Protein AF-A0A9Q8SR96-F1 (afdb_monomer_lite)

pLDDT: mean 79.93, std 21.17, range [22.69, 98.81]

InterPro domains:
  IPR014347 Tautomerase/MIF superfamily [G3DSA:3.30.429.10] (731-886)
  IPR023631 Amidase signature domain [PF01425] (308-481)
  IPR028116 Tautomerase, cis-CaaD-like [PF14832] (730-871)
  IPR036928 Amidase signature (AS) superfamily [G3DSA:3.90.1300.10] (269-728)
  IPR036928 Amidase signature (AS) superfamily [SSF75304] (314-730)
  IPR058329 Scytalone dehydratase-like protein Arp1, N-terminal domain [PF26053] (149-267)

Organism: NCBI:txid145971

Sequence (908 aa):
MTAAELRQCGLLTIGTMSSLADSQNVTLRGNKDHYLRSQPGIRTRPCGEVGAALGTKRRYSPKPDSPSFDKEWPASYRRRVIILMFLIVRRMRSFAFILASFRLASANYVNQGQVLSFNGISYYAGGIAVGQIETTNASSLSLAAAQFPGQDLFPLTIIDTSSNVPSGDELLNLTTAYDSSDDVFQSAFLHAIYLRPSTTNAPARSNSTMSLDSQLSRQGTSLVLSSKEIHGLKSSVVTGVTVLSLPRGPYFVSVHTGNVYKAYRLYDDDHLAFVQGVISDEEGAFTTLPAVTENVMAKSIAVPSRLYYTETEEQPLAGLRFGVKDIFHVKGVGTSGGNRAYFYLYGRQNKTAPAVQRLIDLGAVLVGKMGTVQFANGDRPTADWVDLHAPFNPRGDGYQDPSGSSTGPGAGVGAYDWLDLAVGSDTGGSMRGPAGSQGLFGNRPSTGAISLVDVIPLSPVSDTAGMFARSGSLWAKVTQAWYPDFASNYTSYPTTLYRSTARGGAWSGGNVSEDATKVITSFVGKLESFLQAKSTPANYTQLWSETHGEAPADVNEMLYLTYGVYVSHDQWQELGKPFFEDYAARFDGRQPYINPGPLARWQWGQVHSTEEVYAQGLHNISLFRSWYETEGYGRHDPESCSEGLYIYPWSVGQPSYRDVYIQARTTPPLGFDDSSVPVMAGAPEVVIPIGEVPYNSTKSLHTEYLPVTMALRMARGCDHHLANLRVYIMPFYQIYHTYPLAQKQRESIALSITNLHCSTFSTPAFFVHVNFIKQEPKSDDGTYFMAGKSHTSNSNRIVALVRTSASRTKDDFDALAAKIEDAWNGAVKEPGKEAEFDEAKRLLMVVFTPMLAIREGGMAIPDAGHEEAWLKQQLPYFKEMSEKHGVKDFTDLLEELKQMESLRGLLI

Structure (mmCIF, N/CA/C/O backbone):
data_AF-A0A9Q8SR96-F1
#
_entry.id   AF-A0A9Q8SR96-F1
#
loop_
_atom_site.group_PDB
_atom_site.id
_atom_site.type_symbol
_atom_site.label_atom_id
_atom_site.label_alt_id
_atom_site.label_comp_id
_atom_site.label_asym_id
_atom_site.label_entity_id
_atom_site.label_seq_id
_atom_site.pdbx_PDB_ins_code
_atom_site.Cartn_x
_atom_site.Cartn_y
_atom_site.Cartn_z
_atom_site.occupancy
_atom_site.B_iso_or_equiv
_atom_site.auth_seq_id
_atom_site.auth_comp_id
_atom_site.auth_asym_id
_atom_site.auth_atom_id
_atom_site.pdbx_PDB_model_num
ATOM 1 N N . MET A 1 1 ? -48.351 35.144 31.471 1.00 32.56 1 MET A N 1
ATOM 2 C CA . MET A 1 1 ? -48.584 33.765 30.989 1.00 32.56 1 MET A CA 1
ATOM 3 C C . MET A 1 1 ? -48.699 33.848 29.464 1.00 32.56 1 MET A C 1
ATOM 5 O O . MET A 1 1 ? -49.382 34.770 29.041 1.00 32.56 1 MET A O 1
ATOM 9 N N . THR A 1 2 ? -47.939 33.163 28.589 1.00 34.81 2 THR A N 1
ATOM 10 C CA . THR A 1 2 ? -47.452 31.749 28.518 1.00 34.81 2 THR A CA 1
ATOM 11 C C . THR A 1 2 ? -48.589 30.754 28.228 1.00 34.81 2 THR A C 1
ATOM 13 O O . THR A 1 2 ? -49.587 30.832 28.936 1.00 34.81 2 THR A O 1
ATOM 16 N N . ALA A 1 3 ? -48.537 29.793 27.287 1.00 31.56 3 ALA A N 1
ATOM 17 C CA . ALA A 1 3 ? -47.617 29.433 26.171 1.00 31.56 3 ALA A CA 1
ATOM 18 C C . ALA A 1 3 ? -48.434 28.571 25.131 1.00 31.56 3 ALA A C 1
ATOM 20 O O . ALA A 1 3 ? -49.648 28.486 25.312 1.00 31.56 3 ALA A O 1
ATOM 21 N N . ALA A 1 4 ? -47.963 27.920 24.049 1.00 32.31 4 ALA A N 1
ATOM 22 C CA . ALA A 1 4 ? -46.620 27.594 23.523 1.00 32.31 4 ALA A CA 1
ATOM 23 C C . ALA A 1 4 ? -46.622 27.372 21.964 1.00 32.31 4 ALA A C 1
ATOM 25 O O . ALA A 1 4 ? -47.498 27.882 21.260 1.00 32.31 4 ALA A O 1
ATOM 26 N N . GLU A 1 5 ? -45.661 26.595 21.435 1.00 37.91 5 GLU A N 1
ATOM 27 C CA . GLU A 1 5 ? -45.250 26.467 20.016 1.00 37.91 5 GLU A CA 1
ATOM 28 C C . GLU A 1 5 ? -45.867 25.245 19.256 1.00 37.91 5 GLU A C 1
ATOM 30 O O . GLU A 1 5 ? -46.432 24.367 19.900 1.00 37.91 5 GLU A O 1
ATOM 35 N N . LEU A 1 6 ? -45.942 25.085 17.909 1.00 31.64 6 LEU A N 1
ATOM 36 C CA . LEU A 1 6 ? -45.258 25.610 16.684 1.00 31.64 6 LEU A CA 1
ATOM 37 C C . LEU A 1 6 ? -43.989 24.807 16.247 1.00 31.64 6 LEU A C 1
ATOM 39 O O . LEU A 1 6 ? -43.226 24.419 17.116 1.00 31.64 6 LEU A O 1
ATOM 43 N N . ARG A 1 7 ? -43.629 24.542 14.960 1.00 32.47 7 ARG A N 1
ATOM 44 C CA . ARG A 1 7 ? -44.243 24.625 13.588 1.00 32.47 7 ARG A CA 1
ATOM 45 C C . ARG A 1 7 ? -43.221 24.081 12.524 1.00 32.47 7 ARG A C 1
ATOM 47 O O . ARG A 1 7 ? -42.070 23.896 12.891 1.00 32.47 7 ARG A O 1
ATOM 54 N N . GLN A 1 8 ? -43.605 23.937 11.233 1.00 28.80 8 GLN A N 1
ATOM 55 C CA . GLN A 1 8 ? -42.944 24.433 9.965 1.00 28.80 8 GLN A CA 1
ATOM 56 C C . GLN A 1 8 ? -42.993 23.400 8.797 1.00 28.80 8 GLN A C 1
ATOM 58 O O . GLN A 1 8 ? -43.050 22.215 9.091 1.00 28.80 8 GLN A O 1
ATOM 63 N N . CYS A 1 9 ? -42.984 23.688 7.473 1.00 25.06 9 CYS A N 1
ATOM 64 C CA . CYS A 1 9 ? -43.201 24.870 6.579 1.00 25.06 9 CYS A CA 1
ATOM 65 C C . CYS A 1 9 ? -43.453 24.348 5.110 1.00 25.06 9 CYS A C 1
ATOM 67 O O . CYS A 1 9 ? -43.497 23.138 4.926 1.00 25.06 9 CYS A O 1
ATOM 69 N N . GLY A 1 10 ? -43.657 25.100 4.003 1.00 25.11 10 GLY A N 1
ATOM 70 C CA . GLY A 1 10 ? -43.635 26.562 3.774 1.00 25.11 10 GLY A CA 1
ATOM 71 C C . GLY A 1 10 ? -44.218 27.147 2.445 1.00 25.11 10 GLY A C 1
ATOM 72 O O . GLY A 1 10 ? -44.212 28.365 2.351 1.00 25.11 10 GLY A O 1
ATOM 73 N N . LEU A 1 11 ? -44.783 26.360 1.495 1.00 25.39 11 LEU A N 1
ATOM 74 C CA . LEU A 1 11 ? -45.674 26.776 0.353 1.00 25.39 11 LEU A CA 1
ATOM 75 C C . LEU A 1 11 ? -45.137 27.502 -0.936 1.00 25.39 11 LEU A C 1
ATOM 77 O O . LEU A 1 11 ? -44.694 28.637 -0.888 1.00 25.39 11 LEU A O 1
ATOM 81 N N . LEU A 1 12 ? -45.420 26.879 -2.103 1.00 24.95 12 LEU A N 1
ATOM 82 C CA . LEU A 1 12 ? -46.160 27.380 -3.307 1.00 24.95 12 LEU A CA 1
ATOM 83 C C . LEU A 1 12 ? -45.703 28.598 -4.191 1.00 24.95 12 LEU A C 1
ATOM 85 O O . LEU A 1 12 ? -45.536 29.719 -3.724 1.00 24.95 12 LEU A O 1
ATOM 89 N N . THR A 1 13 ? -45.862 28.403 -5.520 1.00 24.66 13 THR A N 1
ATOM 90 C CA . THR A 1 13 ? -46.283 29.345 -6.617 1.00 24.66 13 THR A CA 1
ATOM 91 C C . THR A 1 13 ? -45.251 29.909 -7.626 1.00 24.66 13 THR A C 1
ATOM 93 O O . THR A 1 13 ? -44.052 29.953 -7.389 1.00 24.66 13 THR A O 1
ATOM 96 N N . ILE A 1 14 ? -45.774 30.294 -8.805 1.00 26.12 14 ILE A N 1
ATOM 97 C CA . ILE A 1 14 ? -45.114 30.752 -10.048 1.00 26.12 14 ILE A CA 1
ATOM 98 C C . ILE A 1 14 ? -45.389 32.258 -10.264 1.00 26.12 14 ILE A C 1
ATOM 100 O O . ILE A 1 14 ? -46.488 32.715 -9.952 1.00 26.12 14 ILE A O 1
ATOM 104 N N . GLY A 1 15 ? -44.457 33.011 -10.868 1.00 22.69 15 GLY A N 1
ATOM 105 C CA . GLY A 1 15 ? -44.651 34.411 -11.296 1.00 22.69 15 GLY A CA 1
ATOM 106 C C . GLY A 1 15 ? -43.619 34.872 -12.343 1.00 22.69 15 GLY A C 1
ATOM 107 O O . GLY A 1 15 ? -42.555 34.269 -12.458 1.00 22.69 15 GLY A O 1
ATOM 108 N N . THR A 1 16 ? -43.930 35.906 -13.137 1.00 23.19 16 THR A N 1
ATOM 109 C CA . THR A 1 16 ? -43.192 36.274 -14.372 1.00 23.19 16 THR A CA 1
ATOM 110 C C . THR A 1 16 ? -42.667 37.717 -14.417 1.00 23.19 16 THR A C 1
ATOM 112 O O . THR A 1 16 ? -43.384 38.625 -14.021 1.00 23.19 16 THR A O 1
ATOM 115 N N . MET A 1 17 ? -41.491 37.898 -15.043 1.00 23.34 17 MET A N 1
ATOM 116 C CA . MET A 1 17 ? -40.995 39.081 -15.794 1.00 23.34 17 MET A CA 1
ATOM 117 C C . MET A 1 17 ? -41.234 40.522 -15.279 1.00 23.34 17 MET A C 1
ATOM 119 O O . MET A 1 17 ? -42.350 41.023 -15.363 1.00 23.34 17 MET A O 1
ATOM 123 N N . SER A 1 18 ? -40.138 41.282 -15.090 1.00 23.42 18 SER A N 1
ATOM 124 C CA . SER A 1 18 ? -39.995 42.637 -15.684 1.00 23.42 18 SER A CA 1
ATOM 125 C C . SER A 1 18 ? -38.548 43.181 -15.697 1.00 23.42 18 SER A C 1
ATOM 127 O O . SER A 1 18 ? -37.918 43.294 -14.653 1.00 23.42 18 SER A O 1
ATOM 129 N N . SER A 1 19 ? -38.077 43.548 -16.895 1.00 24.11 19 SER A N 1
ATOM 130 C CA . SER A 1 19 ? -37.058 44.561 -17.277 1.00 24.11 19 SER A CA 1
ATOM 131 C C . SER A 1 19 ? -36.140 45.262 -16.248 1.00 24.11 19 SER A C 1
ATOM 133 O O . SER A 1 19 ? -36.628 45.966 -15.369 1.00 24.11 19 SER A O 1
ATOM 135 N N . LEU A 1 20 ? -34.833 45.267 -16.555 1.00 24.94 20 LEU A N 1
ATOM 136 C CA . LEU A 1 20 ? -33.903 46.420 -16.713 1.00 24.94 20 LEU A CA 1
ATOM 137 C C . LEU A 1 20 ? -32.567 45.800 -17.203 1.00 24.94 20 LEU A C 1
ATOM 139 O O . LEU A 1 20 ? -32.022 44.948 -16.516 1.00 24.94 20 LEU A O 1
ATOM 143 N N . ALA A 1 21 ? -32.087 45.940 -18.442 1.00 25.20 21 ALA A N 1
ATOM 144 C CA . ALA A 1 21 ? -31.766 47.135 -19.228 1.00 25.20 21 ALA A CA 1
ATOM 145 C C . ALA A 1 21 ? -30.619 47.975 -18.635 1.00 25.20 21 ALA A C 1
ATOM 147 O O . ALA A 1 21 ? -30.870 48.904 -17.879 1.00 25.20 21 ALA A O 1
ATOM 148 N N . ASP A 1 22 ? -29.387 47.690 -19.073 1.00 25.44 22 ASP A N 1
ATOM 149 C CA . ASP A 1 22 ? -28.551 48.723 -19.702 1.00 25.44 22 ASP A CA 1
ATOM 150 C C . ASP A 1 22 ? -27.575 48.098 -20.727 1.00 25.44 22 ASP A C 1
ATOM 152 O O . ASP A 1 22 ? -27.528 46.874 -20.879 1.00 25.44 22 ASP A O 1
ATOM 156 N N . SER A 1 23 ? -26.852 48.924 -21.488 1.00 24.75 23 SER A N 1
ATOM 157 C CA . SER A 1 23 ? -26.083 48.512 -22.670 1.00 24.75 23 SER A CA 1
ATOM 158 C C . SER A 1 23 ? -24.750 49.249 -22.830 1.00 24.75 23 SER A C 1
ATOM 160 O O . SER A 1 23 ? -24.675 50.448 -22.569 1.00 24.75 23 SER A O 1
ATOM 162 N N . GLN A 1 24 ? -23.735 48.565 -23.382 1.00 27.16 24 GLN A N 1
ATOM 163 C CA . GLN A 1 24 ? -22.787 49.175 -24.328 1.00 27.16 24 GLN A CA 1
ATOM 164 C C . GLN A 1 24 ? -21.909 48.155 -25.086 1.00 27.16 24 GLN A C 1
ATOM 166 O O . GLN A 1 24 ? -21.437 47.179 -24.518 1.00 27.16 24 GLN A O 1
ATOM 171 N N . ASN A 1 25 ? -21.752 48.427 -26.390 1.00 24.95 25 ASN A N 1
ATOM 172 C CA . ASN A 1 25 ? -20.649 48.192 -27.351 1.00 24.95 25 ASN A CA 1
ATOM 173 C C . ASN A 1 25 ? -19.417 47.349 -26.899 1.00 24.95 25 ASN A C 1
ATOM 175 O O . ASN A 1 25 ? -18.951 47.472 -25.777 1.00 24.95 25 ASN A O 1
ATOM 179 N N . VAL A 1 26 ? -18.738 46.571 -27.763 1.00 25.66 26 VAL A N 1
ATOM 180 C CA . VAL A 1 26 ? -18.099 47.012 -29.030 1.00 25.66 26 VAL A CA 1
ATOM 181 C C . VAL A 1 26 ? -17.900 45.865 -30.061 1.00 25.66 26 VAL A C 1
ATOM 183 O O . VAL A 1 26 ? -17.405 44.796 -29.733 1.00 25.66 26 VAL A O 1
ATOM 186 N N . THR A 1 27 ? -18.247 46.157 -31.325 1.00 25.92 27 THR A N 1
ATOM 187 C CA . THR A 1 27 ? -17.921 45.509 -32.631 1.00 25.92 27 THR A CA 1
ATOM 188 C C . THR A 1 27 ? -17.766 43.986 -32.797 1.00 25.92 27 THR A C 1
ATOM 190 O O . THR A 1 27 ? -16.812 43.364 -32.340 1.00 25.92 27 THR A O 1
ATOM 193 N N . LEU A 1 28 ? -18.553 43.461 -33.745 1.00 24.19 28 LEU A N 1
ATOM 194 C CA . LEU A 1 28 ? -18.212 42.299 -34.576 1.00 24.19 28 LEU A CA 1
ATOM 195 C C . LEU A 1 28 ? -17.096 42.621 -35.594 1.00 24.19 28 LEU A C 1
ATOM 197 O O . LEU A 1 28 ? -17.116 43.675 -36.231 1.00 24.19 28 LEU A O 1
ATOM 201 N N . ARG A 1 29 ? -16.248 41.632 -35.897 1.00 26.11 29 ARG A N 1
ATOM 202 C CA . ARG A 1 29 ? -15.745 41.382 -37.261 1.00 26.11 29 ARG A CA 1
ATOM 203 C C . ARG A 1 29 ? -15.939 39.903 -37.574 1.00 26.11 29 ARG A C 1
ATOM 205 O O . ARG A 1 29 ? -15.390 39.055 -36.882 1.00 26.11 29 ARG A O 1
ATOM 212 N N . GLY A 1 30 ? -16.724 39.602 -38.601 1.00 24.86 30 GLY A N 1
ATOM 213 C CA . GLY A 1 30 ? -16.836 38.251 -39.145 1.00 24.86 30 GLY A CA 1
ATOM 214 C C . GLY A 1 30 ? -16.041 38.113 -40.438 1.00 24.86 30 GLY A C 1
ATOM 215 O O . GLY A 1 30 ? -15.670 39.113 -41.052 1.00 24.86 30 GLY A O 1
ATOM 216 N N . ASN A 1 31 ? -15.868 36.876 -40.890 1.00 25.08 31 ASN A N 1
ATOM 217 C CA . ASN A 1 31 ? -15.690 36.582 -42.305 1.00 25.08 31 ASN A CA 1
ATOM 218 C C . ASN A 1 31 ? -16.507 35.330 -42.648 1.00 25.08 31 ASN A C 1
ATOM 220 O O . ASN A 1 31 ? -16.661 34.440 -41.811 1.00 25.08 31 ASN A O 1
ATOM 224 N N . LYS A 1 32 ? -17.070 35.288 -43.855 1.00 26.78 32 LYS A N 1
ATOM 225 C CA . LYS A 1 32 ? -17.760 34.117 -44.412 1.00 26.78 32 LYS A CA 1
ATOM 226 C C . LYS A 1 32 ? -16.894 33.527 -45.519 1.00 26.78 32 LYS A C 1
ATOM 228 O O . LYS A 1 32 ? -16.181 34.277 -46.170 1.00 26.78 32 LYS A O 1
ATOM 233 N N . ASP A 1 33 ? -17.000 32.217 -45.717 1.00 28.39 33 ASP A N 1
ATOM 234 C CA . ASP A 1 33 ? -17.362 31.589 -46.999 1.00 28.39 33 ASP A CA 1
ATOM 235 C C . ASP A 1 33 ? -17.429 30.064 -46.781 1.00 28.39 33 ASP A C 1
ATOM 237 O O . ASP A 1 33 ? -16.529 29.456 -46.215 1.00 28.39 33 ASP A O 1
ATOM 241 N N . HIS A 1 34 ? -18.612 29.456 -46.889 1.00 28.34 34 HIS A N 1
ATOM 242 C CA . HIS A 1 34 ? -19.225 28.937 -48.121 1.00 28.34 34 HIS A CA 1
ATOM 243 C C . HIS A 1 34 ? -18.572 27.649 -48.653 1.00 28.34 34 HIS A C 1
ATOM 245 O O . HIS A 1 34 ? -17.572 27.697 -49.353 1.00 28.34 34 HIS A O 1
ATOM 251 N N . TYR A 1 35 ? -19.264 26.517 -48.468 1.00 26.28 35 TYR A N 1
ATOM 252 C CA . TYR A 1 35 ? -19.647 25.642 -49.585 1.00 26.28 35 TYR A CA 1
ATOM 253 C C . TYR A 1 35 ? -20.906 24.828 -49.237 1.00 26.28 35 TYR A C 1
ATOM 255 O O . TYR A 1 35 ? -21.122 24.454 -48.089 1.00 26.28 35 TYR A O 1
ATOM 263 N N . LEU A 1 36 ? -21.757 24.578 -50.235 1.00 25.64 36 LEU A N 1
ATOM 264 C CA . LEU A 1 36 ? -23.001 23.802 -50.131 1.00 25.64 36 LEU A CA 1
ATOM 265 C C . LEU A 1 36 ? -23.045 22.754 -51.247 1.00 25.64 36 LEU A C 1
ATOM 267 O O . LEU A 1 36 ? -22.802 23.103 -52.403 1.00 25.64 36 LEU A O 1
ATOM 271 N N . ARG A 1 37 ? -23.467 21.518 -50.938 1.00 26.84 37 ARG A N 1
ATOM 272 C CA . ARG A 1 37 ? -24.056 20.598 -51.928 1.00 26.84 37 ARG A CA 1
ATOM 273 C C . ARG A 1 37 ? -25.226 19.782 -51.358 1.00 26.84 37 ARG A C 1
ATOM 275 O O . ARG A 1 37 ? -25.177 19.248 -50.259 1.00 26.84 37 ARG A O 1
ATOM 282 N N . SER A 1 38 ? -26.272 19.741 -52.175 1.00 28.58 38 SER A N 1
ATOM 283 C CA . SER A 1 38 ? -27.472 18.891 -52.205 1.00 28.58 38 SER A CA 1
ATOM 284 C C . SER A 1 38 ? -27.133 17.390 -52.384 1.00 28.58 38 SER A C 1
ATOM 286 O O . SER A 1 38 ? -26.012 17.095 -52.786 1.00 28.58 38 SER A O 1
ATOM 288 N N . GLN A 1 39 ? -27.996 16.371 -52.198 1.00 28.52 39 GLN A N 1
ATOM 289 C CA . GLN A 1 39 ? -29.399 16.148 -51.734 1.00 28.52 39 GLN A CA 1
ATOM 290 C C . GLN A 1 39 ? -29.588 14.592 -51.567 1.00 28.52 39 GLN A C 1
ATOM 292 O O . GLN A 1 39 ? -28.607 13.886 -51.793 1.00 28.52 39 GLN A O 1
ATOM 297 N N . PRO A 1 40 ? -30.784 13.975 -51.352 1.00 44.47 40 PRO A N 1
ATOM 298 C CA . PRO A 1 40 ? -31.954 14.329 -50.522 1.00 44.47 40 PRO A CA 1
ATOM 299 C C . PRO A 1 40 ? -32.558 13.166 -49.667 1.00 44.47 40 PRO A C 1
ATOM 301 O O . PRO A 1 40 ? -32.606 12.022 -50.095 1.00 44.47 40 PRO A O 1
ATOM 304 N N . GLY A 1 41 ? -33.193 13.520 -48.538 1.00 25.88 41 GLY A N 1
ATOM 305 C CA . GLY A 1 41 ? -34.547 13.093 -48.104 1.00 25.88 41 GLY A CA 1
ATOM 306 C C . GLY A 1 41 ? -34.960 11.618 -47.873 1.00 25.88 41 GLY A C 1
ATOM 307 O O . GLY A 1 41 ? -34.908 10.792 -48.773 1.00 25.88 41 GLY A O 1
ATOM 308 N N . ILE A 1 42 ? -35.659 11.373 -46.748 1.00 26.42 42 ILE A N 1
ATOM 309 C CA . ILE A 1 42 ? -37.094 10.988 -46.749 1.00 26.42 42 ILE A CA 1
ATOM 310 C C . ILE A 1 42 ? -37.771 11.251 -45.378 1.00 26.42 42 ILE A C 1
ATOM 312 O O . ILE A 1 42 ? -37.254 10.921 -44.320 1.00 26.42 42 ILE A O 1
ATOM 316 N N . ARG A 1 43 ? -38.952 11.878 -45.462 1.00 26.84 43 ARG A N 1
ATOM 317 C CA . ARG A 1 43 ? -40.063 12.072 -44.498 1.00 26.84 43 ARG A CA 1
ATOM 318 C C . ARG A 1 43 ? -39.942 11.566 -43.041 1.00 26.84 43 ARG A C 1
ATOM 320 O O . ARG A 1 43 ? -40.011 10.370 -42.782 1.00 26.84 43 ARG A O 1
ATOM 327 N N . THR A 1 44 ? -40.159 12.498 -42.111 1.00 26.19 44 THR A N 1
ATOM 328 C CA . THR A 1 44 ? -41.022 12.302 -40.925 1.00 26.19 44 THR A CA 1
ATOM 329 C C . THR A 1 44 ? -42.207 13.287 -40.973 1.00 26.19 44 THR A C 1
ATOM 331 O O . THR A 1 44 ? -42.185 14.258 -41.735 1.00 26.19 44 THR A O 1
ATOM 334 N N . ARG A 1 45 ? -43.277 13.035 -40.205 1.00 27.44 45 ARG A N 1
ATOM 335 C CA . ARG A 1 45 ? -44.378 13.988 -39.940 1.00 27.44 45 ARG A CA 1
ATOM 336 C C . ARG A 1 45 ? -44.709 13.984 -38.435 1.00 27.44 45 ARG A C 1
ATOM 338 O O . ARG A 1 45 ? -44.500 12.950 -37.805 1.00 27.44 45 ARG A O 1
ATOM 345 N N . PRO A 1 46 ? -45.181 15.107 -37.864 1.00 34.34 46 PRO A N 1
ATOM 346 C CA . PRO A 1 46 ? -45.298 15.279 -36.415 1.00 34.34 46 PRO A CA 1
ATOM 347 C C . PRO A 1 46 ? -46.632 14.777 -35.843 1.00 34.34 46 PRO A C 1
ATOM 349 O O . PRO A 1 46 ? -47.638 14.711 -36.551 1.00 34.34 46 PRO A O 1
ATOM 352 N N . CYS A 1 47 ? -46.649 14.525 -34.533 1.00 25.06 47 CYS A N 1
ATOM 353 C CA . CYS A 1 47 ? -47.879 14.453 -33.743 1.00 25.06 47 CYS A CA 1
ATOM 354 C C . CYS A 1 47 ? -48.304 15.863 -33.309 1.00 25.06 47 CYS A C 1
ATOM 356 O O . CYS A 1 47 ? -47.467 16.639 -32.851 1.00 25.06 47 CYS A O 1
ATOM 358 N N . GLY A 1 48 ? -49.597 16.174 -33.431 1.00 27.42 48 GLY A N 1
ATOM 359 C CA . GLY A 1 48 ? -50.197 17.431 -32.985 1.00 27.42 48 GLY A CA 1
ATOM 360 C C . GLY A 1 48 ? -51.218 17.216 -31.864 1.00 27.42 48 GLY A C 1
ATOM 361 O O . GLY A 1 48 ? -52.108 16.386 -31.997 1.00 27.42 48 GLY A O 1
ATOM 362 N N . GLU A 1 49 ? -51.012 17.957 -30.779 1.00 27.89 49 GLU A N 1
ATOM 363 C CA . GLU A 1 49 ? -51.961 18.552 -29.821 1.00 27.89 49 GLU A CA 1
ATOM 364 C C . GLU A 1 49 ? -53.377 17.973 -29.549 1.00 27.89 49 GLU A C 1
ATOM 366 O O . GLU A 1 49 ? -54.213 17.846 -30.433 1.00 27.89 49 GLU A O 1
ATOM 371 N N . VAL A 1 50 ? -53.650 17.821 -28.237 1.00 27.47 50 VAL A N 1
ATOM 372 C CA . VAL A 1 50 ? -54.786 18.389 -27.455 1.00 27.47 50 VAL A CA 1
ATOM 373 C C . VAL A 1 50 ? -56.240 18.137 -27.906 1.00 27.47 50 VAL A C 1
ATOM 375 O O . VAL A 1 50 ? -56.643 18.499 -29.004 1.00 27.47 50 VAL A O 1
ATOM 378 N N . GLY A 1 51 ? -57.111 17.704 -26.970 1.00 26.30 51 GLY A N 1
ATOM 379 C CA . GLY A 1 51 ? -58.559 17.719 -27.246 1.00 26.30 51 GLY A CA 1
ATOM 380 C C . GLY A 1 51 ? -59.589 17.284 -26.187 1.00 26.30 51 GLY A C 1
ATOM 381 O O . GLY A 1 51 ? -60.534 16.615 -26.582 1.00 26.30 51 GLY A O 1
ATOM 382 N N . ALA A 1 52 ? -59.502 17.724 -24.916 1.00 27.20 52 ALA A N 1
ATOM 383 C CA . ALA A 1 52 ? -60.640 17.756 -23.955 1.00 27.20 52 ALA A CA 1
ATOM 384 C C . ALA A 1 52 ? -61.341 16.404 -23.592 1.00 27.20 52 ALA A C 1
ATOM 386 O O . ALA A 1 52 ? -61.003 15.349 -24.110 1.00 27.20 52 ALA A O 1
ATOM 387 N N . ALA A 1 53 ? -62.348 16.340 -22.704 1.00 28.08 53 ALA A N 1
ATOM 388 C CA . ALA A 1 53 ? -62.462 16.854 -21.323 1.00 28.08 53 ALA A CA 1
ATOM 389 C C . ALA A 1 53 ? -63.638 16.139 -20.599 1.00 28.08 53 ALA A C 1
ATOM 391 O O . ALA A 1 53 ? -64.524 15.614 -21.265 1.00 28.08 53 ALA A O 1
ATOM 392 N N . LEU A 1 54 ? -63.698 16.231 -19.255 1.00 30.09 54 LEU A N 1
ATOM 393 C CA . LEU A 1 54 ? -64.801 15.771 -18.370 1.00 30.09 54 LEU A CA 1
ATOM 394 C C . LEU A 1 54 ? -64.999 14.227 -18.286 1.00 30.09 54 LEU A C 1
ATOM 396 O O . LEU A 1 54 ? -64.826 13.509 -19.257 1.00 30.09 54 LEU A O 1
ATOM 400 N N . GLY A 1 55 ? -65.375 13.630 -17.145 1.00 26.53 55 GLY A N 1
ATOM 401 C CA . GLY A 1 55 ? -65.455 14.200 -15.798 1.00 26.53 55 GLY A CA 1
ATOM 402 C C . GLY A 1 55 ? -65.952 13.237 -14.697 1.00 26.53 55 GLY A C 1
ATOM 403 O O . GLY A 1 55 ? -66.931 12.523 -14.860 1.00 26.53 55 GLY A O 1
ATOM 404 N N . THR A 1 56 ? -65.337 13.351 -13.512 1.00 27.89 56 THR A N 1
ATOM 405 C CA . THR A 1 56 ? -65.903 13.105 -12.158 1.00 27.89 56 THR A CA 1
ATOM 406 C C . THR A 1 56 ? -66.284 11.696 -11.624 1.00 27.89 56 THR A C 1
ATOM 408 O O . THR A 1 56 ? -67.282 11.107 -12.005 1.00 27.89 56 THR A O 1
ATOM 411 N N . LYS A 1 57 ? -65.633 11.373 -10.482 1.00 27.47 57 LYS A N 1
ATOM 412 C CA . LYS A 1 57 ? -66.185 10.861 -9.189 1.00 27.47 57 LYS A CA 1
ATOM 413 C C . LYS A 1 57 ? -66.359 9.342 -8.892 1.00 27.47 57 LYS A C 1
ATOM 415 O O . LYS A 1 57 ? -67.436 8.785 -9.018 1.00 27.47 57 LYS A O 1
ATOM 420 N N . ARG A 1 58 ? -65.349 8.842 -8.152 1.00 25.89 58 ARG A N 1
ATOM 421 C CA . ARG A 1 58 ? -65.396 8.229 -6.785 1.00 25.89 58 ARG A CA 1
ATOM 422 C C . ARG A 1 58 ? -66.093 6.867 -6.510 1.00 25.89 58 ARG A C 1
ATOM 424 O O . ARG A 1 58 ? -67.308 6.791 -6.504 1.00 25.89 58 ARG A O 1
ATOM 431 N N . ARG A 1 59 ? -65.268 5.944 -5.966 1.00 26.00 59 ARG A N 1
ATOM 432 C CA . ARG A 1 59 ? -65.437 5.073 -4.758 1.00 26.00 59 ARG A CA 1
ATOM 433 C C . ARG A 1 59 ? -66.761 4.300 -4.539 1.00 26.00 59 ARG A C 1
ATOM 435 O O . ARG A 1 59 ? -67.785 4.935 -4.341 1.00 26.00 59 ARG A O 1
ATOM 442 N N . TYR A 1 60 ? -66.670 2.998 -4.220 1.00 25.38 60 TYR A N 1
ATOM 443 C CA . TYR A 1 60 ? -66.647 2.487 -2.822 1.00 25.38 60 TYR A CA 1
ATOM 444 C C . TYR A 1 60 ? -66.315 0.972 -2.739 1.00 25.38 60 TYR A C 1
ATOM 446 O O . TYR A 1 60 ? -66.189 0.307 -3.763 1.00 25.38 60 TYR A O 1
ATOM 454 N N . SER A 1 61 ? -66.146 0.459 -1.513 1.00 25.28 61 SER A N 1
ATOM 455 C CA . SER A 1 61 ? -65.920 -0.959 -1.135 1.00 25.28 61 SER A CA 1
ATOM 456 C C . SER A 1 61 ? -67.148 -1.500 -0.334 1.00 25.28 61 SER A C 1
ATOM 458 O O . SER A 1 61 ? -68.118 -0.756 -0.215 1.00 25.28 61 SER A O 1
ATOM 460 N N . PRO A 1 62 ? -67.129 -2.680 0.333 1.00 42.22 62 PRO A N 1
ATOM 461 C CA . PRO A 1 62 ? -67.131 -4.040 -0.243 1.00 42.22 62 PRO A CA 1
ATOM 462 C C . PRO A 1 62 ? -68.169 -5.025 0.389 1.00 42.22 62 PRO A C 1
ATOM 464 O O . PRO A 1 62 ? -68.470 -4.905 1.572 1.00 42.22 62 PRO A O 1
ATOM 467 N N . LYS A 1 63 ? -68.531 -6.117 -0.329 1.00 26.81 63 LYS A N 1
ATOM 468 C CA . LYS A 1 63 ? -69.264 -7.332 0.164 1.00 26.81 63 LYS A CA 1
ATOM 469 C C . LYS A 1 63 ? -70.694 -7.103 0.739 1.00 26.81 63 LYS A C 1
ATOM 471 O O . LYS A 1 63 ? -71.058 -5.960 0.988 1.00 26.81 63 LYS A O 1
ATOM 476 N N . PRO A 1 64 ? -71.475 -8.170 1.042 1.00 44.78 64 PRO A N 1
ATOM 477 C CA . PRO A 1 64 ? -71.507 -9.547 0.508 1.00 44.78 64 PRO A CA 1
ATOM 478 C C . PRO A 1 64 ? -72.894 -9.905 -0.100 1.00 44.78 64 PRO A C 1
ATOM 480 O O . PRO A 1 64 ? -73.767 -9.050 -0.161 1.00 44.78 64 PRO A O 1
ATOM 483 N N . ASP A 1 65 ? -73.077 -11.144 -0.589 1.00 27.84 65 ASP A N 1
ATOM 484 C CA . ASP A 1 65 ? -74.180 -12.075 -0.221 1.00 27.84 65 ASP A CA 1
ATOM 485 C C . ASP A 1 65 ? -74.437 -13.167 -1.280 1.00 27.84 65 ASP A C 1
ATOM 487 O O . ASP A 1 65 ? -73.980 -13.087 -2.420 1.00 27.84 65 ASP A O 1
ATOM 491 N N . SER A 1 66 ? -75.132 -14.233 -0.871 1.00 30.02 66 SER A N 1
ATOM 492 C CA . SER A 1 66 ? -75.413 -15.440 -1.661 1.00 30.02 66 SER A CA 1
ATOM 493 C C . SER A 1 66 ? -76.898 -15.803 -1.655 1.00 30.02 66 SER A C 1
ATOM 495 O O . SER A 1 66 ? -77.537 -15.672 -0.611 1.00 30.02 66 SER A O 1
ATOM 497 N N . PRO A 1 67 ? -77.397 -16.435 -2.728 1.00 37.22 67 PRO A N 1
ATOM 498 C CA . PRO A 1 67 ? -78.389 -17.496 -2.557 1.00 37.22 67 PRO A CA 1
ATOM 499 C C . PRO A 1 67 ? -78.023 -18.791 -3.303 1.00 37.22 67 PRO A C 1
ATOM 501 O O . PRO A 1 67 ? -77.336 -18.789 -4.324 1.00 37.22 67 PRO A O 1
ATOM 504 N N . SER A 1 68 ? -78.518 -19.911 -2.782 1.00 29.48 68 SER A N 1
ATOM 505 C CA . SER A 1 68 ? -78.486 -21.241 -3.400 1.00 29.48 68 SER A CA 1
ATOM 506 C C . SER A 1 68 ? -79.744 -21.504 -4.239 1.00 29.48 68 SER A C 1
ATOM 508 O O . SER A 1 68 ? -80.756 -20.839 -4.039 1.00 29.48 68 SER A O 1
ATOM 510 N N . PHE A 1 69 ? -79.710 -22.511 -5.124 1.00 30.42 69 PHE A N 1
ATOM 511 C CA . PHE A 1 69 ? -80.888 -23.327 -5.466 1.00 30.42 69 PHE A CA 1
ATOM 512 C C . PHE A 1 69 ? -80.491 -24.641 -6.164 1.00 30.42 69 PHE A C 1
ATOM 514 O O . PHE A 1 69 ? -79.691 -24.640 -7.098 1.00 30.42 69 PHE A O 1
ATOM 521 N N . ASP A 1 70 ? -81.082 -25.756 -5.731 1.00 30.89 70 ASP A N 1
ATOM 522 C CA . ASP A 1 70 ? -80.963 -27.073 -6.371 1.00 30.89 70 ASP A CA 1
ATOM 523 C C . ASP A 1 70 ? -81.972 -27.265 -7.517 1.00 30.89 70 ASP A C 1
ATOM 525 O O . ASP A 1 70 ? -83.114 -26.809 -7.399 1.00 30.89 70 ASP A O 1
ATOM 529 N N . LYS A 1 71 ? -81.608 -28.066 -8.540 1.00 32.78 71 LYS A N 1
ATOM 530 C CA . LYS A 1 71 ? -82.353 -29.303 -8.895 1.00 32.78 71 LYS A CA 1
ATOM 531 C C . LYS A 1 71 ? -81.748 -30.155 -10.029 1.00 32.78 71 LYS A C 1
ATOM 533 O O . LYS A 1 71 ? -81.578 -29.696 -11.148 1.00 32.78 71 LYS A O 1
ATOM 538 N N . GLU A 1 72 ? -81.535 -31.430 -9.684 1.00 37.88 72 GLU A N 1
ATOM 539 C CA . GLU A 1 72 ? -81.815 -32.682 -10.427 1.00 37.88 72 GLU A CA 1
ATOM 540 C C . GLU A 1 72 ? -81.326 -32.909 -11.882 1.00 37.88 72 GLU A C 1
ATOM 542 O O . GLU A 1 72 ? -81.476 -32.097 -12.787 1.00 37.88 72 GLU A O 1
ATOM 547 N N . TRP A 1 73 ? -80.790 -34.118 -12.125 1.00 37.88 73 TRP A N 1
ATOM 548 C CA . TRP A 1 73 ? -80.214 -34.566 -13.406 1.00 37.88 73 TRP A CA 1
ATOM 549 C C . TRP A 1 73 ? -81.038 -35.694 -14.073 1.00 37.88 73 TRP A C 1
ATOM 551 O O . TRP A 1 73 ? -81.437 -36.637 -13.381 1.00 37.88 73 TRP A O 1
ATOM 561 N N . PRO A 1 74 ? -81.224 -35.698 -15.413 1.00 45.12 74 PRO A N 1
ATOM 562 C CA . PRO A 1 74 ? -81.960 -36.754 -16.119 1.00 45.12 74 PRO A CA 1
ATOM 563 C C . PRO A 1 74 ? -81.316 -38.156 -16.104 1.00 45.12 74 PRO A C 1
ATOM 565 O O . PRO A 1 74 ? -80.097 -38.335 -16.075 1.00 45.12 74 PRO A O 1
ATOM 568 N N . ALA A 1 75 ? -82.160 -39.187 -16.234 1.00 49.00 75 ALA A N 1
ATOM 569 C CA . ALA A 1 75 ? -81.796 -40.600 -16.064 1.00 49.00 75 ALA A CA 1
ATOM 570 C C . ALA A 1 75 ? -80.817 -41.196 -17.108 1.00 49.00 75 ALA A C 1
ATOM 572 O O . ALA A 1 75 ? -80.335 -42.317 -16.922 1.00 49.00 75 ALA A O 1
ATOM 573 N N . SER A 1 76 ? -80.475 -40.473 -18.180 1.00 46.91 76 SER A N 1
ATOM 574 C CA . SER A 1 76 ? -79.557 -40.940 -19.234 1.00 46.91 76 SER A CA 1
ATOM 575 C C . SER A 1 76 ? -78.113 -41.156 -18.749 1.00 46.91 76 SER A C 1
ATOM 577 O O . SER A 1 76 ? -77.370 -41.935 -19.350 1.00 46.91 76 SER A O 1
ATOM 579 N N . TYR A 1 77 ? -77.720 -40.542 -17.628 1.00 44.97 77 TYR A N 1
ATOM 580 C CA . TYR A 1 77 ? -76.373 -40.681 -17.061 1.00 44.97 77 TYR A CA 1
ATOM 581 C C . TYR A 1 77 ? -76.085 -42.087 -16.495 1.00 44.97 77 TYR A C 1
ATOM 583 O O . TYR A 1 77 ? -74.965 -42.594 -16.609 1.00 44.97 77 TYR A O 1
ATOM 591 N N . ARG A 1 78 ? -77.096 -42.772 -15.934 1.00 48.03 78 ARG A N 1
ATOM 592 C CA . ARG A 1 78 ? -76.897 -44.007 -15.143 1.00 48.03 78 ARG A CA 1
ATOM 593 C C . ARG A 1 78 ? -76.405 -45.223 -15.944 1.00 48.03 78 ARG A C 1
ATOM 595 O O . ARG A 1 78 ? -75.845 -46.134 -15.344 1.00 48.03 78 ARG A O 1
ATOM 602 N N . ARG A 1 79 ? -76.534 -45.242 -17.280 1.00 47.78 79 ARG A N 1
ATOM 603 C CA . ARG A 1 79 ? -75.975 -46.319 -18.133 1.00 47.78 79 ARG A CA 1
ATOM 604 C C . ARG A 1 79 ? -74.572 -46.043 -18.693 1.00 47.78 79 ARG A C 1
ATOM 606 O O . ARG A 1 79 ? -73.943 -46.980 -19.172 1.00 47.78 79 ARG A O 1
ATOM 613 N N . ARG A 1 80 ? -74.042 -44.814 -18.604 1.00 48.91 80 ARG A N 1
ATOM 614 C CA . ARG A 1 80 ? -72.657 -44.508 -19.036 1.00 48.91 80 ARG A CA 1
ATOM 615 C C . ARG A 1 80 ? -71.620 -44.703 -17.923 1.00 48.91 80 ARG A C 1
ATOM 617 O O . ARG A 1 80 ? -70.493 -45.093 -18.213 1.00 48.91 80 ARG A O 1
ATOM 624 N N . VAL A 1 81 ? -72.010 -44.536 -16.656 1.00 50.66 81 VAL A N 1
ATOM 625 C CA . VAL A 1 81 ? -71.117 -44.705 -15.489 1.00 50.66 81 VAL A CA 1
ATOM 626 C C . VAL A 1 81 ? -70.599 -46.146 -15.336 1.00 50.66 81 VAL A C 1
ATOM 628 O O . VAL A 1 81 ? -69.423 -46.342 -15.047 1.00 50.66 81 VAL A O 1
ATOM 631 N N . ILE A 1 82 ? -71.431 -47.164 -15.588 1.00 51.09 82 ILE A N 1
ATOM 632 C CA . ILE A 1 82 ? -71.058 -48.578 -15.372 1.00 51.09 82 ILE A CA 1
ATOM 633 C C . ILE A 1 82 ? -69.967 -49.045 -16.356 1.00 51.09 82 ILE A C 1
ATOM 635 O O . ILE A 1 82 ? -69.033 -49.741 -15.959 1.00 51.09 82 ILE A O 1
ATOM 639 N N . ILE A 1 83 ? -70.029 -48.607 -17.619 1.00 51.00 83 ILE A N 1
ATOM 640 C CA . ILE A 1 83 ? -68.989 -48.900 -18.623 1.00 51.00 83 ILE A CA 1
ATOM 641 C C . ILE A 1 83 ? -67.685 -48.156 -18.283 1.00 51.00 83 ILE A C 1
ATOM 643 O O . ILE A 1 83 ? -66.596 -48.703 -18.454 1.00 51.00 83 ILE A O 1
ATOM 647 N N . LEU A 1 84 ? -67.785 -46.941 -17.731 1.00 46.84 84 LEU A N 1
ATOM 648 C CA . LEU A 1 84 ? -66.622 -46.167 -17.299 1.00 46.84 84 LEU A CA 1
ATOM 649 C C . LEU A 1 84 ? -65.890 -46.834 -16.118 1.00 46.84 84 LEU A C 1
ATOM 651 O O . LEU A 1 84 ? -64.663 -46.909 -16.134 1.00 46.84 84 LEU A O 1
ATOM 655 N N . MET A 1 85 ? -66.612 -47.391 -15.135 1.00 46.72 85 MET A N 1
ATOM 656 C CA . MET A 1 85 ? -65.985 -48.082 -13.995 1.00 46.72 85 MET A CA 1
ATOM 657 C C . MET A 1 85 ? -65.200 -49.337 -14.412 1.00 46.72 85 MET A C 1
ATOM 659 O O . MET A 1 85 ? -64.093 -49.544 -13.915 1.00 46.72 85 MET A O 1
ATOM 663 N N . PHE A 1 86 ? -65.696 -50.135 -15.366 1.00 45.19 86 PHE A N 1
ATOM 664 C CA . PHE A 1 86 ? -64.957 -51.312 -15.855 1.00 45.19 86 PHE A CA 1
ATOM 665 C C . PHE A 1 86 ? -63.665 -50.954 -16.614 1.00 45.19 86 PHE A C 1
ATOM 667 O O . PHE A 1 86 ? -62.691 -51.708 -16.554 1.00 45.19 86 PHE A O 1
ATOM 674 N N . LEU A 1 87 ? -63.610 -49.789 -17.269 1.00 46.06 87 LEU A N 1
ATOM 675 C CA . LEU A 1 87 ? -62.376 -49.266 -17.870 1.00 46.06 87 LEU A CA 1
ATOM 676 C C . LEU A 1 87 ? -61.403 -48.686 -16.829 1.00 46.06 87 LEU A C 1
ATOM 678 O O . LEU A 1 87 ? -60.190 -48.807 -17.000 1.00 46.06 87 LEU A O 1
ATOM 682 N N . ILE A 1 88 ? -61.909 -48.109 -15.734 1.00 48.25 88 ILE A N 1
ATOM 683 C CA . ILE A 1 88 ? -61.084 -47.581 -14.635 1.00 48.25 88 ILE A CA 1
ATOM 684 C C . ILE A 1 88 ? -60.391 -48.716 -13.868 1.00 48.25 88 ILE A C 1
ATOM 686 O O . ILE A 1 88 ? -59.173 -48.671 -13.697 1.00 48.25 88 ILE A O 1
ATOM 690 N N . VAL A 1 89 ? -61.114 -49.777 -13.484 1.00 47.03 89 VAL A N 1
ATOM 691 C CA . VAL A 1 89 ? -60.537 -50.907 -12.721 1.00 47.03 89 VAL A CA 1
ATOM 692 C C . VAL A 1 89 ? -59.378 -51.579 -13.473 1.00 47.03 89 VAL A C 1
ATOM 694 O O . VAL A 1 89 ? -58.389 -51.969 -12.854 1.00 47.03 89 VAL A O 1
ATOM 697 N N . ARG A 1 90 ? -59.420 -51.639 -14.814 1.00 40.47 90 ARG A N 1
ATOM 698 C CA . ARG A 1 90 ? -58.324 -52.203 -15.627 1.00 40.47 90 ARG A CA 1
ATOM 699 C C . ARG A 1 90 ? -57.134 -51.246 -15.844 1.00 40.47 90 ARG A C 1
ATOM 701 O O . ARG A 1 90 ? -56.120 -51.679 -16.383 1.00 40.47 90 ARG A O 1
ATOM 708 N N . ARG A 1 91 ? -57.210 -49.982 -15.398 1.00 42.09 91 ARG A N 1
ATOM 709 C CA . ARG A 1 91 ? -56.089 -49.012 -15.398 1.00 42.09 91 ARG A CA 1
ATOM 710 C C . ARG A 1 91 ? -55.417 -48.816 -14.030 1.00 42.09 91 ARG A C 1
ATOM 712 O O . ARG A 1 91 ? -54.314 -48.277 -13.979 1.00 42.09 91 ARG A O 1
ATOM 719 N N . MET A 1 92 ? -55.994 -49.309 -12.931 1.00 39.03 92 MET A N 1
ATOM 720 C CA . MET A 1 92 ? -55.449 -49.149 -11.567 1.00 39.03 92 MET A CA 1
ATOM 721 C C . MET A 1 92 ? -54.302 -50.124 -11.203 1.00 39.03 92 MET A C 1
ATOM 723 O O . MET A 1 92 ? -54.193 -50.576 -10.067 1.00 39.03 92 MET A O 1
ATOM 727 N N . ARG A 1 93 ? -53.414 -50.440 -12.156 1.00 40.81 93 ARG A N 1
ATOM 728 C CA . ARG A 1 93 ? -52.122 -51.124 -11.907 1.00 40.81 93 ARG A CA 1
ATOM 729 C C . ARG A 1 93 ? -50.908 -50.396 -12.509 1.00 40.81 93 ARG A C 1
ATOM 731 O O . ARG A 1 93 ? -49.818 -50.955 -12.556 1.00 40.81 93 ARG A O 1
ATOM 738 N N . SER A 1 94 ? -51.078 -49.146 -12.943 1.00 42.03 94 SER A N 1
ATOM 739 C CA . SER A 1 94 ? -50.002 -48.332 -13.538 1.00 42.03 94 SER A CA 1
ATOM 740 C C . SER A 1 94 ? -50.096 -46.858 -13.124 1.00 42.03 94 SER A C 1
ATOM 742 O O . SER A 1 94 ? -49.967 -45.968 -13.955 1.00 42.03 94 SER A O 1
ATOM 744 N N . PHE A 1 95 ? -50.361 -46.609 -11.837 1.00 38.00 95 PHE A N 1
ATOM 745 C CA . PHE A 1 95 ? -50.400 -45.270 -11.228 1.00 38.00 95 PHE A CA 1
ATOM 746 C C . PHE A 1 95 ? -49.551 -45.212 -9.943 1.00 38.00 95 PHE A C 1
ATOM 748 O O . PHE A 1 95 ? -50.000 -44.809 -8.874 1.00 38.00 95 PHE A O 1
ATOM 755 N N . ALA A 1 96 ? -48.289 -45.625 -10.070 1.00 44.31 96 ALA A N 1
ATOM 756 C CA . ALA A 1 96 ? -47.203 -45.035 -9.290 1.00 44.31 96 ALA A CA 1
ATOM 757 C C . ALA A 1 96 ? -46.618 -43.864 -10.106 1.00 44.31 96 ALA A C 1
ATOM 759 O O . ALA A 1 96 ? -46.748 -43.859 -11.327 1.00 44.31 96 ALA A O 1
ATOM 760 N N . PHE A 1 97 ? -45.984 -42.892 -9.445 1.00 42.06 97 PHE A N 1
ATOM 761 C CA . PHE A 1 97 ? -45.463 -41.656 -10.058 1.00 42.06 97 PHE A CA 1
ATOM 762 C C . PHE A 1 97 ? -46.509 -40.720 -10.693 1.00 42.06 97 PHE A C 1
ATOM 764 O O . PHE A 1 97 ? -46.425 -40.343 -11.857 1.00 42.06 97 PHE A O 1
ATOM 771 N N . ILE A 1 98 ? -47.394 -40.181 -9.851 1.00 41.53 98 ILE A N 1
ATOM 772 C CA . ILE A 1 98 ? -47.540 -38.718 -9.823 1.00 41.53 98 ILE A CA 1
ATOM 773 C C . ILE A 1 98 ? -47.063 -38.249 -8.448 1.00 41.53 98 ILE A C 1
ATOM 775 O O . ILE A 1 98 ? -47.846 -38.163 -7.504 1.00 41.53 98 ILE A O 1
ATOM 779 N N . LEU A 1 99 ? -45.764 -37.949 -8.327 1.00 42.50 99 LEU A N 1
ATOM 780 C CA . LEU A 1 99 ? -45.346 -36.994 -7.305 1.00 42.50 99 LEU A CA 1
ATOM 781 C C . LEU A 1 99 ? -45.882 -35.636 -7.751 1.00 42.50 99 LEU A C 1
ATOM 783 O O . LEU A 1 99 ? -45.396 -35.070 -8.730 1.00 42.50 99 LEU A O 1
ATOM 787 N N . ALA A 1 100 ? -46.874 -35.113 -7.034 1.00 44.06 100 ALA A N 1
ATOM 788 C CA . ALA A 1 100 ? -47.221 -33.708 -7.143 1.00 44.06 100 ALA A CA 1
ATOM 789 C C . ALA A 1 100 ? -45.985 -32.902 -6.724 1.00 44.06 100 ALA A C 1
ATOM 791 O O . ALA A 1 100 ? -45.635 -32.865 -5.544 1.00 44.06 100 ALA A O 1
ATOM 792 N N . SER A 1 101 ? -45.294 -32.310 -7.700 1.00 46.03 101 SER A N 1
ATOM 793 C CA . SER A 1 101 ? -44.094 -31.507 -7.476 1.00 46.03 101 SER A CA 1
ATOM 794 C C . SER A 1 101 ? -44.470 -30.178 -6.825 1.00 46.03 101 SER A C 1
ATOM 796 O O . SER A 1 101 ? -44.436 -29.124 -7.461 1.00 46.03 101 SER A O 1
ATOM 798 N N . PHE A 1 102 ? -44.821 -30.227 -5.538 1.00 44.44 102 PHE A N 1
ATOM 799 C CA . PHE A 1 102 ? -44.750 -29.068 -4.667 1.00 44.44 102 PHE A CA 1
ATOM 800 C C . PHE A 1 102 ? -43.320 -28.542 -4.747 1.00 44.44 102 PHE A C 1
ATOM 802 O O . PHE A 1 102 ? -42.405 -29.085 -4.127 1.00 44.44 102 PHE A O 1
ATOM 809 N N . ARG A 1 103 ? -43.127 -27.475 -5.528 1.00 43.56 103 ARG A N 1
ATOM 810 C CA . ARG A 1 103 ? -41.979 -26.596 -5.355 1.00 43.56 103 ARG A CA 1
ATOM 811 C C . ARG A 1 103 ? -42.139 -25.979 -3.974 1.00 43.56 103 ARG A C 1
ATOM 813 O O . ARG A 1 103 ? -42.817 -24.965 -3.827 1.00 43.56 103 ARG A O 1
ATOM 820 N N . LEU A 1 104 ? -41.561 -26.633 -2.967 1.00 48.41 104 LEU A N 1
ATOM 821 C CA . LEU A 1 104 ? -41.275 -26.002 -1.689 1.00 48.41 104 LEU A CA 1
ATOM 822 C C . LEU A 1 104 ? -40.526 -24.713 -2.020 1.00 48.41 104 LEU A C 1
ATOM 824 O O . LEU A 1 104 ? -39.439 -24.756 -2.594 1.00 48.41 104 LEU A O 1
ATOM 828 N N . ALA A 1 105 ? -41.151 -23.574 -1.734 1.00 51.16 105 ALA A N 1
ATOM 829 C CA . ALA A 1 105 ? -40.496 -22.290 -1.866 1.00 51.16 105 ALA A CA 1
ATOM 830 C C . ALA A 1 105 ? -39.419 -22.236 -0.779 1.00 51.16 105 ALA A C 1
ATOM 832 O O . ALA A 1 105 ? -39.717 -21.961 0.382 1.00 51.16 105 ALA A O 1
ATOM 833 N N . SER A 1 106 ? -38.182 -22.572 -1.149 1.00 55.69 106 SER A N 1
ATOM 834 C CA . SER A 1 106 ? -37.011 -22.509 -0.277 1.00 55.69 106 SER A CA 1
ATOM 835 C C . SER A 1 106 ? -36.683 -21.045 0.010 1.00 55.69 106 SER A C 1
ATOM 837 O O . SER A 1 106 ? -35.845 -20.429 -0.652 1.00 55.69 106 SER A O 1
ATOM 839 N N . ALA A 1 107 ? -37.415 -20.470 0.962 1.00 44.84 107 ALA A N 1
ATOM 840 C CA . ALA A 1 107 ? -37.198 -19.131 1.474 1.00 44.84 107 ALA A CA 1
ATOM 841 C C . ALA A 1 107 ? -35.930 -19.127 2.337 1.00 44.84 107 ALA A C 1
ATOM 843 O O . ALA A 1 107 ? -35.984 -19.272 3.557 1.00 44.84 107 ALA A O 1
ATOM 844 N N . ASN A 1 108 ? -34.777 -18.984 1.685 1.00 52.66 108 ASN A N 1
ATOM 845 C CA . ASN A 1 108 ? -33.509 -18.780 2.370 1.00 52.66 108 ASN A CA 1
ATOM 846 C C . ASN A 1 108 ? -33.529 -17.385 3.009 1.00 52.66 108 ASN A C 1
ATOM 848 O O . ASN A 1 108 ? -33.434 -16.378 2.307 1.00 52.66 108 ASN A O 1
ATOM 852 N N . TYR A 1 109 ? -33.671 -17.326 4.333 1.00 53.53 109 TYR A N 1
ATOM 853 C CA . TYR A 1 109 ? -33.536 -16.081 5.081 1.00 53.53 109 TYR A CA 1
ATOM 854 C C . TYR A 1 109 ? -32.066 -15.649 5.081 1.00 53.53 109 TYR A C 1
ATOM 856 O O . TYR A 1 109 ? -31.226 -16.294 5.707 1.00 53.53 109 TYR A O 1
ATOM 864 N N . VAL A 1 110 ? -31.751 -14.573 4.359 1.00 59.84 110 VAL A N 1
ATOM 865 C CA . VAL A 1 110 ? -30.411 -13.976 4.343 1.00 59.84 110 VAL A CA 1
ATOM 866 C C . VAL A 1 110 ? -30.408 -12.793 5.304 1.00 59.84 110 VAL A C 1
ATOM 868 O O . VAL A 1 110 ? -31.044 -11.774 5.039 1.00 59.84 110 VAL A O 1
ATOM 871 N N . ASN A 1 111 ? -29.706 -12.933 6.428 1.00 68.44 111 ASN A N 1
ATOM 872 C CA . ASN A 1 111 ? -29.531 -11.853 7.393 1.00 68.44 111 ASN A CA 1
ATOM 873 C C . ASN A 1 111 ? -28.496 -10.846 6.867 1.00 68.44 111 ASN A C 1
ATOM 875 O O . ASN A 1 111 ? -27.299 -11.038 7.057 1.00 68.44 111 ASN A O 1
ATOM 879 N N . GLN A 1 112 ? -28.966 -9.778 6.222 1.00 76.69 112 GLN A N 1
ATOM 880 C CA . GLN A 1 112 ? -28.122 -8.709 5.668 1.00 76.69 112 GLN A CA 1
ATOM 881 C C . GLN A 1 112 ? -27.689 -7.664 6.715 1.00 76.69 112 GLN A C 1
ATOM 883 O O . GLN A 1 112 ? -27.280 -6.568 6.345 1.00 76.69 112 GLN A O 1
ATOM 888 N N . GLY A 1 113 ? -27.820 -7.968 8.011 1.00 84.69 113 GLY A N 1
ATOM 889 C CA . GLY A 1 113 ? -27.534 -7.024 9.088 1.00 84.69 113 GLY A CA 1
ATOM 890 C C . GLY A 1 113 ? -28.487 -5.825 9.117 1.00 84.69 113 GLY A C 1
ATOM 891 O O . GLY A 1 113 ? -29.621 -5.885 8.640 1.00 84.69 113 GLY A O 1
ATOM 892 N N . GLN A 1 114 ? -28.020 -4.742 9.727 1.00 87.75 114 GLN A N 1
ATOM 893 C CA . GLN A 1 114 ? -28.695 -3.457 9.867 1.00 87.75 114 GLN A CA 1
ATOM 894 C C . GLN A 1 114 ? -27.676 -2.329 9.662 1.00 87.75 114 GLN A C 1
ATOM 896 O O . GLN A 1 114 ? -26.513 -2.448 10.060 1.00 87.75 114 GLN A O 1
ATOM 901 N N . VAL A 1 115 ? -28.128 -1.220 9.071 1.00 90.19 115 VAL A N 1
ATOM 902 C CA . VAL A 1 115 ? -27.385 0.045 9.057 1.00 90.19 115 VAL A CA 1
ATOM 903 C C . VAL A 1 115 ? -27.962 0.945 10.141 1.00 90.19 115 VAL A C 1
ATOM 905 O O . VAL A 1 115 ? -29.168 1.186 10.172 1.00 90.19 115 VAL A O 1
ATOM 908 N N . LEU A 1 116 ? -27.099 1.429 11.029 1.00 89.44 116 LEU A N 1
ATOM 909 C CA . LEU A 1 116 ? -27.446 2.297 12.153 1.00 89.44 116 LEU A CA 1
ATOM 910 C C . LEU A 1 116 ? -26.705 3.631 12.006 1.00 89.44 116 LEU A C 1
ATOM 912 O O . LEU A 1 116 ? -25.598 3.658 11.476 1.00 89.44 116 LEU A O 1
ATOM 916 N N . SER A 1 117 ? -27.275 4.733 12.494 1.00 89.06 117 SER A N 1
ATOM 917 C CA . SER A 1 117 ? -26.614 6.045 12.481 1.00 89.06 117 SER A CA 1
ATOM 918 C C . SER A 1 117 ? -26.591 6.653 13.880 1.00 89.06 117 SER A C 1
ATOM 920 O O . SER A 1 117 ? -27.635 6.779 14.520 1.00 89.06 117 SER A O 1
ATOM 922 N N . PHE A 1 118 ? -25.402 7.040 14.343 1.00 87.25 118 PHE A N 1
ATOM 923 C CA . PHE A 1 118 ? -25.185 7.681 15.640 1.00 87.25 118 PHE A CA 1
ATOM 924 C C . PHE A 1 118 ? -24.333 8.935 15.444 1.00 87.25 118 PHE A C 1
ATOM 926 O O . PHE A 1 118 ? -23.226 8.865 14.908 1.00 87.25 118 PHE A O 1
ATOM 933 N N . ASN A 1 119 ? -24.866 10.090 15.855 1.00 87.31 119 ASN A N 1
ATOM 934 C CA . ASN A 1 119 ? -24.232 11.405 15.693 1.00 87.31 119 ASN A CA 1
ATOM 935 C C . ASN A 1 119 ? -23.787 11.714 14.243 1.00 87.31 119 ASN A C 1
ATOM 937 O O . ASN A 1 119 ? -22.779 12.374 14.016 1.00 87.31 119 ASN A O 1
ATOM 941 N N . GLY A 1 120 ? -24.541 11.220 13.253 1.00 87.06 120 GLY A N 1
ATOM 942 C CA . GLY A 1 120 ? -24.256 11.384 11.821 1.00 87.06 120 GLY A CA 1
ATOM 943 C C . GLY A 1 120 ? -23.284 10.356 11.230 1.00 87.06 120 GLY A C 1
ATOM 944 O O . GLY A 1 120 ? -23.196 10.248 10.011 1.00 87.06 120 GLY A O 1
ATOM 945 N N . ILE A 1 121 ? -22.604 9.553 12.054 1.00 92.00 121 ILE A N 1
ATOM 946 C CA . ILE A 1 121 ? -21.739 8.463 11.584 1.00 92.00 121 ILE A CA 1
ATOM 947 C C . ILE A 1 121 ? -22.595 7.216 11.349 1.00 92.00 121 ILE A C 1
ATOM 949 O O . ILE A 1 121 ? -23.349 6.797 12.230 1.00 92.00 121 ILE A O 1
ATOM 953 N N . SER A 1 122 ? -22.474 6.622 10.160 1.00 94.25 122 SER A N 1
ATOM 954 C CA . SER A 1 122 ? -23.157 5.376 9.802 1.00 94.25 122 SER A CA 1
ATOM 955 C C . SER A 1 122 ? -22.328 4.149 10.181 1.00 94.25 122 SER A C 1
ATOM 957 O O . SER A 1 122 ? -21.105 4.136 10.039 1.00 94.25 122 SER A O 1
ATOM 959 N N . TYR A 1 123 ? -23.008 3.097 10.626 1.00 94.31 123 TYR A N 1
ATOM 960 C CA . TYR A 1 123 ? -22.428 1.834 11.068 1.00 94.31 123 TYR A CA 1
ATOM 961 C C . TYR A 1 123 ? -23.163 0.651 10.452 1.00 94.31 123 TYR A C 1
ATOM 963 O O . TYR A 1 123 ? -24.378 0.695 10.271 1.00 94.31 123 TYR A O 1
ATOM 971 N N . TYR A 1 124 ? -22.430 -0.429 10.208 1.00 94.00 124 TYR A N 1
ATOM 972 C CA . TYR A 1 124 ? -22.976 -1.743 9.906 1.00 94.00 124 TYR A CA 1
ATOM 973 C C . TYR A 1 124 ? -22.861 -2.656 11.132 1.00 94.00 124 TYR A C 1
ATOM 975 O O . TYR A 1 124 ? -21.814 -2.714 11.786 1.00 94.00 124 TYR A O 1
ATOM 983 N N . ALA A 1 125 ? -23.948 -3.366 11.427 1.00 89.88 125 ALA A N 1
ATOM 984 C CA . ALA A 1 125 ? -24.073 -4.299 12.541 1.00 89.88 125 ALA A CA 1
ATOM 985 C C . ALA A 1 125 ? -24.961 -5.490 12.146 1.00 89.88 125 ALA A C 1
ATOM 987 O O . ALA A 1 125 ? -25.791 -5.383 11.247 1.00 89.88 125 ALA A O 1
ATOM 988 N N . GLY A 1 126 ? -24.845 -6.627 12.833 1.00 68.81 126 GLY A N 1
ATOM 989 C CA . GLY A 1 126 ? -25.651 -7.812 12.524 1.00 68.81 126 GLY A CA 1
ATOM 990 C C . GLY A 1 126 ? -24.997 -8.767 11.518 1.00 68.81 126 GLY A C 1
ATOM 991 O O . GLY A 1 126 ? -23.784 -8.762 11.319 1.00 68.81 126 GLY A O 1
ATOM 992 N N . GLY A 1 127 ? -25.804 -9.648 10.919 1.00 74.81 127 GLY A N 1
ATOM 993 C CA . GLY A 1 127 ? -25.322 -10.752 10.081 1.00 74.81 127 GLY A CA 1
ATOM 994 C C . GLY A 1 127 ? -24.750 -11.907 10.909 1.00 74.81 127 GLY A C 1
ATOM 995 O O . GLY A 1 127 ? -25.402 -12.944 11.032 1.00 74.81 127 GLY A O 1
ATOM 996 N N . ILE A 1 128 ? -23.571 -11.710 11.510 1.00 85.31 128 ILE A N 1
ATOM 997 C CA . ILE A 1 128 ? -22.767 -12.750 12.179 1.00 85.31 128 ILE A CA 1
ATOM 998 C C . ILE A 1 128 ? -22.491 -12.346 13.632 1.00 85.31 128 ILE A C 1
ATOM 1000 O O . ILE A 1 128 ? -21.860 -11.322 13.891 1.00 85.31 128 ILE A O 1
ATOM 1004 N N . ALA A 1 129 ? -22.991 -13.134 14.587 1.00 90.25 129 ALA A N 1
ATOM 1005 C CA . ALA A 1 129 ? -22.784 -12.883 16.013 1.00 90.25 129 ALA A CA 1
ATOM 1006 C C . ALA A 1 129 ? -21.419 -13.424 16.464 1.00 90.25 129 ALA A C 1
ATOM 1008 O O . ALA A 1 129 ? -21.108 -14.586 16.224 1.00 90.25 129 ALA A O 1
ATOM 1009 N N . VAL A 1 130 ? -20.637 -12.592 17.154 1.00 92.44 130 VAL A N 1
ATOM 1010 C CA . VAL A 1 130 ? -19.296 -12.935 17.669 1.00 92.44 130 VAL A CA 1
ATOM 1011 C C . VAL A 1 130 ? -19.312 -13.389 19.132 1.00 92.44 130 VAL A C 1
ATOM 1013 O O . VAL A 1 130 ? -18.310 -13.862 19.657 1.00 92.44 130 VAL A O 1
ATOM 1016 N N . GLY A 1 131 ? -20.453 -13.254 19.806 1.00 90.81 131 GLY A N 1
ATOM 1017 C CA . GLY A 1 131 ? -20.673 -13.720 21.172 1.00 90.81 131 GLY A CA 1
ATOM 1018 C C . GLY A 1 131 ? -22.133 -13.553 21.585 1.00 90.81 131 GLY A C 1
ATOM 1019 O O . GLY A 1 131 ? -22.953 -13.062 20.806 1.00 90.81 131 GLY A O 1
ATOM 1020 N N . GLN A 1 132 ? -22.461 -13.937 22.817 1.00 89.62 132 GLN A N 1
ATOM 1021 C CA . GLN A 1 132 ? -23.805 -13.792 23.373 1.00 89.62 132 GLN A CA 1
ATOM 1022 C C . GLN A 1 132 ? -23.745 -13.425 24.860 1.00 89.62 132 GLN A C 1
ATOM 1024 O O . GLN A 1 132 ? -22.938 -13.959 25.619 1.00 89.62 132 GLN A O 1
ATOM 1029 N N . ILE A 1 133 ? -24.602 -12.488 25.253 1.00 85.50 133 ILE A N 1
ATOM 1030 C CA . ILE A 1 133 ? -24.808 -12.021 26.622 1.00 85.50 133 ILE A CA 1
ATOM 1031 C C . ILE A 1 133 ? -26.033 -12.743 27.180 1.00 85.50 133 ILE A C 1
ATOM 1033 O O . ILE A 1 133 ? -27.164 -12.442 26.801 1.00 85.50 133 ILE A O 1
ATOM 1037 N N . GLU A 1 134 ? -25.813 -13.683 28.096 1.00 77.69 134 GLU A N 1
ATOM 1038 C CA . GLU A 1 134 ? -26.871 -14.304 28.894 1.00 77.69 134 GLU A CA 1
ATOM 1039 C C . GLU A 1 134 ? -26.813 -13.754 30.327 1.00 77.69 134 GLU A C 1
ATOM 1041 O O . GLU A 1 134 ? -25.749 -13.370 30.826 1.00 77.69 134 GLU A O 1
ATOM 1046 N N . THR A 1 135 ? -27.960 -13.701 31.006 1.00 63.50 135 THR A N 1
ATOM 1047 C CA . THR A 1 135 ? -28.048 -13.260 32.404 1.00 63.50 135 THR A CA 1
ATOM 1048 C C . THR A 1 135 ? -28.907 -14.227 33.214 1.00 63.50 135 THR A C 1
ATOM 1050 O O . THR A 1 135 ? -29.905 -14.767 32.734 1.00 63.50 135 THR A O 1
ATOM 1053 N N . THR A 1 136 ? -28.525 -14.445 34.471 1.00 55.59 136 THR A N 1
ATOM 1054 C CA . THR A 1 136 ? -29.202 -15.390 35.379 1.00 55.59 136 THR A CA 1
ATOM 1055 C C . THR A 1 136 ? -30.497 -14.845 35.995 1.00 55.59 136 THR A C 1
ATOM 1057 O O . THR A 1 136 ? -31.256 -15.605 36.592 1.00 55.59 136 THR A O 1
ATOM 1060 N N . ASN A 1 137 ? -30.785 -13.550 35.820 1.00 52.78 137 ASN A N 1
ATOM 1061 C CA . ASN A 1 137 ? -32.001 -12.878 36.282 1.00 52.78 137 ASN A CA 1
ATOM 1062 C C . ASN A 1 137 ? -32.665 -12.097 35.138 1.00 52.78 137 ASN A C 1
ATOM 1064 O O . ASN A 1 137 ? -32.009 -11.285 34.491 1.00 52.78 137 ASN A O 1
ATOM 1068 N N . ALA A 1 138 ? -33.978 -12.299 34.957 1.00 50.94 138 ALA A N 1
ATOM 1069 C CA . ALA A 1 138 ? -34.900 -11.440 34.193 1.00 50.94 138 ALA A CA 1
ATOM 1070 C C . ALA A 1 138 ? -34.359 -10.875 32.853 1.00 50.94 138 ALA A C 1
ATOM 1072 O O . ALA A 1 138 ? -34.506 -9.686 32.568 1.00 50.94 138 ALA A O 1
ATOM 1073 N N . SER A 1 139 ? -33.754 -11.734 32.028 1.00 54.38 139 SER A N 1
ATOM 1074 C CA . SER A 1 139 ? -32.843 -11.357 30.933 1.00 54.38 139 SER A CA 1
ATOM 1075 C C . SER A 1 139 ? -33.352 -10.331 29.914 1.00 54.38 139 SER A C 1
ATOM 1077 O O . SER A 1 139 ? -32.580 -9.481 29.467 1.00 54.38 139 SER A O 1
ATOM 1079 N N . SER A 1 140 ? -34.645 -10.340 29.586 1.00 54.53 140 SER A N 1
ATOM 1080 C CA . SER A 1 140 ? -35.243 -9.344 28.685 1.00 54.53 140 SER A CA 1
ATOM 1081 C C . SER A 1 140 ? -35.349 -7.944 29.302 1.00 54.53 140 SER A C 1
ATOM 1083 O O . SER A 1 140 ? -35.197 -6.956 28.590 1.00 54.53 140 SER A O 1
ATOM 1085 N N . LEU A 1 141 ? -35.568 -7.832 30.617 1.00 53.00 141 LEU A N 1
ATOM 1086 C CA . LEU A 1 141 ? -35.739 -6.544 31.301 1.00 53.00 141 LEU A CA 1
ATOM 1087 C C . LEU A 1 141 ? -34.402 -5.832 31.535 1.00 53.00 141 LEU A C 1
ATOM 1089 O O . LEU A 1 141 ? -34.341 -4.610 31.433 1.00 53.00 141 LEU A O 1
ATOM 1093 N N . SER A 1 142 ? -33.325 -6.583 31.789 1.00 65.44 142 SER A N 1
ATOM 1094 C CA . SER A 1 142 ? -31.970 -6.026 31.909 1.00 65.44 142 SER A CA 1
ATOM 1095 C C . SER A 1 142 ? -31.453 -5.433 30.597 1.00 65.44 142 SER A C 1
ATOM 1097 O O . SER A 1 142 ? -30.833 -4.376 30.617 1.00 65.44 142 SER A O 1
ATOM 1099 N N . LEU A 1 143 ? -31.716 -6.086 29.458 1.00 70.44 143 LEU A N 1
ATOM 1100 C CA . LEU A 1 143 ? -31.265 -5.602 28.148 1.00 70.44 143 LEU A CA 1
ATOM 1101 C C . LEU A 1 143 ? -32.181 -4.503 27.588 1.00 70.44 143 LEU A C 1
ATOM 1103 O O . LEU A 1 143 ? -31.691 -3.560 26.971 1.00 70.44 143 LEU A O 1
ATOM 1107 N N . ALA A 1 144 ? -33.490 -4.554 27.865 1.00 63.69 144 ALA A N 1
ATOM 1108 C CA . ALA A 1 144 ? -34.425 -3.492 27.480 1.00 63.69 144 ALA A CA 1
ATOM 1109 C C . ALA A 1 144 ? -34.111 -2.131 28.135 1.00 63.69 144 ALA A C 1
ATOM 1111 O O . ALA A 1 144 ? -34.466 -1.095 27.579 1.00 63.69 144 ALA A O 1
ATOM 1112 N N . ALA A 1 145 ? -33.402 -2.106 29.271 1.00 67.44 145 ALA A N 1
ATOM 1113 C CA . ALA A 1 145 ? -32.946 -0.867 29.908 1.00 67.44 145 ALA A CA 1
ATOM 1114 C C . ALA A 1 145 ? -31.942 -0.056 29.056 1.00 67.44 145 ALA A C 1
ATOM 1116 O O . ALA A 1 145 ? -31.814 1.148 29.265 1.00 67.44 145 ALA A O 1
ATOM 1117 N N . ALA A 1 146 ? -31.272 -0.695 28.088 1.00 71.06 146 ALA A N 1
ATOM 1118 C CA . ALA A 1 146 ? -30.379 -0.052 27.119 1.00 71.06 146 ALA A CA 1
ATOM 1119 C C . ALA A 1 146 ? -31.003 0.096 25.715 1.00 71.06 146 ALA A C 1
ATOM 1121 O O . ALA A 1 146 ? -30.300 0.427 24.758 1.00 71.06 146 ALA A O 1
ATOM 1122 N N . GLN A 1 147 ? -32.306 -0.170 25.551 1.00 71.69 147 GLN A N 1
ATOM 1123 C CA . GLN A 1 147 ? -32.947 -0.097 24.240 1.00 71.69 147 GLN A CA 1
ATOM 1124 C C . GLN A 1 147 ? -33.060 1.353 23.746 1.00 71.69 147 GLN A C 1
ATOM 1126 O O . GLN A 1 147 ? -33.733 2.190 24.350 1.00 71.69 147 GLN A O 1
ATOM 1131 N N . PHE A 1 148 ? -32.484 1.624 22.574 1.00 73.38 148 PHE A N 1
ATOM 1132 C CA . PHE A 1 148 ? -32.734 2.865 21.846 1.00 73.38 148 PHE A CA 1
ATOM 1133 C C . PHE A 1 148 ? -34.161 2.848 21.260 1.00 73.38 148 PHE A C 1
ATOM 1135 O O . PHE A 1 148 ? -34.539 1.862 20.622 1.00 73.38 148 PHE A O 1
ATOM 1142 N N . PRO A 1 149 ? -34.978 3.906 21.444 1.00 69.94 149 PRO A N 1
ATOM 1143 C CA . PRO A 1 149 ? -36.364 3.917 20.978 1.00 69.94 149 PRO A CA 1
ATOM 1144 C C . PRO A 1 149 ? -36.498 3.632 19.475 1.00 69.94 149 PRO A C 1
ATOM 1146 O O . PRO A 1 149 ? -36.035 4.408 18.641 1.00 69.94 149 PRO A O 1
ATOM 1149 N N . GLY A 1 150 ? -37.166 2.526 19.135 1.00 71.38 150 GLY A N 1
ATOM 1150 C CA . GLY A 1 150 ? -37.363 2.089 17.749 1.00 71.38 150 GLY A CA 1
ATOM 1151 C C . GLY A 1 150 ? -36.192 1.316 17.129 1.00 71.38 150 GLY A C 1
ATOM 1152 O O . GLY A 1 150 ? -36.171 1.176 15.910 1.00 71.38 150 GLY A O 1
ATOM 1153 N N . GLN A 1 151 ? -35.239 0.828 17.931 1.00 75.56 151 GLN A N 1
ATOM 1154 C CA . GLN A 1 151 ? -34.129 -0.025 17.492 1.00 75.56 151 GLN A CA 1
ATOM 1155 C C . GLN A 1 151 ? -34.085 -1.341 18.286 1.00 75.56 151 GLN A C 1
ATOM 1157 O O . GLN A 1 151 ? -34.357 -1.359 19.489 1.00 75.56 151 GLN A O 1
ATOM 1162 N N . ASP A 1 152 ? -33.695 -2.430 17.620 1.00 82.38 152 ASP A N 1
ATOM 1163 C CA . ASP A 1 152 ? -33.542 -3.766 18.231 1.00 82.38 152 ASP A CA 1
ATOM 1164 C C . ASP A 1 152 ? -32.092 -4.048 18.678 1.00 82.38 152 ASP A C 1
ATOM 1166 O O . ASP A 1 152 ? -31.836 -4.960 19.472 1.00 82.38 152 ASP A O 1
ATOM 1170 N N . LEU A 1 153 ? -31.144 -3.255 18.163 1.00 88.56 153 LEU A N 1
ATOM 1171 C CA . LEU A 1 153 ? -29.731 -3.248 18.532 1.00 88.56 153 LEU A CA 1
ATOM 1172 C C . LEU A 1 153 ? -29.404 -2.007 19.372 1.00 88.56 153 LEU A C 1
ATOM 1174 O O . LEU A 1 153 ? -29.826 -0.900 19.034 1.00 88.56 153 LEU A O 1
ATOM 1178 N N . PHE A 1 154 ? -28.586 -2.172 20.413 1.00 89.31 154 PHE A N 1
ATOM 1179 C CA . PHE A 1 154 ? -27.985 -1.059 21.155 1.00 89.31 154 PHE A CA 1
ATOM 1180 C C . PHE A 1 154 ? -26.448 -1.122 21.139 1.00 89.31 154 PHE A C 1
ATOM 1182 O O . PHE A 1 154 ? -25.882 -2.218 21.146 1.00 89.31 154 PHE A O 1
ATOM 1189 N N . PRO A 1 155 ? -25.752 0.027 21.100 1.00 92.88 155 PRO A N 1
ATOM 1190 C CA . PRO A 1 155 ? -24.300 0.094 21.202 1.00 92.88 155 PRO A CA 1
ATOM 1191 C C . PRO A 1 155 ? -23.802 -0.173 22.639 1.00 92.88 155 PRO A C 1
ATOM 1193 O O . PRO A 1 155 ? -24.358 0.332 23.615 1.00 92.88 155 PRO A O 1
ATOM 1196 N N . LEU A 1 156 ? -22.729 -0.959 22.749 1.00 93.44 156 LEU A N 1
ATOM 1197 C CA . LEU A 1 156 ? -22.055 -1.392 23.982 1.00 93.44 156 LEU A CA 1
ATOM 1198 C C . LEU A 1 156 ? -20.540 -1.153 23.849 1.00 93.44 156 LEU A C 1
ATOM 1200 O O . LEU A 1 156 ? -19.993 -1.412 22.782 1.00 93.44 156 LEU A O 1
ATOM 1204 N N . THR A 1 157 ? -19.830 -0.781 24.918 1.00 95.44 157 THR A N 1
ATOM 1205 C CA . THR A 1 157 ? -18.350 -0.875 24.961 1.00 95.44 157 THR A CA 1
ATOM 1206 C C . THR A 1 157 ? -17.880 -1.962 25.927 1.00 95.44 157 THR A C 1
ATOM 1208 O O . THR A 1 157 ? -18.264 -1.950 27.095 1.00 95.44 157 THR A O 1
ATOM 1211 N N . ILE A 1 158 ? -17.004 -2.869 25.482 1.00 94.31 158 ILE A N 1
ATOM 1212 C CA . ILE A 1 158 ? -16.248 -3.767 26.373 1.00 94.31 158 ILE A CA 1
ATOM 1213 C C . ILE A 1 158 ? -14.995 -3.027 26.857 1.00 94.31 158 ILE A C 1
ATOM 1215 O O . ILE A 1 158 ? -14.185 -2.591 26.038 1.00 94.31 158 ILE A O 1
ATOM 1219 N N . ILE A 1 159 ? -14.834 -2.889 28.176 1.00 92.44 159 ILE A N 1
ATOM 1220 C CA . ILE A 1 159 ? -13.742 -2.136 28.813 1.00 92.44 159 ILE A CA 1
ATOM 1221 C C . ILE A 1 159 ? -13.031 -3.028 29.836 1.00 92.44 159 ILE A C 1
ATOM 1223 O O . ILE A 1 159 ? -13.654 -3.553 30.761 1.00 92.44 159 ILE A O 1
ATOM 1227 N N . ASP A 1 160 ? -11.714 -3.160 29.689 1.00 89.00 160 ASP A N 1
ATOM 1228 C CA . ASP A 1 160 ? -10.845 -3.853 30.644 1.00 89.00 160 ASP A CA 1
ATOM 1229 C C . ASP A 1 160 ? -10.379 -2.882 31.741 1.00 89.00 160 ASP A C 1
ATOM 1231 O O . ASP A 1 160 ? -9.829 -1.824 31.428 1.00 89.00 160 ASP A O 1
ATOM 1235 N N . THR A 1 161 ? -10.574 -3.227 33.020 1.00 85.75 161 THR A N 1
ATOM 1236 C CA . THR A 1 161 ? -10.203 -2.358 34.160 1.00 85.75 161 THR A CA 1
ATOM 1237 C C . THR A 1 161 ? -9.144 -2.981 35.066 1.00 85.75 161 THR A C 1
ATOM 1239 O O . THR A 1 161 ? -9.071 -4.200 35.246 1.00 85.75 161 THR A O 1
ATOM 1242 N N . SER A 1 162 ? -8.320 -2.133 35.689 1.00 80.19 162 SER A N 1
ATOM 1243 C CA . SER A 1 162 ? -7.160 -2.559 36.488 1.00 80.19 162 SER A CA 1
ATOM 1244 C C . SER A 1 162 ? -7.519 -3.292 37.789 1.00 80.19 162 SER A C 1
ATOM 1246 O O . SER A 1 162 ? -6.695 -4.031 38.330 1.00 80.19 162 SER A O 1
ATOM 1248 N N . SER A 1 163 ? -8.747 -3.123 38.289 1.00 73.81 163 SER A N 1
ATOM 1249 C CA . SER A 1 163 ? -9.254 -3.766 39.508 1.00 73.81 163 SER A CA 1
ATOM 1250 C C . SER A 1 163 ? -10.778 -3.953 39.477 1.00 73.81 163 SER A C 1
ATOM 1252 O O . SER A 1 163 ? -11.463 -3.385 38.623 1.00 73.81 163 SER A O 1
ATOM 1254 N N . ASN A 1 164 ? -11.312 -4.701 40.455 1.00 74.38 164 ASN A N 1
ATOM 1255 C CA . ASN A 1 164 ? -12.756 -4.847 40.717 1.00 74.38 164 ASN A CA 1
ATOM 1256 C C . ASN A 1 164 ? -13.401 -3.587 41.350 1.00 74.38 164 ASN A C 1
ATOM 1258 O O . ASN A 1 164 ? -14.587 -3.609 41.672 1.00 74.38 164 ASN A O 1
ATOM 1262 N N . VAL A 1 165 ? -12.632 -2.514 41.582 1.00 72.25 165 VAL A N 1
ATOM 1263 C CA . VAL A 1 165 ? -13.106 -1.236 42.148 1.00 72.25 165 VAL A CA 1
ATOM 1264 C C . VAL A 1 165 ? -12.484 -0.073 41.346 1.00 72.25 165 VAL A C 1
ATOM 1266 O O . VAL A 1 165 ? -11.645 0.663 41.873 1.00 72.25 165 VAL A O 1
ATOM 1269 N N . PRO A 1 166 ? -12.808 0.061 40.043 1.00 79.25 166 PRO A N 1
ATOM 1270 C CA . PRO A 1 166 ? -12.199 1.074 39.191 1.00 79.25 166 PRO A CA 1
ATOM 1271 C C . PRO A 1 166 ? -12.710 2.481 39.519 1.00 79.25 166 PRO A C 1
ATOM 1273 O O . PRO A 1 166 ? -13.816 2.666 40.033 1.00 79.25 166 PRO A O 1
ATOM 1276 N N . SER A 1 167 ? -11.895 3.493 39.226 1.00 82.31 167 SER A N 1
ATOM 1277 C CA . SER A 1 167 ? -12.237 4.897 39.515 1.00 82.31 167 SER A CA 1
ATOM 1278 C C . SER A 1 167 ? -12.948 5.590 38.347 1.00 82.31 167 SER A C 1
ATOM 1280 O O . SER A 1 167 ? -12.830 5.168 37.196 1.00 82.31 167 SER A O 1
ATOM 1282 N N . GLY A 1 168 ? -13.654 6.697 38.619 1.00 84.06 168 GLY A N 1
ATOM 1283 C CA . GLY A 1 168 ? -14.204 7.536 37.547 1.00 84.06 168 GLY A CA 1
ATOM 1284 C C . GLY A 1 168 ? -13.102 8.126 36.657 1.00 84.06 168 GLY A C 1
ATOM 1285 O O . GLY A 1 168 ? -13.249 8.177 35.439 1.00 84.06 168 GLY A O 1
ATOM 1286 N N . ASP A 1 169 ? -11.964 8.478 37.258 1.00 85.50 169 ASP A N 1
ATOM 1287 C CA . ASP A 1 169 ? -10.802 9.031 36.555 1.00 85.50 169 ASP A CA 1
ATOM 1288 C C . ASP A 1 169 ? -10.122 7.975 35.643 1.00 85.50 169 ASP A C 1
ATOM 1290 O O . ASP A 1 169 ? -9.679 8.291 34.541 1.00 85.50 169 ASP A O 1
ATOM 1294 N N . GLU A 1 170 ? -10.098 6.697 36.047 1.00 86.25 170 GLU A N 1
ATOM 1295 C CA . GLU A 1 170 ? -9.642 5.562 35.219 1.00 86.25 170 GLU A CA 1
ATOM 1296 C C . GLU A 1 170 ? -10.542 5.354 33.993 1.00 86.25 170 GLU A C 1
ATOM 1298 O O . GLU A 1 170 ? -10.039 5.257 32.872 1.00 86.25 170 GLU A O 1
ATOM 1303 N N . LEU A 1 171 ? -11.867 5.345 34.188 1.00 88.00 171 LEU A N 1
ATOM 1304 C CA . LEU A 1 171 ? -12.832 5.193 33.096 1.00 88.00 171 LEU A CA 1
ATOM 1305 C C . LEU A 1 171 ? -12.765 6.371 32.108 1.00 88.00 171 LEU A C 1
ATOM 1307 O O . LEU A 1 171 ? -12.780 6.153 30.895 1.00 88.00 171 LEU A O 1
ATOM 1311 N N . LEU A 1 172 ? -12.639 7.607 32.605 1.00 89.56 172 LEU A N 1
ATOM 1312 C CA . LEU A 1 172 ? -12.449 8.801 31.775 1.00 89.56 172 LEU A CA 1
ATOM 1313 C C . LEU A 1 172 ? -11.181 8.693 30.917 1.00 89.56 172 LEU A C 1
ATOM 1315 O O . LEU A 1 172 ? -11.243 8.902 29.708 1.00 89.56 172 LEU A O 1
ATOM 1319 N N . ASN A 1 173 ? -10.047 8.320 31.513 1.00 89.38 173 ASN A N 1
ATOM 1320 C CA . ASN A 1 173 ? -8.784 8.184 30.786 1.00 89.38 173 ASN A CA 1
ATOM 1321 C C . ASN A 1 173 ? -8.835 7.078 29.718 1.00 89.38 173 ASN A C 1
ATOM 1323 O O . ASN A 1 173 ? -8.398 7.308 28.592 1.00 89.38 173 ASN A O 1
ATOM 1327 N N . LEU A 1 174 ? -9.408 5.908 30.030 1.00 90.56 174 LEU A N 1
ATOM 1328 C CA . LEU A 1 174 ? -9.574 4.815 29.060 1.00 90.56 174 LEU A CA 1
ATOM 1329 C C . LEU A 1 174 ? -10.479 5.220 27.889 1.00 90.56 174 LEU A C 1
ATOM 1331 O O . LEU A 1 174 ? -10.121 5.014 26.734 1.00 90.56 174 LEU A O 1
ATOM 1335 N N . THR A 1 175 ? -11.627 5.836 28.173 1.00 91.00 175 THR A N 1
ATOM 1336 C CA . THR A 1 175 ? -12.585 6.235 27.127 1.00 91.00 175 THR A CA 1
ATOM 1337 C C . THR A 1 175 ? -12.083 7.405 26.278 1.00 91.00 175 THR A C 1
ATOM 1339 O O . THR A 1 175 ? -12.322 7.416 25.076 1.00 91.00 175 THR A O 1
ATOM 1342 N N . THR A 1 176 ? -11.297 8.322 26.852 1.00 90.19 176 THR A N 1
ATOM 1343 C CA . THR A 1 176 ? -10.604 9.391 26.104 1.00 90.19 176 THR A CA 1
ATOM 1344 C C . THR A 1 176 ? -9.495 8.820 25.211 1.00 90.19 176 THR A C 1
ATOM 1346 O O . THR A 1 176 ? -9.316 9.266 24.079 1.00 90.19 176 THR A O 1
ATOM 1349 N N . ALA A 1 177 ? -8.766 7.799 25.680 1.00 88.56 177 ALA A N 1
ATOM 1350 C CA . ALA A 1 177 ? -7.776 7.092 24.867 1.00 88.56 177 ALA A CA 1
ATOM 1351 C C . ALA A 1 177 ? -8.424 6.320 23.703 1.00 88.56 177 ALA A C 1
ATOM 1353 O O . ALA A 1 177 ? -7.832 6.234 22.632 1.00 88.56 177 ALA A O 1
ATOM 1354 N N . TYR A 1 178 ? -9.639 5.789 23.875 1.00 92.75 178 TYR A N 1
ATOM 1355 C CA . TYR A 1 178 ? -10.391 5.142 22.790 1.00 92.75 178 TYR A CA 1
ATOM 1356 C C . TYR A 1 178 ? -10.837 6.165 21.733 1.00 92.75 178 TYR A C 1
ATOM 1358 O O . TYR A 1 178 ? -10.528 5.988 20.560 1.00 92.75 178 TYR A O 1
ATOM 1366 N N . ASP A 1 179 ? -11.458 7.272 22.154 1.00 88.19 179 ASP A N 1
ATOM 1367 C CA . ASP A 1 179 ? -11.939 8.367 21.285 1.00 88.19 179 ASP A CA 1
ATOM 1368 C C . ASP A 1 179 ? -10.820 9.025 20.447 1.00 88.19 179 ASP A C 1
ATOM 1370 O O . ASP A 1 179 ? -11.058 9.519 19.349 1.00 88.19 179 ASP A O 1
ATOM 1374 N N . SER A 1 180 ? -9.576 8.984 20.940 1.00 86.12 180 SER A N 1
ATOM 1375 C CA . SER A 1 180 ? -8.390 9.535 20.264 1.00 86.12 180 SER A CA 1
ATOM 1376 C C . SER A 1 180 ? -7.548 8.516 19.478 1.00 86.12 180 SER A C 1
ATOM 1378 O O . SER A 1 180 ? -6.610 8.924 18.794 1.00 86.12 180 SER A O 1
ATOM 1380 N N . SER A 1 181 ? -7.854 7.212 19.543 1.00 85.81 181 SER A N 1
ATOM 1381 C CA . SER A 1 181 ? -7.094 6.157 18.838 1.00 85.81 181 SER A CA 1
ATOM 1382 C C . SER A 1 181 ? -7.929 5.237 17.942 1.00 85.81 181 SER A C 1
ATOM 1384 O O . SER A 1 181 ? -7.358 4.466 17.167 1.00 85.81 181 SER A O 1
ATOM 1386 N N . ASP A 1 182 ? -9.260 5.329 17.997 1.00 94.12 182 ASP A N 1
ATOM 1387 C CA . ASP A 1 182 ? -10.168 4.546 17.165 1.00 94.12 182 ASP A CA 1
ATOM 1388 C C . ASP A 1 182 ? -11.263 5.405 16.529 1.00 94.12 182 ASP A C 1
ATOM 1390 O O . ASP A 1 182 ? -12.091 6.011 17.196 1.00 94.12 182 ASP A O 1
ATOM 1394 N N . ASP A 1 183 ? -11.302 5.382 15.203 1.00 94.19 183 ASP A N 1
ATOM 1395 C CA . ASP A 1 183 ? -12.236 6.104 14.340 1.00 94.19 183 ASP A CA 1
ATOM 1396 C C . ASP A 1 183 ? -13.624 5.444 14.227 1.00 94.19 183 ASP A C 1
ATOM 1398 O O . ASP A 1 183 ? -14.496 5.954 13.517 1.00 94.19 183 ASP A O 1
ATOM 1402 N N . VAL A 1 184 ? -13.841 4.313 14.905 1.00 96.31 184 VAL A N 1
ATOM 1403 C CA . VAL A 1 184 ? -15.125 3.593 14.958 1.00 96.31 184 VAL A CA 1
ATOM 1404 C C . VAL A 1 184 ? -15.852 3.862 16.275 1.00 96.31 184 VAL A C 1
ATOM 1406 O O . VAL A 1 184 ? -17.064 4.097 16.264 1.00 96.31 184 VAL A O 1
ATOM 1409 N N . PHE A 1 185 ? -15.132 3.856 17.397 1.00 96.19 185 PHE A N 1
ATOM 1410 C CA . PHE A 1 185 ? -15.638 4.281 18.697 1.00 96.19 185 PHE A CA 1
ATOM 1411 C C . PHE A 1 185 ? -16.156 5.733 18.670 1.00 96.19 185 PHE A C 1
ATOM 1413 O O . PHE A 1 185 ? -15.733 6.565 17.873 1.00 96.19 185 PHE A O 1
ATOM 1420 N N . GLN A 1 186 ? -17.125 6.014 19.540 1.00 93.38 186 GLN A N 1
ATOM 1421 C CA . GLN A 1 186 ? -17.623 7.351 19.863 1.00 93.38 186 GLN A CA 1
ATOM 1422 C C . GLN A 1 186 ? -18.427 7.278 21.170 1.00 93.38 186 GLN A C 1
ATOM 1424 O O . GLN A 1 186 ? -18.844 6.193 21.590 1.00 93.38 186 GLN A O 1
ATOM 1429 N N . SER A 1 187 ? -18.753 8.429 21.758 1.00 90.44 187 SER A N 1
ATOM 1430 C CA . SER A 1 187 ? -19.549 8.541 22.993 1.00 90.44 187 SER A CA 1
ATOM 1431 C C . SER A 1 187 ? -20.873 7.757 23.001 1.00 90.44 187 SER A C 1
ATOM 1433 O O . SER A 1 187 ? -21.273 7.272 24.058 1.00 90.44 187 SER A O 1
ATOM 1435 N N . ALA A 1 188 ? -21.530 7.545 21.852 1.00 89.38 188 ALA A N 1
ATOM 1436 C CA . ALA A 1 188 ? -22.741 6.720 21.765 1.00 89.38 188 ALA A CA 1
ATOM 1437 C C . ALA A 1 188 ? -22.533 5.263 22.239 1.00 89.38 188 ALA A C 1
ATOM 1439 O O . ALA A 1 188 ? -23.458 4.664 22.787 1.00 89.38 188 ALA A O 1
ATOM 1440 N N . PHE A 1 189 ? -21.320 4.708 22.108 1.00 93.81 189 PHE A N 1
ATOM 1441 C CA . PHE A 1 189 ? -20.985 3.370 22.615 1.00 93.81 189 PHE A CA 1
ATOM 1442 C C . PHE A 1 189 ? -20.818 3.298 24.136 1.00 93.81 189 PHE A C 1
ATOM 1444 O O . PHE A 1 189 ? -20.703 2.199 24.674 1.00 93.81 189 PHE A O 1
ATOM 1451 N N . LEU A 1 190 ? -20.869 4.427 24.849 1.00 92.06 190 LEU A N 1
ATOM 1452 C CA . LEU A 1 190 ? -20.893 4.464 26.314 1.00 92.06 190 LEU A CA 1
ATOM 1453 C C . LEU A 1 190 ? -22.310 4.399 26.899 1.00 92.06 190 LEU A C 1
ATOM 1455 O O . LEU A 1 190 ? -22.448 4.393 28.122 1.00 92.06 190 LEU A O 1
ATOM 1459 N N . HIS A 1 191 ? -23.357 4.306 26.067 1.00 88.00 191 HIS A N 1
ATOM 1460 C CA . HIS A 1 191 ? -24.731 4.123 26.548 1.00 88.00 191 HIS A CA 1
ATOM 1461 C C . HIS A 1 191 ? -24.876 2.845 27.384 1.00 88.00 191 HIS A C 1
ATOM 1463 O O . HIS A 1 191 ? -25.479 2.871 28.453 1.00 88.00 191 HIS A O 1
ATOM 1469 N N . ALA A 1 192 ? -24.261 1.748 26.947 1.00 90.19 192 ALA A N 1
ATOM 1470 C CA . ALA A 1 192 ? -24.067 0.563 27.766 1.00 90.19 192 ALA A CA 1
ATOM 1471 C C . ALA A 1 192 ? -22.580 0.207 27.811 1.00 90.19 192 ALA A C 1
ATOM 1473 O O . ALA A 1 192 ? -21.872 0.338 26.811 1.00 90.19 192 ALA A O 1
ATOM 1474 N N . ILE A 1 193 ? -22.102 -0.310 28.942 1.00 91.19 193 ILE A N 1
ATOM 1475 C CA . ILE A 1 193 ? -20.736 -0.835 29.045 1.00 91.19 193 ILE A CA 1
ATOM 1476 C C . ILE A 1 193 ? -20.713 -2.229 29.665 1.00 91.19 193 ILE A C 1
ATOM 1478 O O . ILE A 1 193 ? -21.511 -2.558 30.541 1.00 91.19 193 ILE A O 1
ATOM 1482 N N . TYR A 1 194 ? -19.752 -3.036 29.231 1.00 90.50 194 TYR A N 1
ATOM 1483 C CA . TYR A 1 194 ? -19.373 -4.291 29.861 1.00 90.50 194 TYR A CA 1
ATOM 1484 C C . TYR A 1 194 ? -18.002 -4.093 30.509 1.00 90.50 194 TYR A C 1
ATOM 1486 O O . TYR A 1 194 ? -16.998 -3.917 29.816 1.00 90.50 194 TYR A O 1
ATOM 1494 N N . LEU A 1 195 ? -17.957 -4.107 31.840 1.00 89.25 195 LEU A N 1
ATOM 1495 C CA . LEU A 1 195 ? -16.725 -3.959 32.610 1.00 89.25 195 LEU A CA 1
ATOM 1496 C C . LEU A 1 195 ? -16.112 -5.335 32.886 1.00 89.25 195 LEU A C 1
ATOM 1498 O O . LEU A 1 195 ? -16.727 -6.179 33.539 1.00 89.25 195 LEU A O 1
ATOM 1502 N N . ARG A 1 196 ? -14.874 -5.550 32.434 1.00 87.00 196 ARG A N 1
ATOM 1503 C CA . ARG A 1 196 ? -14.102 -6.774 32.675 1.00 87.00 196 ARG A CA 1
ATOM 1504 C C . ARG A 1 196 ? -12.893 -6.466 33.569 1.00 87.00 196 ARG A C 1
ATOM 1506 O O . ARG A 1 196 ? -11.835 -6.093 33.066 1.00 87.00 196 ARG A O 1
ATOM 1513 N N . PRO A 1 197 ? -13.020 -6.607 34.900 1.00 77.94 197 PRO A N 1
ATOM 1514 C CA . PRO A 1 197 ? -11.929 -6.272 35.800 1.00 77.94 197 PRO A CA 1
ATOM 1515 C C . PRO A 1 197 ? -10.874 -7.382 35.871 1.00 77.94 197 PRO A C 1
ATOM 1517 O O . PRO A 1 197 ? -11.191 -8.580 35.801 1.00 77.94 197 PRO A O 1
ATOM 1520 N N . SER A 1 198 ? -9.618 -6.963 36.049 1.00 69.94 198 SER A N 1
ATOM 1521 C CA . SER A 1 198 ? -8.430 -7.813 36.193 1.00 69.94 198 SER A CA 1
ATOM 1522 C C . SER A 1 198 ? -8.604 -8.965 37.200 1.00 69.94 198 SER A C 1
ATOM 1524 O O . SER A 1 198 ? -9.438 -8.942 38.108 1.00 69.94 198 SER A O 1
ATOM 1526 N N . THR A 1 199 ? -7.808 -10.022 37.047 1.00 56.38 199 THR A N 1
ATOM 1527 C CA . THR A 1 199 ? -7.686 -11.113 38.031 1.00 56.38 199 THR A CA 1
ATOM 1528 C C . THR A 1 199 ? -6.814 -10.744 39.234 1.00 56.38 199 THR A C 1
ATOM 1530 O O . THR A 1 199 ? -6.855 -11.441 40.245 1.00 56.38 199 THR A O 1
ATOM 1533 N N . THR A 1 200 ? -6.051 -9.649 39.170 1.00 51.81 200 THR A N 1
ATOM 1534 C CA . THR A 1 200 ? -5.227 -9.171 40.289 1.00 51.81 200 THR A CA 1
ATOM 1535 C C . THR A 1 200 ? -6.074 -8.458 41.343 1.00 51.81 200 THR A C 1
ATOM 1537 O O . THR A 1 200 ? -6.654 -7.411 41.056 1.00 51.81 200 THR A O 1
ATOM 1540 N N . ASN A 1 201 ? -6.061 -8.950 42.588 1.00 49.94 201 ASN A N 1
ATOM 1541 C CA . ASN A 1 201 ? -6.679 -8.298 43.757 1.00 49.94 201 ASN A CA 1
ATOM 1542 C C . ASN A 1 201 ? -5.888 -7.053 44.226 1.00 49.94 201 ASN A C 1
ATOM 1544 O O . ASN A 1 201 ? -5.550 -6.913 45.401 1.00 49.94 201 ASN A O 1
ATOM 1548 N N . ALA A 1 202 ? -5.558 -6.152 43.301 1.00 48.28 202 ALA A N 1
ATOM 1549 C CA . ALA A 1 202 ? -4.936 -4.874 43.608 1.00 48.28 202 ALA A CA 1
ATOM 1550 C C . ALA A 1 202 ? -5.978 -3.941 44.258 1.00 48.28 202 ALA A C 1
ATOM 1552 O O . ALA A 1 202 ? -7.036 -3.717 43.663 1.00 48.28 202 ALA A O 1
ATOM 1553 N N . PRO A 1 203 ? -5.722 -3.388 45.459 1.00 47.81 203 PRO A N 1
ATOM 1554 C CA . PRO A 1 203 ? -6.640 -2.444 46.084 1.00 47.81 203 PRO A CA 1
ATOM 1555 C C . PRO A 1 203 ? -6.680 -1.131 45.293 1.00 47.81 203 PRO A C 1
ATOM 1557 O O . PRO A 1 203 ? -5.648 -0.649 44.816 1.00 47.81 203 PRO A O 1
ATOM 1560 N N . ALA A 1 204 ? -7.868 -0.531 45.187 1.00 49.81 204 ALA A N 1
ATOM 1561 C CA . ALA A 1 204 ? -8.057 0.742 44.500 1.00 49.81 204 ALA A CA 1
ATOM 1562 C C . ALA A 1 204 ? -7.132 1.826 45.078 1.00 49.81 204 ALA A C 1
ATOM 1564 O O . ALA A 1 204 ? -7.095 2.060 46.290 1.00 49.81 204 ALA A O 1
ATOM 1565 N N . ARG A 1 205 ? -6.388 2.519 44.206 1.00 50.47 205 ARG A N 1
ATOM 1566 C CA . ARG A 1 205 ? -5.519 3.629 44.614 1.00 50.47 205 ARG A CA 1
ATOM 1567 C C . ARG A 1 205 ? -6.366 4.853 44.961 1.00 50.47 205 ARG A C 1
ATOM 1569 O O . ARG A 1 205 ? -6.665 5.681 44.107 1.00 50.47 205 ARG A O 1
ATOM 1576 N N . SER A 1 206 ? -6.724 4.947 46.240 1.00 48.41 206 SER A N 1
ATOM 1577 C CA . SER A 1 206 ? -7.467 6.048 46.861 1.00 48.41 206 SER A CA 1
ATOM 1578 C C . SER A 1 206 ? -6.749 7.401 46.729 1.00 48.41 206 SER A C 1
ATOM 1580 O O . SER A 1 206 ? -6.081 7.849 47.656 1.00 48.41 206 SER A O 1
ATOM 1582 N N . ASN A 1 207 ? -6.909 8.045 45.574 1.00 50.28 207 ASN A N 1
ATOM 1583 C CA . ASN A 1 207 ? -6.684 9.478 45.335 1.00 50.28 207 ASN A CA 1
ATOM 1584 C C . ASN A 1 207 ? -7.555 10.014 44.172 1.00 50.28 207 ASN A C 1
ATOM 1586 O O . ASN A 1 207 ? -7.321 11.114 43.681 1.00 50.28 207 ASN A O 1
ATOM 1590 N N . SER A 1 208 ? -8.548 9.241 43.717 1.00 55.84 208 SER A N 1
ATOM 1591 C CA . SER A 1 208 ? -9.475 9.643 42.654 1.00 55.84 208 SER A CA 1
ATOM 1592 C C . SER A 1 208 ? -10.402 10.764 43.118 1.00 55.84 208 SER A C 1
ATOM 1594 O O . SER A 1 208 ? -11.009 10.659 44.186 1.00 55.84 208 SER A O 1
ATOM 1596 N N . THR A 1 209 ? -10.570 11.797 42.296 1.00 61.41 209 THR A N 1
ATOM 1597 C CA . THR A 1 209 ? -11.463 12.927 42.608 1.00 61.41 209 THR A CA 1
ATOM 1598 C C . THR A 1 209 ? -12.921 12.642 42.253 1.00 61.41 209 THR A C 1
ATOM 1600 O O . THR A 1 209 ? -13.818 13.304 42.778 1.00 61.41 209 THR A O 1
ATOM 1603 N N . MET A 1 210 ? -13.174 11.638 41.404 1.00 73.00 210 MET A N 1
ATOM 1604 C CA . MET A 1 210 ? -14.510 11.298 40.919 1.00 73.00 210 MET A CA 1
ATOM 1605 C C . MET A 1 210 ? -14.875 9.827 41.155 1.00 73.00 210 MET A C 1
ATOM 1607 O O . MET A 1 210 ? -14.102 8.911 40.863 1.00 73.00 210 MET A O 1
ATOM 1611 N N . SER A 1 211 ? -16.090 9.590 41.661 1.00 80.94 211 SER A N 1
ATOM 1612 C CA . SER A 1 211 ? -16.649 8.242 41.792 1.00 80.94 211 SER A CA 1
ATOM 1613 C C . SER A 1 211 ? -17.065 7.668 40.435 1.00 80.94 211 SER A C 1
ATOM 1615 O O . SER A 1 211 ? -17.422 8.403 39.512 1.00 80.94 211 SER A O 1
ATOM 1617 N N . LEU A 1 212 ? -17.072 6.338 40.338 1.00 81.56 212 LEU A N 1
ATOM 1618 C CA . LEU A 1 212 ? -17.464 5.626 39.123 1.00 81.56 212 LEU A CA 1
ATOM 1619 C C . LEU A 1 212 ? -18.925 5.924 38.731 1.00 81.56 212 LEU A C 1
ATOM 1621 O O . LEU A 1 212 ? -19.163 6.328 37.598 1.00 81.56 212 LEU A O 1
ATOM 1625 N N . ASP A 1 213 ? -19.872 5.869 39.684 1.00 82.12 213 ASP A N 1
ATOM 1626 C CA . ASP A 1 213 ? -21.276 6.296 39.486 1.00 82.12 213 ASP A CA 1
ATOM 1627 C C . ASP A 1 213 ? -21.375 7.705 38.854 1.00 82.12 213 ASP A C 1
ATOM 1629 O O . ASP A 1 213 ? -22.190 7.940 37.960 1.00 82.12 213 ASP A O 1
ATOM 1633 N N . SER A 1 214 ? -20.545 8.657 39.310 1.00 83.44 214 SER A N 1
ATOM 1634 C CA . SER A 1 214 ? -20.541 10.037 38.803 1.00 83.44 214 SER A CA 1
ATOM 1635 C C . SER A 1 214 ? -20.042 10.109 37.362 1.00 83.44 214 SER A C 1
ATOM 1637 O O . SER A 1 214 ? -20.615 10.850 36.564 1.00 83.44 214 SER A O 1
ATOM 1639 N N . GLN A 1 215 ? -18.992 9.362 37.013 1.00 87.25 215 GLN A N 1
ATOM 1640 C CA . GLN A 1 215 ? -18.465 9.375 35.648 1.00 87.25 215 GLN A CA 1
A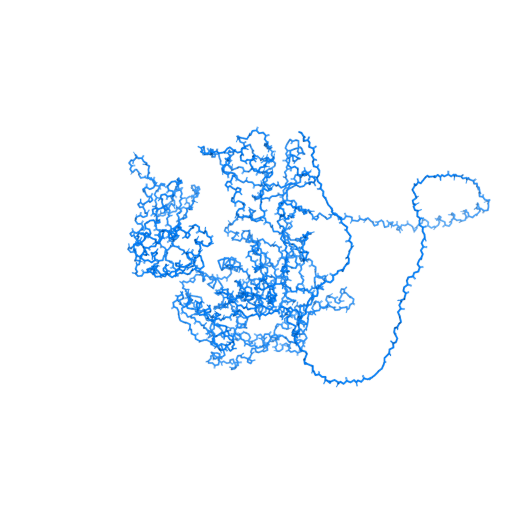TOM 1641 C C . GLN A 1 215 ? -19.422 8.691 34.663 1.00 87.25 215 GLN A C 1
ATOM 1643 O O . GLN A 1 215 ? -19.702 9.258 33.610 1.00 87.25 215 GLN A O 1
ATOM 1648 N N . LEU A 1 216 ? -20.001 7.546 35.035 1.00 87.19 216 LEU A N 1
ATOM 1649 C CA . LEU A 1 216 ? -21.022 6.850 34.240 1.00 87.19 216 LEU A CA 1
ATOM 1650 C C . LEU A 1 216 ? -22.231 7.755 33.958 1.00 87.19 216 LEU A C 1
ATOM 1652 O O . LEU A 1 216 ? -22.676 7.880 32.818 1.00 87.19 216 LEU A O 1
ATOM 1656 N N . SER A 1 217 ? -22.702 8.468 34.987 1.00 84.88 217 SER A N 1
ATOM 1657 C CA . SER A 1 217 ? -23.797 9.438 34.859 1.00 84.88 217 SER A CA 1
ATOM 1658 C C . SER A 1 217 ? -23.450 10.597 33.914 1.00 84.88 217 SER A C 1
ATOM 1660 O O . SER A 1 217 ? -24.308 11.053 33.164 1.00 84.88 217 SER A O 1
ATOM 1662 N N . ARG A 1 218 ? -22.193 11.070 33.916 1.00 86.69 218 ARG A N 1
ATOM 1663 C CA . ARG A 1 218 ? -21.704 12.116 32.994 1.00 86.69 218 ARG A CA 1
ATOM 1664 C C . ARG A 1 218 ? -21.552 11.622 31.555 1.00 86.69 218 ARG A C 1
ATOM 1666 O O . ARG A 1 218 ? -21.710 12.418 30.637 1.00 86.69 218 ARG A O 1
ATOM 1673 N N . GLN A 1 219 ? -21.248 10.340 31.364 1.00 86.62 219 GLN A N 1
ATOM 1674 C CA . GLN A 1 219 ? -21.100 9.706 30.048 1.00 86.62 219 GLN A CA 1
ATOM 1675 C C . GLN A 1 219 ? -22.429 9.194 29.465 1.00 86.62 219 GLN A C 1
ATOM 1677 O O . GLN A 1 219 ? -22.451 8.716 28.335 1.00 86.62 219 GLN A O 1
ATOM 1682 N N . GLY A 1 220 ? -23.542 9.329 30.196 1.00 86.19 220 GLY A N 1
ATOM 1683 C CA . GLY A 1 220 ? -24.870 8.921 29.729 1.00 86.19 220 GLY A CA 1
ATOM 1684 C C . GLY A 1 220 ? -25.102 7.406 29.737 1.00 86.19 220 GLY A C 1
ATOM 1685 O O . GLY A 1 220 ? -25.986 6.926 29.026 1.00 86.19 220 GLY A O 1
ATOM 1686 N N . THR A 1 221 ? -24.322 6.656 30.522 1.00 88.44 221 THR A N 1
ATOM 1687 C CA . THR A 1 221 ? -24.436 5.198 30.627 1.00 88.44 221 THR A CA 1
ATOM 1688 C C . THR A 1 221 ? -25.718 4.797 31.364 1.00 88.44 221 THR A C 1
ATOM 1690 O O . THR A 1 221 ? -25.885 5.100 32.545 1.00 88.44 221 THR A O 1
ATOM 1693 N N . SER A 1 222 ? -26.615 4.090 30.676 1.00 83.19 222 SER A N 1
ATOM 1694 C CA . SER A 1 222 ? -27.862 3.532 31.215 1.00 83.19 222 SER A CA 1
ATOM 1695 C C . SER A 1 222 ? -27.663 2.157 31.862 1.00 83.19 222 SER A C 1
ATOM 1697 O O . SER A 1 222 ? -28.331 1.841 32.847 1.00 83.19 222 SER A O 1
ATOM 1699 N N . LEU A 1 223 ? -26.734 1.353 31.331 1.00 85.12 223 LEU A N 1
ATOM 1700 C CA . LEU A 1 223 ? -26.552 -0.055 31.687 1.00 85.12 223 LEU A CA 1
ATOM 1701 C C . LEU A 1 223 ? -25.074 -0.406 31.905 1.00 85.12 223 LEU A C 1
ATOM 1703 O O . LEU A 1 223 ? -24.234 -0.187 31.031 1.00 85.12 223 LEU A O 1
ATOM 1707 N N . VAL A 1 224 ? -24.770 -1.024 33.050 1.00 86.81 224 VAL A N 1
ATOM 1708 C CA . VAL A 1 224 ? -23.452 -1.603 33.348 1.00 86.81 224 VAL A CA 1
ATOM 1709 C C . VAL A 1 224 ? -23.585 -3.117 33.497 1.00 86.81 224 VAL A C 1
ATOM 1711 O O . VAL A 1 224 ? -24.313 -3.602 34.362 1.00 86.81 224 VAL A O 1
ATOM 1714 N N . LEU A 1 225 ? -22.859 -3.867 32.671 1.00 85.75 225 LEU A N 1
ATOM 1715 C CA . LEU A 1 225 ? -22.772 -5.327 32.713 1.00 85.75 225 LEU A CA 1
ATOM 1716 C C . LEU A 1 225 ? -21.419 -5.768 33.288 1.00 85.75 225 LEU A C 1
ATOM 1718 O O . LEU A 1 225 ? -20.394 -5.139 33.016 1.00 85.75 225 LEU A O 1
ATOM 1722 N N . SER A 1 226 ? -21.393 -6.872 34.038 1.00 83.69 226 SER A N 1
ATOM 1723 C CA . SER A 1 226 ? -20.141 -7.551 34.401 1.00 83.69 226 SER A CA 1
ATOM 1724 C C . SER A 1 226 ? -20.334 -9.035 34.729 1.00 83.69 226 SER A C 1
ATOM 1726 O O . SER A 1 226 ? -21.315 -9.446 35.355 1.00 83.69 226 SER A O 1
ATOM 1728 N N . SER A 1 227 ? -19.339 -9.846 34.368 1.00 74.69 227 SER A N 1
ATOM 1729 C CA . SER A 1 227 ? -19.220 -11.247 34.792 1.00 74.69 227 SER A CA 1
ATOM 1730 C C . SER A 1 227 ? -18.638 -11.428 36.203 1.00 74.69 227 SER A C 1
ATOM 1732 O O . SER A 1 227 ? -18.498 -12.556 36.668 1.00 74.69 227 SER A O 1
ATOM 1734 N N . LYS A 1 228 ? -18.267 -10.340 36.888 1.00 75.31 228 LYS A N 1
ATOM 1735 C CA . LYS A 1 228 ? -17.776 -10.321 38.277 1.00 75.31 228 LYS A CA 1
ATOM 1736 C C . LYS A 1 228 ? -18.543 -9.271 39.086 1.00 75.31 228 LYS A C 1
ATOM 1738 O O . LYS A 1 228 ? -19.160 -8.370 38.526 1.00 75.31 228 LYS A O 1
ATOM 1743 N N . GLU A 1 229 ? -18.491 -9.364 40.411 1.00 71.94 229 GLU A N 1
ATOM 1744 C CA . GLU A 1 229 ? -18.955 -8.264 41.259 1.00 71.94 229 GLU A CA 1
ATOM 1745 C C . GLU A 1 229 ? -18.001 -7.062 41.137 1.00 71.94 229 GLU A C 1
ATOM 1747 O O . GLU A 1 229 ? -16.781 -7.231 41.087 1.00 71.94 229 GLU A O 1
ATOM 1752 N N . ILE A 1 230 ? -18.563 -5.852 41.075 1.00 73.44 230 ILE A N 1
ATOM 1753 C CA . ILE A 1 230 ? -17.823 -4.586 41.053 1.00 73.44 230 ILE A CA 1
ATOM 1754 C C . ILE A 1 230 ? -18.348 -3.747 42.213 1.00 73.44 230 ILE A C 1
ATOM 1756 O O . ILE A 1 230 ? -19.515 -3.353 42.223 1.00 73.44 230 ILE A O 1
ATOM 1760 N N . HIS A 1 231 ? -17.502 -3.496 43.210 1.00 66.94 231 HIS A N 1
ATOM 1761 C CA . HIS A 1 231 ? -17.924 -2.789 44.418 1.00 66.94 231 HIS A CA 1
ATOM 1762 C C . HIS A 1 231 ? -17.834 -1.265 44.226 1.00 66.94 231 HIS A C 1
ATOM 1764 O O . HIS A 1 231 ? -16.960 -0.764 43.520 1.00 66.94 231 HIS A O 1
ATOM 1770 N N . GLY A 1 232 ? -18.715 -0.514 44.895 1.00 62.06 232 GLY A N 1
ATOM 1771 C CA . GLY A 1 232 ? -18.724 0.958 44.870 1.00 62.06 232 GLY A CA 1
ATOM 1772 C C . GLY A 1 232 ? -19.705 1.607 43.884 1.00 62.06 232 GLY A C 1
ATOM 1773 O O . GLY A 1 232 ? -19.770 2.833 43.839 1.00 62.06 232 GLY A O 1
ATOM 1774 N N . LEU A 1 233 ? -20.484 0.807 43.148 1.00 67.31 233 LEU A N 1
ATOM 1775 C CA . LEU A 1 233 ? -21.591 1.246 42.287 1.00 67.31 233 LEU A CA 1
ATOM 1776 C C . LEU A 1 233 ? -22.931 1.121 43.025 1.00 67.31 233 LEU A C 1
ATOM 1778 O O . LEU A 1 233 ? -23.133 0.156 43.764 1.00 67.31 233 LEU A O 1
ATOM 1782 N N . LYS A 1 234 ? -23.849 2.083 42.853 1.00 59.81 234 LYS A N 1
ATOM 1783 C CA . LYS A 1 234 ? -25.022 2.204 43.749 1.00 59.81 234 LYS A CA 1
ATOM 1784 C C . LYS A 1 234 ? -26.363 1.669 43.249 1.00 59.81 234 LYS A C 1
ATOM 1786 O O . LYS A 1 234 ? -27.210 1.410 44.101 1.00 59.81 234 LYS A O 1
ATOM 1791 N N . SER A 1 235 ? -26.624 1.558 41.938 1.00 54.31 235 SER A N 1
ATOM 1792 C CA . SER A 1 235 ? -27.999 1.229 41.483 1.00 54.31 235 SER A CA 1
ATOM 1793 C C . SER A 1 235 ? -28.219 0.629 40.080 1.00 54.31 235 SER A C 1
ATOM 1795 O O . SER A 1 235 ? -29.357 0.282 39.782 1.00 54.31 235 SER A O 1
ATOM 1797 N N . SER A 1 236 ? -27.200 0.470 39.225 1.00 55.59 236 SER A N 1
ATOM 1798 C CA . SER A 1 236 ? -27.397 0.153 37.788 1.00 55.59 236 SER A CA 1
ATOM 1799 C C . SER A 1 236 ? -26.519 -0.979 37.221 1.00 55.59 236 SER A C 1
ATOM 1801 O O . SER A 1 236 ? -26.328 -1.072 36.007 1.00 55.59 236 SER A O 1
ATOM 1803 N N . VAL A 1 237 ? -25.986 -1.858 38.079 1.00 61.94 237 VAL A N 1
ATOM 1804 C CA . VAL A 1 237 ? -25.123 -2.981 37.659 1.00 61.94 237 VAL A CA 1
ATOM 1805 C C . VAL A 1 237 ? -25.910 -4.281 37.547 1.00 61.94 237 VAL A C 1
ATOM 1807 O O . VAL A 1 237 ? -26.518 -4.725 38.521 1.00 61.94 237 VAL A O 1
ATOM 1810 N N . VAL A 1 238 ? -25.819 -4.941 36.394 1.00 64.31 238 VAL A N 1
ATOM 1811 C CA . VAL A 1 238 ? -26.219 -6.340 36.223 1.00 64.31 238 VAL A CA 1
ATOM 1812 C C . VAL A 1 238 ? -24.965 -7.205 36.345 1.00 64.31 238 VAL A C 1
ATOM 1814 O O . VAL A 1 238 ? -24.111 -7.223 35.456 1.00 64.31 238 VAL A O 1
ATOM 1817 N N . THR A 1 239 ? -24.837 -7.896 37.476 1.00 59.03 239 THR A N 1
ATOM 1818 C CA . THR A 1 239 ? -23.769 -8.869 37.747 1.00 59.03 239 THR A CA 1
ATOM 1819 C C . THR A 1 239 ? -24.221 -10.292 37.402 1.00 59.03 239 THR A C 1
ATOM 1821 O O . THR A 1 239 ? -25.415 -10.565 37.265 1.00 59.03 239 THR A O 1
ATOM 1824 N N . GLY A 1 240 ? -23.272 -11.222 37.254 1.00 56.44 240 GLY A N 1
ATOM 1825 C CA . GLY A 1 240 ? -23.584 -12.620 36.917 1.00 56.44 240 GLY A CA 1
ATOM 1826 C C . GLY A 1 240 ? -23.963 -12.825 35.446 1.00 56.44 240 GLY A C 1
ATOM 1827 O O . GLY A 1 240 ? -24.812 -13.662 35.134 1.00 56.44 240 GLY A O 1
ATOM 1828 N N . VAL A 1 241 ? -23.351 -12.026 34.568 1.00 68.12 241 VAL A N 1
ATOM 1829 C CA . VAL A 1 241 ? -23.465 -12.075 33.102 1.00 68.12 241 VAL A CA 1
ATOM 1830 C C . VAL A 1 241 ? -22.430 -13.049 32.516 1.00 68.12 241 VAL A C 1
ATOM 1832 O O . VAL A 1 241 ? -21.352 -13.213 33.093 1.00 68.12 241 VAL A O 1
ATOM 1835 N N . THR A 1 242 ? -22.724 -13.676 31.371 1.00 72.69 242 THR A N 1
ATOM 1836 C CA . THR A 1 242 ? -21.781 -14.545 30.636 1.00 72.69 242 THR A CA 1
ATOM 1837 C C . THR A 1 242 ? -20.423 -13.873 30.414 1.00 72.69 242 THR A C 1
ATOM 1839 O O . THR A 1 242 ? -20.353 -12.736 29.949 1.00 72.69 242 THR A O 1
ATOM 1842 N N . VAL A 1 243 ? -19.332 -14.594 30.704 1.00 76.56 243 VAL A N 1
ATOM 1843 C CA . VAL A 1 243 ? -17.955 -14.129 30.466 1.00 76.56 243 VAL A CA 1
ATOM 1844 C C . VAL A 1 243 ? -17.707 -13.986 28.963 1.00 76.56 243 VAL A C 1
ATOM 1846 O O . VAL A 1 243 ? -17.497 -14.978 28.268 1.00 76.56 243 VAL A O 1
ATOM 1849 N N . LEU A 1 244 ? -17.679 -12.751 28.459 1.00 79.50 244 LEU A N 1
ATOM 1850 C CA . LEU A 1 244 ? -17.310 -12.486 27.068 1.00 79.50 244 LEU A CA 1
ATOM 1851 C C . LEU A 1 244 ? -15.792 -12.620 26.864 1.00 79.50 244 LEU A C 1
ATOM 1853 O O . LEU A 1 244 ? -15.008 -11.805 27.361 1.00 79.50 244 LEU A O 1
ATOM 1857 N N . SER A 1 245 ? -15.380 -13.601 26.060 1.00 85.00 245 SER A N 1
ATOM 1858 C CA . SER A 1 245 ? -14.007 -13.780 25.557 1.00 85.00 245 SER A CA 1
ATOM 1859 C C . SER A 1 245 ? -13.707 -12.906 24.327 1.00 85.00 245 SER A C 1
ATOM 1861 O O . SER A 1 245 ? -12.991 -13.321 23.420 1.00 85.00 245 SER A O 1
ATOM 1863 N N . LEU A 1 246 ? -14.295 -11.707 24.272 1.00 91.31 246 LEU A N 1
ATOM 1864 C CA . LEU A 1 246 ? -14.169 -10.758 23.163 1.00 91.31 246 LEU A CA 1
ATOM 1865 C C . LEU A 1 246 ? -13.103 -9.685 23.447 1.00 91.31 246 LEU A C 1
ATOM 1867 O O . LEU A 1 246 ? -12.915 -9.309 24.608 1.00 91.31 246 LEU A O 1
ATOM 1871 N N . PRO A 1 247 ? -12.428 -9.132 22.428 1.00 93.44 247 PRO A N 1
ATOM 1872 C CA . PRO A 1 247 ? -11.597 -7.941 22.592 1.00 93.44 247 PRO A CA 1
ATOM 1873 C C . PRO A 1 247 ? -12.352 -6.743 23.193 1.00 93.44 247 PRO A C 1
ATOM 1875 O O . PRO A 1 247 ? -13.576 -6.649 23.090 1.00 93.44 247 PRO A O 1
ATOM 1878 N N . ARG A 1 248 ? -11.619 -5.795 23.782 1.00 93.94 248 ARG A N 1
ATOM 1879 C CA . ARG A 1 248 ? -12.142 -4.473 24.178 1.00 93.94 248 ARG A CA 1
ATOM 1880 C C . ARG A 1 248 ? -12.620 -3.652 22.972 1.00 93.94 248 ARG A C 1
ATOM 1882 O O . ARG A 1 248 ? -12.232 -3.932 21.842 1.00 93.94 248 ARG A O 1
ATOM 1889 N N . GLY A 1 249 ? -13.421 -2.619 23.223 1.00 95.38 249 GLY A N 1
ATOM 1890 C CA . GLY A 1 249 ? -13.904 -1.682 22.201 1.00 95.38 249 GLY A CA 1
ATOM 1891 C C . GLY A 1 249 ? -15.427 -1.699 21.986 1.00 95.38 249 GLY A C 1
ATOM 1892 O O . GLY A 1 249 ? -16.150 -2.306 22.781 1.00 95.38 249 GLY A O 1
ATOM 1893 N N . PRO A 1 250 ? -15.923 -0.998 20.948 1.00 96.69 250 PRO A N 1
ATOM 1894 C CA . PRO A 1 250 ? -17.346 -0.847 20.640 1.00 96.69 250 PRO A CA 1
ATOM 1895 C C . PRO A 1 250 ? -17.957 -2.111 20.019 1.00 96.69 250 PRO A C 1
ATOM 1897 O O . PRO A 1 250 ? -17.325 -2.783 19.212 1.00 96.69 250 PRO A O 1
ATOM 1900 N N . TYR A 1 251 ? -19.214 -2.407 20.331 1.00 95.69 251 TYR A N 1
ATOM 1901 C CA . TYR A 1 251 ? -20.015 -3.510 19.789 1.00 95.69 251 TYR A CA 1
ATOM 1902 C C . TYR A 1 251 ? -21.488 -3.097 19.694 1.00 95.69 251 TYR A C 1
ATOM 1904 O O . TYR A 1 251 ? -21.900 -2.095 20.276 1.00 95.69 251 TYR A O 1
ATOM 1912 N N . PHE A 1 252 ? -22.300 -3.906 19.017 1.00 93.81 252 PHE A N 1
ATOM 1913 C CA . PHE A 1 252 ? -23.761 -3.822 19.056 1.00 93.81 252 PHE A CA 1
ATOM 1914 C C . PHE A 1 252 ? -24.362 -5.083 19.675 1.00 93.81 252 PHE A C 1
ATOM 1916 O O . PHE A 1 252 ? -23.867 -6.183 19.433 1.00 93.81 252 PHE A O 1
ATOM 1923 N N . VAL A 1 253 ? -25.435 -4.938 20.452 1.00 91.56 253 VAL A N 1
ATOM 1924 C CA . VAL A 1 253 ? -26.096 -6.040 21.164 1.00 91.56 253 VAL A CA 1
ATOM 1925 C C . VAL A 1 253 ? -27.586 -6.083 20.841 1.00 91.56 253 VAL A C 1
ATOM 1927 O O . VAL A 1 253 ? -28.271 -5.066 20.897 1.00 91.56 253 VAL A O 1
ATOM 1930 N N . SER A 1 254 ? -28.089 -7.280 20.541 1.00 88.88 254 SER A N 1
ATOM 1931 C CA . SER A 1 254 ? -29.518 -7.570 20.370 1.00 88.88 254 SER A CA 1
ATOM 1932 C C . SER A 1 254 ? -30.259 -7.551 21.708 1.00 88.88 254 SER A C 1
ATOM 1934 O O . SER A 1 254 ? -29.994 -8.390 22.572 1.00 88.88 254 SER A O 1
ATOM 1936 N N . VAL A 1 255 ? -31.244 -6.657 21.857 1.00 84.25 255 VAL A N 1
ATOM 1937 C CA . VAL A 1 255 ? -32.133 -6.601 23.039 1.00 84.25 255 VAL A CA 1
ATOM 1938 C C . VAL A 1 255 ? -32.903 -7.917 23.221 1.00 84.25 255 VAL A C 1
ATOM 1940 O O . VAL A 1 255 ? -33.187 -8.330 24.344 1.00 84.25 255 VAL A O 1
ATOM 1943 N N . HIS A 1 256 ? -33.236 -8.596 22.119 1.00 81.25 256 HIS A N 1
ATOM 1944 C CA . HIS A 1 256 ? -34.098 -9.780 22.119 1.00 81.25 256 HIS A CA 1
ATOM 1945 C C . HIS A 1 256 ? -33.363 -11.113 22.287 1.00 81.25 256 HIS A C 1
ATOM 1947 O O . HIS A 1 256 ? -33.982 -12.084 22.719 1.00 81.25 256 HIS A O 1
ATOM 1953 N N . THR A 1 257 ? -32.076 -11.190 21.938 1.00 85.00 257 THR A N 1
ATOM 1954 C CA . THR A 1 257 ? -31.316 -12.456 21.959 1.00 85.00 257 THR A CA 1
ATOM 1955 C C . THR A 1 257 ? -30.004 -12.387 22.738 1.00 85.00 257 THR A C 1
ATOM 1957 O O . THR A 1 257 ? -29.391 -13.426 22.967 1.00 85.00 257 THR A O 1
ATOM 1960 N N . GLY A 1 258 ? -29.538 -11.195 23.122 1.00 86.94 258 GLY A N 1
ATOM 1961 C CA . GLY A 1 258 ? -28.227 -10.996 23.744 1.00 86.94 258 GLY A CA 1
ATOM 1962 C C . GLY A 1 258 ? -27.039 -11.158 22.786 1.00 86.94 258 GLY A C 1
ATOM 1963 O O . GLY A 1 258 ? -25.897 -11.022 23.218 1.00 86.94 258 GLY A O 1
ATOM 1964 N N . ASN A 1 259 ? -27.266 -11.446 21.498 1.00 89.94 259 ASN A N 1
ATOM 1965 C CA . ASN A 1 259 ? -26.193 -11.612 20.511 1.00 89.94 259 ASN A CA 1
ATOM 1966 C C . ASN A 1 259 ? -25.366 -10.329 20.394 1.00 89.94 259 ASN A C 1
ATOM 1968 O O . ASN A 1 259 ? -25.931 -9.246 20.234 1.00 89.94 259 ASN A O 1
ATOM 1972 N N . VAL A 1 260 ? -24.044 -10.482 20.415 1.00 92.62 260 VAL A N 1
ATOM 1973 C CA . VAL A 1 260 ? -23.055 -9.413 20.266 1.00 92.62 260 VAL A CA 1
ATOM 1974 C C . VAL A 1 260 ? -22.510 -9.427 18.839 1.00 92.62 260 VAL A C 1
ATOM 1976 O O . VAL A 1 260 ? -22.147 -10.480 18.314 1.00 92.62 260 VAL A O 1
ATOM 1979 N N . TYR A 1 261 ? -22.418 -8.253 18.223 1.00 93.94 261 TYR A N 1
ATOM 1980 C CA . TYR A 1 261 ? -21.938 -8.029 16.861 1.00 93.94 261 TYR A CA 1
ATOM 1981 C C . TYR A 1 261 ? -20.808 -6.996 16.879 1.00 93.94 261 TYR A C 1
ATOM 1983 O O . TYR A 1 261 ? -20.896 -6.002 17.605 1.00 93.94 261 TYR A O 1
ATOM 1991 N N . LYS A 1 262 ? -19.761 -7.196 16.070 1.00 95.12 262 LYS A N 1
ATOM 1992 C CA . LYS A 1 262 ? -18.730 -6.167 15.854 1.00 95.12 262 LYS A CA 1
ATOM 1993 C C . LYS A 1 262 ? -19.370 -4.906 15.259 1.00 95.12 262 LYS A C 1
ATOM 1995 O O . LYS A 1 262 ? -20.248 -4.991 14.402 1.00 95.12 262 LYS A O 1
ATOM 2000 N N . ALA A 1 263 ? -18.911 -3.748 15.713 1.00 95.44 263 ALA A N 1
ATOM 2001 C CA . ALA A 1 263 ? -19.208 -2.460 15.116 1.00 95.44 263 ALA A CA 1
ATOM 2002 C C . ALA A 1 263 ? -18.254 -2.217 13.939 1.00 95.44 263 ALA A C 1
ATOM 2004 O O . ALA A 1 263 ? -17.032 -2.182 14.110 1.00 95.44 263 ALA A O 1
ATOM 2005 N N . TYR A 1 264 ? -18.821 -2.021 12.751 1.00 96.12 264 TYR A N 1
ATOM 2006 C CA . TYR A 1 264 ? -18.092 -1.537 11.583 1.00 96.12 264 TYR A CA 1
ATOM 2007 C C . TYR A 1 264 ? -18.581 -0.128 11.269 1.00 96.12 264 TYR A C 1
ATOM 2009 O O . TYR A 1 264 ? -19.776 0.059 11.046 1.00 96.12 264 TYR A O 1
ATOM 2017 N N . ARG A 1 265 ? -17.690 0.862 11.220 1.00 96.38 265 ARG A N 1
ATOM 2018 C CA . ARG A 1 265 ? -18.024 2.170 10.646 1.00 96.38 265 ARG A CA 1
ATOM 2019 C C . ARG A 1 265 ? -18.163 2.017 9.134 1.00 96.38 265 ARG A C 1
ATOM 2021 O O . ARG A 1 265 ? -17.368 1.313 8.514 1.00 96.38 265 ARG A O 1
ATOM 2028 N N . LEU A 1 266 ? -19.164 2.666 8.550 1.00 96.00 266 LEU A N 1
ATOM 2029 C CA . LEU A 1 266 ? -19.299 2.788 7.104 1.00 96.00 266 LEU A CA 1
ATOM 2030 C C . LEU A 1 266 ? -18.611 4.073 6.640 1.00 96.00 266 LEU A C 1
ATOM 2032 O O . LEU A 1 266 ? -18.910 5.159 7.136 1.00 96.00 266 LEU A O 1
ATOM 2036 N N . TYR A 1 267 ? -17.693 3.921 5.691 1.00 95.25 267 TYR A N 1
ATOM 2037 C CA . TYR A 1 267 ? -17.054 5.007 4.951 1.00 95.25 267 TYR A CA 1
ATOM 2038 C C . TYR A 1 267 ? -17.474 4.958 3.485 1.00 95.25 267 TYR A C 1
ATOM 2040 O O . TYR A 1 267 ? -17.578 3.870 2.922 1.00 95.25 267 TYR A O 1
ATOM 2048 N N . ASP A 1 268 ? -17.685 6.115 2.868 1.00 93.94 268 ASP A N 1
ATOM 2049 C CA . ASP A 1 268 ? -18.054 6.233 1.457 1.00 93.94 268 ASP A CA 1
ATOM 2050 C C . ASP A 1 268 ? -16.823 6.082 0.531 1.00 93.94 268 ASP A C 1
ATOM 2052 O O . ASP A 1 268 ? -15.724 6.537 0.855 1.00 93.94 268 ASP A O 1
ATOM 2056 N N . ASP A 1 269 ? -16.986 5.425 -0.625 1.00 94.94 269 ASP A N 1
ATOM 2057 C CA . ASP A 1 269 ? -15.919 5.237 -1.633 1.00 94.94 269 ASP A CA 1
ATOM 2058 C C . ASP A 1 269 ? -16.021 6.272 -2.772 1.00 94.94 269 ASP A C 1
ATOM 2060 O O . ASP A 1 269 ? -16.172 5.929 -3.948 1.00 94.94 269 ASP A O 1
ATOM 2064 N N . ASP A 1 270 ? -15.958 7.561 -2.420 1.00 93.06 270 ASP A N 1
ATOM 2065 C CA . ASP A 1 270 ? -16.090 8.685 -3.366 1.00 93.06 270 ASP A CA 1
ATOM 2066 C C . ASP A 1 270 ? -15.067 8.659 -4.521 1.00 93.06 270 ASP A C 1
ATOM 2068 O O . ASP A 1 270 ? -15.349 9.136 -5.621 1.00 93.06 270 ASP A O 1
ATOM 2072 N N . HIS A 1 271 ? -13.891 8.054 -4.315 1.00 94.69 271 HIS A N 1
ATOM 2073 C CA . HIS A 1 271 ? -12.850 7.921 -5.337 1.00 94.69 271 HIS A CA 1
ATOM 2074 C C . HIS A 1 271 ? -13.002 6.665 -6.211 1.00 94.69 271 HIS A C 1
ATOM 2076 O O . HIS A 1 271 ? -12.177 6.457 -7.104 1.00 94.69 271 HIS A O 1
ATOM 2082 N N . LEU A 1 272 ? -14.023 5.823 -5.993 1.00 94.94 272 LEU A N 1
ATOM 2083 C CA . LEU A 1 272 ? -14.177 4.507 -6.634 1.00 94.94 272 LEU A CA 1
ATOM 2084 C C . LEU A 1 272 ? -12.920 3.620 -6.515 1.00 94.94 272 LEU A C 1
ATOM 2086 O O . LEU A 1 272 ? -12.594 2.848 -7.423 1.00 94.94 272 LEU A O 1
ATOM 2090 N N . ALA A 1 273 ? -12.182 3.725 -5.409 1.00 97.12 273 ALA A N 1
ATOM 2091 C CA . ALA A 1 273 ? -10.977 2.938 -5.182 1.00 97.12 273 ALA A CA 1
ATOM 2092 C C . ALA A 1 273 ? -11.292 1.443 -5.005 1.00 97.12 273 ALA A C 1
ATOM 2094 O O . ALA A 1 273 ? -10.434 0.593 -5.273 1.00 97.12 273 ALA A O 1
ATOM 2095 N N . PHE A 1 274 ? -12.518 1.103 -4.597 1.00 97.19 274 PHE A N 1
ATOM 2096 C CA . PHE A 1 274 ? -12.955 -0.261 -4.341 1.00 97.19 274 PHE A CA 1
ATOM 2097 C C . PHE A 1 274 ? -13.862 -0.810 -5.446 1.00 97.19 274 PHE A C 1
ATOM 2099 O O . PHE A 1 274 ? -14.781 -0.162 -5.943 1.00 97.19 274 PHE A O 1
ATOM 2106 N N . VAL A 1 275 ? -13.656 -2.080 -5.799 1.00 95.00 275 VAL A N 1
ATOM 2107 C CA . VAL A 1 275 ? -14.661 -2.873 -6.521 1.00 95.00 275 VAL A CA 1
ATOM 2108 C C . VAL A 1 275 ? -15.805 -3.190 -5.557 1.00 95.00 275 VAL A C 1
ATOM 2110 O O . VAL A 1 275 ? -16.960 -2.910 -5.878 1.00 95.00 275 VAL A O 1
ATOM 2113 N N . GLN A 1 276 ? -15.461 -3.693 -4.366 1.00 93.44 276 GLN A N 1
ATOM 2114 C CA . GLN A 1 276 ? -16.377 -4.093 -3.295 1.00 93.44 276 GLN A CA 1
ATOM 2115 C C . GLN A 1 276 ? -15.704 -3.986 -1.913 1.00 93.44 276 GLN A C 1
ATOM 2117 O O . GLN A 1 276 ? -14.551 -4.399 -1.754 1.00 93.44 276 GLN A O 1
ATOM 2122 N N . GLY A 1 277 ? -16.434 -3.491 -0.910 1.00 95.88 277 GLY A N 1
ATOM 2123 C CA . GLY A 1 277 ? -16.081 -3.665 0.502 1.00 95.88 277 GLY A CA 1
ATOM 2124 C C . GLY A 1 277 ? -16.342 -5.104 0.960 1.00 95.88 277 GLY A C 1
ATOM 2125 O O . GLY A 1 277 ? -17.248 -5.766 0.443 1.00 95.88 277 GLY A O 1
ATOM 2126 N N . VAL A 1 278 ? -15.549 -5.603 1.909 1.00 95.69 278 VAL A N 1
ATOM 2127 C CA . VAL A 1 278 ? -15.699 -6.963 2.455 1.00 95.69 278 VAL A CA 1
ATOM 2128 C C . VAL A 1 278 ? -15.630 -6.966 3.977 1.00 95.69 278 VAL A C 1
ATOM 2130 O O . VAL A 1 278 ? -14.979 -6.116 4.576 1.00 95.69 278 VAL A O 1
ATOM 2133 N N . ILE A 1 279 ? -16.278 -7.952 4.589 1.00 94.44 279 ILE A N 1
ATOM 2134 C CA . ILE A 1 279 ? -16.180 -8.254 6.019 1.00 94.44 279 ILE A CA 1
ATOM 2135 C C . ILE A 1 279 ? -15.807 -9.725 6.210 1.00 94.44 279 ILE A C 1
ATOM 2137 O O . ILE A 1 279 ? -16.137 -10.570 5.377 1.00 94.44 279 ILE A O 1
ATOM 2141 N N . SER A 1 280 ? -15.106 -10.015 7.304 1.00 92.81 280 SER A N 1
ATOM 2142 C CA . SER A 1 280 ? -14.851 -11.373 7.802 1.00 92.81 280 SER A CA 1
ATOM 2143 C C . SER A 1 280 ? -16.163 -12.156 7.957 1.00 92.81 280 SER A C 1
ATOM 2145 O O . SER A 1 280 ? -17.181 -11.576 8.340 1.00 92.81 280 SER A O 1
ATOM 2147 N N . ASP A 1 281 ? -16.144 -13.461 7.675 1.00 91.81 281 ASP A N 1
ATOM 2148 C CA . ASP A 1 281 ? -17.219 -14.382 8.073 1.00 91.81 281 ASP A CA 1
ATOM 2149 C C . ASP A 1 281 ? -16.992 -15.031 9.451 1.00 91.81 281 ASP A C 1
ATOM 2151 O O . ASP A 1 281 ? -17.821 -15.809 9.907 1.00 91.81 281 ASP A O 1
ATOM 2155 N N . GLU A 1 282 ? -15.884 -14.686 10.116 1.00 90.19 282 GLU A N 1
ATOM 2156 C CA . GLU A 1 282 ? -15.396 -15.250 11.385 1.00 90.19 282 GLU A CA 1
ATOM 2157 C C . GLU A 1 282 ? -15.016 -16.752 11.322 1.00 90.19 282 GLU A C 1
ATOM 2159 O O . GLU A 1 282 ? -14.489 -17.293 12.290 1.00 90.19 282 GLU A O 1
ATOM 2164 N N . GLU A 1 283 ? -15.152 -17.397 10.156 1.00 91.06 283 GLU A N 1
ATOM 2165 C CA . GLU A 1 283 ? -14.770 -18.789 9.848 1.00 91.06 283 GLU A CA 1
ATOM 2166 C C . GLU A 1 283 ? -13.570 -18.852 8.865 1.00 91.06 283 GLU A C 1
ATOM 2168 O O . GLU A 1 283 ? -13.350 -19.816 8.113 1.00 91.06 283 GLU A O 1
ATOM 2173 N N . GLY A 1 284 ? -12.757 -17.791 8.852 1.00 90.31 284 GLY A N 1
ATOM 2174 C CA . GLY A 1 284 ? -11.555 -17.675 8.023 1.00 90.31 284 GLY A CA 1
ATOM 2175 C C . GLY A 1 284 ? -11.854 -17.486 6.534 1.00 90.31 284 GLY A C 1
ATOM 2176 O O . GLY A 1 284 ? -11.138 -18.015 5.681 1.00 90.31 284 GLY A O 1
ATOM 2177 N N . ALA A 1 285 ? -12.952 -16.824 6.192 1.00 95.75 285 ALA A N 1
ATOM 2178 C CA . ALA A 1 285 ? -13.273 -16.323 4.863 1.00 95.75 285 ALA A CA 1
ATOM 2179 C C . ALA A 1 285 ? -13.937 -14.940 4.952 1.00 95.75 285 ALA A C 1
ATOM 2181 O O . ALA A 1 285 ? -13.934 -14.286 5.994 1.00 95.75 285 ALA A O 1
ATOM 2182 N N . PHE A 1 286 ? -14.426 -14.450 3.815 1.00 96.00 286 PHE A N 1
ATOM 2183 C CA . PHE A 1 286 ? -14.998 -13.122 3.680 1.00 96.00 286 PHE A CA 1
ATOM 2184 C C . PHE A 1 286 ? -16.350 -13.158 2.968 1.00 96.00 286 PHE A C 1
ATOM 2186 O O . PHE A 1 286 ? -16.644 -14.022 2.135 1.00 96.00 286 PHE A O 1
ATOM 2193 N N . THR A 1 287 ? -17.159 -12.145 3.249 1.00 93.69 287 THR A N 1
ATOM 2194 C CA . THR A 1 287 ? -18.385 -11.830 2.519 1.00 93.69 287 THR A CA 1
ATOM 2195 C C . THR A 1 287 ? -18.307 -10.411 1.967 1.00 93.69 287 THR A C 1
ATOM 2197 O O . THR A 1 287 ? -17.658 -9.534 2.536 1.00 93.69 287 THR A O 1
ATOM 2200 N N . THR A 1 288 ? -18.949 -10.179 0.823 1.00 93.00 288 THR A N 1
ATOM 2201 C CA . THR A 1 288 ? -19.174 -8.828 0.299 1.00 93.00 288 THR A CA 1
ATOM 2202 C C . THR A 1 288 ? -20.125 -8.093 1.239 1.00 93.00 288 THR A C 1
ATOM 2204 O O . THR A 1 288 ? -21.160 -8.653 1.598 1.00 93.00 288 THR A O 1
ATOM 2207 N N . LEU A 1 289 ? -19.801 -6.852 1.612 1.00 93.12 289 LEU A N 1
ATOM 2208 C CA . LEU A 1 289 ? -20.653 -6.018 2.465 1.00 93.12 289 LEU A CA 1
ATOM 2209 C C . LEU A 1 289 ? -22.063 -5.865 1.843 1.00 93.12 289 LEU A C 1
ATOM 2211 O O . LEU A 1 289 ? -22.165 -5.338 0.734 1.00 93.12 289 LEU A O 1
ATOM 2215 N N . PRO A 1 290 ? -23.154 -6.277 2.521 1.00 89.12 290 PRO A N 1
ATOM 2216 C CA . PRO A 1 290 ? -24.510 -6.199 1.965 1.00 89.12 290 PRO A CA 1
ATOM 2217 C C . PRO A 1 290 ? -25.203 -4.840 2.190 1.00 89.12 290 PRO A C 1
ATOM 2219 O O . PRO A 1 290 ? -26.417 -4.735 2.023 1.00 89.12 290 PRO A O 1
ATOM 2222 N N . ALA A 1 291 ? -24.451 -3.809 2.584 1.00 86.19 291 ALA A N 1
ATOM 2223 C CA . ALA A 1 291 ? -24.952 -2.501 2.990 1.00 86.19 291 ALA A CA 1
ATOM 2224 C C . ALA A 1 291 ? -24.278 -1.362 2.212 1.00 86.19 291 ALA A C 1
ATOM 2226 O O . ALA A 1 291 ? -23.085 -1.424 1.919 1.00 86.19 291 ALA A O 1
ATOM 2227 N N . VAL A 1 292 ? -25.048 -0.307 1.931 1.00 84.44 292 VAL A N 1
ATOM 2228 C CA . VAL A 1 292 ? -24.566 0.953 1.350 1.00 84.44 292 VAL A CA 1
ATOM 2229 C C . VAL A 1 292 ? -25.213 2.152 2.047 1.00 84.44 292 VAL A C 1
ATOM 2231 O O . VAL A 1 292 ? -26.357 2.077 2.499 1.00 84.44 292 VAL A O 1
ATOM 2234 N N . THR A 1 293 ? -24.470 3.250 2.121 1.00 83.06 293 THR A N 1
ATOM 2235 C CA . THR A 1 293 ? -24.901 4.593 2.527 1.00 83.06 293 THR A CA 1
ATOM 2236 C C . THR A 1 293 ? -25.356 5.404 1.308 1.00 83.06 293 THR A C 1
ATOM 2238 O O . THR A 1 293 ? -25.022 5.085 0.165 1.00 83.06 293 THR A O 1
ATOM 2241 N N . GLU A 1 294 ? -26.152 6.451 1.534 1.00 83.12 294 GLU A N 1
ATOM 2242 C CA . GLU A 1 294 ? -26.585 7.367 0.473 1.00 83.12 294 GLU A CA 1
ATOM 2243 C C . GLU A 1 294 ? -25.455 8.357 0.141 1.00 83.12 294 GLU A C 1
ATOM 2245 O O . GLU A 1 294 ? -25.314 9.396 0.780 1.00 83.12 294 GLU A O 1
ATOM 2250 N N . ASN A 1 295 ? -24.638 8.013 -0.858 1.00 80.12 295 ASN A N 1
ATOM 2251 C CA . ASN A 1 295 ? -23.586 8.868 -1.416 1.00 80.12 295 ASN A CA 1
ATOM 2252 C C . ASN A 1 295 ? -23.638 8.891 -2.955 1.00 80.12 295 ASN A C 1
ATOM 2254 O O . ASN A 1 295 ? -24.357 8.106 -3.578 1.00 80.12 295 ASN A O 1
ATOM 2258 N N . VAL A 1 296 ? -22.860 9.786 -3.575 1.00 75.88 296 VAL A N 1
ATOM 2259 C CA . VAL A 1 296 ? -22.881 10.053 -5.030 1.00 75.88 296 VAL A CA 1
ATOM 2260 C C . VAL A 1 296 ? -22.569 8.806 -5.870 1.00 75.88 296 VAL A C 1
ATOM 2262 O O . VAL A 1 296 ? -23.090 8.667 -6.978 1.00 75.88 296 VAL A O 1
ATOM 2265 N N . MET A 1 297 ? -21.761 7.883 -5.340 1.00 77.38 297 MET A N 1
ATOM 2266 C CA . MET A 1 297 ? -21.289 6.684 -6.042 1.00 77.38 297 MET A CA 1
ATOM 2267 C C . MET A 1 297 ? -21.969 5.385 -5.565 1.00 77.38 297 MET A C 1
ATOM 2269 O O . MET A 1 297 ? -21.690 4.316 -6.110 1.00 77.38 297 MET A O 1
ATOM 2273 N N . ALA A 1 298 ? -22.861 5.475 -4.569 1.00 78.25 298 ALA A N 1
ATOM 2274 C CA . ALA A 1 298 ? -23.568 4.377 -3.904 1.00 78.25 298 ALA A CA 1
ATOM 2275 C C . ALA A 1 298 ? -22.662 3.199 -3.476 1.00 78.25 298 ALA A C 1
ATOM 2277 O O . ALA A 1 298 ? -23.010 2.029 -3.658 1.00 78.25 298 ALA A O 1
ATOM 2278 N N . LYS A 1 299 ? -21.486 3.504 -2.908 1.00 87.12 299 LYS A N 1
ATOM 2279 C CA . LYS A 1 299 ? -20.535 2.508 -2.383 1.00 87.12 299 LYS A CA 1
ATOM 2280 C C . LYS A 1 299 ? -20.059 2.838 -0.979 1.00 87.12 299 LYS A C 1
ATOM 2282 O O . LYS A 1 299 ? -19.705 3.983 -0.710 1.00 87.12 299 LYS A O 1
ATOM 2287 N N . SER A 1 300 ? -19.946 1.807 -0.145 1.00 92.50 300 SER A N 1
ATOM 2288 C CA . SER A 1 300 ? -19.459 1.922 1.230 1.00 92.50 300 SER A CA 1
ATOM 2289 C C . SER A 1 300 ? -18.464 0.817 1.570 1.00 92.50 300 SER A C 1
ATOM 2291 O O . SER A 1 300 ? -18.544 -0.291 1.033 1.00 92.50 300 SER A O 1
ATOM 2293 N N . ILE A 1 301 ? -17.557 1.108 2.498 1.00 96.19 301 ILE A N 1
ATOM 2294 C CA . ILE A 1 301 ? -16.562 0.188 3.048 1.00 96.19 301 ILE A CA 1
ATOM 2295 C C . ILE A 1 301 ? -16.803 0.052 4.550 1.00 96.19 301 ILE A C 1
ATOM 2297 O O . ILE A 1 301 ? -16.935 1.050 5.257 1.00 96.19 301 ILE A O 1
ATOM 2301 N N . ALA A 1 302 ? -16.879 -1.190 5.028 1.00 95.56 302 ALA A N 1
ATOM 2302 C CA . ALA A 1 302 ? -17.100 -1.513 6.431 1.00 95.56 302 ALA A CA 1
ATOM 2303 C C . ALA A 1 302 ? -15.761 -1.687 7.147 1.00 95.56 302 ALA A C 1
ATOM 2305 O O . ALA A 1 302 ? -14.996 -2.608 6.865 1.00 95.56 302 ALA A O 1
ATOM 2306 N N . VAL A 1 303 ? -15.490 -0.790 8.088 1.00 96.25 303 VAL A N 1
ATOM 2307 C CA . VAL A 1 303 ? -14.196 -0.652 8.751 1.00 96.25 303 VAL A CA 1
ATOM 2308 C C . VAL A 1 303 ? -14.357 -0.972 10.244 1.00 96.25 303 VAL A C 1
ATOM 2310 O O . VAL A 1 303 ? -15.083 -0.255 10.934 1.00 96.25 303 VAL A O 1
ATOM 2313 N N . PRO A 1 304 ? -13.743 -2.052 10.766 1.00 95.88 304 PRO A N 1
ATOM 2314 C CA . PRO A 1 304 ? -13.875 -2.438 12.171 1.00 95.88 304 PRO A CA 1
ATOM 2315 C C . PRO A 1 304 ? -12.983 -1.598 13.094 1.00 95.88 304 PRO A C 1
ATOM 2317 O O . PRO A 1 304 ? -11.950 -1.063 12.674 1.00 95.88 304 PRO A O 1
ATOM 2320 N N . SER A 1 305 ? -13.367 -1.531 14.371 1.00 96.75 305 SER A N 1
ATOM 2321 C CA . SER A 1 305 ? -12.602 -0.841 15.418 1.00 96.75 305 SER A CA 1
ATOM 2322 C C . SER A 1 305 ? -11.167 -1.363 15.532 1.00 96.75 305 SER A C 1
ATOM 2324 O O . SER A 1 305 ? -10.929 -2.572 15.501 1.00 96.75 305 SER A O 1
ATOM 2326 N N . ARG A 1 306 ? -10.205 -0.451 15.708 1.00 93.94 306 ARG A N 1
ATOM 2327 C CA . ARG A 1 306 ? -8.797 -0.773 15.990 1.00 93.94 306 ARG A CA 1
ATOM 2328 C C . ARG A 1 306 ? -8.613 -1.392 17.377 1.00 93.94 306 ARG A C 1
ATOM 2330 O O . ARG A 1 306 ? -7.708 -2.199 17.562 1.00 93.94 306 ARG A O 1
ATOM 2337 N N . LEU A 1 307 ? -9.502 -1.080 18.325 1.00 95.12 307 LEU A N 1
ATOM 2338 C CA . LEU A 1 307 ? -9.439 -1.537 19.724 1.00 95.12 307 LEU A CA 1
ATOM 2339 C C . LEU A 1 307 ? -9.585 -3.058 19.872 1.00 95.12 307 LEU A C 1
ATOM 2341 O O . LEU A 1 307 ? -9.161 -3.614 20.887 1.00 95.12 307 LEU A O 1
ATOM 2345 N N . TYR A 1 308 ? -10.138 -3.725 18.850 1.00 95.50 308 TYR A N 1
ATOM 2346 C CA . TYR A 1 308 ? -10.230 -5.183 18.789 1.00 95.50 308 TYR A CA 1
ATOM 2347 C C . TYR A 1 308 ? -8.874 -5.887 18.684 1.00 95.50 308 TYR A C 1
ATOM 2349 O O . TYR A 1 308 ? -8.785 -7.085 18.946 1.00 95.50 308 TYR A O 1
ATOM 2357 N N . TYR A 1 309 ? -7.838 -5.161 18.272 1.00 94.31 309 TYR A N 1
ATOM 2358 C CA . TYR A 1 309 ? -6.527 -5.701 17.955 1.00 94.31 309 TYR A CA 1
ATOM 2359 C C . TYR A 1 309 ? -5.489 -5.177 18.950 1.00 94.31 309 TYR A C 1
ATOM 2361 O O . TYR A 1 309 ? -5.669 -4.156 19.617 1.00 94.31 309 TYR A O 1
ATOM 2369 N N . THR A 1 310 ? -4.392 -5.905 19.114 1.00 91.06 310 THR A N 1
ATOM 2370 C CA . THR A 1 310 ? -3.241 -5.489 19.921 1.00 91.06 310 THR A CA 1
ATOM 2371 C C . THR A 1 310 ? -2.019 -6.183 19.342 1.00 91.06 310 THR A C 1
ATOM 2373 O O . THR A 1 310 ? -2.072 -7.375 19.060 1.00 91.06 310 THR A O 1
ATOM 2376 N N . GLU A 1 311 ? -0.957 -5.419 19.103 1.00 88.81 311 GLU A N 1
ATOM 2377 C CA . GLU A 1 311 ? 0.253 -5.907 18.442 1.00 88.81 311 GLU A CA 1
ATOM 2378 C C . GLU A 1 311 ? 1.010 -6.910 19.322 1.00 88.81 311 GLU A C 1
ATOM 2380 O O . GLU A 1 311 ? 1.201 -6.677 20.519 1.00 88.81 311 GLU A O 1
ATOM 2385 N N . THR A 1 312 ? 1.447 -8.016 18.717 1.00 90.88 312 THR A N 1
ATOM 2386 C CA . THR A 1 312 ? 2.303 -9.033 19.345 1.00 90.88 312 THR A CA 1
ATOM 2387 C C . THR A 1 312 ? 3.490 -9.358 18.435 1.00 90.88 312 THR A C 1
ATOM 2389 O O . THR A 1 312 ? 3.576 -8.856 17.314 1.00 90.88 312 THR A O 1
ATOM 2392 N N . GLU A 1 313 ? 4.418 -10.195 18.904 1.00 83.81 313 GLU A N 1
ATOM 2393 C CA . GLU A 1 313 ? 5.565 -10.651 18.106 1.00 83.81 313 GLU A CA 1
ATOM 2394 C C . GLU A 1 313 ? 5.118 -11.510 16.907 1.00 83.81 313 GLU A C 1
ATOM 2396 O O . GLU A 1 313 ? 5.675 -11.414 15.815 1.00 83.81 313 GLU A O 1
ATOM 2401 N N . GLU A 1 314 ? 4.051 -12.292 17.089 1.00 90.44 314 GLU A N 1
ATOM 2402 C CA . GLU A 1 314 ? 3.419 -13.129 16.067 1.00 90.44 314 GLU A CA 1
ATOM 2403 C C . GLU A 1 314 ? 2.496 -12.327 15.135 1.00 90.44 314 GLU A C 1
ATOM 2405 O O . GLU A 1 314 ? 2.362 -12.663 13.957 1.00 90.44 314 GLU A O 1
ATOM 2410 N N . GLN A 1 315 ? 1.869 -11.259 15.646 1.00 95.50 315 GLN A N 1
ATOM 2411 C CA . GLN A 1 315 ? 0.976 -10.373 14.894 1.00 95.50 315 GLN A CA 1
ATOM 2412 C C . GLN A 1 315 ? 1.474 -8.912 14.889 1.00 95.50 315 GLN A C 1
ATOM 2414 O O . GLN A 1 315 ? 0.811 -8.020 15.431 1.00 95.50 315 GLN A O 1
ATOM 2419 N N . PRO A 1 316 ? 2.621 -8.622 14.240 1.00 92.44 316 PRO A N 1
ATOM 2420 C CA . PRO A 1 316 ? 3.212 -7.282 14.195 1.00 92.44 316 PRO A CA 1
ATOM 2421 C C . PRO A 1 316 ? 2.411 -6.291 13.331 1.00 92.44 316 PRO A C 1
ATOM 2423 O O . PRO A 1 316 ? 2.736 -5.103 13.286 1.00 92.44 316 PRO A O 1
ATOM 2426 N N . LEU A 1 317 ? 1.383 -6.751 12.608 1.00 96.19 317 LEU A N 1
ATOM 2427 C CA . LEU A 1 317 ? 0.503 -5.924 11.776 1.00 96.19 317 LEU A CA 1
ATOM 2428 C C . LEU A 1 317 ? -0.932 -5.835 12.340 1.00 96.19 317 LEU A C 1
ATOM 2430 O O . LEU A 1 317 ? -1.829 -5.358 11.643 1.00 96.19 317 LEU A O 1
ATOM 2434 N N . ALA A 1 318 ? -1.148 -6.272 13.589 1.00 96.44 318 ALA A N 1
ATOM 2435 C CA . ALA A 1 318 ? -2.451 -6.311 14.254 1.00 96.44 318 ALA A CA 1
ATOM 2436 C C . ALA A 1 318 ? -3.230 -4.987 14.141 1.00 96.44 318 ALA A C 1
ATOM 2438 O O . ALA A 1 318 ? -2.809 -3.948 14.649 1.00 96.44 318 ALA A O 1
ATOM 2439 N N . GLY A 1 319 ? -4.399 -5.029 13.496 1.00 94.62 319 GLY A N 1
ATOM 2440 C CA . GLY A 1 319 ? -5.297 -3.874 13.379 1.00 94.62 319 GLY A CA 1
ATOM 2441 C C . GLY A 1 319 ? -4.921 -2.844 12.308 1.00 94.62 319 GLY A C 1
ATOM 2442 O O . GLY A 1 319 ? -5.637 -1.848 12.164 1.00 94.62 319 GLY A O 1
ATOM 2443 N N . LEU A 1 320 ? -3.859 -3.079 11.525 1.00 97.06 320 LEU A N 1
ATOM 2444 C CA . LEU A 1 320 ? -3.600 -2.327 10.294 1.00 97.06 320 LEU A CA 1
ATOM 2445 C C . LEU A 1 320 ? -4.596 -2.756 9.214 1.00 97.06 320 LEU A C 1
ATOM 2447 O O . LEU A 1 320 ? -4.677 -3.930 8.859 1.00 97.06 320 LEU A O 1
ATOM 2451 N N . ARG A 1 321 ? -5.358 -1.810 8.676 1.00 98.44 321 ARG A N 1
ATOM 2452 C CA . ARG A 1 321 ? -6.412 -2.045 7.687 1.00 98.44 321 ARG A CA 1
ATOM 2453 C C . ARG A 1 321 ? -5.845 -1.973 6.282 1.00 98.44 321 ARG A C 1
ATOM 2455 O O . ARG A 1 321 ? -5.154 -1.011 5.937 1.00 98.44 321 ARG A O 1
ATOM 2462 N N . PHE A 1 322 ? -6.189 -2.956 5.455 1.00 98.81 322 PHE A N 1
ATOM 2463 C CA . PHE A 1 322 ? -5.721 -3.024 4.079 1.00 98.81 322 PHE A CA 1
ATOM 2464 C C . PHE A 1 322 ? -6.802 -3.406 3.072 1.00 98.81 322 PHE A C 1
ATOM 2466 O O . PHE A 1 322 ? -7.747 -4.136 3.369 1.00 98.81 322 PHE A O 1
ATOM 2473 N N . GLY A 1 323 ? -6.640 -2.922 1.845 1.00 98.75 323 GLY A N 1
ATOM 2474 C CA . GLY A 1 323 ? -7.373 -3.402 0.678 1.00 98.75 323 GLY A CA 1
ATOM 2475 C C . GLY A 1 323 ? -6.438 -4.127 -0.287 1.00 98.75 323 GLY A C 1
ATOM 2476 O O . GLY A 1 323 ? -5.219 -3.961 -0.233 1.00 98.75 323 GLY A O 1
ATOM 2477 N N . VAL A 1 324 ? -6.995 -4.946 -1.179 1.00 98.81 324 VAL A N 1
ATOM 2478 C CA . VAL A 1 324 ? -6.208 -5.713 -2.158 1.00 98.81 324 VAL A CA 1
ATOM 2479 C C . VAL A 1 324 ? -6.754 -5.562 -3.572 1.00 98.81 324 VAL A C 1
ATOM 2481 O O . VAL A 1 324 ? -7.951 -5.721 -3.801 1.00 98.81 324 VAL A O 1
ATOM 2484 N N . LYS A 1 325 ? -5.872 -5.286 -4.538 1.00 98.81 325 LYS A N 1
ATOM 2485 C CA . LYS A 1 325 ? -6.165 -5.242 -5.981 1.00 98.81 325 LYS A CA 1
ATOM 2486 C C . LYS A 1 325 ? -7.001 -6.445 -6.424 1.00 98.81 325 LYS A C 1
ATOM 2488 O O . LYS A 1 325 ? -6.689 -7.586 -6.084 1.00 98.81 325 LYS A O 1
ATOM 2493 N N . ASP A 1 326 ? -8.026 -6.215 -7.237 1.00 98.56 326 ASP A N 1
ATOM 2494 C CA . ASP A 1 326 ? -8.999 -7.243 -7.630 1.00 98.56 326 ASP A CA 1
ATOM 2495 C C . ASP A 1 326 ? -8.501 -8.225 -8.716 1.00 98.56 326 ASP A C 1
ATOM 2497 O O . ASP A 1 326 ? -9.241 -8.615 -9.616 1.00 98.56 326 ASP A O 1
ATOM 2501 N N . ILE A 1 327 ? -7.237 -8.642 -8.599 1.00 98.62 327 ILE A N 1
ATOM 2502 C CA . ILE A 1 327 ? -6.639 -9.822 -9.244 1.00 98.62 327 ILE A CA 1
ATOM 2503 C C . ILE A 1 327 ? -6.309 -10.930 -8.227 1.00 98.62 327 ILE A C 1
ATOM 2505 O O . ILE A 1 327 ? -6.286 -12.102 -8.590 1.00 98.62 327 ILE A O 1
ATOM 2509 N N . PHE A 1 328 ? -6.092 -10.591 -6.950 1.00 98.81 328 PHE A N 1
ATOM 2510 C CA . PHE A 1 328 ? -5.816 -11.571 -5.895 1.00 98.81 328 PHE A CA 1
ATOM 2511 C C . PHE A 1 328 ? -7.118 -12.249 -5.458 1.00 98.81 328 PHE A C 1
ATOM 2513 O O . PHE A 1 328 ? -8.140 -11.579 -5.257 1.00 98.81 328 PHE A O 1
ATOM 2520 N N . HIS A 1 329 ? -7.102 -13.571 -5.297 1.00 98.69 329 HIS A N 1
ATOM 2521 C CA . HIS A 1 329 ? -8.245 -14.308 -4.765 1.00 98.69 329 HIS A CA 1
ATOM 2522 C C . HIS A 1 329 ? -8.323 -14.195 -3.238 1.00 98.69 329 HIS A C 1
ATOM 2524 O O . HIS A 1 329 ? -7.312 -14.091 -2.544 1.00 98.69 329 HIS A O 1
ATOM 2530 N N . VAL A 1 330 ? -9.552 -14.178 -2.721 1.00 98.56 330 VAL A N 1
ATOM 2531 C CA . VAL A 1 330 ? -9.880 -14.073 -1.294 1.00 98.56 330 VAL A CA 1
ATOM 2532 C C . VAL A 1 330 ? -11.054 -15.012 -1.034 1.00 98.56 330 VAL A C 1
ATOM 2534 O O . VAL A 1 330 ? -12.087 -14.897 -1.701 1.00 98.56 330 VAL A O 1
ATOM 2537 N N . LYS A 1 331 ? -10.899 -15.947 -0.087 1.00 98.50 331 LYS A N 1
ATOM 2538 C CA . LYS A 1 331 ? -11.885 -17.004 0.183 1.00 98.50 331 LYS A CA 1
ATOM 2539 C C . LYS A 1 331 ? -13.237 -16.368 0.512 1.00 98.50 331 LYS A C 1
ATOM 2541 O O . LYS A 1 331 ? -13.329 -15.503 1.377 1.00 98.50 331 LYS A O 1
ATOM 2546 N N . GLY A 1 332 ? -14.286 -16.795 -0.181 1.00 97.06 332 GLY A N 1
ATOM 2547 C CA . GLY A 1 332 ? -15.653 -16.328 0.032 1.00 97.06 332 GLY A CA 1
ATOM 2548 C C . GLY A 1 332 ? -16.061 -15.064 -0.736 1.00 97.06 332 GLY A C 1
ATOM 2549 O O . GLY A 1 332 ? -17.253 -14.765 -0.753 1.00 97.06 332 GLY A O 1
ATOM 2550 N N . VAL A 1 333 ? -15.183 -14.359 -1.458 1.00 97.12 333 VAL A N 1
ATOM 2551 C CA . VAL A 1 333 ? -15.586 -13.205 -2.297 1.00 97.12 333 VAL A CA 1
ATOM 2552 C C . VAL A 1 333 ? -15.162 -13.362 -3.752 1.00 97.12 333 VAL A C 1
ATOM 2554 O O . VAL A 1 333 ? -14.327 -14.197 -4.093 1.00 97.12 333 VAL A O 1
ATOM 2557 N N . GLY A 1 334 ? -15.801 -12.603 -4.643 1.00 97.19 334 GLY A N 1
ATOM 2558 C CA . GLY A 1 334 ? -15.460 -12.617 -6.064 1.00 97.19 334 GLY A CA 1
ATOM 2559 C C . GLY A 1 334 ? -14.129 -11.930 -6.385 1.00 97.19 334 GLY A C 1
ATOM 2560 O O . GLY A 1 334 ? -13.630 -11.108 -5.610 1.00 97.19 334 GLY A O 1
ATOM 2561 N N . THR A 1 335 ? -13.598 -12.241 -7.565 1.00 97.88 335 THR A N 1
ATOM 2562 C CA . THR A 1 335 ? -12.476 -11.531 -8.194 1.00 97.88 335 THR A CA 1
ATOM 2563 C C . THR A 1 335 ? -12.842 -11.284 -9.653 1.00 97.88 335 THR A C 1
ATOM 2565 O O . THR A 1 335 ? -13.164 -12.233 -10.364 1.00 97.88 335 THR A O 1
ATOM 2568 N N . SER A 1 336 ? -12.850 -10.027 -10.098 1.00 97.50 336 SER A N 1
ATOM 2569 C CA . SER A 1 336 ? -13.232 -9.661 -11.471 1.00 97.50 336 SER A CA 1
ATOM 2570 C C . SER A 1 336 ? -12.051 -9.576 -12.434 1.00 97.50 336 SER A C 1
ATOM 2572 O O . SER A 1 336 ? -12.251 -9.647 -13.642 1.00 97.50 336 SER A O 1
ATOM 2574 N N . GLY A 1 337 ? -10.834 -9.338 -11.937 1.00 97.75 337 GLY A N 1
ATOM 2575 C CA . GLY A 1 337 ? -9.708 -8.964 -12.791 1.00 97.75 337 GLY A CA 1
ATOM 2576 C C . GLY A 1 337 ? -9.946 -7.662 -13.563 1.00 97.75 337 GLY A C 1
ATOM 2577 O O . GLY A 1 337 ? -9.289 -7.437 -14.569 1.00 97.75 337 GLY A O 1
ATOM 2578 N N . GLY A 1 338 ? -10.899 -6.815 -13.160 1.00 96.81 338 GLY A N 1
ATOM 2579 C CA . GLY A 1 338 ? -11.328 -5.661 -13.954 1.00 96.81 338 GLY A CA 1
ATOM 2580 C C . GLY A 1 338 ? -12.280 -6.007 -15.110 1.00 96.81 338 GLY A C 1
ATOM 2581 O O . GLY A 1 338 ? -12.418 -5.206 -16.034 1.00 96.81 338 GLY A O 1
ATOM 2582 N N . ASN A 1 339 ? -12.907 -7.192 -15.095 1.00 97.75 339 ASN A N 1
ATOM 2583 C CA . ASN A 1 339 ? -13.810 -7.680 -16.140 1.00 97.75 339 ASN A CA 1
ATOM 2584 C C . ASN A 1 339 ? -15.094 -8.314 -15.557 1.00 97.75 339 ASN A C 1
ATOM 2586 O O . ASN A 1 339 ? -15.066 -9.211 -14.710 1.00 97.75 339 ASN A O 1
ATOM 2590 N N . ARG A 1 340 ? -16.256 -7.865 -16.035 1.00 97.00 340 ARG A N 1
ATOM 2591 C CA . ARG A 1 340 ? -17.583 -8.303 -15.577 1.00 97.00 340 ARG A CA 1
ATOM 2592 C C . ARG A 1 340 ? -17.930 -9.707 -16.060 1.00 97.00 340 ARG A C 1
ATOM 2594 O O . ARG A 1 340 ? -18.529 -10.473 -15.307 1.00 97.00 340 ARG A O 1
ATOM 2601 N N . ALA A 1 341 ? -17.539 -10.076 -17.279 1.00 97.75 341 ALA A N 1
ATOM 2602 C CA . ALA A 1 341 ? -17.764 -11.423 -17.803 1.00 97.75 341 ALA A CA 1
ATOM 2603 C C . ALA A 1 341 ? -16.959 -12.477 -17.019 1.00 97.75 341 ALA A C 1
ATOM 2605 O O . ALA A 1 341 ? -17.515 -13.518 -16.669 1.00 97.75 341 ALA A O 1
ATOM 2606 N N . TYR A 1 342 ? -15.711 -12.169 -16.650 1.00 98.12 342 TYR A N 1
ATOM 2607 C CA . TYR A 1 342 ? -14.871 -13.001 -15.782 1.00 98.12 342 TYR A CA 1
ATOM 2608 C C . TYR A 1 342 ? -15.505 -13.184 -14.393 1.00 98.12 342 TYR A C 1
ATOM 2610 O O . TYR A 1 342 ? -15.657 -14.310 -13.918 1.00 98.12 342 TYR A O 1
ATOM 2618 N N . PHE A 1 343 ? -15.972 -12.090 -13.775 1.00 97.25 343 PHE A N 1
ATOM 2619 C CA . PHE A 1 343 ? -16.647 -12.128 -12.472 1.00 97.25 343 PHE A CA 1
ATOM 2620 C C . PHE A 1 343 ? -17.890 -13.037 -12.465 1.00 97.25 343 PHE A C 1
ATOM 2622 O O . PHE A 1 343 ? -18.053 -13.845 -11.552 1.00 97.25 343 PHE A O 1
ATOM 2629 N N . TYR A 1 344 ? -18.764 -12.942 -13.476 1.00 96.19 344 TYR A N 1
ATOM 2630 C CA . TYR A 1 344 ? -19.973 -13.778 -13.555 1.00 96.19 344 TYR A CA 1
ATOM 2631 C C . TYR A 1 344 ? -19.704 -15.230 -13.987 1.00 96.19 344 TYR A C 1
ATOM 2633 O O . TYR A 1 344 ? -20.529 -16.111 -13.720 1.00 96.19 344 TYR A O 1
ATOM 2641 N N . LEU A 1 345 ? -18.565 -15.492 -14.633 1.00 97.75 345 LEU A N 1
ATOM 2642 C CA . LEU A 1 345 ? -18.115 -16.836 -14.977 1.00 97.75 345 LEU A CA 1
ATOM 2643 C C . LEU A 1 345 ? -17.551 -17.560 -13.744 1.00 97.75 345 LEU A C 1
ATOM 2645 O O . LEU A 1 345 ? -18.100 -18.590 -13.354 1.00 97.75 345 LEU A O 1
ATOM 2649 N N . TYR A 1 346 ? -16.527 -17.011 -13.087 1.00 97.12 346 TYR A N 1
ATOM 2650 C CA . TYR A 1 346 ? -15.813 -17.717 -12.013 1.00 97.12 346 TYR A CA 1
ATOM 2651 C C . TYR A 1 346 ? -16.362 -17.451 -10.601 1.00 97.12 346 TYR A C 1
ATOM 2653 O O . TYR A 1 346 ? -16.280 -18.322 -9.739 1.00 97.12 346 TYR A O 1
ATOM 2661 N N . GLY A 1 347 ? -16.992 -16.298 -10.353 1.00 94.44 347 GLY A N 1
ATOM 2662 C CA . GLY A 1 347 ? -17.714 -16.028 -9.106 1.00 94.44 347 GLY A CA 1
ATOM 2663 C C . GLY A 1 347 ? -16.845 -15.977 -7.838 1.00 94.44 347 GLY A C 1
ATOM 2664 O O . GLY A 1 347 ? -15.720 -15.467 -7.849 1.00 94.44 347 GLY A O 1
ATOM 2665 N N . ARG A 1 348 ? -17.418 -16.443 -6.714 1.00 96.50 348 ARG A N 1
ATOM 2666 C CA . ARG A 1 348 ? -16.796 -16.432 -5.373 1.00 96.50 348 ARG A CA 1
ATOM 2667 C C . ARG A 1 348 ? -15.633 -17.426 -5.318 1.00 96.50 348 ARG A C 1
ATOM 2669 O O . ARG A 1 348 ? -15.789 -18.572 -5.721 1.00 96.50 348 ARG A O 1
ATOM 2676 N N . GLN A 1 349 ? -14.495 -16.997 -4.781 1.00 97.44 349 GLN A N 1
ATOM 2677 C CA . GLN A 1 349 ? -13.277 -17.803 -4.734 1.00 97.44 349 GLN A CA 1
ATOM 2678 C C . GLN A 1 349 ? -13.241 -18.739 -3.521 1.00 97.44 349 GLN A C 1
ATOM 2680 O O . GLN A 1 349 ? -13.674 -18.378 -2.428 1.00 97.44 349 GLN A O 1
ATOM 2685 N N . ASN A 1 350 ? -12.681 -19.938 -3.701 1.00 97.12 350 ASN A N 1
ATOM 2686 C CA . ASN A 1 350 ? -12.600 -20.971 -2.655 1.00 97.12 350 ASN A CA 1
ATOM 2687 C C . ASN A 1 350 ? -11.324 -20.891 -1.797 1.00 97.12 350 ASN A C 1
ATOM 2689 O O . ASN A 1 350 ? -11.157 -21.683 -0.871 1.00 97.12 350 ASN A O 1
ATOM 2693 N N . LYS A 1 351 ? -10.423 -19.949 -2.093 1.00 97.88 351 LYS A N 1
ATOM 2694 C CA . LYS A 1 351 ? -9.150 -19.745 -1.395 1.00 97.88 351 LYS A CA 1
ATOM 2695 C C . LYS A 1 351 ? -8.794 -18.263 -1.307 1.00 97.88 351 LYS A C 1
ATOM 2697 O O . LYS A 1 351 ? -9.247 -17.463 -2.126 1.00 97.88 351 LYS A O 1
ATOM 2702 N N . THR A 1 352 ? -7.923 -17.942 -0.357 1.00 98.69 352 THR A N 1
ATOM 2703 C CA . THR A 1 352 ? -7.200 -16.671 -0.277 1.00 98.69 352 THR A CA 1
ATOM 2704 C C . THR A 1 352 ? -5.786 -16.874 -0.815 1.00 98.69 352 THR A C 1
ATOM 2706 O O . THR A 1 352 ? -5.133 -17.845 -0.438 1.00 98.69 352 THR A O 1
ATOM 2709 N N . ALA A 1 353 ? -5.314 -15.978 -1.684 1.00 98.62 353 ALA A N 1
ATOM 2710 C CA . ALA A 1 353 ? -3.951 -16.017 -2.215 1.00 98.62 353 ALA A CA 1
ATOM 2711 C C . ALA A 1 353 ? -2.921 -15.973 -1.065 1.00 98.62 353 ALA A C 1
ATOM 2713 O O . ALA A 1 353 ? -3.097 -15.146 -0.163 1.00 98.62 353 ALA A O 1
ATOM 2714 N N . PRO A 1 354 ? -1.836 -16.776 -1.065 1.00 98.38 354 PRO A N 1
ATOM 2715 C CA . PRO A 1 354 ? -0.916 -16.855 0.075 1.00 98.38 354 PRO A CA 1
ATOM 2716 C C . PRO A 1 354 ? -0.302 -15.509 0.482 1.00 98.38 354 PRO A C 1
ATOM 2718 O O . PRO A 1 354 ? -0.151 -15.244 1.672 1.00 98.38 354 PRO A O 1
ATOM 2721 N N . ALA A 1 355 ? -0.032 -14.618 -0.480 1.00 98.06 355 ALA A N 1
ATOM 2722 C CA . ALA A 1 355 ? 0.412 -13.252 -0.196 1.00 98.06 355 ALA A CA 1
ATOM 2723 C C . ALA A 1 355 ? -0.602 -12.440 0.635 1.00 98.06 355 ALA A C 1
ATOM 2725 O O . ALA A 1 355 ? -0.205 -11.669 1.504 1.00 98.06 355 ALA A O 1
ATOM 2726 N N . VAL A 1 356 ? -1.905 -12.620 0.401 1.00 98.69 356 VAL A N 1
ATOM 2727 C CA . VAL A 1 356 ? -2.975 -11.955 1.167 1.00 98.69 356 VAL A CA 1
ATOM 2728 C C . VAL A 1 356 ? -3.196 -12.653 2.505 1.00 98.69 356 VAL A C 1
ATOM 2730 O O . VAL A 1 356 ? -3.351 -11.978 3.520 1.00 98.69 356 VAL A O 1
ATOM 2733 N N . GLN A 1 357 ? -3.165 -13.989 2.521 1.00 98.38 357 GLN A N 1
ATOM 2734 C CA . GLN A 1 357 ? -3.337 -14.773 3.742 1.00 98.38 357 GLN A CA 1
ATOM 2735 C C . GLN A 1 357 ? -2.254 -14.429 4.771 1.00 98.38 357 GLN A C 1
ATOM 2737 O O . GLN A 1 357 ? -2.590 -14.107 5.903 1.00 98.38 357 GLN A O 1
ATOM 2742 N N . ARG A 1 358 ? -0.984 -14.327 4.350 1.00 98.19 358 ARG A N 1
ATOM 2743 C CA . ARG A 1 358 ? 0.131 -13.954 5.234 1.00 98.19 358 ARG A CA 1
ATOM 2744 C C . ARG A 1 358 ? -0.064 -12.602 5.936 1.00 98.19 358 ARG A C 1
ATOM 2746 O O . ARG A 1 358 ? 0.364 -12.460 7.074 1.00 98.19 358 ARG A O 1
ATOM 2753 N N . LEU A 1 359 ? -0.709 -11.613 5.305 1.00 98.44 359 LEU A N 1
ATOM 2754 C CA . LEU A 1 359 ? -1.031 -10.343 5.980 1.00 98.44 359 LEU A CA 1
ATOM 2755 C C . LEU A 1 359 ? -2.091 -10.529 7.070 1.00 98.44 359 LEU A C 1
ATOM 2757 O O . LEU A 1 359 ? -1.957 -9.951 8.145 1.00 98.44 359 LEU A O 1
ATOM 2761 N N . ILE A 1 360 ? -3.110 -11.348 6.801 1.00 98.31 360 ILE A N 1
ATOM 2762 C CA . ILE A 1 360 ? -4.177 -11.678 7.756 1.00 98.31 360 ILE A CA 1
ATOM 2763 C C . ILE A 1 360 ? -3.603 -12.464 8.943 1.00 98.31 360 ILE A C 1
ATOM 2765 O O . ILE A 1 360 ? -3.913 -12.151 10.090 1.00 98.31 360 ILE A O 1
ATOM 2769 N N . ASP A 1 361 ? -2.708 -13.419 8.680 1.00 97.88 361 ASP A N 1
ATOM 2770 C CA . ASP A 1 361 ? -2.025 -14.211 9.708 1.00 97.88 361 ASP A CA 1
ATOM 2771 C C . ASP A 1 361 ? -1.179 -13.311 10.635 1.00 97.88 361 ASP A C 1
ATOM 2773 O O . ASP A 1 361 ? -1.237 -13.448 11.857 1.00 97.88 361 ASP A O 1
ATOM 2777 N N . LEU A 1 362 ? -0.484 -12.312 10.068 1.00 97.75 362 LEU A N 1
ATOM 2778 C CA . LEU A 1 362 ? 0.258 -11.260 10.788 1.00 97.75 362 LEU A CA 1
ATOM 2779 C C . LEU A 1 362 ? -0.646 -10.211 11.484 1.00 97.75 362 LEU A C 1
ATOM 2781 O O . LEU A 1 362 ? -0.133 -9.246 12.058 1.00 97.75 362 LEU A O 1
ATOM 2785 N N . GLY A 1 363 ? -1.973 -10.373 11.439 1.00 97.31 363 GLY A N 1
ATOM 2786 C CA . GLY A 1 363 ? -2.963 -9.547 12.141 1.00 97.31 363 GLY A CA 1
ATOM 2787 C C . GLY A 1 363 ? -3.549 -8.369 11.347 1.00 97.31 363 GLY A C 1
ATOM 2788 O O . GLY A 1 363 ? -4.359 -7.614 11.895 1.00 97.31 363 GLY A O 1
ATOM 2789 N N . ALA A 1 364 ? -3.175 -8.189 10.077 1.00 98.19 364 ALA A N 1
ATOM 2790 C CA . ALA A 1 364 ? -3.716 -7.115 9.247 1.00 98.19 364 ALA A CA 1
ATOM 2791 C C . ALA A 1 364 ? -5.155 -7.416 8.787 1.00 98.19 364 ALA A C 1
ATOM 2793 O O . ALA A 1 364 ? -5.533 -8.548 8.487 1.00 98.19 364 ALA A O 1
ATOM 2794 N N . VAL A 1 365 ? -5.974 -6.373 8.691 1.00 98.19 365 VAL A N 1
ATOM 2795 C CA . VAL A 1 365 ? -7.428 -6.464 8.538 1.00 98.19 365 VAL A CA 1
ATOM 2796 C C . VAL A 1 365 ? -7.841 -6.118 7.110 1.00 98.19 365 VAL A C 1
ATOM 2798 O O . VAL A 1 365 ? -7.786 -4.957 6.705 1.00 98.19 365 VAL A O 1
ATOM 2801 N N . LEU A 1 366 ? -8.287 -7.113 6.342 1.00 98.62 366 LEU A N 1
ATOM 2802 C CA . LEU A 1 366 ? -8.788 -6.899 4.983 1.00 98.62 366 LEU A CA 1
ATOM 2803 C C . LEU A 1 366 ? -10.174 -6.226 5.001 1.00 98.62 366 LEU A C 1
ATOM 2805 O O . LEU A 1 366 ? -11.116 -6.785 5.561 1.00 98.62 366 LEU A O 1
ATOM 2809 N N . VAL A 1 367 ? -10.310 -5.069 4.338 1.00 98.31 367 VAL A N 1
ATOM 2810 C CA . VAL A 1 367 ? -11.569 -4.289 4.263 1.00 98.31 367 VAL A CA 1
ATOM 2811 C C . VAL A 1 367 ? -12.191 -4.196 2.860 1.00 98.31 367 VAL A C 1
ATOM 2813 O O . VAL A 1 367 ? -13.355 -3.823 2.724 1.00 98.31 367 VAL A O 1
ATOM 2816 N N . GLY A 1 368 ? -11.479 -4.570 1.786 1.00 98.00 368 GLY A N 1
ATOM 2817 C CA . GLY A 1 368 ? -12.088 -4.595 0.447 1.00 98.00 368 GLY A CA 1
ATOM 2818 C C . GLY A 1 368 ? -11.205 -5.068 -0.710 1.00 98.00 368 GLY A C 1
ATOM 2819 O O . GLY A 1 368 ? -9.975 -5.088 -0.624 1.00 98.00 368 GLY A O 1
ATOM 2820 N N . LYS A 1 369 ? -11.855 -5.416 -1.831 1.00 98.44 369 LYS A N 1
ATOM 2821 C CA . LYS A 1 369 ? -11.201 -5.645 -3.131 1.00 98.44 369 LYS A CA 1
ATOM 2822 C C . LYS A 1 369 ? -11.152 -4.324 -3.902 1.00 98.44 369 LYS A C 1
ATOM 2824 O O . LYS A 1 369 ? -12.179 -3.663 -4.048 1.00 98.44 369 LYS A O 1
ATOM 2829 N N . MET A 1 370 ? -9.985 -3.949 -4.410 1.00 98.50 370 MET A N 1
ATOM 2830 C CA . MET A 1 370 ? -9.691 -2.622 -4.958 1.00 98.50 370 MET A CA 1
ATOM 2831 C C . MET A 1 370 ? -9.534 -2.618 -6.481 1.00 98.50 370 MET A C 1
ATOM 2833 O O . MET A 1 370 ? -9.081 -3.597 -7.072 1.00 98.50 370 MET A O 1
ATOM 2837 N N . GLY A 1 371 ? -9.907 -1.505 -7.115 1.00 97.38 371 GLY A N 1
ATOM 2838 C CA . GLY A 1 371 ? -9.935 -1.343 -8.568 1.00 97.38 371 GLY A CA 1
ATOM 2839 C C . GLY A 1 371 ? -8.609 -1.686 -9.254 1.00 97.38 371 GLY A C 1
ATOM 2840 O O . GLY A 1 371 ? -7.526 -1.336 -8.782 1.00 97.38 371 GLY A O 1
ATOM 2841 N N . THR A 1 372 ? -8.700 -2.356 -10.399 1.00 98.00 372 THR A N 1
ATOM 2842 C CA . THR A 1 372 ? -7.565 -2.692 -11.264 1.00 98.00 372 THR A CA 1
ATOM 2843 C C . THR A 1 372 ? -7.901 -2.329 -12.701 1.00 98.00 372 THR A C 1
ATOM 2845 O O . THR A 1 372 ? -9.048 -2.490 -13.124 1.00 98.00 372 THR A O 1
ATOM 2848 N N . VAL A 1 373 ? -6.895 -1.911 -13.469 1.00 96.31 373 VAL A N 1
ATOM 2849 C CA . VAL A 1 373 ? -6.978 -2.004 -14.932 1.00 96.31 373 VAL A CA 1
ATOM 2850 C C . VAL A 1 373 ? -7.179 -3.474 -15.318 1.00 96.31 373 VAL A C 1
ATOM 2852 O O . VAL A 1 373 ? -6.679 -4.373 -14.626 1.00 96.31 373 VAL A O 1
ATOM 2855 N N . GLN A 1 374 ? -7.928 -3.715 -16.395 1.00 97.06 374 GLN A N 1
ATOM 2856 C CA . GLN A 1 374 ? -8.360 -5.049 -16.790 1.00 97.06 374 GLN A CA 1
ATOM 2857 C C . GLN A 1 374 ? -7.171 -5.996 -17.013 1.00 97.06 374 GLN A C 1
ATOM 2859 O O . GLN A 1 374 ? -6.231 -5.695 -17.745 1.00 97.06 374 GLN A O 1
ATOM 2864 N N . PHE A 1 375 ? -7.192 -7.126 -16.311 1.00 97.75 375 PHE A N 1
ATOM 2865 C CA . PHE A 1 375 ? -6.142 -8.142 -16.256 1.00 97.75 375 PHE A CA 1
ATOM 2866 C C . PHE A 1 375 ? -4.735 -7.533 -16.103 1.00 97.75 375 PHE A C 1
ATOM 2868 O O . PHE A 1 375 ? -3.795 -7.889 -16.805 1.00 97.75 375 PHE A O 1
ATOM 2875 N N . ALA A 1 376 ? -4.619 -6.541 -15.214 1.00 96.94 376 ALA A N 1
ATOM 2876 C CA . ALA A 1 376 ? -3.396 -5.804 -14.898 1.00 96.94 376 ALA A CA 1
ATOM 2877 C C . ALA A 1 376 ? -2.706 -5.056 -16.073 1.00 96.94 376 ALA A C 1
ATOM 2879 O O . ALA A 1 376 ? -1.556 -4.637 -15.922 1.00 96.94 376 ALA A O 1
ATOM 2880 N N . ASN A 1 377 ? -3.396 -4.828 -17.200 1.00 93.38 377 ASN A N 1
ATOM 2881 C CA . ASN A 1 377 ? -2.861 -4.165 -18.403 1.00 93.38 377 ASN A CA 1
ATOM 2882 C C . ASN A 1 377 ? -2.610 -2.644 -18.246 1.00 93.38 377 ASN A C 1
ATOM 2884 O O . ASN A 1 377 ? -2.667 -2.085 -17.155 1.00 93.38 377 ASN A O 1
ATOM 2888 N N . GLY A 1 378 ? -2.279 -1.969 -19.354 1.00 84.81 378 GLY A N 1
ATOM 2889 C CA . GLY A 1 378 ? -1.903 -0.549 -19.411 1.00 84.81 378 GLY A CA 1
ATOM 2890 C C . GLY A 1 378 ? -2.944 0.380 -20.048 1.00 84.81 378 GLY A C 1
ATOM 2891 O O . GLY A 1 378 ? -2.547 1.231 -20.850 1.00 84.81 378 GLY A O 1
ATOM 2892 N N . ASP A 1 379 ? -4.227 0.185 -19.727 1.00 88.56 379 ASP A N 1
ATOM 2893 C CA . ASP A 1 379 ? -5.329 1.100 -20.074 1.00 88.56 379 ASP A CA 1
ATOM 2894 C C . ASP A 1 379 ? -5.166 2.470 -19.387 1.00 88.56 379 ASP A C 1
ATOM 2896 O O . ASP A 1 379 ? -4.479 2.608 -18.369 1.00 88.56 379 ASP A O 1
ATOM 2900 N N . ARG A 1 380 ? -5.871 3.475 -19.911 1.00 89.38 380 ARG A N 1
ATOM 2901 C CA . ARG A 1 380 ? -6.050 4.810 -19.331 1.00 89.38 380 ARG A CA 1
ATOM 2902 C C . ARG A 1 380 ? -7.534 5.189 -19.232 1.00 89.38 380 ARG A C 1
ATOM 2904 O O . ARG A 1 380 ? -8.349 4.717 -20.035 1.00 89.38 380 ARG A O 1
ATOM 2911 N N . PRO A 1 381 ? -7.909 6.071 -18.283 1.00 89.06 381 PRO A N 1
ATOM 2912 C CA . PRO A 1 381 ? -9.249 6.653 -18.243 1.00 89.06 381 PRO A CA 1
ATOM 2913 C C . PRO A 1 381 ? -9.635 7.265 -19.597 1.00 89.06 381 PRO A C 1
ATOM 2915 O O . PRO A 1 381 ? -8.791 7.836 -20.283 1.00 89.06 381 PRO A O 1
ATOM 2918 N N . THR A 1 382 ? -10.912 7.160 -19.973 1.00 85.88 382 THR A N 1
ATOM 2919 C CA . THR A 1 382 ? -11.491 7.829 -21.161 1.00 85.88 382 THR A CA 1
ATOM 2920 C C . THR A 1 382 ? -10.952 7.351 -22.530 1.00 85.88 382 THR A C 1
ATOM 2922 O O . THR A 1 382 ? -11.464 7.780 -23.561 1.00 85.88 382 THR A O 1
ATOM 2925 N N . ALA A 1 383 ? -9.996 6.412 -22.568 1.00 86.81 383 ALA A N 1
ATOM 2926 C CA . ALA A 1 383 ? -9.436 5.834 -23.797 1.00 86.81 383 ALA A CA 1
ATOM 2927 C C . ALA A 1 383 ? -9.868 4.372 -24.026 1.00 86.81 383 ALA A C 1
ATOM 2929 O O . ALA A 1 383 ? -10.598 4.074 -24.970 1.00 86.81 383 ALA A O 1
ATOM 2930 N N . ASP A 1 384 ? -9.427 3.461 -23.157 1.00 88.69 384 ASP A N 1
ATOM 2931 C CA . ASP A 1 384 ? -9.625 2.006 -23.262 1.00 88.69 384 ASP A CA 1
ATOM 2932 C C . ASP A 1 384 ? -10.235 1.374 -21.998 1.00 88.69 384 ASP A C 1
ATOM 2934 O O . ASP A 1 384 ? -10.711 0.237 -22.042 1.00 88.69 384 ASP A O 1
ATOM 2938 N N . TRP A 1 385 ? -10.325 2.107 -20.887 1.00 90.44 385 TRP A N 1
ATOM 2939 C CA . TRP A 1 385 ? -10.932 1.595 -19.658 1.00 90.44 385 TRP A CA 1
ATOM 2940 C C . TRP A 1 385 ? -12.476 1.632 -19.714 1.00 90.44 385 TRP A C 1
ATOM 2942 O O . TRP A 1 385 ? -13.106 2.593 -19.273 1.00 90.44 385 TRP A O 1
ATOM 2952 N N . VAL A 1 386 ? -13.085 0.587 -20.295 1.00 91.31 386 VAL A N 1
ATOM 2953 C CA . VAL A 1 386 ? -14.523 0.557 -20.647 1.00 91.31 386 VAL A CA 1
ATOM 2954 C C . VAL A 1 386 ? -15.401 -0.246 -19.675 1.00 91.31 386 VAL A C 1
ATOM 2956 O O . VAL A 1 386 ? -16.449 0.249 -19.267 1.00 91.31 386 VAL A O 1
ATOM 2959 N N . ASP A 1 387 ? -15.042 -1.490 -19.330 1.00 91.50 387 ASP A N 1
ATOM 2960 C CA . ASP A 1 387 ? -16.003 -2.418 -18.690 1.00 91.50 387 ASP A CA 1
ATOM 2961 C C . ASP A 1 387 ? -16.253 -2.161 -17.186 1.00 91.50 387 ASP A C 1
ATOM 2963 O O . ASP A 1 387 ? -17.343 -2.426 -16.679 1.00 91.50 387 ASP A O 1
ATOM 2967 N N . LEU A 1 388 ? -15.276 -1.587 -16.477 1.00 91.00 388 LEU A N 1
ATOM 2968 C CA . LEU A 1 388 ? -15.428 -0.995 -15.140 1.00 91.00 388 LEU A CA 1
ATOM 2969 C C . LEU A 1 388 ? -14.843 0.422 -15.158 1.00 91.00 388 LEU A C 1
ATOM 2971 O O . LEU A 1 388 ? -13.879 0.672 -15.877 1.00 91.00 388 LEU A O 1
ATOM 2975 N N . HIS A 1 389 ? -15.399 1.343 -14.367 1.00 90.31 389 HIS A N 1
ATOM 2976 C CA . HIS A 1 389 ? -14.933 2.733 -14.347 1.00 90.31 389 HIS A CA 1
ATOM 2977 C C . HIS A 1 389 ? -13.588 2.891 -13.618 1.00 90.31 389 HIS A C 1
ATOM 2979 O O . HIS A 1 389 ? -13.325 2.220 -12.618 1.00 90.31 389 HIS A O 1
ATOM 2985 N N . ALA A 1 390 ? -12.761 3.819 -14.101 1.00 94.69 390 ALA A N 1
ATOM 2986 C CA . ALA A 1 390 ? -11.474 4.158 -13.506 1.00 94.69 390 ALA A CA 1
ATOM 2987 C C . ALA A 1 390 ? -11.642 4.884 -12.151 1.00 94.69 390 ALA A C 1
ATOM 2989 O O . ALA A 1 390 ? -12.373 5.880 -12.109 1.00 94.69 390 ALA A O 1
ATOM 2990 N N . PRO A 1 391 ? -10.922 4.496 -11.079 1.00 95.88 391 PRO A N 1
ATOM 2991 C CA . PRO A 1 391 ? -10.845 5.279 -9.844 1.00 95.88 391 PRO A CA 1
ATOM 2992 C C . PRO A 1 391 ? -10.398 6.729 -10.099 1.00 95.88 391 PRO A C 1
ATOM 2994 O O . PRO A 1 391 ? -9.775 7.026 -11.122 1.00 95.88 391 PRO A O 1
ATOM 2997 N N . PHE A 1 392 ? -10.702 7.646 -9.188 1.00 95.75 392 PHE A N 1
ATOM 2998 C CA . PHE A 1 392 ? -10.305 9.056 -9.264 1.00 95.75 392 PHE A CA 1
ATOM 2999 C C . PHE A 1 392 ? -9.001 9.299 -8.504 1.00 95.75 392 PHE A C 1
ATOM 3001 O O . PHE A 1 392 ? -8.788 8.732 -7.435 1.00 95.75 392 PHE A O 1
ATOM 3008 N N . ASN A 1 393 ? -8.115 10.136 -9.050 1.00 96.50 393 ASN A N 1
ATOM 3009 C CA . ASN A 1 393 ? -6.854 10.477 -8.397 1.00 96.50 393 ASN A CA 1
ATOM 3010 C C . ASN A 1 393 ? -7.101 11.584 -7.347 1.00 96.50 393 ASN A C 1
ATOM 3012 O O . ASN A 1 393 ? -7.430 12.687 -7.764 1.00 96.50 393 ASN A O 1
ATOM 3016 N N . PRO A 1 394 ? -6.939 11.347 -6.030 1.00 95.50 394 PRO A N 1
ATOM 3017 C CA . PRO A 1 394 ? -7.097 12.364 -4.978 1.00 95.50 394 PRO A CA 1
ATOM 3018 C C . PRO A 1 394 ? -6.064 13.509 -4.978 1.00 95.50 394 PRO A C 1
ATOM 3020 O O . PRO A 1 394 ? -6.088 14.328 -4.061 1.00 95.50 394 PRO A O 1
ATOM 3023 N N . ARG A 1 395 ? -5.116 13.572 -5.924 1.00 94.69 395 ARG A N 1
ATOM 3024 C CA . ARG A 1 395 ? -4.099 14.638 -5.992 1.00 94.69 395 ARG A CA 1
ATOM 3025 C C . ARG A 1 395 ? -4.484 15.764 -6.948 1.00 94.69 395 ARG A C 1
ATOM 3027 O O . ARG A 1 395 ? -5.111 15.540 -7.986 1.00 94.69 395 ARG A O 1
ATOM 3034 N N . GLY A 1 396 ? -4.053 16.977 -6.602 1.00 94.94 396 GLY A N 1
ATOM 3035 C CA . GLY A 1 396 ? -4.459 18.202 -7.282 1.00 94.94 396 GLY A CA 1
ATOM 3036 C C . GLY A 1 396 ? -5.981 18.372 -7.270 1.00 94.94 396 GLY A C 1
ATOM 3037 O O . GLY A 1 396 ? -6.635 18.107 -6.269 1.00 94.94 396 GLY A O 1
ATOM 3038 N N . ASP A 1 397 ? -6.547 18.737 -8.417 1.00 95.19 397 ASP A N 1
ATOM 3039 C CA . ASP A 1 397 ? -7.985 18.976 -8.602 1.00 95.19 397 ASP A CA 1
ATOM 3040 C C . ASP A 1 397 ? -8.907 17.738 -8.556 1.00 95.19 397 ASP A C 1
ATOM 3042 O O . ASP A 1 397 ? -10.114 17.880 -8.745 1.00 95.19 397 ASP A O 1
ATOM 3046 N N . GLY A 1 398 ? -8.387 16.524 -8.347 1.00 95.31 398 GLY A N 1
ATOM 3047 C CA . GLY A 1 398 ? -9.190 15.292 -8.347 1.00 95.31 398 GLY A CA 1
ATOM 3048 C C . GLY A 1 398 ? -9.385 14.640 -9.729 1.00 95.31 398 GLY A C 1
ATOM 3049 O O . GLY A 1 398 ? -9.861 13.505 -9.826 1.00 95.31 398 GLY A O 1
ATOM 3050 N N . TYR A 1 399 ? -9.004 15.324 -10.816 1.00 95.56 399 TYR A N 1
ATOM 3051 C CA . TYR A 1 399 ? -9.253 14.901 -12.204 1.00 95.56 399 TYR A CA 1
ATOM 3052 C C . TYR A 1 399 ? -7.987 14.458 -12.948 1.00 95.56 399 TYR A C 1
ATOM 3054 O O . TYR A 1 399 ? -7.980 14.367 -14.178 1.00 95.56 399 TYR A O 1
ATOM 3062 N N . GLN A 1 400 ? -6.922 14.127 -12.222 1.00 96.19 400 GLN A N 1
ATOM 3063 C CA . GLN A 1 400 ? -5.716 13.539 -12.803 1.00 96.19 400 GLN A CA 1
ATOM 3064 C C . GLN A 1 400 ? -5.909 12.050 -13.152 1.00 96.19 400 GLN A C 1
ATOM 3066 O O . GLN A 1 400 ? -6.778 11.355 -12.613 1.00 96.19 400 GLN A O 1
ATOM 3071 N N . ASP A 1 401 ? -5.071 11.548 -14.055 1.00 95.19 401 ASP A N 1
ATOM 3072 C CA . ASP A 1 401 ? -4.864 10.128 -14.319 1.00 95.19 401 ASP A CA 1
ATOM 3073 C C . ASP A 1 401 ? -4.309 9.482 -13.030 1.00 95.19 401 ASP A C 1
ATOM 3075 O O . ASP A 1 401 ? -3.286 9.931 -12.499 1.00 95.19 401 ASP A O 1
ATOM 3079 N N . PRO A 1 402 ? -4.984 8.470 -12.458 1.00 95.12 402 PRO A N 1
ATOM 3080 C CA . PRO A 1 402 ? -4.510 7.770 -11.266 1.00 95.12 402 PRO A CA 1
ATOM 3081 C C . PRO A 1 402 ? -3.380 6.767 -11.568 1.00 95.12 402 PRO A C 1
ATOM 3083 O O . PRO A 1 402 ? -2.843 6.175 -10.628 1.00 95.12 402 PRO A O 1
ATOM 3086 N N . SER A 1 403 ? -3.021 6.579 -12.848 1.00 95.12 403 SER A N 1
ATOM 3087 C CA . SER A 1 403 ? -2.091 5.565 -13.360 1.00 95.12 403 SER A CA 1
ATOM 3088 C C . SER A 1 403 ? -2.556 4.126 -13.082 1.00 95.12 403 SER A C 1
ATOM 3090 O O . SER A 1 403 ? -3.662 3.889 -12.592 1.00 95.12 403 SER A O 1
ATOM 3092 N N . GLY A 1 404 ? -1.756 3.120 -13.438 1.00 93.94 404 GLY A N 1
ATOM 3093 C CA . GLY A 1 404 ? -2.172 1.720 -13.347 1.00 93.94 404 GLY A CA 1
ATOM 3094 C C . GLY A 1 404 ? -1.044 0.697 -13.493 1.00 93.94 404 GLY A C 1
ATOM 3095 O O . GLY A 1 404 ? 0.104 1.045 -13.738 1.00 93.94 404 GLY A O 1
ATOM 3096 N N . SER A 1 405 ? -1.326 -0.597 -13.324 1.00 96.81 405 SER A N 1
ATOM 3097 C CA . SER A 1 405 ? -2.660 -1.186 -13.139 1.00 96.81 405 SER A CA 1
ATOM 3098 C C . SER A 1 405 ? -3.164 -1.298 -11.699 1.00 96.81 405 SER A C 1
ATOM 3100 O O . SER A 1 405 ? -4.339 -1.607 -11.506 1.00 96.81 405 SER A O 1
ATOM 3102 N N . SER A 1 406 ? -2.335 -1.053 -10.676 1.00 98.50 406 SER A N 1
ATOM 3103 C CA . SER A 1 406 ? -2.750 -1.109 -9.257 1.00 98.50 406 SER A CA 1
ATOM 3104 C C . SER A 1 406 ? -3.455 0.178 -8.803 1.00 98.50 406 SER A C 1
ATOM 3106 O O . SER A 1 406 ? -3.141 0.755 -7.764 1.00 98.50 406 SER A O 1
ATOM 3108 N N . THR A 1 407 ? -4.402 0.640 -9.614 1.00 98.12 407 THR A N 1
ATOM 3109 C CA . THR A 1 407 ? -4.995 1.976 -9.547 1.00 98.12 407 THR A CA 1
ATOM 3110 C C . THR A 1 407 ? -5.849 2.211 -8.309 1.00 98.12 407 THR A C 1
ATOM 3112 O O . THR A 1 407 ? -5.677 3.223 -7.641 1.00 98.12 407 THR A O 1
ATOM 3115 N N . GLY A 1 408 ? -6.757 1.286 -7.985 1.00 98.31 408 GLY A N 1
ATOM 3116 C CA . GLY A 1 408 ? -7.593 1.362 -6.787 1.00 98.31 408 GLY A CA 1
ATOM 3117 C C . GLY A 1 408 ? -6.757 1.378 -5.506 1.00 98.31 408 GLY A C 1
ATOM 3118 O O . GLY A 1 408 ? -6.928 2.301 -4.716 1.00 98.31 408 GLY A O 1
ATOM 3119 N N . PRO A 1 409 ? -5.799 0.445 -5.322 1.00 98.81 409 PRO A N 1
ATOM 3120 C CA . PRO A 1 409 ? -4.825 0.500 -4.232 1.00 98.81 409 PRO A CA 1
ATOM 3121 C C . PRO A 1 409 ? -4.112 1.853 -4.092 1.00 98.81 409 PRO A C 1
ATOM 3123 O O . PRO A 1 409 ? -4.079 2.406 -2.995 1.00 98.81 409 PRO A O 1
ATOM 3126 N N . GLY A 1 410 ? -3.598 2.416 -5.193 1.00 98.44 410 GLY A N 1
ATOM 3127 C CA . GLY A 1 410 ? -2.933 3.722 -5.179 1.00 98.44 410 GLY A CA 1
ATOM 3128 C C . GLY A 1 410 ? -3.878 4.876 -4.823 1.00 98.44 410 GLY A C 1
ATOM 3129 O O . GLY A 1 410 ? -3.578 5.660 -3.929 1.00 98.44 410 GLY A O 1
ATOM 3130 N N . ALA A 1 411 ? -5.037 4.966 -5.480 1.00 98.38 411 ALA A N 1
ATOM 3131 C CA . ALA A 1 411 ? -6.024 6.019 -5.233 1.00 98.38 411 ALA A CA 1
ATOM 3132 C C . ALA A 1 411 ? -6.594 5.958 -3.806 1.00 98.38 411 ALA A C 1
ATOM 3134 O O . ALA A 1 411 ? -6.649 6.974 -3.122 1.00 98.38 411 ALA A O 1
ATOM 3135 N N . GLY A 1 412 ? -6.951 4.765 -3.321 1.00 98.25 412 GLY A N 1
ATOM 3136 C CA . GLY A 1 412 ? -7.520 4.583 -1.986 1.00 98.25 412 GLY A CA 1
ATOM 3137 C C . GLY A 1 412 ? -6.535 4.916 -0.866 1.00 98.25 412 GLY A C 1
ATOM 3138 O O . GLY A 1 412 ? -6.904 5.606 0.076 1.00 98.25 412 GLY A O 1
ATOM 3139 N N . VAL A 1 413 ? -5.264 4.508 -0.975 1.00 98.62 413 VAL A N 1
ATOM 3140 C CA . VAL A 1 413 ? -4.233 4.900 0.011 1.00 98.62 413 VAL A CA 1
ATOM 3141 C C . VAL A 1 413 ? -3.872 6.385 -0.116 1.00 98.62 413 VAL A C 1
ATOM 3143 O O . VAL A 1 413 ? -3.491 7.004 0.878 1.00 98.62 413 VAL A O 1
ATOM 3146 N N . GLY A 1 414 ? -4.037 6.981 -1.301 1.00 96.44 414 GLY A N 1
ATOM 3147 C CA . GLY A 1 414 ? -3.912 8.422 -1.511 1.00 96.44 414 GLY A CA 1
ATOM 3148 C C . GLY A 1 414 ? -5.028 9.247 -0.857 1.00 96.44 414 GLY A C 1
ATOM 3149 O O . GLY A 1 414 ? -4.753 10.369 -0.428 1.00 96.44 414 GLY A O 1
ATOM 3150 N N . ALA A 1 415 ? -6.245 8.697 -0.773 1.00 95.94 415 ALA A N 1
ATOM 3151 C CA . ALA A 1 415 ? -7.465 9.395 -0.354 1.00 95.94 415 ALA A CA 1
ATOM 3152 C C . ALA A 1 415 ? -7.896 9.139 1.101 1.00 95.94 415 ALA A C 1
ATOM 3154 O O . ALA A 1 415 ? -8.442 10.033 1.741 1.00 95.94 415 ALA A O 1
ATOM 3155 N N . TYR A 1 416 ? -7.711 7.920 1.617 1.00 96.56 416 TYR A N 1
ATOM 3156 C CA . TYR A 1 416 ? -8.417 7.456 2.814 1.00 96.56 416 TYR A CA 1
ATOM 3157 C C . TYR A 1 416 ? -7.498 7.244 4.015 1.00 96.56 416 TYR A C 1
ATOM 3159 O O . TYR A 1 416 ? -6.773 6.252 4.093 1.00 96.56 416 TYR A O 1
ATOM 3167 N N . ASP A 1 417 ? -7.588 8.132 5.009 1.00 92.75 417 ASP A N 1
ATOM 3168 C CA . ASP A 1 417 ? -6.765 8.035 6.221 1.00 92.75 417 ASP A CA 1
ATOM 3169 C C . ASP A 1 417 ? -7.074 6.816 7.103 1.00 92.75 417 ASP A C 1
ATOM 3171 O O . ASP A 1 417 ? -6.185 6.304 7.781 1.00 92.75 417 ASP A O 1
ATOM 3175 N N . TRP A 1 418 ? -8.299 6.287 7.035 1.00 95.56 418 TRP A N 1
ATOM 3176 C CA . TRP A 1 418 ? -8.703 5.052 7.718 1.00 95.56 418 TRP A CA 1
ATOM 3177 C C . TRP A 1 418 ? -8.123 3.773 7.086 1.00 95.56 418 TRP A C 1
ATOM 3179 O O . TRP A 1 418 ? -8.217 2.707 7.701 1.00 95.56 418 TRP A O 1
ATOM 3189 N N . LEU A 1 419 ? -7.546 3.864 5.880 1.00 98.12 419 LEU A N 1
ATOM 3190 C CA . LEU A 1 419 ? -6.881 2.778 5.159 1.00 98.12 419 LEU A CA 1
ATOM 3191 C C . LEU A 1 419 ? -5.362 2.932 5.310 1.00 98.12 419 LEU A C 1
ATOM 3193 O O . LEU A 1 419 ? -4.784 3.895 4.806 1.00 98.12 419 LEU A O 1
ATOM 3197 N N . ASP A 1 420 ? -4.701 1.998 5.991 1.00 97.44 420 ASP A N 1
ATOM 3198 C CA . ASP A 1 420 ? -3.281 2.145 6.343 1.00 97.44 420 ASP A CA 1
ATOM 3199 C C . ASP A 1 420 ? -2.355 1.780 5.172 1.00 97.44 420 ASP A C 1
ATOM 3201 O O . ASP A 1 420 ? -1.339 2.439 4.931 1.00 97.44 420 ASP A O 1
ATOM 3205 N N . LEU A 1 421 ? -2.723 0.738 4.420 1.00 98.12 421 LEU A N 1
ATOM 3206 C CA . LEU A 1 421 ? -1.977 0.241 3.264 1.00 98.12 421 LEU A CA 1
ATOM 3207 C C . LEU A 1 421 ? -2.895 -0.407 2.216 1.00 98.12 421 LEU A C 1
ATOM 3209 O O . LEU A 1 421 ? -4.057 -0.713 2.481 1.00 98.12 421 LEU A O 1
ATOM 3213 N N . ALA A 1 422 ? -2.365 -0.680 1.025 1.00 98.81 422 ALA A N 1
ATOM 3214 C CA . ALA A 1 422 ? -3.058 -1.512 0.042 1.00 98.81 422 ALA A CA 1
ATOM 3215 C C . ALA A 1 422 ? -2.095 -2.363 -0.785 1.00 98.81 422 ALA A C 1
ATOM 3217 O O . ALA A 1 422 ? -1.020 -1.905 -1.168 1.00 98.81 422 ALA A O 1
ATOM 3218 N N . VAL A 1 423 ? -2.502 -3.595 -1.088 1.00 98.81 423 VAL A N 1
ATOM 3219 C CA . VAL A 1 423 ? -1.733 -4.556 -1.889 1.00 98.81 423 VAL A CA 1
ATOM 3220 C C . VAL A 1 423 ? -2.080 -4.425 -3.371 1.00 98.81 423 VAL A C 1
ATOM 3222 O O . VAL A 1 423 ? -3.254 -4.382 -3.751 1.00 98.81 423 VAL A O 1
ATOM 3225 N N . GLY A 1 424 ? -1.055 -4.422 -4.220 1.00 98.56 424 GLY A N 1
ATOM 3226 C CA . GLY A 1 424 ? -1.166 -4.461 -5.674 1.00 98.56 424 GLY A CA 1
ATOM 3227 C C . GLY A 1 424 ? -0.121 -5.374 -6.315 1.00 98.56 424 GLY A C 1
ATOM 3228 O O . GLY A 1 424 ? 0.458 -6.232 -5.653 1.00 98.56 424 GLY A O 1
ATOM 3229 N N . SER A 1 425 ? 0.101 -5.206 -7.620 1.00 98.62 425 SER A N 1
ATOM 3230 C CA . SER A 1 425 ? 1.131 -5.951 -8.352 1.00 98.62 425 SER A CA 1
ATOM 3231 C C . SER A 1 425 ? 1.907 -5.080 -9.335 1.00 98.62 425 SER A C 1
ATOM 3233 O O . SER A 1 425 ? 1.358 -4.124 -9.893 1.00 98.62 425 SER A O 1
ATOM 3235 N N . ASP A 1 426 ? 3.177 -5.422 -9.561 1.00 98.44 426 ASP A N 1
ATOM 3236 C CA . ASP A 1 426 ? 4.043 -4.809 -10.567 1.00 98.44 426 ASP A CA 1
ATOM 3237 C C . ASP A 1 426 ? 4.539 -5.878 -11.549 1.00 98.44 426 ASP A C 1
ATOM 3239 O O . ASP A 1 426 ? 5.293 -6.775 -11.175 1.00 98.44 426 ASP A O 1
ATOM 3243 N N . THR A 1 427 ? 4.126 -5.763 -12.810 1.00 97.25 427 THR A N 1
ATOM 3244 C CA . THR A 1 427 ? 4.683 -6.536 -13.937 1.00 97.25 427 THR A CA 1
ATOM 3245 C C . THR A 1 427 ? 5.541 -5.657 -14.836 1.00 97.25 427 THR A C 1
ATOM 3247 O O . THR A 1 427 ? 6.528 -6.124 -15.378 1.00 97.25 427 THR A O 1
ATOM 3250 N N . GLY A 1 428 ? 5.146 -4.391 -15.014 1.00 92.25 428 GLY A N 1
ATOM 3251 C CA . GLY A 1 428 ? 5.765 -3.425 -15.928 1.00 92.25 428 GLY A CA 1
ATOM 3252 C C . GLY A 1 428 ? 5.784 -1.990 -15.391 1.00 92.25 428 GLY A C 1
ATOM 3253 O O . GLY A 1 428 ? 5.708 -1.059 -16.178 1.00 92.25 428 GLY A O 1
ATOM 3254 N N . GLY A 1 429 ? 5.772 -1.796 -14.065 1.00 94.44 429 GLY A N 1
ATOM 3255 C CA . GLY A 1 429 ? 5.579 -0.477 -13.435 1.00 94.44 429 GLY A CA 1
ATOM 3256 C C . GLY A 1 429 ? 4.218 -0.283 -12.762 1.00 94.44 429 GLY A C 1
ATOM 3257 O O . GLY A 1 429 ? 3.870 0.830 -12.387 1.00 94.44 429 GLY A O 1
ATOM 3258 N N . SER A 1 430 ? 3.427 -1.345 -12.597 1.00 97.00 430 SER A N 1
ATOM 3259 C CA . SER A 1 430 ? 2.052 -1.256 -12.086 1.00 97.00 430 SER A CA 1
ATOM 3260 C C . SER A 1 430 ? 1.893 -0.982 -10.585 1.00 97.00 430 SER A C 1
ATOM 3262 O O . SER A 1 430 ? 0.765 -0.733 -10.158 1.00 97.00 430 SER A O 1
ATOM 3264 N N . MET A 1 431 ? 2.974 -0.971 -9.797 1.00 98.25 431 MET A N 1
ATOM 3265 C CA . MET A 1 431 ? 2.998 -0.345 -8.462 1.00 98.25 431 MET A CA 1
ATOM 3266 C C . MET A 1 431 ? 3.589 1.063 -8.533 1.00 98.25 431 MET A C 1
ATOM 3268 O O . MET A 1 431 ? 3.033 2.019 -7.996 1.00 98.25 431 MET A O 1
ATOM 3272 N N . ARG A 1 432 ? 4.705 1.191 -9.251 1.00 97.31 432 ARG A N 1
ATOM 3273 C CA . ARG A 1 432 ? 5.526 2.404 -9.327 1.00 97.31 432 ARG A CA 1
ATOM 3274 C C . ARG A 1 432 ? 4.804 3.568 -10.018 1.00 97.31 432 ARG A C 1
ATOM 3276 O O . ARG A 1 432 ? 4.868 4.696 -9.541 1.00 97.31 432 ARG A O 1
ATOM 3283 N N . GLY A 1 433 ? 4.023 3.273 -11.059 1.00 95.94 433 GLY A N 1
ATOM 3284 C CA . GLY A 1 433 ? 3.151 4.205 -11.778 1.00 95.94 433 GLY A CA 1
ATOM 3285 C C . GLY A 1 433 ? 2.176 4.933 -10.850 1.00 95.94 433 GLY A C 1
ATOM 3286 O O . GLY A 1 433 ? 2.310 6.148 -10.692 1.00 95.94 433 GLY A O 1
ATOM 3287 N N . PRO A 1 434 ? 1.241 4.218 -10.192 1.00 97.88 434 PRO A N 1
ATOM 3288 C CA . PRO A 1 434 ? 0.356 4.820 -9.200 1.00 97.88 434 PRO A CA 1
ATOM 3289 C C . PRO A 1 434 ? 1.107 5.465 -8.029 1.00 97.88 434 PRO A C 1
ATOM 3291 O O . PRO A 1 434 ? 0.713 6.544 -7.608 1.00 97.88 434 PRO A O 1
ATOM 3294 N N . ALA A 1 435 ? 2.214 4.894 -7.535 1.00 98.12 435 ALA A N 1
ATOM 3295 C CA . ALA A 1 435 ? 3.000 5.517 -6.458 1.00 98.12 435 ALA A CA 1
ATOM 3296 C C . ALA A 1 435 ? 3.493 6.921 -6.851 1.00 98.12 435 ALA A C 1
ATOM 3298 O O . ALA A 1 435 ? 3.383 7.866 -6.068 1.00 98.12 435 ALA A O 1
ATOM 3299 N N . GLY A 1 436 ? 3.949 7.066 -8.099 1.00 95.81 436 GLY A N 1
ATOM 3300 C CA . GLY A 1 436 ? 4.324 8.339 -8.702 1.00 95.81 436 GLY A CA 1
ATOM 3301 C C . GLY A 1 436 ? 3.170 9.330 -8.822 1.00 95.81 436 GLY A C 1
ATOM 3302 O O . GLY A 1 436 ? 3.300 10.466 -8.378 1.00 95.81 436 GLY A O 1
ATOM 3303 N N . SER A 1 437 ? 2.035 8.899 -9.377 1.00 95.50 437 SER A N 1
ATOM 3304 C CA . SER A 1 437 ? 0.850 9.750 -9.582 1.00 95.50 437 SER A CA 1
ATOM 3305 C C . SER A 1 437 ? 0.105 10.122 -8.293 1.00 95.50 437 SER A C 1
ATOM 3307 O O . SER A 1 437 ? -0.673 11.074 -8.304 1.00 95.50 437 SER A O 1
ATOM 3309 N N . GLN A 1 438 ? 0.316 9.376 -7.204 1.00 95.31 438 GLN A N 1
ATOM 3310 C CA . GLN A 1 438 ? -0.384 9.523 -5.920 1.00 95.31 438 GLN A CA 1
ATOM 3311 C C . GLN A 1 438 ? 0.507 10.084 -4.798 1.00 95.31 438 GLN A C 1
ATOM 3313 O O . GLN A 1 438 ? 0.005 10.414 -3.722 1.00 95.31 438 GLN A O 1
ATOM 3318 N N . GLY A 1 439 ? 1.824 10.191 -5.011 1.00 95.75 439 GLY A N 1
ATOM 3319 C CA . GLY A 1 439 ? 2.769 10.639 -3.983 1.00 95.75 439 GLY A CA 1
ATOM 3320 C C . GLY A 1 439 ? 2.841 9.676 -2.797 1.00 95.75 439 GLY A C 1
ATOM 3321 O O . GLY A 1 439 ? 2.730 10.100 -1.651 1.00 95.75 439 GLY A O 1
ATOM 3322 N N . LEU A 1 440 ? 2.968 8.376 -3.072 1.00 96.62 440 LEU A N 1
ATOM 3323 C CA . LEU A 1 440 ? 2.967 7.311 -2.064 1.00 96.62 440 LEU A CA 1
ATOM 3324 C C . LEU A 1 440 ? 4.282 6.536 -2.063 1.00 96.62 440 LEU A C 1
ATOM 3326 O O . LEU A 1 440 ? 4.971 6.472 -3.079 1.00 96.62 440 LEU A O 1
ATOM 3330 N N . PHE A 1 441 ? 4.589 5.891 -0.937 1.00 97.44 441 PHE A N 1
ATOM 3331 C CA . PHE A 1 441 ? 5.580 4.819 -0.907 1.00 97.44 441 PHE A CA 1
ATOM 3332 C C . PHE A 1 441 ? 4.962 3.606 -1.599 1.00 97.44 441 PHE A C 1
ATOM 3334 O O . PHE A 1 441 ? 3.943 3.097 -1.128 1.00 97.44 441 PHE A O 1
ATOM 3341 N N . GLY A 1 442 ? 5.548 3.156 -2.709 1.00 97.56 442 GLY A N 1
ATOM 3342 C CA . GLY A 1 442 ? 5.078 1.972 -3.426 1.00 97.56 442 GLY A CA 1
ATOM 3343 C C . GLY A 1 442 ? 6.213 1.205 -4.089 1.00 97.56 442 GLY A C 1
ATOM 3344 O O . GLY A 1 442 ? 6.975 1.775 -4.872 1.00 97.56 442 GLY A O 1
ATOM 3345 N N . ASN A 1 443 ? 6.332 -0.087 -3.773 1.00 97.56 443 ASN A N 1
ATOM 3346 C CA . ASN A 1 443 ? 7.453 -0.918 -4.213 1.00 97.56 443 ASN A CA 1
ATOM 3347 C C . ASN A 1 443 ? 7.059 -1.998 -5.231 1.00 97.56 443 ASN A C 1
ATOM 3349 O O . ASN A 1 443 ? 6.003 -2.623 -5.137 1.00 97.56 443 ASN A O 1
ATOM 3353 N N . ARG A 1 444 ? 7.981 -2.257 -6.159 1.00 98.00 444 ARG A N 1
ATOM 3354 C CA . ARG A 1 444 ? 8.185 -3.549 -6.817 1.00 98.00 444 ARG A CA 1
ATOM 3355 C C . ARG A 1 444 ? 9.258 -4.276 -5.994 1.00 98.00 444 ARG A C 1
ATOM 3357 O O . ARG A 1 444 ? 10.379 -3.772 -5.958 1.00 98.00 444 ARG A O 1
ATOM 3364 N N . PRO A 1 445 ? 8.969 -5.384 -5.294 1.00 97.56 445 PRO A N 1
ATOM 3365 C CA . PRO A 1 445 ? 10.023 -6.158 -4.649 1.00 97.56 445 PRO A CA 1
ATOM 3366 C C . PRO A 1 445 ? 10.787 -7.009 -5.672 1.00 97.56 445 PRO A C 1
ATOM 3368 O O . PRO A 1 445 ? 10.411 -7.086 -6.846 1.00 97.56 445 PRO A O 1
ATOM 3371 N N . SER A 1 446 ? 11.835 -7.691 -5.220 1.00 96.94 446 SER A N 1
ATOM 3372 C CA . SER A 1 446 ? 12.546 -8.685 -6.024 1.00 96.94 446 SER A CA 1
ATOM 3373 C C . SER A 1 446 ? 11.604 -9.762 -6.568 1.00 96.94 446 SER A C 1
ATOM 3375 O O . SER A 1 446 ? 10.701 -10.247 -5.883 1.00 96.94 446 SER A O 1
ATOM 3377 N N . THR A 1 447 ? 11.830 -10.202 -7.806 1.00 96.12 447 THR A N 1
ATOM 3378 C CA . THR A 1 447 ? 11.060 -11.309 -8.391 1.00 96.12 447 THR A CA 1
ATOM 3379 C C . THR A 1 447 ? 11.352 -12.602 -7.624 1.00 96.12 447 THR A C 1
ATOM 3381 O O . THR A 1 447 ? 12.498 -13.068 -7.588 1.00 96.12 447 THR A O 1
ATOM 3384 N N . GLY A 1 448 ? 10.304 -13.130 -6.979 1.00 95.06 448 GLY A N 1
ATOM 3385 C CA . GLY A 1 448 ? 10.345 -14.242 -6.022 1.00 95.06 448 GLY A CA 1
ATOM 3386 C C . GLY A 1 448 ? 10.002 -13.878 -4.565 1.00 95.06 448 GLY A C 1
ATOM 3387 O O . GLY A 1 448 ? 9.760 -14.790 -3.786 1.00 95.06 448 GLY A O 1
ATOM 3388 N N . ALA A 1 449 ? 9.922 -12.590 -4.196 1.00 96.19 449 ALA A N 1
ATOM 3389 C CA . ALA A 1 449 ? 9.776 -12.128 -2.801 1.00 96.19 449 ALA A CA 1
ATOM 3390 C C . ALA A 1 449 ? 8.562 -12.675 -2.020 1.00 96.19 449 ALA A C 1
ATOM 3392 O O . ALA A 1 449 ? 8.577 -12.707 -0.789 1.00 96.19 449 ALA A O 1
ATOM 3393 N N . ILE A 1 450 ? 7.483 -13.046 -2.719 1.00 96.31 450 ILE A N 1
ATOM 3394 C CA . ILE A 1 450 ? 6.294 -13.671 -2.133 1.00 96.31 450 ILE A CA 1
ATOM 3395 C C . ILE A 1 450 ? 5.507 -14.448 -3.198 1.00 96.31 450 ILE A C 1
ATOM 3397 O O . ILE A 1 450 ? 5.546 -14.117 -4.384 1.00 96.31 450 ILE A O 1
ATOM 3401 N N . SER A 1 451 ? 4.779 -15.485 -2.777 1.00 96.56 451 SER A N 1
ATOM 3402 C CA . SER A 1 451 ? 4.005 -16.352 -3.674 1.00 96.56 451 SER A CA 1
ATOM 3403 C C . SER A 1 451 ? 2.788 -15.652 -4.295 1.00 96.56 451 SER A C 1
ATOM 3405 O O . SER A 1 451 ? 1.971 -15.059 -3.589 1.00 96.56 451 SER A O 1
ATOM 3407 N N . LEU A 1 452 ? 2.637 -15.805 -5.614 1.00 97.50 452 LEU A N 1
ATOM 3408 C CA . LEU A 1 452 ? 1.511 -15.310 -6.421 1.00 97.50 452 LEU A CA 1
ATOM 3409 C C . LEU A 1 452 ? 0.495 -16.404 -6.797 1.00 97.50 452 LEU A C 1
ATOM 3411 O O . LEU A 1 452 ? -0.284 -16.244 -7.733 1.00 97.50 452 LEU A O 1
ATOM 3415 N N . VAL A 1 453 ? 0.483 -17.525 -6.073 1.00 97.81 453 VAL A N 1
ATOM 3416 C CA . VAL A 1 453 ? -0.543 -18.566 -6.246 1.00 97.81 453 VAL A CA 1
ATOM 3417 C C . VAL A 1 453 ? -1.938 -17.999 -5.933 1.00 97.81 453 VAL A C 1
ATOM 3419 O O . VAL A 1 453 ? -2.103 -17.199 -5.013 1.00 97.81 453 VAL A O 1
ATOM 3422 N N . ASP A 1 454 ? -2.945 -18.414 -6.709 1.00 98.19 454 ASP A N 1
ATOM 3423 C CA . ASP A 1 454 ? -4.322 -17.898 -6.658 1.00 98.19 454 ASP A CA 1
ATOM 3424 C C . ASP A 1 454 ? -4.410 -16.355 -6.886 1.00 98.19 454 ASP A C 1
ATOM 3426 O O . ASP A 1 454 ? -5.231 -15.646 -6.294 1.00 98.19 454 ASP A O 1
ATOM 3430 N N . VAL A 1 455 ? -3.562 -15.821 -7.778 1.00 98.50 455 VAL A N 1
ATOM 3431 C CA . VAL A 1 455 ? -3.614 -14.446 -8.317 1.00 98.50 455 VAL A CA 1
ATOM 3432 C C . VAL A 1 455 ? -3.744 -14.510 -9.842 1.00 98.50 455 VAL A C 1
ATOM 3434 O O . VAL A 1 455 ? -3.057 -15.302 -10.478 1.00 98.50 455 VAL A O 1
ATOM 3437 N N . ILE A 1 456 ? -4.610 -13.682 -10.444 1.00 98.50 456 ILE A N 1
ATOM 3438 C CA . ILE A 1 456 ? -4.755 -13.616 -11.912 1.00 98.50 456 ILE A CA 1
ATOM 3439 C C . ILE A 1 456 ? -3.451 -13.066 -12.528 1.00 98.50 456 ILE A C 1
ATOM 3441 O O . ILE A 1 456 ? -3.089 -11.930 -12.196 1.00 98.50 456 ILE A O 1
ATOM 3445 N N . PRO A 1 457 ? -2.764 -13.815 -13.413 1.00 97.44 457 PRO A N 1
ATOM 3446 C CA . PRO A 1 457 ? -1.454 -13.430 -13.927 1.00 97.44 457 PRO A CA 1
ATOM 3447 C C . PRO A 1 457 ? -1.524 -12.372 -15.037 1.00 97.44 457 PRO A C 1
ATOM 3449 O O . PRO A 1 457 ? -2.515 -12.238 -15.767 1.00 97.44 457 PRO A O 1
ATOM 3452 N N . LEU A 1 458 ? -0.409 -11.663 -15.206 1.00 97.31 458 LEU A N 1
ATOM 3453 C CA . LEU A 1 458 ? -0.065 -10.957 -16.441 1.00 97.31 458 LEU A CA 1
ATOM 3454 C C . LEU A 1 458 ? 1.203 -11.545 -17.074 1.00 97.31 458 LEU A C 1
ATOM 3456 O O . LEU A 1 458 ? 1.278 -11.635 -18.294 1.00 97.31 458 LEU A O 1
ATOM 3460 N N . SER A 1 459 ? 2.175 -11.974 -16.269 1.00 96.62 459 SER A N 1
ATOM 3461 C CA . SER A 1 459 ? 3.285 -12.820 -16.713 1.00 96.62 459 SER A CA 1
ATOM 3462 C C . SER A 1 459 ? 4.017 -13.394 -15.482 1.00 96.62 459 SER A C 1
ATOM 3464 O O . SER A 1 459 ? 4.690 -12.626 -14.775 1.00 96.62 459 SER A O 1
ATOM 3466 N N . PRO A 1 460 ? 3.968 -14.711 -15.208 1.00 94.31 460 PRO A N 1
ATOM 3467 C CA . PRO A 1 460 ? 4.695 -15.317 -14.087 1.00 94.31 460 PRO A CA 1
ATOM 3468 C C . PRO A 1 460 ? 6.216 -15.065 -14.102 1.00 94.31 460 PRO A C 1
ATOM 3470 O O . PRO A 1 460 ? 6.857 -15.122 -13.056 1.00 94.31 460 PRO A O 1
ATOM 3473 N N . VAL A 1 461 ? 6.788 -14.732 -15.266 1.00 93.69 461 VAL A N 1
ATOM 3474 C CA . VAL A 1 461 ? 8.216 -14.413 -15.466 1.00 93.69 461 VAL A CA 1
ATOM 3475 C C . VAL A 1 461 ? 8.663 -13.134 -14.736 1.00 93.69 461 VAL A C 1
ATOM 3477 O O . VAL A 1 461 ? 9.828 -13.022 -14.342 1.00 93.69 461 VAL A O 1
ATOM 3480 N N . SER A 1 462 ? 7.766 -12.155 -14.560 1.00 95.62 462 SER A N 1
ATOM 3481 C CA . SER A 1 462 ? 8.101 -10.842 -13.980 1.00 95.62 462 SER A CA 1
ATOM 3482 C C . SER A 1 462 ? 7.009 -10.192 -13.115 1.00 95.62 462 SER A C 1
ATOM 3484 O O . SER A 1 462 ? 7.201 -9.055 -12.665 1.00 95.62 462 SER A O 1
ATOM 3486 N N . ASP A 1 463 ? 5.885 -10.872 -12.874 1.00 98.12 463 ASP A N 1
ATOM 3487 C CA . ASP A 1 463 ? 4.869 -10.462 -11.901 1.00 98.12 463 ASP A CA 1
ATOM 3488 C C . ASP A 1 463 ? 5.453 -10.434 -10.475 1.00 98.12 463 ASP A C 1
ATOM 3490 O O . ASP A 1 463 ? 6.228 -11.297 -10.065 1.00 98.12 463 ASP A O 1
ATOM 3494 N N . THR A 1 464 ? 5.056 -9.431 -9.692 1.00 98.44 464 THR A N 1
ATOM 3495 C CA . THR A 1 464 ? 5.415 -9.279 -8.272 1.00 98.44 464 THR A CA 1
ATOM 3496 C C . THR A 1 464 ? 4.228 -8.702 -7.505 1.00 98.44 464 THR A C 1
ATOM 3498 O O . THR A 1 464 ? 3.479 -7.904 -8.071 1.00 98.44 464 THR A O 1
ATOM 3501 N N . ALA A 1 465 ? 4.035 -9.068 -6.233 1.00 98.44 465 ALA A N 1
ATOM 3502 C CA . ALA A 1 465 ? 3.086 -8.386 -5.346 1.00 98.44 465 ALA A CA 1
ATOM 3503 C C . ALA A 1 465 ? 3.817 -7.287 -4.576 1.00 98.44 465 ALA A C 1
ATOM 3505 O O . ALA A 1 465 ? 4.891 -7.534 -4.045 1.00 98.44 465 ALA A O 1
ATOM 3506 N N . GLY A 1 466 ? 3.234 -6.096 -4.498 1.00 98.25 466 GLY A N 1
ATOM 3507 C CA . GLY A 1 466 ? 3.796 -4.964 -3.761 1.00 98.25 466 GLY A CA 1
ATOM 3508 C C . GLY A 1 466 ? 2.734 -4.272 -2.918 1.00 98.25 466 GLY A C 1
ATOM 3509 O O . GLY A 1 466 ? 1.546 -4.584 -3.024 1.00 98.25 466 GLY A O 1
ATOM 3510 N N . MET A 1 467 ? 3.148 -3.306 -2.100 1.00 97.81 467 MET A N 1
ATOM 3511 C CA . MET A 1 467 ? 2.234 -2.517 -1.268 1.00 97.81 467 MET A CA 1
ATOM 3512 C C . MET A 1 467 ? 2.329 -1.012 -1.545 1.00 97.81 467 MET A C 1
ATOM 3514 O O . MET A 1 467 ? 3.350 -0.531 -2.033 1.00 97.81 467 MET A O 1
ATOM 3518 N N . PHE A 1 468 ? 1.282 -0.279 -1.170 1.00 98.75 468 PHE A N 1
ATOM 3519 C CA . PHE A 1 468 ? 1.264 1.176 -1.019 1.00 98.75 468 PHE A CA 1
ATOM 3520 C C . PHE A 1 468 ? 1.133 1.567 0.455 1.00 98.75 468 PHE A C 1
ATOM 3522 O O . PHE A 1 468 ? 0.374 0.923 1.179 1.00 98.75 468 PHE A O 1
ATOM 3529 N N . ALA A 1 469 ? 1.790 2.651 0.875 1.00 95.31 469 ALA A N 1
ATOM 3530 C CA . ALA A 1 469 ? 1.539 3.322 2.156 1.00 95.31 469 ALA A CA 1
ATOM 3531 C C . ALA A 1 469 ? 1.781 4.843 2.068 1.00 95.31 469 ALA A C 1
ATOM 3533 O O . ALA A 1 469 ? 2.573 5.314 1.247 1.00 95.31 469 ALA A O 1
ATOM 3534 N N . ARG A 1 470 ? 1.144 5.614 2.964 1.00 88.88 470 ARG A N 1
ATOM 3535 C CA . ARG A 1 470 ? 1.401 7.063 3.132 1.00 88.88 470 ARG A CA 1
ATOM 3536 C C . ARG A 1 470 ? 2.711 7.371 3.877 1.00 88.88 470 ARG A C 1
ATOM 3538 O O . ARG A 1 470 ? 3.254 8.455 3.711 1.00 88.88 470 ARG A O 1
ATOM 3545 N N . SER A 1 471 ? 3.244 6.428 4.662 1.00 83.94 471 SER A N 1
ATOM 3546 C CA . SER A 1 471 ? 4.475 6.606 5.451 1.00 83.94 471 SER A CA 1
ATOM 3547 C C . SER A 1 471 ? 5.541 5.556 5.136 1.00 83.94 471 SER A C 1
ATOM 3549 O O . SER A 1 471 ? 5.253 4.358 5.102 1.00 83.94 471 SER A O 1
ATOM 3551 N N . GLY A 1 472 ? 6.795 6.003 5.021 1.00 79.94 472 GLY A N 1
ATOM 3552 C CA . GLY A 1 472 ? 7.968 5.139 4.881 1.00 79.94 472 GLY A CA 1
ATOM 3553 C C . GLY A 1 472 ? 8.234 4.257 6.106 1.00 79.94 472 GLY A C 1
ATOM 3554 O O . GLY A 1 472 ? 8.717 3.137 5.952 1.00 79.94 472 GLY A O 1
ATOM 3555 N N . SER A 1 473 ? 7.867 4.696 7.319 1.00 79.12 473 SER A N 1
ATOM 3556 C CA . SER A 1 473 ? 8.015 3.865 8.526 1.00 79.12 473 SER A CA 1
ATOM 3557 C C . SER A 1 473 ? 7.101 2.636 8.479 1.00 79.12 473 SER A C 1
ATOM 3559 O O . SER A 1 473 ? 7.564 1.522 8.750 1.00 79.12 473 SER A O 1
ATOM 3561 N N . LEU A 1 474 ? 5.845 2.839 8.057 1.00 84.50 474 LEU A N 1
ATOM 3562 C CA . LEU A 1 474 ? 4.829 1.804 7.862 1.00 84.50 474 LEU A CA 1
ATOM 3563 C C . LEU A 1 474 ? 5.167 0.894 6.676 1.00 84.50 474 LEU A C 1
ATOM 3565 O O . LEU A 1 474 ? 5.177 -0.324 6.841 1.00 84.50 474 LEU A O 1
ATOM 3569 N N . TRP A 1 475 ? 5.507 1.474 5.517 1.00 90.56 475 TRP A N 1
ATOM 3570 C CA . TRP A 1 475 ? 5.949 0.727 4.333 1.00 90.56 475 TRP A CA 1
ATOM 3571 C C . TRP A 1 475 ? 7.081 -0.248 4.672 1.00 90.56 475 TRP A C 1
ATOM 3573 O O . TRP A 1 475 ? 6.989 -1.437 4.368 1.00 90.56 475 TRP A O 1
ATOM 3583 N N . ALA A 1 476 ? 8.114 0.227 5.370 1.00 85.00 476 ALA A N 1
ATOM 3584 C CA . ALA A 1 476 ? 9.240 -0.607 5.762 1.00 85.00 476 ALA A CA 1
ATOM 3585 C C . ALA A 1 476 ? 8.870 -1.665 6.822 1.00 85.00 476 ALA A C 1
ATOM 3587 O O . ALA A 1 476 ? 9.392 -2.774 6.768 1.00 85.00 476 ALA A O 1
ATOM 3588 N N . LYS A 1 477 ? 7.942 -1.373 7.752 1.00 87.81 477 LYS A N 1
ATOM 3589 C CA . LYS A 1 477 ? 7.491 -2.338 8.780 1.00 87.81 477 LYS A CA 1
ATOM 3590 C C . LYS A 1 477 ? 6.783 -3.520 8.123 1.00 87.81 477 LYS A C 1
ATOM 3592 O O . LYS A 1 477 ? 7.087 -4.674 8.407 1.00 87.81 477 LYS A O 1
ATOM 3597 N N . VAL A 1 478 ? 5.866 -3.212 7.210 1.00 93.50 478 VAL A N 1
ATOM 3598 C CA . VAL A 1 478 ? 5.113 -4.214 6.456 1.00 93.50 478 VAL A CA 1
ATOM 3599 C C . VAL A 1 478 ? 6.042 -4.949 5.490 1.00 93.50 478 VAL A C 1
ATOM 3601 O O . VAL A 1 478 ? 5.982 -6.164 5.444 1.00 93.50 478 VAL A O 1
ATOM 3604 N N . THR A 1 479 ? 6.970 -4.269 4.809 1.00 92.56 479 THR A N 1
ATOM 3605 C CA . THR A 1 479 ? 7.998 -4.904 3.953 1.00 92.56 479 THR A CA 1
ATOM 3606 C C . THR A 1 479 ? 8.827 -5.950 4.710 1.00 92.56 479 THR A C 1
ATOM 3608 O O . THR A 1 479 ? 9.032 -7.051 4.203 1.00 92.56 479 THR A O 1
ATOM 3611 N N . GLN A 1 480 ? 9.247 -5.638 5.940 1.00 89.44 480 GLN A N 1
ATOM 3612 C CA . GLN A 1 480 ? 10.048 -6.526 6.791 1.00 89.44 480 GLN A CA 1
ATOM 3613 C C . GLN A 1 480 ? 9.255 -7.730 7.319 1.00 89.44 480 GLN A C 1
ATOM 3615 O O . GLN A 1 480 ? 9.777 -8.839 7.349 1.00 89.44 480 GLN A O 1
ATOM 3620 N N . ALA A 1 481 ? 7.990 -7.536 7.703 1.00 91.50 481 ALA A N 1
ATOM 3621 C CA . ALA A 1 481 ? 7.138 -8.628 8.177 1.00 91.50 481 ALA A CA 1
ATOM 3622 C C . ALA A 1 481 ? 6.573 -9.493 7.030 1.00 91.50 481 ALA A C 1
ATOM 3624 O O . ALA A 1 481 ? 6.415 -10.708 7.168 1.00 91.50 481 ALA A O 1
ATOM 3625 N N . TRP A 1 482 ? 6.239 -8.882 5.891 1.00 95.75 482 TRP A N 1
ATOM 3626 C CA . TRP A 1 482 ? 5.464 -9.514 4.825 1.00 95.75 482 TRP A CA 1
ATOM 3627 C C . TRP A 1 482 ? 6.314 -10.361 3.879 1.00 95.75 482 TRP A C 1
ATOM 3629 O O . TRP A 1 482 ? 5.890 -11.473 3.570 1.00 95.75 482 TRP A O 1
ATOM 3639 N N . TYR A 1 483 ? 7.510 -9.913 3.480 1.00 95.12 483 TYR A N 1
ATOM 3640 C CA . TYR A 1 483 ? 8.435 -10.735 2.688 1.00 95.12 483 TYR A CA 1
ATOM 3641 C C . TYR A 1 483 ? 9.372 -11.511 3.637 1.00 95.12 483 TYR A C 1
ATOM 3643 O O . TYR A 1 483 ? 10.169 -10.868 4.323 1.00 95.12 483 TYR A O 1
ATOM 3651 N N . PRO A 1 484 ? 9.278 -12.853 3.730 1.00 83.19 484 PRO A N 1
ATOM 3652 C CA . PRO A 1 484 ? 9.980 -13.624 4.763 1.00 83.19 484 PRO A CA 1
ATOM 3653 C C . PRO A 1 484 ? 11.476 -13.848 4.495 1.00 83.19 484 PRO A C 1
ATOM 3655 O O . PRO A 1 484 ? 12.256 -13.900 5.442 1.00 83.19 484 PRO A O 1
ATOM 3658 N N . ASP A 1 485 ? 11.877 -13.984 3.229 1.00 81.94 485 ASP A N 1
ATOM 3659 C CA . ASP A 1 485 ? 13.113 -14.687 2.854 1.00 81.94 485 ASP A CA 1
ATOM 3660 C C . ASP A 1 485 ? 14.238 -13.743 2.382 1.00 81.94 485 ASP A C 1
ATOM 3662 O O . ASP A 1 485 ? 14.836 -13.947 1.324 1.00 81.94 485 ASP A O 1
ATOM 3666 N N . PHE A 1 486 ? 14.537 -12.693 3.158 1.00 86.06 486 PHE A N 1
ATOM 3667 C CA . PHE A 1 486 ? 15.623 -11.747 2.861 1.00 86.06 486 PHE A CA 1
ATOM 3668 C C . PHE A 1 486 ? 16.639 -11.613 3.999 1.00 86.06 486 PHE A C 1
ATOM 3670 O O . PHE A 1 486 ? 16.307 -11.698 5.180 1.00 86.06 486 PHE A O 1
ATOM 3677 N N . ALA A 1 487 ? 17.901 -11.387 3.628 1.00 73.12 487 ALA A N 1
ATOM 3678 C CA . ALA A 1 487 ? 18.991 -11.196 4.576 1.00 73.12 487 ALA A CA 1
ATOM 3679 C C . ALA A 1 487 ? 18.918 -9.812 5.246 1.00 73.12 487 ALA A C 1
ATOM 3681 O O . ALA A 1 487 ? 18.692 -8.790 4.595 1.00 73.12 487 ALA A O 1
ATOM 3682 N N . SER A 1 488 ? 19.136 -9.783 6.561 1.00 65.06 488 SER A N 1
ATOM 3683 C CA . SER A 1 488 ? 19.029 -8.585 7.407 1.00 65.06 488 SER A CA 1
ATOM 3684 C C . SER A 1 488 ? 20.341 -8.197 8.100 1.00 65.06 488 SER A C 1
ATOM 3686 O O . SER A 1 488 ? 20.398 -7.173 8.774 1.00 65.06 488 SER A O 1
ATOM 3688 N N . ASN A 1 489 ? 21.404 -8.987 7.923 1.00 66.56 489 ASN A N 1
ATOM 3689 C CA . ASN A 1 489 ? 22.680 -8.886 8.640 1.00 66.56 489 ASN A CA 1
ATOM 3690 C C . ASN A 1 489 ? 23.725 -7.969 7.969 1.00 66.56 489 ASN A C 1
ATOM 3692 O O . ASN A 1 489 ? 24.921 -8.120 8.218 1.00 66.56 489 ASN A O 1
ATOM 3696 N N . TYR A 1 490 ? 23.277 -7.051 7.115 1.00 73.75 490 TYR A N 1
ATOM 3697 C CA . TYR A 1 490 ? 24.109 -6.040 6.461 1.00 73.75 490 TYR A CA 1
ATOM 3698 C C . TYR A 1 490 ? 24.480 -4.920 7.446 1.00 73.75 490 TYR A C 1
ATOM 3700 O O . TYR A 1 490 ? 23.647 -4.481 8.239 1.00 73.75 490 TYR A O 1
ATOM 3708 N N . THR A 1 491 ? 25.734 -4.475 7.407 1.00 70.06 491 THR A N 1
ATOM 3709 C CA . THR A 1 491 ? 26.374 -3.614 8.416 1.00 70.06 491 THR A CA 1
ATOM 3710 C C . THR A 1 491 ? 26.591 -2.167 7.974 1.00 70.06 491 THR A C 1
ATOM 3712 O O . THR A 1 491 ? 26.868 -1.318 8.820 1.00 70.06 491 THR A O 1
ATOM 3715 N N . SER A 1 492 ? 26.474 -1.867 6.681 1.00 77.75 492 SER A N 1
ATOM 3716 C CA . SER A 1 492 ? 26.701 -0.536 6.100 1.00 77.75 492 SER A CA 1
ATOM 3717 C C . SER A 1 492 ? 25.661 -0.211 5.018 1.00 77.75 492 SER A C 1
ATOM 3719 O O . SER A 1 492 ? 24.868 -1.068 4.645 1.00 77.75 492 SER A O 1
ATOM 3721 N N . TYR A 1 493 ? 25.632 1.033 4.529 1.00 82.38 493 TYR A N 1
ATOM 3722 C CA . TYR A 1 493 ? 24.843 1.432 3.354 1.00 82.38 493 TYR A CA 1
ATOM 3723 C C . TYR A 1 493 ? 25.754 1.588 2.125 1.00 82.38 493 TYR A C 1
ATOM 3725 O O . TYR A 1 493 ? 26.938 1.889 2.302 1.00 82.38 493 TYR A O 1
ATOM 3733 N N . PRO A 1 494 ? 25.227 1.452 0.890 1.00 86.88 494 PRO A N 1
ATOM 3734 C CA . PRO A 1 494 ? 25.985 1.722 -0.330 1.00 86.88 494 PRO A CA 1
ATOM 3735 C C . PRO A 1 494 ? 26.592 3.130 -0.330 1.00 86.88 494 PRO A C 1
ATOM 3737 O O . PRO A 1 494 ? 25.870 4.128 -0.329 1.00 86.88 494 PRO A O 1
ATOM 3740 N N . THR A 1 495 ? 27.920 3.215 -0.416 1.00 86.19 495 THR A N 1
ATOM 3741 C CA . THR A 1 495 ? 28.662 4.485 -0.542 1.00 86.19 495 THR A CA 1
ATOM 3742 C C . THR A 1 495 ? 28.726 5.002 -1.986 1.00 86.19 495 THR A C 1
ATOM 3744 O O . THR A 1 495 ? 29.231 6.099 -2.236 1.00 86.19 495 THR A O 1
ATOM 3747 N N . THR A 1 496 ? 28.164 4.256 -2.945 1.00 92.62 496 THR A N 1
ATOM 3748 C CA . THR A 1 496 ? 28.005 4.677 -4.344 1.00 92.62 496 THR A CA 1
ATOM 3749 C C . THR A 1 496 ? 26.555 5.056 -4.641 1.00 92.62 496 THR A C 1
ATOM 3751 O O . THR A 1 496 ? 25.629 4.284 -4.389 1.00 92.62 496 THR A O 1
ATOM 3754 N N . LEU A 1 497 ? 26.347 6.228 -5.245 1.00 94.62 497 LEU A N 1
ATOM 3755 C CA . LEU A 1 497 ? 25.038 6.684 -5.712 1.00 94.62 497 LEU A CA 1
ATOM 3756 C C . LEU A 1 497 ? 25.071 6.839 -7.239 1.00 94.62 497 LEU A C 1
ATOM 3758 O O . LEU A 1 497 ? 25.831 7.647 -7.773 1.00 94.62 497 LEU A O 1
ATOM 3762 N N . TYR A 1 498 ? 24.249 6.070 -7.949 1.00 95.31 498 TYR A N 1
ATOM 3763 C CA . TYR A 1 498 ? 24.124 6.110 -9.407 1.00 95.31 498 TYR A CA 1
ATOM 3764 C C . TYR A 1 498 ? 22.906 6.940 -9.803 1.00 95.31 498 TYR A C 1
ATOM 3766 O O . TYR A 1 498 ? 21.787 6.662 -9.375 1.00 95.31 498 TYR A O 1
ATOM 3774 N N . ARG A 1 499 ? 23.104 7.961 -10.636 1.00 92.19 499 ARG A N 1
ATOM 3775 C CA . ARG A 1 499 ? 22.058 8.898 -11.058 1.00 92.19 499 ARG A CA 1
ATOM 3776 C C . ARG A 1 499 ? 21.858 8.817 -12.564 1.00 92.19 499 ARG A C 1
ATOM 3778 O O . ARG A 1 499 ? 22.780 9.118 -13.324 1.00 92.19 499 ARG A O 1
ATOM 3785 N N . SER A 1 500 ? 20.647 8.454 -12.985 1.00 89.88 500 SER A N 1
ATOM 3786 C CA . SER A 1 500 ? 20.334 8.265 -14.405 1.00 89.88 500 SER A CA 1
ATOM 3787 C C . SER A 1 500 ? 20.661 9.489 -15.271 1.00 89.88 500 SER A C 1
ATOM 3789 O O . SER A 1 500 ? 20.405 10.642 -14.900 1.00 89.88 500 SER A O 1
ATOM 3791 N N . THR A 1 501 ? 21.199 9.215 -16.461 1.00 84.12 501 THR A N 1
ATOM 3792 C CA . THR A 1 501 ? 21.296 10.148 -17.593 1.00 84.12 501 THR A CA 1
ATOM 3793 C C . THR A 1 501 ? 20.416 9.743 -18.782 1.00 84.12 501 THR A C 1
ATOM 3795 O O . THR A 1 501 ? 20.533 10.338 -19.855 1.00 84.12 501 THR A O 1
ATOM 3798 N N . ALA A 1 502 ? 19.514 8.767 -18.608 1.00 70.44 502 ALA A N 1
ATOM 3799 C CA . ALA A 1 502 ? 18.625 8.291 -19.663 1.00 70.44 502 ALA A CA 1
ATOM 3800 C C . ALA A 1 502 ? 17.752 9.424 -20.234 1.00 70.44 502 ALA A C 1
ATOM 3802 O O . ALA A 1 502 ? 17.231 10.287 -19.518 1.00 70.44 502 ALA A O 1
ATOM 3803 N N . ARG A 1 503 ? 17.612 9.421 -21.564 1.00 48.62 503 ARG A N 1
ATOM 3804 C CA . ARG A 1 503 ? 17.074 10.533 -22.355 1.00 48.62 503 ARG A CA 1
ATOM 3805 C C . ARG A 1 503 ? 15.582 10.759 -22.081 1.00 48.62 503 ARG A C 1
ATOM 3807 O O . ARG A 1 503 ? 14.738 10.017 -22.566 1.00 48.62 503 ARG A O 1
ATOM 3814 N N . GLY A 1 504 ? 15.275 11.829 -21.355 1.00 52.28 504 GLY A N 1
ATOM 3815 C CA . GLY A 1 504 ? 13.930 12.213 -20.915 1.00 52.28 504 GLY A CA 1
ATOM 3816 C C . GLY A 1 504 ? 13.835 12.471 -19.406 1.00 52.28 504 GLY A C 1
ATOM 3817 O O . GLY A 1 504 ? 12.991 13.259 -18.983 1.00 52.28 504 GLY A O 1
ATOM 3818 N N . GLY A 1 505 ? 14.729 11.886 -18.597 1.00 54.78 505 GLY A N 1
ATOM 3819 C CA . GLY A 1 505 ? 14.808 12.146 -17.154 1.00 54.78 505 GLY A CA 1
ATOM 3820 C C . GLY A 1 505 ? 15.268 13.573 -16.823 1.00 54.78 505 GLY A C 1
ATOM 3821 O O . GLY A 1 505 ? 15.895 14.243 -17.650 1.00 54.78 505 GLY A O 1
ATOM 3822 N N . ALA A 1 506 ? 15.004 14.043 -15.598 1.00 53.59 506 ALA A N 1
ATOM 3823 C CA . ALA A 1 506 ? 15.195 15.451 -15.210 1.00 53.59 506 ALA A CA 1
ATOM 3824 C C . ALA A 1 506 ? 16.614 16.010 -15.433 1.00 53.59 506 ALA A C 1
ATOM 3826 O O . ALA A 1 506 ? 16.768 17.192 -15.721 1.00 53.59 506 ALA A O 1
ATOM 3827 N N . TRP A 1 507 ? 17.650 15.169 -15.364 1.00 54.28 507 TRP A N 1
ATOM 3828 C CA . TRP A 1 507 ? 19.047 15.577 -15.573 1.00 54.28 507 TRP A CA 1
ATOM 3829 C C . TRP A 1 507 ? 19.556 15.392 -17.014 1.00 54.28 507 TRP A C 1
ATOM 3831 O O . TRP A 1 507 ? 20.753 15.512 -17.256 1.00 54.28 507 TRP A O 1
ATOM 3841 N N . SER A 1 508 ? 18.666 15.088 -17.966 1.00 50.72 508 SER A N 1
ATOM 3842 C CA . SER A 1 508 ? 18.993 14.814 -19.380 1.00 50.72 508 SER A CA 1
ATOM 3843 C C . SER A 1 508 ? 18.411 15.839 -20.372 1.00 50.72 508 SER A C 1
ATOM 3845 O O . SER A 1 508 ? 18.448 15.625 -21.582 1.00 50.72 508 SER A O 1
ATOM 3847 N N . GLY A 1 509 ? 17.856 16.951 -19.871 1.00 49.25 509 GLY A N 1
ATOM 3848 C CA . GLY A 1 509 ? 17.203 17.981 -20.691 1.00 49.25 509 GLY A CA 1
ATOM 3849 C C . GLY A 1 509 ? 15.706 17.757 -20.944 1.00 49.25 509 GLY A C 1
ATOM 3850 O O . GLY A 1 509 ? 15.164 18.300 -21.904 1.00 49.25 509 GLY A O 1
ATOM 3851 N N . GLY A 1 510 ? 15.028 16.962 -20.107 1.00 60.50 510 GLY A N 1
ATOM 3852 C CA . GLY A 1 510 ? 13.562 16.882 -20.097 1.00 60.50 510 GLY A CA 1
ATOM 3853 C C . GLY A 1 510 ? 12.902 18.198 -19.652 1.00 60.50 510 GLY A C 1
ATOM 3854 O O . GLY A 1 510 ? 13.515 19.006 -18.956 1.00 60.50 510 GLY A O 1
ATOM 3855 N N . ASN A 1 511 ? 11.636 18.412 -20.029 1.00 69.94 511 ASN A N 1
ATOM 3856 C CA . ASN A 1 511 ? 10.875 19.620 -19.674 1.00 69.94 511 ASN A CA 1
ATOM 3857 C C . ASN A 1 511 ? 10.383 19.572 -18.212 1.00 69.94 511 ASN A C 1
ATOM 3859 O O . ASN A 1 511 ? 9.221 19.263 -17.929 1.00 69.94 511 ASN A O 1
ATOM 3863 N N . VAL A 1 512 ? 11.301 19.827 -17.281 1.00 83.19 512 VAL A N 1
ATOM 3864 C CA . VAL A 1 512 ? 11.079 19.811 -15.829 1.00 83.19 512 VAL A CA 1
ATOM 3865 C C . VAL A 1 512 ? 11.034 21.244 -15.302 1.00 83.19 512 VAL A C 1
ATOM 3867 O O . VAL A 1 512 ? 11.831 22.083 -15.716 1.00 83.19 512 VAL A O 1
ATOM 3870 N N . SER A 1 513 ? 10.096 21.540 -14.397 1.00 88.69 513 SER A N 1
ATOM 3871 C CA . SER A 1 513 ? 9.978 22.878 -13.810 1.00 88.69 513 SER A CA 1
ATOM 3872 C C . SER A 1 513 ? 11.173 23.210 -12.909 1.00 88.69 513 SER A C 1
ATOM 3874 O O . SER A 1 513 ? 11.844 22.325 -12.366 1.00 88.69 513 SER A O 1
ATOM 3876 N N . GLU A 1 514 ? 11.433 24.503 -12.715 1.00 89.94 514 GLU A N 1
ATOM 3877 C CA . GLU A 1 514 ? 12.486 24.964 -11.805 1.00 89.94 514 GLU A CA 1
ATOM 3878 C C . GLU A 1 514 ? 12.241 24.451 -10.375 1.00 89.94 514 GLU A C 1
ATOM 3880 O O . GLU A 1 514 ? 13.167 24.002 -9.705 1.00 89.94 514 GLU A O 1
ATOM 3885 N N . ASP A 1 515 ? 10.981 24.419 -9.934 1.00 90.00 515 ASP A N 1
ATOM 3886 C CA . ASP A 1 515 ? 10.611 23.956 -8.595 1.00 90.00 515 ASP A CA 1
ATOM 3887 C C . ASP A 1 515 ? 10.732 22.437 -8.439 1.00 90.00 515 ASP A C 1
ATOM 3889 O O . ASP A 1 515 ? 11.265 21.971 -7.431 1.00 90.00 515 ASP A O 1
ATOM 3893 N N . ALA A 1 516 ? 10.378 21.650 -9.463 1.00 89.69 516 ALA A N 1
ATOM 3894 C CA . ALA A 1 516 ? 10.647 20.211 -9.452 1.00 89.69 516 ALA A CA 1
ATOM 3895 C C . ALA A 1 516 ? 12.159 19.951 -9.419 1.00 89.69 516 ALA A C 1
ATOM 3897 O O . ALA A 1 516 ? 12.625 19.090 -8.676 1.00 89.69 516 ALA A O 1
ATOM 3898 N N . THR A 1 517 ? 12.942 20.755 -10.144 1.00 90.62 517 THR A N 1
ATOM 3899 C CA . THR A 1 517 ? 14.411 20.696 -10.133 1.00 90.62 517 THR A CA 1
ATOM 3900 C C . THR A 1 517 ? 14.987 21.036 -8.752 1.00 90.62 517 THR A C 1
ATOM 3902 O O . THR A 1 517 ? 15.900 20.342 -8.294 1.00 90.62 517 THR A O 1
ATOM 3905 N N . LYS A 1 518 ? 14.432 22.030 -8.038 1.00 89.12 518 LYS A N 1
ATOM 3906 C CA . LYS A 1 518 ? 14.793 22.351 -6.641 1.00 89.12 518 LYS A CA 1
ATOM 3907 C C . LYS A 1 518 ? 14.484 21.186 -5.702 1.00 89.12 518 LYS A C 1
ATOM 3909 O O . LYS A 1 518 ? 15.368 20.779 -4.951 1.00 89.12 518 LYS A O 1
ATOM 3914 N N . VAL A 1 519 ? 13.273 20.623 -5.762 1.00 86.19 519 VAL A N 1
ATOM 3915 C CA . VAL A 1 519 ? 12.851 19.477 -4.932 1.00 86.19 519 VAL A CA 1
ATOM 3916 C C . VAL A 1 519 ? 13.761 18.268 -5.171 1.00 86.19 519 VAL A C 1
ATOM 3918 O O . VAL A 1 519 ? 14.338 17.732 -4.225 1.00 86.19 519 VAL A O 1
ATOM 3921 N N . ILE A 1 520 ? 13.970 17.898 -6.438 1.00 88.44 520 ILE A N 1
ATOM 3922 C CA . ILE A 1 520 ? 14.833 16.789 -6.866 1.00 88.44 520 ILE A CA 1
ATOM 3923 C C . ILE A 1 520 ? 16.273 16.983 -6.379 1.00 88.44 520 ILE A C 1
ATOM 3925 O O . ILE A 1 520 ? 16.830 16.094 -5.737 1.00 88.44 520 ILE A O 1
ATOM 3929 N N . THR A 1 521 ? 16.873 18.149 -6.624 1.00 90.25 521 THR A N 1
ATOM 3930 C CA . THR A 1 521 ? 18.269 18.425 -6.237 1.00 90.25 521 THR A CA 1
ATOM 3931 C C . THR A 1 521 ? 18.423 18.489 -4.715 1.00 90.25 521 THR A C 1
ATOM 3933 O O . THR A 1 521 ? 19.389 17.966 -4.164 1.00 90.25 521 THR A O 1
ATOM 3936 N N . SER A 1 522 ? 17.435 19.051 -4.011 1.00 85.00 522 SER A N 1
ATOM 3937 C CA . SER A 1 522 ? 17.400 19.087 -2.547 1.00 85.00 522 SER A CA 1
ATOM 3938 C C . SER A 1 522 ? 17.201 17.702 -1.924 1.00 85.00 522 SER A C 1
ATOM 3940 O O . SER A 1 522 ? 17.604 17.495 -0.781 1.00 85.00 522 SER A O 1
ATOM 3942 N N . PHE A 1 523 ? 16.570 16.750 -2.616 1.00 84.25 523 PHE A N 1
ATOM 3943 C CA . PHE A 1 523 ? 16.523 15.355 -2.178 1.00 84.25 523 PHE A CA 1
ATOM 3944 C C . PHE A 1 523 ? 17.861 14.649 -2.423 1.00 84.25 523 PHE A C 1
ATOM 3946 O O . PHE A 1 523 ? 18.408 14.068 -1.488 1.00 84.25 523 PHE A O 1
ATOM 3953 N N . VAL A 1 524 ? 18.425 14.752 -3.635 1.00 87.00 524 VAL A N 1
ATOM 3954 C CA . VAL A 1 524 ? 19.701 14.096 -3.976 1.00 87.00 524 VAL A CA 1
ATOM 3955 C C . VAL A 1 524 ? 20.829 14.557 -3.058 1.00 87.00 524 VAL A C 1
ATOM 3957 O O . VAL A 1 524 ? 21.501 13.703 -2.498 1.00 87.00 524 VAL A O 1
ATOM 3960 N N . GLY A 1 525 ? 20.970 15.860 -2.791 1.00 83.31 525 GLY A N 1
ATOM 3961 C CA . GLY A 1 525 ? 22.006 16.355 -1.875 1.00 83.31 525 GLY A CA 1
ATOM 3962 C C . GLY A 1 525 ? 21.884 15.808 -0.444 1.00 83.31 525 GLY A C 1
ATOM 3963 O O . GLY A 1 525 ? 22.891 15.530 0.197 1.00 83.31 525 GLY A O 1
ATOM 3964 N N . LYS A 1 526 ? 20.659 15.575 0.055 1.00 78.50 526 LYS A N 1
ATOM 3965 C CA . LYS A 1 526 ? 20.438 14.944 1.373 1.00 78.50 526 LYS A CA 1
ATOM 3966 C C . LYS A 1 526 ? 20.792 13.456 1.359 1.00 78.50 526 LYS A C 1
ATOM 3968 O O . LYS A 1 526 ? 21.304 12.952 2.352 1.00 78.50 526 LYS A O 1
ATOM 3973 N N . LEU A 1 527 ? 20.518 12.767 0.252 1.00 79.56 527 LEU A N 1
ATOM 3974 C CA . LEU A 1 527 ? 20.855 11.356 0.065 1.00 79.56 527 LEU A CA 1
ATOM 3975 C C . LEU A 1 527 ? 22.372 11.155 -0.101 1.00 79.56 527 LEU A C 1
ATOM 3977 O O . LEU A 1 527 ? 22.924 10.231 0.485 1.00 79.56 527 LEU A O 1
ATOM 3981 N N . GLU A 1 528 ? 23.049 12.058 -0.816 1.00 85.62 528 GLU A N 1
ATOM 3982 C CA . GLU A 1 528 ? 24.514 12.148 -0.890 1.00 85.62 528 GLU A CA 1
ATOM 3983 C C . GLU A 1 528 ? 25.128 12.329 0.506 1.00 85.62 528 GLU A C 1
ATOM 3985 O O . GLU A 1 528 ? 25.994 11.547 0.893 1.00 85.62 528 GLU A O 1
ATOM 3990 N N . SER A 1 529 ? 24.633 13.282 1.310 1.00 79.88 529 SER A N 1
ATOM 3991 C CA . SER A 1 529 ? 25.083 13.454 2.701 1.00 79.88 529 SER A CA 1
ATOM 3992 C C . SER A 1 529 ? 24.830 12.218 3.573 1.00 79.88 529 SER A C 1
ATOM 3994 O O . SER A 1 529 ? 25.724 11.811 4.308 1.00 79.88 529 SER A O 1
ATOM 3996 N N . PHE A 1 530 ? 23.646 11.600 3.481 1.00 77.69 530 PHE A N 1
ATOM 3997 C CA . PHE A 1 530 ? 23.279 10.426 4.283 1.00 77.69 530 PHE A CA 1
ATOM 3998 C C . PHE A 1 530 ? 24.144 9.194 3.977 1.00 77.69 530 PHE A C 1
ATOM 4000 O O . PHE A 1 530 ? 24.620 8.533 4.897 1.00 77.69 530 PHE A O 1
ATOM 4007 N N . LEU A 1 531 ? 24.378 8.907 2.693 1.00 78.44 531 LEU A N 1
ATOM 4008 C CA . LEU A 1 531 ? 25.214 7.788 2.241 1.00 78.44 531 LEU A CA 1
ATOM 4009 C C . LEU A 1 531 ? 26.722 8.099 2.294 1.00 78.44 531 LEU A C 1
ATOM 4011 O O . LEU A 1 531 ? 27.535 7.236 1.972 1.00 78.44 531 LEU A O 1
ATOM 4015 N N . GLN A 1 532 ? 27.100 9.336 2.644 1.00 81.25 532 GLN A N 1
ATOM 4016 C CA . GLN A 1 532 ? 28.463 9.879 2.518 1.00 81.25 532 GLN A CA 1
ATOM 4017 C C . GLN A 1 532 ? 29.036 9.712 1.092 1.00 81.25 532 GLN A C 1
ATOM 4019 O O . GLN A 1 532 ? 30.241 9.573 0.878 1.00 81.25 532 GLN A O 1
ATOM 4024 N N . ALA A 1 533 ? 28.137 9.749 0.106 1.00 82.19 533 ALA A N 1
ATOM 4025 C CA . ALA A 1 533 ? 28.359 9.423 -1.295 1.00 82.19 533 ALA A CA 1
ATOM 4026 C C . ALA A 1 533 ? 28.342 10.678 -2.182 1.00 82.19 533 ALA A C 1
ATOM 4028 O O . ALA A 1 533 ? 27.871 11.745 -1.789 1.00 82.19 533 ALA A O 1
ATOM 4029 N N . LYS A 1 534 ? 28.784 10.537 -3.435 1.00 82.94 534 LYS A N 1
ATOM 4030 C CA . LYS A 1 534 ? 28.504 11.508 -4.506 1.00 82.94 534 LYS A CA 1
ATOM 4031 C C . LYS A 1 534 ? 27.768 10.824 -5.647 1.00 82.94 534 LYS A C 1
ATOM 4033 O O . LYS A 1 534 ? 28.131 9.714 -6.032 1.00 82.94 534 LYS A O 1
ATOM 4038 N N . SER A 1 535 ? 26.761 11.491 -6.204 1.00 89.75 535 SER A N 1
ATOM 4039 C CA . SER A 1 535 ? 26.007 10.975 -7.340 1.00 89.75 535 SER A CA 1
ATOM 4040 C C . SER A 1 535 ? 26.854 10.975 -8.613 1.00 89.75 535 SER A C 1
ATOM 4042 O O . SER A 1 535 ? 27.356 12.003 -9.075 1.00 89.75 535 SER A O 1
ATOM 4044 N N . THR A 1 536 ? 26.999 9.796 -9.205 1.00 92.00 536 THR A N 1
ATOM 4045 C CA . THR A 1 536 ? 27.722 9.578 -10.460 1.00 92.00 536 THR A CA 1
ATOM 4046 C C . THR A 1 536 ? 26.734 9.458 -11.626 1.00 92.00 536 THR A C 1
ATOM 4048 O O . THR A 1 536 ? 25.667 8.862 -11.460 1.00 92.00 536 THR A O 1
ATOM 4051 N N . PRO A 1 537 ? 27.029 10.032 -12.809 1.00 91.94 537 PRO A N 1
ATOM 4052 C CA . PRO A 1 537 ? 26.228 9.805 -14.011 1.00 91.94 537 PRO A CA 1
ATOM 4053 C C . PRO A 1 537 ? 26.200 8.317 -14.386 1.00 91.94 537 PRO A C 1
ATOM 4055 O O . PRO A 1 537 ? 27.255 7.699 -14.497 1.00 91.94 537 PRO A O 1
ATOM 4058 N N . ALA A 1 538 ? 25.010 7.761 -14.614 1.00 92.19 538 ALA A N 1
ATOM 4059 C CA . ALA A 1 538 ? 24.821 6.343 -14.913 1.00 92.19 538 ALA A CA 1
ATOM 4060 C C . ALA A 1 538 ? 23.962 6.130 -16.171 1.00 92.19 538 ALA A C 1
ATOM 4062 O O . ALA A 1 538 ? 22.955 6.816 -16.361 1.00 92.19 538 ALA A O 1
ATOM 4063 N N . ASN A 1 539 ? 24.351 5.180 -17.028 1.00 91.56 539 ASN A N 1
ATOM 4064 C CA . ASN A 1 539 ? 23.708 4.908 -18.317 1.00 91.56 539 ASN A CA 1
ATOM 4065 C C . ASN A 1 539 ? 23.791 3.411 -18.668 1.00 91.56 539 ASN A C 1
ATOM 4067 O O . ASN A 1 539 ? 24.869 2.899 -18.964 1.00 91.56 539 ASN A O 1
ATOM 4071 N N . TYR A 1 540 ? 22.646 2.718 -18.662 1.00 91.94 540 TYR A N 1
ATOM 4072 C CA . TYR A 1 540 ? 22.581 1.280 -18.945 1.00 91.94 540 TYR A CA 1
ATOM 4073 C C . TYR A 1 540 ? 23.000 0.912 -20.376 1.00 91.94 540 TYR A C 1
ATOM 4075 O O . TYR A 1 540 ? 23.635 -0.119 -20.558 1.00 91.94 540 TYR A O 1
ATOM 4083 N N . THR A 1 541 ? 22.692 1.737 -21.385 1.00 91.94 541 THR A N 1
ATOM 4084 C CA . THR A 1 541 ? 23.094 1.467 -22.780 1.00 91.94 541 THR A CA 1
ATOM 4085 C C . THR A 1 541 ? 24.603 1.584 -22.961 1.00 91.94 541 THR A C 1
ATOM 4087 O O . THR A 1 541 ? 25.205 0.714 -23.584 1.00 91.94 541 THR A O 1
ATOM 4090 N N . GLN A 1 542 ? 25.221 2.622 -22.388 1.00 92.06 542 GLN A N 1
ATOM 4091 C CA . GLN A 1 542 ? 26.673 2.783 -22.455 1.00 92.06 542 GLN A CA 1
ATOM 4092 C C . GLN A 1 542 ? 27.379 1.635 -21.724 1.00 92.06 542 GLN A C 1
ATOM 4094 O O . GLN A 1 542 ? 28.186 0.941 -22.339 1.00 92.06 542 GLN A O 1
ATOM 4099 N N . LEU A 1 543 ? 27.034 1.395 -20.452 1.00 94.94 543 LEU A N 1
ATOM 4100 C CA . LEU A 1 543 ? 27.684 0.353 -19.655 1.00 94.94 543 LEU A CA 1
ATOM 4101 C C . LEU A 1 543 ? 27.534 -1.025 -20.312 1.00 94.94 543 LEU A C 1
ATOM 4103 O O . LEU A 1 543 ? 28.504 -1.773 -20.366 1.00 94.94 543 LEU A O 1
ATOM 4107 N N . TRP A 1 544 ? 26.362 -1.339 -20.876 1.00 95.56 544 TRP A N 1
ATOM 4108 C CA . TRP A 1 544 ? 26.164 -2.561 -21.658 1.00 95.56 544 TRP A CA 1
ATOM 4109 C C . TRP A 1 544 ? 27.128 -2.632 -22.845 1.00 95.56 544 TRP A C 1
ATOM 4111 O O . TRP A 1 544 ? 27.869 -3.602 -22.952 1.00 95.56 544 TRP A O 1
ATOM 4121 N N . SER A 1 545 ? 27.199 -1.593 -23.686 1.00 94.31 545 SER A N 1
ATOM 4122 C CA . SER A 1 545 ? 28.104 -1.570 -24.851 1.00 94.31 545 SER A CA 1
ATOM 4123 C C . SER A 1 545 ? 29.597 -1.711 -24.499 1.00 94.31 545 SER A C 1
ATOM 4125 O O . SER A 1 545 ? 30.396 -2.072 -25.357 1.00 94.31 545 SER A O 1
ATOM 4127 N N . GLU A 1 546 ? 29.966 -1.468 -23.238 1.00 95.12 546 GLU A N 1
ATOM 4128 C CA . GLU A 1 546 ? 31.323 -1.625 -22.703 1.00 95.12 546 GLU A CA 1
ATOM 4129 C C . GLU A 1 546 ? 31.559 -2.994 -22.016 1.00 95.12 546 GLU A C 1
ATOM 4131 O O . GLU A 1 546 ? 32.712 -3.381 -21.834 1.00 95.12 546 GLU A O 1
ATOM 4136 N N . THR A 1 547 ? 30.504 -3.737 -21.635 1.00 96.38 547 THR A N 1
ATOM 4137 C CA . THR A 1 547 ? 30.595 -4.920 -20.738 1.00 96.38 547 THR A CA 1
ATOM 4138 C C . THR A 1 547 ? 29.732 -6.139 -21.126 1.00 96.38 547 THR A C 1
ATOM 4140 O O . THR A 1 547 ? 29.752 -7.145 -20.423 1.00 96.38 547 THR A O 1
ATOM 4143 N N . HIS A 1 548 ? 28.990 -6.107 -22.239 1.00 92.19 548 HIS A N 1
ATOM 4144 C CA . HIS A 1 548 ? 28.021 -7.156 -22.623 1.00 92.19 548 HIS A CA 1
ATOM 4145 C C . HIS A 1 548 ? 28.612 -8.552 -22.925 1.00 92.19 548 HIS A C 1
ATOM 4147 O O . HIS A 1 548 ? 27.865 -9.527 -23.043 1.00 92.19 548 HIS A O 1
ATOM 4153 N N . GLY A 1 549 ? 29.935 -8.673 -23.076 1.00 90.81 549 GLY A N 1
ATOM 4154 C CA . GLY A 1 549 ? 30.606 -9.942 -23.370 1.00 90.81 549 GLY A CA 1
ATOM 4155 C C . GLY A 1 549 ? 30.151 -10.553 -24.701 1.00 90.81 549 GLY A C 1
ATOM 4156 O O . GLY A 1 549 ? 30.278 -9.930 -25.752 1.00 90.81 549 GLY A O 1
ATOM 4157 N N . GLU A 1 550 ? 29.623 -11.778 -24.660 1.00 88.44 550 GLU A N 1
ATOM 4158 C CA . GLU A 1 550 ? 29.113 -12.493 -25.844 1.00 88.44 550 GLU A CA 1
ATOM 4159 C C . GLU A 1 550 ? 27.641 -12.171 -26.181 1.00 88.44 550 GLU A C 1
ATOM 4161 O O . GLU A 1 550 ? 27.127 -12.634 -27.200 1.00 88.44 550 GLU A O 1
ATOM 4166 N N . ALA A 1 551 ? 26.942 -11.380 -25.355 1.00 91.69 551 ALA A N 1
ATOM 4167 C CA . ALA A 1 551 ? 25.553 -10.993 -25.611 1.00 91.69 551 ALA A CA 1
ATOM 4168 C C . ALA A 1 551 ? 25.433 -9.978 -26.780 1.00 91.69 551 ALA A C 1
ATOM 4170 O O . ALA A 1 551 ? 26.429 -9.354 -27.152 1.00 91.69 551 ALA A O 1
ATOM 4171 N N . PRO A 1 552 ? 24.236 -9.771 -27.369 1.00 93.19 552 PRO A N 1
ATOM 4172 C CA . PRO A 1 552 ? 24.017 -8.772 -28.422 1.00 93.19 552 PRO A CA 1
ATOM 4173 C C . PRO A 1 552 ? 24.465 -7.355 -28.025 1.00 93.19 552 PRO A C 1
ATOM 4175 O O . PRO A 1 552 ? 24.182 -6.898 -26.921 1.00 93.19 552 PRO A O 1
ATOM 4178 N N . ALA A 1 553 ? 25.134 -6.642 -28.936 1.00 91.44 553 ALA A N 1
ATOM 4179 C CA . ALA A 1 553 ? 25.836 -5.393 -28.615 1.00 91.44 553 ALA A CA 1
ATOM 4180 C C . ALA A 1 553 ? 24.926 -4.202 -28.243 1.00 91.44 553 ALA A C 1
ATOM 4182 O O . ALA A 1 553 ? 25.338 -3.362 -27.445 1.00 91.44 553 ALA A O 1
ATOM 4183 N N . ASP A 1 554 ? 23.698 -4.120 -28.775 1.00 93.94 554 ASP A N 1
ATOM 4184 C CA . ASP A 1 554 ? 22.711 -3.115 -28.355 1.00 93.94 554 ASP A CA 1
ATOM 4185 C C . ASP A 1 554 ? 21.618 -3.738 -27.473 1.00 93.94 554 ASP A C 1
ATOM 4187 O O . ASP A 1 554 ? 20.751 -4.490 -27.929 1.00 93.94 554 ASP A O 1
ATOM 4191 N N . VAL A 1 555 ? 21.639 -3.365 -26.192 1.00 94.50 555 VAL A N 1
ATOM 4192 C CA . VAL A 1 555 ? 20.617 -3.720 -25.199 1.00 94.50 555 VAL A CA 1
ATOM 4193 C C . VAL A 1 555 ? 19.220 -3.242 -25.596 1.00 94.50 555 VAL A C 1
ATOM 4195 O O . VAL A 1 555 ? 18.235 -3.911 -25.286 1.00 94.50 555 VAL A O 1
ATOM 4198 N N . ASN A 1 556 ? 19.118 -2.117 -26.312 1.00 93.25 556 ASN A N 1
ATOM 4199 C CA . ASN A 1 556 ? 17.840 -1.570 -26.748 1.00 93.25 556 ASN A CA 1
ATOM 4200 C C . ASN A 1 556 ? 17.214 -2.479 -27.803 1.00 93.25 556 ASN A C 1
ATOM 4202 O O . ASN A 1 556 ? 16.058 -2.853 -27.643 1.00 93.25 556 ASN A O 1
ATOM 4206 N N . GLU A 1 557 ? 17.970 -2.890 -28.826 1.00 94.12 557 GLU A N 1
ATOM 4207 C CA . GLU A 1 557 ? 17.506 -3.847 -29.840 1.00 94.12 557 GLU A CA 1
ATOM 4208 C C . GLU A 1 557 ? 17.149 -5.204 -29.206 1.00 94.12 557 GLU A C 1
ATOM 4210 O O . GLU A 1 557 ? 16.049 -5.716 -29.425 1.00 94.12 557 GLU A O 1
ATOM 4215 N N . MET A 1 558 ? 18.020 -5.740 -28.339 1.00 95.19 558 MET A N 1
ATOM 4216 C CA . MET A 1 558 ? 17.798 -7.019 -27.649 1.00 95.19 558 MET A CA 1
ATOM 4217 C C . MET A 1 558 ? 16.516 -7.030 -26.795 1.00 95.19 558 MET A C 1
ATOM 4219 O O . MET A 1 558 ? 15.801 -8.037 -26.733 1.00 95.19 558 MET A O 1
ATOM 4223 N N . LEU A 1 559 ? 16.209 -5.925 -26.110 1.00 95.44 559 LEU A N 1
ATOM 4224 C CA . LEU A 1 559 ? 15.093 -5.853 -25.164 1.00 95.44 559 LEU A CA 1
ATOM 4225 C C . LEU A 1 559 ? 13.829 -5.190 -25.736 1.00 95.44 559 LEU A C 1
ATOM 4227 O O . LEU A 1 559 ? 12.767 -5.350 -25.136 1.00 95.44 559 LEU A O 1
ATOM 4231 N N . TYR A 1 560 ? 13.893 -4.563 -26.922 1.00 95.19 560 TYR A N 1
ATOM 4232 C CA . TYR A 1 560 ? 12.782 -3.824 -27.544 1.00 95.19 560 TYR A CA 1
ATOM 4233 C C . TYR A 1 560 ? 11.479 -4.628 -27.624 1.00 95.19 560 TYR A C 1
ATOM 4235 O O . TYR A 1 560 ? 10.423 -4.147 -27.208 1.00 95.19 560 TYR A O 1
ATOM 4243 N N . LEU A 1 561 ? 11.551 -5.856 -28.148 1.00 94.75 561 LEU A N 1
ATOM 4244 C CA . LEU A 1 561 ? 10.398 -6.757 -28.226 1.00 94.75 561 LEU A CA 1
ATOM 4245 C C . LEU A 1 561 ? 10.204 -7.587 -26.954 1.00 94.75 561 LEU A C 1
ATOM 4247 O O . LEU A 1 561 ? 9.082 -8.008 -26.692 1.00 94.75 561 LEU A O 1
ATOM 4251 N N . THR A 1 562 ? 11.258 -7.812 -26.163 1.00 95.31 562 THR A N 1
ATOM 4252 C CA . THR A 1 562 ? 11.297 -8.834 -25.102 1.00 95.31 562 THR A CA 1
ATOM 4253 C C . THR A 1 562 ? 10.118 -8.722 -24.128 1.00 95.31 562 THR A C 1
ATOM 4255 O O . THR A 1 562 ? 9.373 -9.691 -23.988 1.00 95.31 562 THR A O 1
ATOM 4258 N N . TYR A 1 563 ? 9.869 -7.546 -23.533 1.00 94.94 563 TYR A N 1
ATOM 4259 C CA . TYR A 1 563 ? 8.721 -7.347 -22.629 1.00 94.94 563 TYR A CA 1
ATOM 4260 C C . TYR A 1 563 ? 7.371 -7.566 -23.330 1.00 94.94 563 TYR A C 1
ATOM 4262 O O . TYR A 1 563 ? 6.494 -8.249 -22.804 1.00 94.94 563 TYR A O 1
ATOM 4270 N N . GLY A 1 564 ? 7.198 -7.005 -24.531 1.00 94.62 564 GLY A N 1
ATOM 4271 C CA . GLY A 1 564 ? 5.956 -7.146 -25.289 1.00 94.62 564 GLY A CA 1
ATOM 4272 C C . GLY A 1 564 ? 5.663 -8.597 -25.667 1.00 94.62 564 GLY A C 1
ATOM 4273 O O . GLY A 1 564 ? 4.510 -9.016 -25.601 1.00 94.62 564 GLY A O 1
ATOM 4274 N N . VAL A 1 565 ? 6.697 -9.370 -26.003 1.00 95.62 565 VAL A N 1
ATOM 4275 C CA . VAL A 1 565 ? 6.599 -10.778 -26.398 1.00 95.62 565 VAL A CA 1
ATOM 4276 C C . VAL A 1 565 ? 6.132 -11.656 -25.244 1.00 95.62 565 VAL A C 1
ATOM 4278 O O . VAL A 1 565 ? 5.071 -12.274 -25.373 1.00 95.62 565 VAL A O 1
ATOM 4281 N N . TYR A 1 566 ? 6.882 -11.713 -24.132 1.00 95.56 566 TYR A N 1
ATOM 4282 C CA . TYR A 1 566 ? 6.588 -12.692 -23.078 1.00 95.56 566 TYR A CA 1
ATOM 4283 C C . TYR A 1 566 ? 5.276 -12.369 -22.358 1.00 95.56 566 TYR A C 1
ATOM 4285 O O . TYR A 1 566 ? 4.448 -13.253 -22.176 1.00 95.56 566 TYR A O 1
ATOM 4293 N N . VAL A 1 567 ? 4.998 -11.090 -22.083 1.00 95.94 567 VAL A N 1
ATOM 4294 C CA . VAL A 1 567 ? 3.750 -10.676 -21.420 1.00 95.94 567 VAL A CA 1
ATOM 4295 C C . VAL A 1 567 ? 2.508 -10.917 -22.290 1.00 95.94 567 VAL A C 1
ATOM 4297 O O . VAL A 1 567 ? 1.425 -11.178 -21.766 1.00 95.94 567 VAL A O 1
ATOM 4300 N N . SER A 1 568 ? 2.626 -10.822 -23.620 1.00 96.38 568 SER A N 1
ATOM 4301 C CA . SER A 1 568 ? 1.489 -11.087 -24.518 1.00 96.38 568 SER A CA 1
ATOM 4302 C C . SER A 1 568 ? 1.256 -12.580 -24.757 1.00 96.38 568 SER A C 1
ATOM 4304 O O . SER A 1 568 ? 0.125 -12.960 -25.053 1.00 96.38 568 SER A O 1
ATOM 4306 N N . HIS A 1 569 ? 2.298 -13.411 -24.628 1.00 96.94 569 HIS A N 1
ATOM 4307 C CA . HIS A 1 569 ? 2.206 -14.873 -24.695 1.00 96.94 569 HIS A CA 1
ATOM 4308 C C . HIS A 1 569 ? 1.654 -15.444 -23.386 1.00 96.94 569 HIS A C 1
ATOM 4310 O O . HIS A 1 569 ? 0.558 -16.003 -23.410 1.00 96.94 569 HIS A O 1
ATOM 4316 N N . ASP A 1 570 ? 2.328 -15.188 -22.255 1.00 97.38 570 ASP A N 1
ATOM 4317 C CA . ASP A 1 570 ? 1.955 -15.678 -20.920 1.00 97.38 570 ASP A CA 1
ATOM 4318 C C . ASP A 1 570 ? 0.469 -15.421 -20.639 1.00 97.38 570 ASP A C 1
ATOM 4320 O O . ASP A 1 570 ? -0.295 -16.349 -20.377 1.00 97.38 570 ASP A O 1
ATOM 4324 N N . GLN A 1 571 ? 0.013 -14.166 -20.751 1.00 97.38 571 GLN A N 1
ATOM 4325 C CA . GLN A 1 571 ? -1.381 -13.846 -20.447 1.00 97.38 571 GLN A CA 1
ATOM 4326 C C . GLN A 1 571 ? -2.373 -14.421 -21.466 1.00 97.38 571 GLN A C 1
ATOM 4328 O O . GLN A 1 571 ? -3.523 -14.679 -21.107 1.00 97.38 571 GLN A O 1
ATOM 4333 N N . TRP A 1 572 ? -1.981 -14.637 -22.723 1.00 97.25 572 TRP A N 1
ATOM 4334 C CA . TRP A 1 572 ? -2.877 -15.292 -23.673 1.00 97.25 572 TRP A CA 1
ATOM 4335 C C . TRP A 1 572 ? -3.056 -16.777 -23.339 1.00 97.25 572 TRP A C 1
ATOM 4337 O O . TRP A 1 572 ? -4.192 -17.248 -23.341 1.00 97.25 572 TRP A O 1
ATOM 4347 N N . GLN A 1 573 ? -1.982 -17.495 -22.997 1.00 96.44 573 GLN A N 1
ATOM 4348 C CA . GLN A 1 573 ? -2.052 -18.925 -22.676 1.00 96.44 573 GLN A CA 1
ATOM 4349 C C . GLN A 1 573 ? -2.685 -19.184 -21.298 1.00 96.44 573 GLN A C 1
ATOM 4351 O O . GLN A 1 573 ? -3.616 -19.982 -21.198 1.00 96.44 573 GLN A O 1
ATOM 4356 N N . GLU A 1 574 ? -2.231 -18.483 -20.253 1.00 96.38 574 GLU A N 1
ATOM 4357 C CA . GLU A 1 574 ? -2.631 -18.726 -18.855 1.00 96.38 574 GLU A CA 1
ATOM 4358 C C . GLU A 1 574 ? -4.009 -18.142 -18.494 1.00 96.38 574 GLU A C 1
ATOM 4360 O O . GLU A 1 574 ? -4.617 -18.545 -17.503 1.00 96.38 574 GLU A O 1
ATOM 4365 N N . LEU A 1 575 ? -4.515 -17.174 -19.271 1.00 97.62 575 LEU A N 1
ATOM 4366 C CA . LEU A 1 575 ? -5.753 -16.453 -18.952 1.00 97.62 575 LEU A CA 1
ATOM 4367 C C . LEU A 1 575 ? -6.678 -16.259 -20.158 1.00 97.62 575 LEU A C 1
ATOM 4369 O O . LEU A 1 575 ? -7.837 -16.663 -20.103 1.00 97.62 575 LEU A O 1
ATOM 4373 N N . GLY A 1 576 ? -6.204 -15.623 -21.232 1.00 97.31 576 GLY A N 1
ATOM 4374 C CA . GLY A 1 576 ? -7.054 -15.180 -22.342 1.00 97.31 576 GLY A CA 1
ATOM 4375 C C . GLY A 1 576 ? -7.768 -16.332 -23.052 1.00 97.31 576 GLY A C 1
ATOM 4376 O O . GLY A 1 576 ? -8.993 -16.322 -23.183 1.00 97.31 576 GLY A O 1
ATOM 4377 N N . LYS A 1 577 ? -7.013 -17.356 -23.450 1.00 97.06 577 LYS A N 1
ATOM 4378 C CA . LYS A 1 577 ? -7.517 -18.563 -24.104 1.00 97.06 577 LYS A CA 1
ATOM 4379 C C . LYS A 1 577 ? -8.491 -19.367 -23.220 1.00 97.06 577 LYS A C 1
ATOM 4381 O O . LYS A 1 577 ? -9.634 -19.525 -23.657 1.00 97.06 577 LYS A O 1
ATOM 4386 N N . PRO A 1 578 ? -8.130 -19.835 -22.003 1.00 98.06 578 PRO A N 1
ATOM 4387 C CA . PRO A 1 578 ? -9.057 -20.604 -21.169 1.00 98.06 578 PRO A CA 1
ATOM 4388 C C . PRO A 1 578 ? -10.310 -19.799 -20.796 1.00 98.06 578 PRO A C 1
ATOM 4390 O O . PRO A 1 578 ? -11.408 -20.349 -20.815 1.00 98.06 578 PRO A O 1
ATOM 4393 N N . PHE A 1 579 ? -10.193 -18.483 -20.570 1.00 98.31 579 PHE A N 1
ATOM 4394 C CA . PHE A 1 579 ? -11.354 -17.622 -20.322 1.00 98.31 579 PHE A CA 1
ATOM 4395 C C . PHE A 1 579 ? -12.331 -17.592 -21.510 1.00 98.31 579 PHE A C 1
ATOM 4397 O O . PHE A 1 579 ? -13.545 -17.672 -21.311 1.00 98.31 579 PHE A O 1
ATOM 4404 N N . PHE A 1 580 ? -11.833 -17.509 -22.748 1.00 98.19 580 PHE A N 1
ATOM 4405 C CA . PHE A 1 580 ? -12.685 -17.568 -23.942 1.00 98.19 580 PHE A CA 1
ATOM 4406 C C . PHE A 1 580 ? -13.324 -18.951 -24.132 1.00 98.19 580 PHE A C 1
ATOM 4408 O O . PHE A 1 580 ? -14.503 -19.022 -24.486 1.00 98.19 580 PHE A O 1
ATOM 4415 N N . GLU A 1 581 ? -12.584 -20.033 -23.876 1.00 98.44 581 GLU A N 1
ATOM 4416 C CA . GLU A 1 581 ? -13.076 -21.413 -23.984 1.00 98.44 581 GLU A CA 1
ATOM 4417 C C . GLU A 1 581 ? -14.178 -21.707 -22.941 1.00 98.44 581 GLU A C 1
ATOM 4419 O O . GLU A 1 581 ? -15.281 -22.119 -23.317 1.00 98.44 581 GLU A O 1
ATOM 4424 N N . ASP A 1 582 ? -13.949 -21.391 -21.661 1.00 98.50 582 ASP A N 1
ATOM 4425 C CA . ASP A 1 582 ? -14.935 -21.535 -20.576 1.00 98.50 582 ASP A CA 1
ATOM 4426 C C . ASP A 1 582 ? -16.185 -20.667 -20.802 1.00 98.50 582 ASP A C 1
ATOM 4428 O O . ASP A 1 582 ? -17.322 -21.109 -20.586 1.00 98.50 582 ASP A O 1
ATOM 4432 N N . TYR A 1 583 ? -16.000 -19.416 -21.244 1.00 98.50 583 TYR A N 1
ATOM 4433 C CA . TYR A 1 583 ? -17.115 -18.506 -21.500 1.00 98.50 583 TYR A CA 1
ATOM 4434 C C . TYR A 1 583 ? -17.973 -18.999 -22.673 1.00 98.50 583 TYR A C 1
ATOM 4436 O O . TYR A 1 583 ? -19.201 -19.039 -22.556 1.00 98.50 583 TYR A O 1
ATOM 4444 N N . ALA A 1 584 ? -17.357 -19.449 -23.771 1.00 98.44 584 ALA A N 1
ATOM 4445 C CA . ALA A 1 584 ? -18.076 -20.012 -24.912 1.00 98.44 584 ALA A CA 1
ATOM 4446 C C . ALA A 1 584 ? -18.821 -21.309 -24.552 1.00 98.44 584 ALA A C 1
ATOM 4448 O O . ALA A 1 584 ? -19.968 -21.492 -24.972 1.00 98.44 584 ALA A O 1
ATOM 4449 N N . ALA A 1 585 ? -18.213 -22.175 -23.732 1.00 98.38 585 ALA A N 1
ATOM 4450 C CA . ALA A 1 585 ? -18.835 -23.404 -23.244 1.00 98.38 585 ALA A CA 1
ATOM 4451 C C . ALA A 1 585 ? -20.064 -23.134 -22.355 1.00 98.38 585 ALA A C 1
ATOM 4453 O O . ALA A 1 585 ? -21.070 -23.839 -22.455 1.00 98.38 585 ALA A O 1
ATOM 4454 N N . ARG A 1 586 ? -20.019 -22.097 -21.506 1.00 97.88 586 ARG A N 1
ATOM 4455 C CA . ARG A 1 586 ? -21.125 -21.745 -20.598 1.00 97.88 586 ARG A CA 1
ATOM 4456 C C . ARG A 1 586 ? -22.218 -20.889 -21.240 1.00 97.88 586 ARG A C 1
ATOM 4458 O O . ARG A 1 586 ? -23.377 -20.995 -20.842 1.00 97.88 586 ARG A O 1
ATOM 4465 N N . PHE A 1 587 ? -21.866 -20.032 -22.195 1.00 97.06 587 PHE A N 1
ATOM 4466 C CA . PHE A 1 587 ? -22.764 -19.023 -22.765 1.00 97.06 587 PHE A CA 1
ATOM 4467 C C . PHE A 1 587 ? -23.075 -19.253 -24.250 1.00 97.06 587 PHE A C 1
ATOM 4469 O O . PHE A 1 587 ? -23.321 -18.291 -24.979 1.00 97.06 587 PHE A O 1
ATOM 4476 N N . ASP A 1 588 ? -23.139 -20.520 -24.681 1.00 96.25 588 ASP A N 1
ATOM 4477 C CA . ASP A 1 588 ? -23.671 -20.929 -25.993 1.00 96.25 588 ASP A CA 1
ATOM 4478 C C . ASP A 1 588 ? -22.920 -20.230 -27.148 1.00 96.25 588 ASP A C 1
ATOM 4480 O O . ASP A 1 588 ? -23.454 -19.409 -27.892 1.00 96.25 588 ASP A O 1
ATOM 4484 N N . GLY A 1 589 ? -21.608 -20.493 -27.211 1.00 96.81 589 GLY A N 1
ATOM 4485 C CA . GLY A 1 589 ? -20.699 -20.041 -28.273 1.00 96.81 589 GLY A CA 1
ATOM 4486 C C . GLY A 1 589 ? -20.350 -18.547 -28.272 1.00 96.81 589 GLY A C 1
ATOM 4487 O O . GLY A 1 589 ? -19.593 -18.099 -29.132 1.00 96.81 589 GLY A O 1
ATOM 4488 N N . ARG A 1 590 ? -20.887 -17.759 -27.332 1.00 97.50 590 ARG A N 1
ATOM 4489 C CA . ARG A 1 590 ? -20.585 -16.323 -27.192 1.00 97.50 590 ARG A CA 1
ATOM 4490 C C . ARG A 1 590 ? -19.151 -16.100 -26.704 1.00 97.50 590 ARG A C 1
ATOM 4492 O O . ARG A 1 590 ? -18.572 -16.957 -26.049 1.00 97.50 590 ARG A O 1
ATOM 4499 N N . GLN A 1 591 ? -18.612 -14.914 -26.972 1.00 96.62 591 GLN A N 1
ATOM 4500 C CA . GLN A 1 591 ? -17.320 -14.452 -26.452 1.00 96.62 591 GLN A CA 1
ATOM 4501 C C . GLN A 1 591 ? -17.522 -13.353 -25.392 1.00 96.62 591 GLN A C 1
ATOM 4503 O O . GLN A 1 591 ? -18.514 -12.617 -25.474 1.00 96.62 591 GLN A O 1
ATOM 4508 N N . PRO A 1 592 ? -16.617 -13.223 -24.405 1.00 96.94 592 PRO A N 1
ATOM 4509 C CA . PRO A 1 592 ? -16.656 -12.134 -23.435 1.00 96.94 592 PRO A CA 1
ATOM 4510 C C . PRO A 1 592 ? -16.225 -10.805 -24.080 1.00 96.94 592 PRO A C 1
ATOM 4512 O O . PRO A 1 592 ? -15.439 -10.783 -25.026 1.00 96.94 592 PRO A O 1
ATOM 4515 N N . TYR A 1 593 ? -16.704 -9.679 -23.543 1.00 96.56 593 TYR A N 1
ATOM 4516 C CA . TYR A 1 593 ? -16.148 -8.367 -23.890 1.00 96.56 593 TYR A CA 1
ATOM 4517 C C . TYR A 1 593 ? -14.813 -8.147 -23.167 1.00 96.56 593 TYR A C 1
ATOM 4519 O O . TYR A 1 593 ? -14.689 -8.480 -21.986 1.00 96.56 593 TYR A O 1
ATOM 4527 N N . ILE A 1 594 ? -13.846 -7.556 -23.870 1.00 96.31 594 ILE A N 1
ATOM 4528 C CA . ILE A 1 594 ? -12.497 -7.234 -23.393 1.00 96.31 594 ILE A CA 1
ATOM 4529 C C . ILE A 1 594 ? -12.218 -5.759 -23.723 1.00 96.31 594 ILE A C 1
ATOM 4531 O O . ILE A 1 594 ? -12.582 -5.292 -24.804 1.00 96.31 594 ILE A O 1
ATOM 4535 N N . ASN A 1 595 ? -11.576 -5.024 -22.811 1.00 95.12 595 ASN A N 1
ATOM 4536 C CA . ASN A 1 595 ? -11.130 -3.648 -23.051 1.00 95.12 595 ASN A CA 1
ATOM 4537 C C . ASN A 1 595 ? -10.151 -3.595 -24.250 1.00 95.12 595 ASN A C 1
ATOM 4539 O O . ASN A 1 595 ? -9.385 -4.545 -24.446 1.00 95.12 595 ASN A O 1
ATOM 4543 N N . PRO A 1 596 ? -10.103 -2.494 -25.029 1.00 93.75 596 PRO A N 1
ATOM 4544 C CA . PRO A 1 596 ? -9.243 -2.414 -26.209 1.00 93.75 596 PRO A CA 1
ATOM 4545 C C . PRO A 1 596 ? -7.751 -2.666 -25.933 1.00 93.75 596 PRO A C 1
ATOM 4547 O O . PRO A 1 596 ? -7.109 -3.318 -26.750 1.00 93.75 596 PRO A O 1
ATOM 4550 N N . GLY A 1 597 ? -7.212 -2.228 -24.787 1.00 91.06 597 GLY A N 1
ATOM 4551 C CA . GLY A 1 597 ? -5.803 -2.426 -24.417 1.00 91.06 597 GLY A CA 1
ATOM 4552 C C . GLY A 1 597 ? -5.387 -3.903 -24.284 1.00 91.06 597 GLY A C 1
ATOM 4553 O O . GLY A 1 597 ? -4.510 -4.342 -25.035 1.00 91.06 597 GLY A O 1
ATOM 4554 N N . PRO A 1 598 ? -5.999 -4.702 -23.380 1.00 93.31 598 PRO A N 1
ATOM 4555 C CA . PRO A 1 598 ? -5.758 -6.142 -23.302 1.00 93.31 598 PRO A CA 1
ATOM 4556 C C . PRO A 1 598 ? -6.065 -6.867 -24.616 1.00 93.31 598 PRO A C 1
ATOM 4558 O O . PRO A 1 598 ? -5.289 -7.722 -25.036 1.00 93.31 598 PRO A O 1
ATOM 4561 N N . LEU A 1 599 ? -7.159 -6.503 -25.299 1.00 94.19 599 LEU A N 1
ATOM 4562 C CA . LEU A 1 599 ? -7.556 -7.156 -26.548 1.00 94.19 599 LEU A CA 1
ATOM 4563 C C . LEU A 1 599 ? -6.503 -6.963 -27.648 1.00 94.19 599 LEU A C 1
ATOM 4565 O O . LE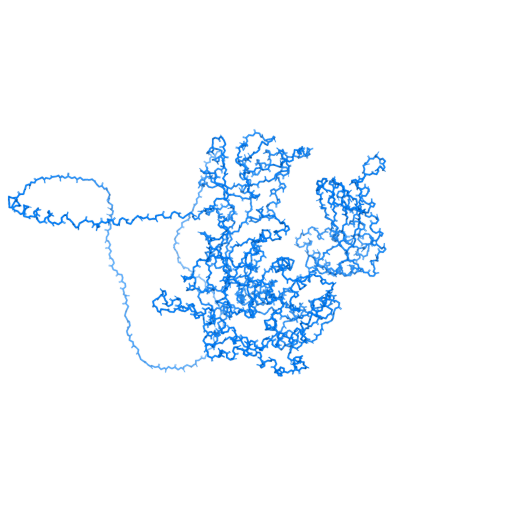U A 1 599 ? -6.099 -7.935 -28.284 1.00 94.19 599 LEU A O 1
ATOM 4569 N N . ALA A 1 600 ? -6.017 -5.734 -27.836 1.00 93.25 600 ALA A N 1
ATOM 4570 C CA . ALA A 1 600 ? -4.958 -5.434 -28.791 1.00 93.25 600 ALA A CA 1
ATOM 4571 C C . ALA A 1 600 ? -3.635 -6.116 -28.409 1.00 93.25 600 ALA A C 1
ATOM 4573 O O . ALA A 1 600 ? -2.929 -6.608 -29.288 1.00 93.25 600 ALA A O 1
ATOM 4574 N N . ARG A 1 601 ? -3.316 -6.220 -27.108 1.00 93.81 601 ARG A N 1
ATOM 4575 C CA . ARG A 1 601 ? -2.149 -6.981 -26.633 1.00 93.81 601 ARG A CA 1
ATOM 4576 C C . ARG A 1 601 ? -2.241 -8.459 -27.010 1.00 93.81 601 ARG A C 1
ATOM 4578 O O . ARG A 1 601 ? -1.291 -8.991 -27.574 1.00 93.81 601 ARG A O 1
ATOM 4585 N N . TRP A 1 602 ? -3.366 -9.118 -26.740 1.00 94.94 602 TRP A N 1
ATOM 4586 C CA . TRP A 1 602 ? -3.541 -10.540 -27.053 1.00 94.94 602 TRP A CA 1
ATOM 4587 C C . TRP A 1 602 ? -3.612 -10.805 -28.562 1.00 94.94 602 TRP A C 1
ATOM 4589 O O . TRP A 1 602 ? -3.101 -11.824 -29.024 1.00 94.94 602 TRP A O 1
ATOM 4599 N N . GLN A 1 603 ? -4.198 -9.895 -29.347 1.00 94.62 603 GLN A N 1
ATOM 4600 C CA . GLN A 1 603 ? -4.177 -9.968 -30.814 1.00 94.62 603 GLN A CA 1
ATOM 4601 C C . GLN A 1 603 ? -2.756 -9.812 -31.371 1.00 94.62 603 GLN A C 1
ATOM 4603 O O . GLN A 1 603 ? -2.367 -10.558 -32.266 1.00 94.62 603 GLN A O 1
ATOM 4608 N N . TRP A 1 604 ? -1.961 -8.891 -30.817 1.00 95.38 604 TRP A N 1
ATOM 4609 C CA . TRP A 1 604 ? -0.554 -8.720 -31.178 1.00 95.38 604 TRP A CA 1
ATOM 4610 C C . TRP A 1 604 ? 0.280 -9.953 -30.793 1.00 95.38 604 TRP A C 1
ATOM 4612 O O . TRP A 1 604 ? 1.019 -10.473 -31.626 1.00 95.38 604 TRP A O 1
ATOM 4622 N N . GLY A 1 605 ? 0.111 -10.482 -29.575 1.00 94.75 605 GLY A N 1
ATOM 4623 C CA . GLY A 1 605 ? 0.822 -11.674 -29.093 1.00 94.75 605 GLY A CA 1
ATOM 4624 C C . GLY A 1 605 ? 0.594 -12.908 -29.966 1.00 94.75 605 GLY A C 1
ATOM 4625 O O . GLY A 1 605 ? 1.552 -13.575 -30.340 1.00 94.75 605 GLY A O 1
ATOM 4626 N N . GLN A 1 606 ? -0.648 -13.153 -30.395 1.00 93.69 606 GLN A N 1
ATOM 4627 C CA . GLN A 1 606 ? -0.994 -14.258 -31.304 1.00 93.69 606 GLN A CA 1
ATOM 4628 C C . GLN A 1 606 ? -0.345 -14.167 -32.700 1.00 93.69 606 GLN A C 1
ATOM 4630 O O . GLN A 1 606 ? -0.349 -15.156 -33.430 1.00 93.69 606 GLN A O 1
ATOM 4635 N N . VAL A 1 607 ? 0.199 -13.006 -33.085 1.00 94.00 607 VAL A N 1
ATOM 4636 C CA . VAL A 1 607 ? 0.888 -12.790 -34.371 1.00 94.00 607 VAL A CA 1
ATOM 4637 C C . VAL A 1 607 ? 2.408 -12.682 -34.201 1.00 94.00 607 VAL A C 1
ATOM 4639 O O . VAL A 1 607 ? 3.148 -13.089 -35.095 1.00 94.00 607 VAL A O 1
ATOM 4642 N N . HIS A 1 608 ? 2.883 -12.137 -33.077 1.00 93.19 608 HIS A N 1
ATOM 4643 C CA . HIS A 1 608 ? 4.286 -11.753 -32.882 1.00 93.19 608 HIS A CA 1
ATOM 4644 C C . HIS A 1 608 ? 5.045 -12.561 -31.816 1.00 93.19 608 HIS A C 1
ATOM 4646 O O . HIS A 1 608 ? 6.273 -12.512 -31.803 1.00 93.19 608 HIS A O 1
ATOM 4652 N N . SER A 1 609 ? 4.356 -13.328 -30.967 1.00 92.88 609 SER A N 1
ATOM 4653 C CA . SER A 1 609 ? 4.966 -14.198 -29.952 1.00 92.88 609 SER A CA 1
ATOM 4654 C C . SER A 1 609 ? 4.839 -15.676 -30.344 1.00 92.88 609 SER A C 1
ATOM 4656 O O . SER A 1 609 ? 4.078 -16.419 -29.727 1.00 92.88 609 SER A O 1
ATOM 4658 N N . THR A 1 610 ? 5.571 -16.124 -31.373 1.00 94.31 610 THR A N 1
ATOM 4659 C CA . THR A 1 610 ? 5.738 -17.575 -31.605 1.00 94.31 610 THR A CA 1
ATOM 4660 C C . THR A 1 610 ? 6.560 -18.197 -30.475 1.00 94.31 610 THR A C 1
ATOM 4662 O O . THR A 1 610 ? 7.278 -17.486 -29.773 1.00 94.31 610 THR A O 1
ATOM 4665 N N . GLU A 1 611 ? 6.502 -19.521 -30.307 1.00 95.19 611 GLU A N 1
ATOM 4666 C CA . GLU A 1 611 ? 7.270 -20.217 -29.263 1.00 95.19 611 GLU A CA 1
ATOM 4667 C C . GLU A 1 611 ? 8.788 -19.968 -29.383 1.00 95.19 611 GLU A C 1
ATOM 4669 O O . GLU A 1 611 ? 9.468 -19.851 -28.364 1.00 95.19 611 GLU A O 1
ATOM 4674 N N . GLU A 1 612 ? 9.333 -19.805 -30.600 1.00 96.12 612 GLU A N 1
ATOM 4675 C CA . GLU A 1 612 ? 10.752 -19.458 -30.776 1.00 96.12 612 GLU A CA 1
ATOM 4676 C C . GLU A 1 612 ? 11.060 -18.025 -30.314 1.00 96.12 612 GLU A C 1
ATOM 4678 O O . GLU A 1 612 ? 12.055 -17.792 -29.626 1.00 96.12 612 GLU A O 1
ATOM 4683 N N . VAL A 1 613 ? 10.199 -17.060 -30.658 1.00 95.69 613 VAL A N 1
ATOM 4684 C CA . VAL A 1 613 ? 10.365 -15.649 -30.269 1.00 95.69 613 VAL A CA 1
ATOM 4685 C C . VAL A 1 613 ? 10.147 -15.474 -28.761 1.00 95.69 613 VAL A C 1
ATOM 4687 O O . VAL A 1 613 ? 10.871 -14.716 -28.115 1.00 95.69 613 VAL A O 1
ATOM 4690 N N . TYR A 1 614 ? 9.212 -16.228 -28.178 1.00 96.75 614 TYR A N 1
ATOM 4691 C CA . TYR A 1 614 ? 8.989 -16.325 -26.738 1.00 96.75 614 TYR A CA 1
ATOM 4692 C C . TYR A 1 614 ? 10.221 -16.874 -26.009 1.00 96.75 614 TYR A C 1
ATOM 4694 O O . TYR A 1 614 ? 10.741 -16.215 -25.107 1.00 96.75 614 TYR A O 1
ATOM 4702 N N . ALA A 1 615 ? 10.757 -18.017 -26.452 1.00 97.19 615 ALA A N 1
ATOM 4703 C CA . ALA A 1 615 ? 11.974 -18.600 -25.890 1.00 97.19 615 ALA A CA 1
ATOM 4704 C C . ALA A 1 615 ? 13.184 -17.653 -26.004 1.00 97.19 615 ALA A C 1
ATOM 4706 O O . ALA A 1 615 ? 13.956 -17.528 -25.051 1.00 97.19 615 ALA A O 1
ATOM 4707 N N . GLN A 1 616 ? 13.320 -16.922 -27.118 1.00 95.50 616 GLN A N 1
ATOM 4708 C CA . GLN A 1 616 ? 14.343 -15.882 -27.266 1.00 95.50 616 GLN A CA 1
ATOM 4709 C C . GLN A 1 616 ? 14.132 -14.722 -26.278 1.00 95.50 616 GLN A C 1
ATOM 4711 O O . GLN A 1 616 ? 15.097 -14.241 -25.692 1.00 95.50 616 GLN A O 1
ATOM 4716 N N . GLY A 1 617 ? 12.887 -14.305 -26.029 1.00 95.38 617 GLY A N 1
ATOM 4717 C CA . GLY A 1 617 ? 12.558 -13.317 -24.998 1.00 95.38 617 GLY A CA 1
ATOM 4718 C C . GLY A 1 617 ? 12.964 -13.773 -23.590 1.00 95.38 617 GLY A C 1
ATOM 4719 O O . GLY A 1 617 ? 13.598 -13.011 -22.858 1.00 95.38 617 GLY A O 1
ATOM 4720 N N . LEU A 1 618 ? 12.678 -15.033 -23.233 1.00 96.25 618 LEU A N 1
ATOM 4721 C CA . LEU A 1 618 ? 13.095 -15.641 -21.958 1.00 96.25 618 LEU A CA 1
ATOM 4722 C C . LEU A 1 618 ? 14.624 -15.770 -21.826 1.00 96.25 618 LEU A C 1
ATOM 4724 O O . LEU A 1 618 ? 15.177 -15.618 -20.731 1.00 96.25 618 LEU A O 1
ATOM 4728 N N . HIS A 1 619 ? 15.323 -16.011 -22.937 1.00 96.00 619 HIS A N 1
ATOM 4729 C CA . HIS A 1 619 ? 16.783 -15.992 -22.983 1.00 96.00 619 HIS A CA 1
ATOM 4730 C C . HIS A 1 619 ? 17.335 -14.570 -22.779 1.00 96.00 619 HIS A C 1
ATOM 4732 O O . HIS A 1 619 ? 18.179 -14.365 -21.908 1.00 96.00 619 HIS A O 1
ATOM 4738 N N . ASN A 1 620 ? 16.804 -13.572 -23.492 1.00 95.81 620 ASN A N 1
ATOM 4739 C CA . ASN A 1 620 ? 17.253 -12.177 -23.416 1.00 95.81 620 ASN A CA 1
ATOM 4740 C C . ASN A 1 620 ? 17.075 -11.572 -22.010 1.00 95.81 620 ASN A C 1
ATOM 4742 O O . ASN A 1 620 ? 17.980 -10.897 -21.517 1.00 95.81 620 ASN A O 1
ATOM 4746 N N . ILE A 1 621 ? 15.953 -11.840 -21.327 1.00 94.38 621 ILE A N 1
ATOM 4747 C CA . ILE A 1 621 ? 15.749 -11.388 -19.936 1.00 94.38 621 ILE A CA 1
ATOM 4748 C C . ILE A 1 621 ? 16.697 -12.092 -18.952 1.00 94.38 621 ILE A C 1
ATOM 4750 O O . ILE A 1 621 ? 17.147 -11.477 -17.986 1.00 94.38 621 ILE A O 1
ATOM 4754 N N . SER A 1 622 ? 17.063 -13.348 -19.220 1.00 94.94 622 SER A N 1
ATOM 4755 C CA . SER A 1 622 ? 18.015 -14.109 -18.404 1.00 94.94 622 SER A CA 1
ATOM 4756 C C . SER A 1 622 ? 19.461 -13.621 -18.594 1.00 94.94 622 SER A C 1
ATOM 4758 O O . SER A 1 622 ? 20.163 -13.428 -17.602 1.00 94.94 622 SER A O 1
ATOM 4760 N N . LEU A 1 623 ? 19.878 -13.320 -19.833 1.00 96.00 623 LEU A N 1
ATOM 4761 C CA . LEU A 1 623 ? 21.150 -12.642 -20.122 1.00 96.00 623 LEU A CA 1
ATOM 4762 C C . LEU A 1 623 ? 21.228 -11.284 -19.414 1.00 96.00 623 LEU A C 1
ATOM 4764 O O . LEU A 1 623 ? 22.196 -11.012 -18.706 1.00 96.00 623 LEU A O 1
ATOM 4768 N N . PHE A 1 624 ? 20.189 -10.452 -19.552 1.00 96.81 624 PHE A N 1
ATOM 4769 C CA . PHE A 1 624 ? 20.159 -9.131 -18.925 1.00 96.81 624 PHE A CA 1
ATOM 4770 C C . PHE A 1 624 ? 20.174 -9.199 -17.391 1.00 96.81 624 PHE A C 1
ATOM 4772 O O . PHE A 1 624 ? 20.857 -8.396 -16.760 1.00 96.81 624 PHE A O 1
ATOM 4779 N N . ARG A 1 625 ? 19.473 -10.165 -16.777 1.00 95.31 625 ARG A N 1
ATOM 4780 C CA . ARG A 1 625 ? 19.525 -10.393 -15.323 1.00 95.31 625 ARG A CA 1
ATOM 4781 C C . ARG A 1 625 ? 20.925 -10.784 -14.862 1.00 95.31 625 ARG A C 1
ATOM 4783 O O . ARG A 1 625 ? 21.429 -10.160 -13.936 1.00 95.31 625 ARG A O 1
ATOM 4790 N N . SER A 1 626 ? 21.558 -11.751 -15.531 1.00 95.06 626 SER A N 1
ATOM 4791 C CA . SER A 1 626 ? 22.923 -12.171 -15.197 1.00 95.06 626 SER A CA 1
ATOM 4792 C C . SER A 1 626 ? 23.891 -10.992 -15.281 1.00 95.06 626 SER A C 1
ATOM 4794 O O . SER A 1 626 ? 24.617 -10.734 -14.330 1.00 95.06 626 SER A O 1
ATOM 4796 N N . TRP A 1 627 ? 23.850 -10.227 -16.376 1.00 97.06 627 TRP A N 1
ATOM 4797 C CA . TRP A 1 627 ? 24.676 -9.031 -16.545 1.00 97.06 627 TRP A CA 1
ATOM 4798 C C . TRP A 1 627 ? 24.391 -7.956 -15.484 1.00 97.06 627 TRP A C 1
ATOM 4800 O O . TRP A 1 627 ? 25.320 -7.345 -14.966 1.00 97.06 627 TRP A O 1
ATOM 4810 N N . TYR A 1 628 ? 23.126 -7.731 -15.118 1.00 96.06 628 TYR A N 1
ATOM 4811 C CA . TYR A 1 628 ? 22.753 -6.759 -14.085 1.00 96.06 628 TYR A CA 1
ATOM 4812 C C . TYR A 1 628 ? 23.328 -7.119 -12.705 1.00 96.06 628 TYR A C 1
ATOM 4814 O O . TYR A 1 628 ? 23.740 -6.223 -11.968 1.00 96.06 628 TYR A O 1
ATOM 4822 N N . GLU A 1 629 ? 23.375 -8.415 -12.379 1.00 94.50 629 GLU A N 1
ATOM 4823 C CA . GLU A 1 629 ? 23.914 -8.948 -11.122 1.00 94.50 629 GLU A CA 1
ATOM 4824 C C . GLU A 1 629 ? 25.463 -9.037 -11.119 1.00 94.50 629 GLU A C 1
ATOM 4826 O O . GLU A 1 629 ? 26.051 -9.002 -10.037 1.00 94.50 629 GLU A O 1
ATOM 4831 N N . THR A 1 630 ? 26.140 -9.104 -12.282 1.00 94.50 630 THR A N 1
ATOM 4832 C CA . THR A 1 630 ? 27.616 -9.261 -12.376 1.00 94.50 630 THR A CA 1
ATOM 4833 C C . THR A 1 630 ? 28.407 -8.045 -12.863 1.00 94.50 630 THR A C 1
ATOM 4835 O O . THR A 1 630 ? 29.568 -7.920 -12.491 1.00 94.50 630 THR A O 1
ATOM 4838 N N . GLU A 1 631 ? 27.833 -7.162 -13.685 1.00 95.44 631 GLU A N 1
ATOM 4839 C CA . GLU A 1 631 ? 28.533 -6.017 -14.314 1.00 95.44 631 GLU A CA 1
ATOM 4840 C C . GLU A 1 631 ? 27.728 -4.705 -14.289 1.00 95.44 631 GLU A C 1
ATOM 4842 O O . GLU A 1 631 ? 28.303 -3.617 -14.273 1.00 95.44 631 GLU A O 1
ATOM 4847 N N . GLY A 1 632 ? 26.394 -4.786 -14.273 1.00 94.81 632 GLY A N 1
ATOM 4848 C CA . GLY A 1 632 ? 25.501 -3.629 -14.237 1.00 94.81 632 GLY A CA 1
ATOM 4849 C C . GLY A 1 632 ? 25.456 -2.907 -12.882 1.00 94.81 632 GLY A C 1
ATOM 4850 O O . GLY A 1 632 ? 26.080 -3.302 -11.904 1.00 94.81 632 GLY A O 1
ATOM 4851 N N . TYR A 1 633 ? 24.633 -1.857 -12.778 1.00 95.38 633 TYR A N 1
ATOM 4852 C CA . TYR A 1 633 ? 24.393 -1.113 -11.524 1.00 95.38 633 TYR A CA 1
ATOM 4853 C C . TYR A 1 633 ? 23.519 -1.887 -10.502 1.00 95.38 633 TYR A C 1
ATOM 4855 O O . TYR A 1 633 ? 22.572 -1.332 -9.938 1.00 95.38 633 TYR A O 1
ATOM 4863 N N . GLY A 1 634 ? 23.767 -3.186 -10.341 1.00 94.81 634 GLY A N 1
ATOM 4864 C CA . GLY A 1 634 ? 22.968 -4.134 -9.561 1.00 94.81 634 GLY A CA 1
ATOM 4865 C C . GLY A 1 634 ? 23.784 -5.212 -8.849 1.00 94.81 634 GLY A C 1
ATOM 4866 O O . GLY A 1 634 ? 23.201 -6.192 -8.390 1.00 94.81 634 GLY A O 1
ATOM 4867 N N . ARG A 1 635 ? 25.111 -5.044 -8.770 1.00 96.00 635 ARG A N 1
ATOM 4868 C CA . ARG A 1 635 ? 26.028 -5.997 -8.132 1.00 96.00 635 ARG A CA 1
ATOM 4869 C C . ARG A 1 635 ? 25.877 -6.017 -6.617 1.00 96.00 635 ARG A C 1
ATOM 4871 O O . ARG A 1 635 ? 25.647 -4.982 -5.985 1.00 96.00 635 ARG A O 1
ATOM 4878 N N . HIS A 1 636 ? 26.041 -7.204 -6.045 1.00 95.00 636 HIS A N 1
ATOM 4879 C CA . HIS A 1 636 ? 25.980 -7.414 -4.605 1.00 95.00 636 HIS A CA 1
ATOM 4880 C C . HIS A 1 636 ? 27.264 -7.008 -3.887 1.00 95.00 636 HIS A C 1
ATOM 4882 O O . HIS A 1 636 ? 28.361 -7.335 -4.328 1.00 95.00 636 HIS A O 1
ATOM 4888 N N . ASP A 1 637 ? 27.094 -6.407 -2.712 1.00 92.81 637 ASP A N 1
ATOM 4889 C CA . ASP A 1 637 ? 28.167 -6.153 -1.753 1.00 92.81 637 ASP A CA 1
ATOM 4890 C C . ASP A 1 637 ? 27.900 -6.913 -0.432 1.00 92.81 637 ASP A C 1
ATOM 4892 O O . ASP A 1 637 ? 26.759 -6.899 0.046 1.00 92.81 637 ASP A O 1
ATOM 4896 N N . PRO A 1 638 ? 28.897 -7.583 0.184 1.00 90.00 638 PRO A N 1
ATOM 4897 C CA . PRO A 1 638 ? 28.687 -8.347 1.416 1.00 90.00 638 PRO A CA 1
ATOM 4898 C C . PRO A 1 638 ? 28.293 -7.519 2.648 1.00 90.00 638 PRO A C 1
ATOM 4900 O O . PRO A 1 638 ? 27.627 -8.058 3.531 1.00 90.00 638 PRO A O 1
ATOM 4903 N N . GLU A 1 639 ? 28.688 -6.244 2.736 1.00 87.25 639 GLU A N 1
ATOM 4904 C CA . GLU A 1 639 ? 28.427 -5.402 3.914 1.00 87.25 639 GLU A CA 1
ATOM 4905 C C . GLU A 1 639 ? 27.166 -4.542 3.759 1.00 87.25 639 GLU A C 1
ATOM 4907 O O . GLU A 1 639 ? 26.434 -4.347 4.729 1.00 87.25 639 GLU A O 1
ATOM 4912 N N . SER A 1 640 ? 26.885 -4.070 2.544 1.00 87.56 640 SER A N 1
ATOM 4913 C CA . SER A 1 640 ? 25.828 -3.101 2.211 1.00 87.56 640 SER A CA 1
ATOM 4914 C C . SER A 1 640 ? 24.732 -3.643 1.284 1.00 87.56 640 SER A C 1
ATOM 4916 O O . SER A 1 640 ? 23.873 -2.902 0.799 1.00 87.56 640 SER A O 1
ATOM 4918 N N . CYS A 1 641 ? 24.739 -4.956 1.043 1.00 92.94 641 CYS A N 1
ATOM 4919 C CA . CYS A 1 641 ? 23.881 -5.711 0.125 1.00 92.94 641 CYS A CA 1
ATOM 4920 C C . CYS A 1 641 ? 24.072 -5.400 -1.368 1.00 92.94 641 CYS A C 1
ATOM 4922 O O . CYS A 1 641 ? 23.989 -6.313 -2.187 1.00 92.94 641 CYS A O 1
ATOM 4924 N N . SER A 1 642 ? 24.343 -4.150 -1.738 1.00 94.81 642 SER A N 1
ATOM 4925 C CA . SER A 1 642 ? 24.430 -3.651 -3.114 1.00 94.81 642 SER A CA 1
ATOM 4926 C C . SER A 1 642 ? 25.578 -2.650 -3.199 1.00 94.81 642 SER A C 1
ATOM 4928 O O . SER A 1 642 ? 25.608 -1.734 -2.386 1.00 94.81 642 SER A O 1
ATOM 4930 N N . GLU A 1 643 ? 26.471 -2.752 -4.188 1.00 94.69 643 GLU A N 1
ATOM 4931 C CA . GLU A 1 643 ? 27.624 -1.829 -4.324 1.00 94.69 643 GLU A CA 1
ATOM 4932 C C . GLU A 1 643 ? 27.216 -0.347 -4.440 1.00 94.69 643 GLU A C 1
ATOM 4934 O O . GLU A 1 643 ? 27.979 0.567 -4.107 1.00 94.69 643 GLU A O 1
ATOM 4939 N N . GLY A 1 644 ? 26.000 -0.100 -4.930 1.00 93.50 644 GLY A N 1
ATOM 4940 C CA . GLY A 1 644 ? 25.422 1.228 -5.033 1.00 93.50 644 GLY A CA 1
ATOM 4941 C C . GLY A 1 644 ? 23.900 1.245 -4.949 1.00 93.50 644 GLY A C 1
ATOM 4942 O O . GLY A 1 644 ? 23.228 0.215 -5.050 1.00 93.50 644 GLY A O 1
ATOM 4943 N N . LEU A 1 645 ? 23.364 2.454 -4.795 1.00 94.62 645 LEU A N 1
ATOM 4944 C CA . LEU A 1 645 ? 21.944 2.780 -4.908 1.00 94.62 645 LEU A CA 1
ATOM 4945 C C . LEU A 1 645 ? 21.702 3.484 -6.250 1.00 94.62 645 LEU A C 1
ATOM 4947 O O . LEU A 1 645 ? 22.376 4.468 -6.555 1.00 94.62 645 LEU A O 1
ATOM 4951 N N . TYR A 1 646 ? 20.744 3.019 -7.052 1.00 96.06 646 TYR A N 1
ATOM 4952 C CA . TYR A 1 646 ? 20.378 3.653 -8.324 1.00 96.06 646 TYR A CA 1
ATOM 4953 C C . TYR A 1 646 ? 19.132 4.532 -8.164 1.00 96.06 646 TYR A C 1
ATOM 4955 O O . TYR A 1 646 ? 18.128 4.081 -7.607 1.00 96.06 646 TYR A O 1
ATOM 4963 N N . ILE A 1 647 ? 19.187 5.773 -8.664 1.00 94.25 647 ILE A N 1
ATOM 4964 C CA . ILE A 1 647 ? 18.110 6.767 -8.550 1.00 94.25 647 ILE A CA 1
ATOM 4965 C C . ILE A 1 647 ? 17.726 7.446 -9.872 1.00 94.25 647 ILE A C 1
ATOM 4967 O O . ILE A 1 647 ? 18.573 7.848 -10.679 1.00 94.25 647 ILE A O 1
ATOM 4971 N N . TYR A 1 648 ? 16.418 7.646 -10.053 1.00 92.81 648 TYR A N 1
ATOM 4972 C CA . TYR A 1 648 ? 15.838 8.464 -11.121 1.00 92.81 648 TYR A CA 1
ATOM 4973 C C . TYR A 1 648 ? 14.454 9.019 -10.725 1.00 92.81 648 TYR A C 1
ATOM 4975 O O . TYR A 1 648 ? 13.749 8.391 -9.931 1.00 92.81 648 TYR A O 1
ATOM 4983 N N . PRO A 1 649 ? 14.037 10.199 -11.227 1.00 91.38 649 PRO A N 1
ATOM 4984 C CA . PRO A 1 649 ? 12.757 10.797 -10.863 1.00 91.38 649 PRO A CA 1
ATOM 4985 C C . PRO A 1 649 ? 11.640 10.079 -11.618 1.00 91.38 649 PRO A C 1
ATOM 4987 O O . PRO A 1 649 ? 11.703 9.963 -12.841 1.00 91.38 649 PRO A O 1
ATOM 4990 N N . TRP A 1 650 ? 10.616 9.623 -10.901 1.00 90.69 650 TRP A N 1
ATOM 4991 C CA . TRP A 1 650 ? 9.481 8.919 -11.499 1.00 90.69 650 TRP A CA 1
ATOM 4992 C C . TRP A 1 650 ? 8.343 9.885 -11.855 1.00 90.69 650 TRP A C 1
ATOM 4994 O O . TRP A 1 650 ? 7.799 9.834 -12.955 1.00 90.69 650 TRP A O 1
ATOM 5004 N N . SER A 1 651 ? 8.004 10.803 -10.945 1.00 90.94 651 SER A N 1
ATOM 5005 C CA . SER A 1 651 ? 7.125 11.946 -11.212 1.00 90.94 651 SER A CA 1
ATOM 5006 C C . SER A 1 651 ? 7.888 13.246 -11.009 1.00 90.94 651 SER A C 1
ATOM 5008 O O . SER A 1 651 ? 8.602 13.415 -10.021 1.00 90.94 651 SER A O 1
ATOM 5010 N N . VAL A 1 652 ? 7.675 14.192 -11.921 1.00 91.69 652 VAL A N 1
ATOM 5011 C CA . VAL A 1 652 ? 8.164 15.576 -11.825 1.00 91.69 652 VAL A CA 1
ATOM 5012 C C . VAL A 1 652 ? 7.012 16.585 -11.688 1.00 91.69 652 VAL A C 1
ATOM 5014 O O . VAL A 1 652 ? 7.187 17.765 -11.973 1.00 91.69 652 VAL A O 1
ATOM 5017 N N . GLY A 1 653 ? 5.830 16.113 -11.265 1.00 90.81 653 GLY A N 1
ATOM 5018 C CA . GLY A 1 653 ? 4.655 16.943 -10.972 1.00 90.81 653 GLY A CA 1
ATOM 5019 C C . GLY A 1 653 ? 3.963 17.561 -12.193 1.00 90.81 653 GLY A C 1
ATOM 5020 O O . GLY A 1 653 ? 3.403 18.648 -12.094 1.00 90.81 653 GLY A O 1
ATOM 5021 N N . GLN A 1 654 ? 4.011 16.897 -13.352 1.00 91.31 654 GLN A N 1
ATOM 5022 C CA . GLN A 1 654 ? 3.331 17.360 -14.570 1.00 91.31 654 GLN A CA 1
ATOM 5023 C C . GLN A 1 654 ? 1.859 16.898 -14.598 1.00 91.31 654 GLN A C 1
ATOM 5025 O O . GLN A 1 654 ? 1.611 15.708 -14.378 1.00 91.31 654 GLN A O 1
ATOM 5030 N N . PRO A 1 655 ? 0.885 17.779 -14.906 1.00 93.75 655 PRO A N 1
ATOM 5031 C CA . PRO A 1 655 ? -0.525 17.399 -15.010 1.00 93.75 655 PRO A CA 1
ATOM 5032 C C . PRO A 1 655 ? -0.799 16.401 -16.138 1.00 93.75 655 PRO A C 1
ATOM 5034 O O . PRO A 1 655 ? -0.260 16.513 -17.239 1.00 93.75 655 PRO A O 1
ATOM 5037 N N . SER A 1 656 ? -1.701 15.457 -15.882 1.00 93.38 656 SER A N 1
ATOM 5038 C CA . SER A 1 656 ? -2.139 14.441 -16.842 1.00 93.38 656 SER A CA 1
ATOM 5039 C C . SER A 1 656 ? -3.618 14.163 -16.605 1.00 93.38 656 SER A C 1
ATOM 5041 O O . SER A 1 656 ? -3.961 13.318 -15.788 1.00 93.38 656 SER A O 1
ATOM 5043 N N . TYR A 1 657 ? -4.510 14.901 -17.265 1.00 95.25 657 TYR A N 1
ATOM 5044 C CA . TYR A 1 657 ? -5.943 14.873 -16.953 1.00 95.25 657 TYR A CA 1
ATOM 5045 C C . TYR A 1 657 ? -6.678 13.635 -17.486 1.00 95.25 657 TYR A C 1
ATOM 5047 O O . TYR A 1 657 ? -6.500 13.235 -18.637 1.00 95.25 657 TYR A O 1
ATOM 5055 N N . ARG A 1 658 ? -7.597 13.091 -16.675 1.00 93.88 658 ARG A N 1
ATOM 5056 C CA . ARG A 1 658 ? -8.422 11.909 -16.995 1.00 93.88 658 ARG A CA 1
ATOM 5057 C C . ARG A 1 658 ? -9.448 12.127 -18.114 1.00 93.88 658 ARG A C 1
ATOM 5059 O O . ARG A 1 658 ? -10.040 11.155 -18.568 1.00 93.88 658 ARG A O 1
ATOM 5066 N N . ASP A 1 659 ? -9.705 13.370 -18.520 1.00 92.62 659 ASP A N 1
ATOM 5067 C CA . ASP A 1 659 ? -10.667 13.738 -19.571 1.00 92.62 659 ASP A CA 1
ATOM 5068 C C . ASP A 1 659 ? -10.008 14.070 -20.925 1.00 92.62 659 ASP A C 1
ATOM 5070 O O . ASP A 1 659 ? -10.688 14.487 -21.864 1.00 92.62 659 ASP A O 1
ATOM 5074 N N . VAL A 1 660 ? -8.694 13.853 -21.059 1.00 91.50 660 VAL A N 1
ATOM 5075 C CA . VAL A 1 660 ? -7.990 13.963 -22.343 1.00 91.50 660 VAL A CA 1
ATOM 5076 C C . VAL A 1 660 ? -8.222 12.691 -23.156 1.00 91.50 660 VAL A C 1
ATOM 5078 O O . VAL A 1 660 ? -7.604 11.654 -22.924 1.00 91.50 660 VAL A O 1
ATOM 5081 N N . TYR A 1 661 ? -9.112 12.789 -24.142 1.00 89.88 661 TYR A N 1
ATOM 5082 C CA . TYR A 1 661 ? -9.392 11.723 -25.101 1.00 89.88 661 TYR A CA 1
ATOM 5083 C C . TYR A 1 661 ? -8.148 11.427 -25.952 1.00 89.88 661 TYR A C 1
ATOM 5085 O O . TYR A 1 661 ? -7.735 12.243 -26.778 1.00 89.88 661 TYR A O 1
ATOM 5093 N N . ILE A 1 662 ? -7.573 10.240 -25.766 1.00 87.12 662 ILE A N 1
ATOM 5094 C CA . ILE A 1 662 ? -6.465 9.703 -26.565 1.00 87.12 662 ILE A CA 1
ATOM 5095 C C . ILE A 1 662 ? -6.899 8.416 -27.270 1.00 87.12 662 ILE A C 1
ATOM 5097 O O . ILE A 1 662 ? -7.854 7.758 -26.861 1.00 87.12 662 ILE A O 1
ATOM 5101 N N . GLN A 1 663 ? -6.179 8.032 -28.322 1.00 87.00 663 GLN A N 1
ATOM 5102 C CA . GLN A 1 663 ? -6.387 6.736 -28.960 1.00 87.00 663 GLN A CA 1
ATOM 5103 C C . GLN A 1 663 ? -5.925 5.604 -28.026 1.00 87.00 663 GLN A C 1
ATOM 5105 O O . GLN A 1 663 ? -4.814 5.651 -27.495 1.00 87.00 663 GLN A O 1
ATOM 5110 N N . ALA A 1 664 ? -6.775 4.589 -27.857 1.00 84.38 664 ALA A N 1
ATOM 5111 C CA . ALA A 1 664 ? -6.450 3.352 -27.149 1.00 84.38 664 ALA A CA 1
ATOM 5112 C C . ALA A 1 664 ? -5.208 2.657 -27.737 1.00 84.38 664 ALA A C 1
ATOM 5114 O O . ALA A 1 664 ? -4.951 2.740 -28.944 1.00 84.38 664 ALA A O 1
ATOM 5115 N N . ARG A 1 665 ? -4.441 1.945 -26.902 1.00 83.44 665 ARG A N 1
ATOM 5116 C CA . ARG A 1 665 ? -3.215 1.264 -27.362 1.00 83.44 665 ARG A CA 1
ATOM 5117 C C . ARG A 1 665 ? -3.536 0.123 -28.336 1.00 83.44 665 ARG A C 1
ATOM 5119 O O . ARG A 1 665 ? -4.381 -0.7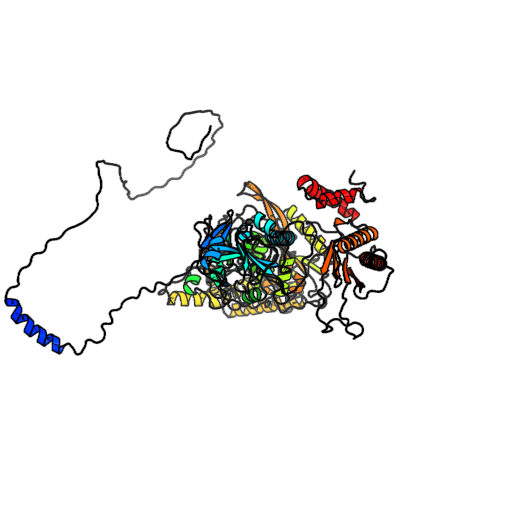16 -28.055 1.00 83.44 665 ARG A O 1
ATOM 5126 N N . THR A 1 666 ? -2.792 0.049 -29.441 1.00 84.88 666 THR A N 1
ATOM 5127 C CA . THR A 1 666 ? -2.900 -1.021 -30.456 1.00 84.88 666 THR A CA 1
ATOM 5128 C C . THR A 1 666 ? -1.811 -2.098 -30.346 1.00 84.88 666 THR A C 1
ATOM 5130 O O . THR A 1 666 ? -1.804 -3.039 -31.133 1.00 84.88 666 THR A O 1
ATOM 5133 N N . THR A 1 667 ? -0.876 -1.963 -29.402 1.00 88.94 667 THR A N 1
ATOM 5134 C CA . THR A 1 667 ? 0.238 -2.895 -29.144 1.00 88.94 667 THR A CA 1
ATOM 5135 C C . THR A 1 667 ? 0.518 -2.971 -27.636 1.00 88.94 667 THR A C 1
ATOM 5137 O O . THR A 1 667 ? 0.136 -2.051 -26.897 1.00 88.94 667 THR A O 1
ATOM 5140 N N . PRO A 1 668 ? 1.236 -3.999 -27.139 1.00 91.12 668 PRO A N 1
ATOM 5141 C CA . PRO A 1 668 ? 1.898 -3.901 -25.839 1.00 91.12 668 PRO A CA 1
ATOM 5142 C C . PRO A 1 668 ? 2.877 -2.707 -25.773 1.00 91.12 668 PRO A C 1
ATOM 5144 O O . PRO A 1 668 ? 3.249 -2.140 -26.807 1.00 91.12 668 PRO A O 1
ATOM 5147 N N . PRO A 1 669 ? 3.325 -2.323 -24.562 1.00 89.00 669 PRO A N 1
ATOM 5148 C CA . PRO A 1 669 ? 4.561 -1.567 -24.383 1.00 89.00 669 PRO A CA 1
ATOM 5149 C C . PRO A 1 669 ? 5.743 -2.303 -25.030 1.00 89.00 669 PRO A C 1
ATOM 5151 O O . PRO A 1 669 ? 5.866 -3.518 -24.885 1.00 89.00 669 PRO A O 1
ATOM 5154 N N . LEU A 1 670 ? 6.596 -1.552 -25.724 1.00 92.38 670 LEU A N 1
ATOM 5155 C CA . LEU A 1 670 ? 7.817 -2.009 -26.391 1.00 92.38 670 LEU A CA 1
ATOM 5156 C C . LEU A 1 670 ? 8.940 -1.013 -26.080 1.00 92.38 670 LEU A C 1
ATOM 5158 O O . LEU A 1 670 ? 8.659 0.155 -25.798 1.00 92.38 670 LEU A O 1
ATOM 5162 N N . GLY A 1 671 ? 10.190 -1.456 -26.182 1.00 90.69 671 GLY A N 1
ATOM 5163 C CA . GLY A 1 671 ? 11.374 -0.655 -25.875 1.00 90.69 671 GLY A CA 1
ATOM 5164 C C . GLY A 1 671 ? 12.019 -0.979 -24.527 1.00 90.69 671 GLY A C 1
ATOM 5165 O O . GLY A 1 671 ? 11.579 -1.864 -23.794 1.00 90.69 671 GLY A O 1
ATOM 5166 N N . PHE A 1 672 ? 13.088 -0.243 -24.233 1.00 90.94 672 PHE A N 1
ATOM 5167 C CA . PHE A 1 672 ? 13.910 -0.370 -23.036 1.00 90.94 672 PHE A CA 1
ATOM 5168 C C . PHE A 1 672 ? 14.182 1.025 -22.459 1.00 90.94 672 PHE A C 1
ATOM 5170 O O . PHE A 1 672 ? 14.572 1.941 -23.180 1.00 90.94 672 PHE A O 1
ATOM 5177 N N . ASP A 1 673 ? 13.933 1.187 -21.162 1.00 88.88 673 ASP A N 1
ATOM 5178 C CA . ASP A 1 673 ? 14.191 2.400 -20.381 1.00 88.88 673 ASP A CA 1
ATOM 5179 C C . ASP A 1 673 ? 14.428 2.068 -18.893 1.00 88.88 673 ASP A C 1
ATOM 5181 O O . ASP A 1 673 ? 14.281 0.916 -18.468 1.00 88.88 673 ASP A O 1
ATOM 5185 N N . ASP A 1 674 ? 14.754 3.073 -18.074 1.00 88.56 674 ASP A N 1
ATOM 5186 C CA . ASP A 1 674 ? 14.988 2.887 -16.635 1.00 88.56 674 ASP A CA 1
ATOM 5187 C C . ASP A 1 674 ? 13.810 2.222 -15.907 1.00 88.56 674 ASP A C 1
ATOM 5189 O O . ASP A 1 674 ? 14.038 1.450 -14.977 1.00 88.56 674 ASP A O 1
ATOM 5193 N N . SER A 1 675 ? 12.562 2.464 -16.323 1.00 88.44 675 SER A N 1
ATOM 5194 C CA . SER A 1 675 ? 11.371 1.872 -15.701 1.00 88.44 675 SER A CA 1
ATOM 5195 C C . SER A 1 675 ? 11.224 0.375 -16.013 1.00 88.44 675 SER A C 1
ATOM 5197 O O . SER A 1 675 ? 10.669 -0.377 -15.198 1.00 88.44 675 SER A O 1
ATOM 5199 N N . SER A 1 676 ? 11.779 -0.071 -17.145 1.00 91.81 676 SER A N 1
ATOM 5200 C CA . SER A 1 676 ? 11.830 -1.474 -17.572 1.00 91.81 676 SER A CA 1
ATOM 5201 C C . SER A 1 676 ? 12.958 -2.286 -16.913 1.00 91.81 676 SER A C 1
ATOM 5203 O O . SER A 1 676 ? 12.789 -3.480 -16.671 1.00 91.81 676 SER A O 1
ATOM 5205 N N . VAL A 1 677 ? 14.076 -1.660 -16.522 1.00 95.00 677 VAL A N 1
ATOM 5206 C CA . VAL A 1 677 ? 15.232 -2.363 -15.928 1.00 95.00 677 VAL A CA 1
ATOM 5207 C C . VAL A 1 677 ? 14.887 -3.265 -14.727 1.00 95.00 677 VAL A C 1
ATOM 5209 O O . VAL A 1 677 ? 15.264 -4.436 -14.769 1.00 95.00 677 VAL A O 1
ATOM 5212 N N . PRO A 1 678 ? 14.163 -2.828 -13.672 1.00 95.81 678 PRO A N 1
ATOM 5213 C CA . PRO A 1 678 ? 13.890 -3.676 -12.506 1.00 95.81 678 PRO A CA 1
ATOM 5214 C C . PRO A 1 678 ? 12.835 -4.753 -12.807 1.00 95.81 678 PRO A C 1
ATOM 5216 O O . PRO A 1 678 ? 12.687 -5.709 -12.047 1.00 95.81 678 PRO A O 1
ATOM 5219 N N . VAL A 1 679 ? 12.116 -4.634 -13.929 1.00 95.62 679 VAL A N 1
ATOM 5220 C CA . VAL A 1 679 ? 11.260 -5.701 -14.463 1.00 95.62 679 VAL A CA 1
ATOM 5221 C C . VAL A 1 679 ? 12.128 -6.814 -15.026 1.00 95.62 679 VAL A C 1
ATOM 5223 O O . VAL A 1 679 ? 11.987 -7.964 -14.620 1.00 95.62 679 VAL A O 1
ATOM 5226 N N . MET A 1 680 ? 13.057 -6.452 -15.911 1.00 94.56 680 MET A N 1
ATOM 5227 C CA . MET A 1 680 ? 13.905 -7.400 -16.627 1.00 94.56 680 MET A CA 1
ATOM 5228 C C . MET A 1 680 ? 14.921 -8.056 -15.678 1.00 94.56 680 MET A C 1
ATOM 5230 O O . MET A 1 680 ? 14.953 -9.279 -15.534 1.00 94.56 680 MET A O 1
ATOM 5234 N N . ALA A 1 681 ? 15.650 -7.248 -14.905 1.00 96.12 681 ALA A N 1
ATOM 5235 C CA . ALA A 1 681 ? 16.520 -7.731 -13.835 1.00 96.12 681 ALA A CA 1
ATOM 5236 C C . ALA A 1 681 ? 15.752 -8.480 -12.730 1.00 96.12 681 ALA A C 1
ATOM 5238 O O . ALA A 1 681 ? 16.297 -9.384 -12.106 1.00 96.12 681 ALA A O 1
ATOM 5239 N N . GLY A 1 682 ? 14.477 -8.155 -12.489 1.00 96.50 682 GLY A N 1
ATOM 5240 C CA . GLY A 1 682 ? 13.720 -8.688 -11.350 1.00 96.50 682 GLY A CA 1
ATOM 5241 C C . GLY A 1 682 ? 14.198 -8.144 -9.997 1.00 96.50 682 GLY A C 1
ATOM 5242 O O . GLY A 1 682 ? 14.053 -8.829 -8.985 1.00 96.50 682 GLY A O 1
ATOM 5243 N N . ALA A 1 683 ? 14.795 -6.950 -9.999 1.00 97.06 683 ALA A N 1
ATOM 5244 C CA . ALA A 1 683 ? 15.415 -6.274 -8.860 1.00 97.06 683 ALA A CA 1
ATOM 5245 C C . ALA A 1 683 ? 14.417 -5.375 -8.091 1.00 97.06 683 ALA A C 1
ATOM 5247 O O . ALA A 1 683 ? 13.423 -4.933 -8.681 1.00 97.06 683 ALA A O 1
ATOM 5248 N N . PRO A 1 684 ? 14.667 -5.081 -6.800 1.00 97.12 684 PRO A N 1
ATOM 5249 C CA . PRO A 1 684 ? 13.758 -4.311 -5.968 1.00 97.12 684 PRO A CA 1
ATOM 5250 C C . PRO A 1 684 ? 13.861 -2.815 -6.261 1.00 97.12 684 PRO A C 1
ATOM 5252 O O . PRO A 1 684 ? 14.949 -2.245 -6.358 1.00 97.12 684 PRO A O 1
ATOM 5255 N N . GLU A 1 685 ? 12.707 -2.163 -6.357 1.00 97.75 685 GLU A N 1
ATOM 5256 C CA . GLU A 1 685 ? 12.598 -0.725 -6.571 1.00 97.75 685 GLU A CA 1
ATOM 5257 C C . GLU A 1 685 ? 11.400 -0.143 -5.820 1.00 97.75 685 GLU A C 1
ATOM 5259 O O . GLU A 1 685 ? 10.270 -0.617 -5.959 1.00 97.75 685 GLU A O 1
ATOM 5264 N N . VAL A 1 686 ? 11.632 0.932 -5.068 1.00 97.50 686 VAL A N 1
ATOM 5265 C CA . VAL A 1 686 ? 10.582 1.711 -4.403 1.00 97.50 686 VAL A CA 1
ATOM 5266 C C . VAL A 1 686 ? 10.488 3.101 -5.021 1.00 97.50 686 VAL A C 1
ATOM 5268 O O . VAL A 1 686 ? 11.494 3.788 -5.176 1.00 97.50 686 VAL A O 1
ATOM 5271 N N . VAL A 1 687 ? 9.272 3.527 -5.363 1.00 97.06 687 VAL A N 1
ATOM 5272 C CA . VAL A 1 687 ? 8.967 4.936 -5.635 1.00 97.06 687 VAL A CA 1
ATOM 5273 C C . VAL A 1 687 ? 8.519 5.583 -4.330 1.00 97.06 687 VAL A C 1
ATOM 5275 O O . VAL A 1 687 ? 7.678 5.024 -3.624 1.00 97.06 687 VAL A O 1
ATOM 5278 N N . ILE A 1 688 ? 9.092 6.745 -4.010 1.00 94.94 688 ILE A N 1
ATOM 5279 C CA . ILE A 1 688 ? 8.807 7.513 -2.790 1.00 94.94 688 ILE A CA 1
ATOM 5280 C C . ILE A 1 688 ? 8.462 8.975 -3.118 1.00 94.94 688 ILE A C 1
ATOM 5282 O O . ILE A 1 688 ? 9.032 9.536 -4.062 1.00 94.94 688 ILE A O 1
ATOM 5286 N N . PRO A 1 689 ? 7.577 9.631 -2.346 1.00 92.38 689 PRO A N 1
ATOM 5287 C CA . PRO A 1 689 ? 7.377 11.073 -2.430 1.00 92.38 689 PRO A CA 1
ATOM 5288 C C . PRO A 1 689 ? 8.596 11.816 -1.875 1.00 92.38 689 PRO A C 1
ATOM 5290 O O . PRO A 1 689 ? 9.104 11.483 -0.804 1.00 92.38 689 PRO A O 1
ATOM 5293 N N . ILE A 1 690 ? 9.054 12.842 -2.597 1.00 90.25 690 ILE A N 1
ATOM 5294 C CA . ILE A 1 690 ? 10.172 13.706 -2.171 1.00 90.25 690 ILE A CA 1
ATOM 5295 C C . ILE A 1 690 ? 9.780 15.186 -2.040 1.00 90.25 690 ILE A C 1
ATOM 5297 O O . ILE A 1 690 ? 10.567 15.992 -1.544 1.00 90.25 690 ILE A O 1
ATOM 5301 N N . GLY A 1 691 ? 8.563 15.532 -2.460 1.00 87.75 691 GLY A N 1
ATOM 5302 C CA . GLY A 1 691 ? 7.947 16.851 -2.355 1.00 87.75 691 GLY A CA 1
ATOM 5303 C C . GLY A 1 691 ? 6.768 16.968 -3.321 1.00 87.75 691 GLY A C 1
ATOM 5304 O O . GLY A 1 691 ? 6.306 15.971 -3.875 1.00 87.75 691 GLY A O 1
ATOM 5305 N N . GLU A 1 692 ? 6.316 18.190 -3.561 1.00 93.31 692 GLU A N 1
ATOM 5306 C CA . GLU A 1 692 ? 5.277 18.523 -4.537 1.00 93.31 692 GLU A CA 1
ATOM 5307 C C . GLU A 1 692 ? 5.598 19.854 -5.223 1.00 93.31 692 GLU A C 1
ATOM 5309 O O . GLU A 1 692 ? 6.476 20.594 -4.770 1.00 93.31 692 GLU A O 1
ATOM 5314 N N . VAL A 1 693 ? 4.922 20.145 -6.334 1.00 92.00 693 VAL A N 1
ATOM 5315 C CA . VAL A 1 693 ? 5.095 21.389 -7.100 1.00 92.00 693 VAL A CA 1
ATOM 5316 C C . VAL A 1 693 ? 3.757 21.986 -7.529 1.00 92.00 693 VAL A C 1
ATOM 5318 O O . VAL A 1 693 ? 2.822 21.227 -7.803 1.00 92.00 693 VAL A O 1
ATOM 5321 N N . PRO A 1 694 ? 3.659 23.326 -7.612 1.00 95.88 694 PRO A N 1
ATOM 5322 C CA . PRO A 1 694 ? 2.448 24.001 -8.052 1.00 95.88 694 PRO A CA 1
ATOM 5323 C C . PRO A 1 694 ? 2.228 23.864 -9.565 1.00 95.88 694 PRO A C 1
ATOM 5325 O O . PRO A 1 694 ? 3.164 23.947 -10.363 1.00 95.88 694 PRO A O 1
ATOM 5328 N N . TYR A 1 695 ? 0.966 23.755 -9.970 1.00 94.44 695 TYR A N 1
ATOM 5329 C CA . TYR A 1 695 ? 0.500 23.938 -11.343 1.00 94.44 695 TYR A CA 1
ATOM 5330 C C . TYR A 1 695 ? -0.822 24.710 -11.346 1.00 94.44 695 TYR A C 1
ATOM 5332 O O . TYR A 1 695 ? -1.583 24.668 -10.385 1.00 94.44 695 TYR A O 1
ATOM 5340 N N . ASN A 1 696 ? -1.133 25.402 -12.441 1.00 96.25 696 ASN A N 1
ATOM 5341 C CA . ASN A 1 696 ? -2.439 26.043 -12.595 1.00 96.25 696 ASN A CA 1
ATOM 5342 C C . ASN A 1 696 ? -3.425 25.038 -13.201 1.00 96.25 696 ASN A C 1
ATOM 5344 O O . ASN A 1 696 ? -3.238 24.586 -14.335 1.00 96.25 696 ASN A O 1
ATOM 5348 N N . SER A 1 697 ? -4.459 24.673 -12.443 1.00 97.06 697 SER A N 1
ATOM 5349 C CA . SER A 1 697 ? -5.457 23.700 -12.876 1.00 97.06 697 SER A CA 1
ATOM 5350 C C . SER A 1 697 ? -6.386 24.274 -13.942 1.00 97.06 697 SER A C 1
ATOM 5352 O O . SER A 1 697 ? -6.868 25.402 -13.857 1.00 97.06 697 SER A O 1
ATOM 5354 N N . THR A 1 698 ? -6.703 23.444 -14.934 1.00 95.94 698 THR A N 1
ATOM 5355 C CA . THR A 1 698 ? -7.744 23.724 -15.938 1.00 95.94 698 THR A CA 1
ATOM 5356 C C . THR A 1 698 ? -9.148 23.323 -15.471 1.00 95.94 698 THR A C 1
ATOM 5358 O O . THR A 1 698 ? -10.105 23.501 -16.222 1.00 95.94 698 THR A O 1
ATOM 5361 N N . LYS A 1 699 ? -9.274 22.755 -14.261 1.00 96.06 699 LYS A N 1
ATOM 5362 C CA . LYS A 1 699 ? -10.509 22.178 -13.707 1.00 96.06 699 LYS A CA 1
ATOM 5363 C C . LYS A 1 699 ? -11.025 22.989 -12.521 1.00 96.06 699 LYS A C 1
ATOM 5365 O O . LYS A 1 699 ? -12.169 23.427 -12.559 1.00 96.06 699 LYS A O 1
ATOM 5370 N N . SER A 1 700 ? -10.182 23.241 -11.515 1.00 96.50 700 SER A N 1
ATOM 5371 C CA . SER A 1 700 ? -10.526 24.125 -10.390 1.00 96.50 700 SER A CA 1
ATOM 5372 C C . SER A 1 700 ? -10.313 25.607 -10.713 1.00 96.50 700 SER A C 1
ATOM 5374 O O . SER A 1 700 ? -10.903 26.461 -10.061 1.00 96.50 700 SER A O 1
ATOM 5376 N N . LEU A 1 701 ? -9.494 25.918 -11.730 1.00 96.56 701 LEU A N 1
ATOM 5377 C CA . LEU A 1 701 ? -9.021 27.270 -12.073 1.00 96.56 701 LEU A CA 1
ATOM 5378 C C . LEU A 1 701 ? -8.170 27.938 -10.972 1.00 96.56 701 LEU A C 1
ATOM 5380 O O . LEU A 1 701 ? -7.908 29.140 -11.033 1.00 96.56 701 LEU A O 1
ATOM 5384 N N . HIS A 1 702 ? -7.693 27.151 -10.005 1.00 96.94 702 HIS A N 1
ATOM 5385 C CA . HIS A 1 702 ? -6.761 27.562 -8.957 1.00 96.94 702 HIS A CA 1
ATOM 5386 C C . HIS A 1 702 ? -5.352 26.993 -9.195 1.00 96.94 702 HIS A C 1
ATOM 5388 O O . HIS A 1 702 ? -5.127 26.169 -10.088 1.00 96.94 702 HIS A O 1
ATOM 5394 N N . THR A 1 703 ? -4.382 27.454 -8.403 1.00 96.31 703 THR A N 1
ATOM 5395 C CA . THR A 1 703 ? -3.077 26.795 -8.296 1.00 96.31 703 THR A CA 1
ATOM 5396 C C . THR A 1 703 ? -3.215 25.591 -7.369 1.00 96.31 703 THR A C 1
ATOM 5398 O O . THR A 1 703 ? -3.532 25.746 -6.193 1.00 96.31 703 THR A O 1
ATOM 5401 N N . GLU A 1 704 ? -2.971 24.412 -7.922 1.00 95.75 704 GLU A N 1
ATOM 5402 C CA . GLU A 1 704 ? -3.046 23.101 -7.278 1.00 95.75 704 GLU A CA 1
ATOM 5403 C C . GLU A 1 704 ? -1.637 22.488 -7.194 1.00 95.75 704 GLU A C 1
ATOM 5405 O O . GLU A 1 704 ? -0.705 22.992 -7.822 1.00 95.75 704 GLU A O 1
ATOM 5410 N N . TYR A 1 705 ? -1.466 21.379 -6.469 1.00 96.00 705 TYR A N 1
ATOM 5411 C CA . TYR A 1 705 ? -0.156 20.737 -6.276 1.00 96.00 705 TYR A CA 1
ATOM 5412 C C . TYR A 1 705 ? -0.127 19.287 -6.778 1.00 96.00 705 TYR A C 1
ATOM 5414 O O . TYR A 1 705 ? -1.124 18.565 -6.693 1.00 96.00 705 TYR A O 1
ATOM 5422 N N . LEU A 1 706 ? 1.021 18.861 -7.324 1.00 94.56 706 LEU A N 1
ATOM 5423 C CA . LEU A 1 706 ? 1.269 17.479 -7.760 1.00 94.56 706 LEU A CA 1
ATOM 5424 C C . LEU A 1 706 ? 2.567 16.911 -7.177 1.00 94.56 706 LEU A C 1
ATOM 5426 O O . LEU A 1 706 ? 3.570 17.627 -7.099 1.00 94.56 706 LEU A O 1
ATOM 5430 N N . PRO A 1 707 ? 2.583 15.612 -6.824 1.00 94.31 707 PRO A N 1
ATOM 5431 C CA . PRO A 1 707 ? 3.728 14.982 -6.186 1.00 94.31 707 PRO A CA 1
ATOM 5432 C C . PRO A 1 707 ? 4.927 14.863 -7.132 1.00 94.31 707 PRO A C 1
ATOM 5434 O O . PRO A 1 707 ? 4.815 14.406 -8.274 1.00 94.31 707 PRO A O 1
ATOM 5437 N N . VAL A 1 708 ? 6.100 15.202 -6.605 1.00 93.00 708 VAL A N 1
ATOM 5438 C CA . VAL A 1 708 ? 7.409 14.878 -7.175 1.00 93.00 708 VAL A CA 1
ATOM 5439 C C . VAL A 1 708 ? 7.924 13.635 -6.456 1.00 93.00 708 VAL A C 1
ATOM 5441 O O . VAL A 1 708 ? 7.955 13.585 -5.222 1.00 93.00 708 VAL A O 1
ATOM 5444 N N . THR A 1 709 ? 8.319 12.615 -7.214 1.00 94.44 709 THR A N 1
ATOM 5445 C CA . THR A 1 709 ? 8.680 11.303 -6.666 1.00 94.44 709 THR A CA 1
ATOM 5446 C C . THR A 1 709 ? 9.988 10.780 -7.246 1.00 94.44 709 THR A C 1
ATOM 5448 O O . THR A 1 709 ? 10.318 11.021 -8.408 1.00 94.44 709 THR A O 1
ATOM 5451 N N . MET A 1 710 ? 10.741 10.045 -6.430 1.00 92.62 710 MET A N 1
ATOM 5452 C CA . MET A 1 710 ? 12.015 9.425 -6.803 1.00 92.62 710 MET A CA 1
ATOM 5453 C C . MET A 1 710 ? 11.879 7.905 -6.733 1.00 92.62 710 MET A C 1
ATOM 5455 O O . MET A 1 710 ? 11.300 7.387 -5.780 1.00 92.62 710 MET A O 1
ATOM 5459 N N . ALA A 1 711 ? 12.417 7.197 -7.722 1.00 95.38 711 ALA A N 1
ATOM 5460 C CA . ALA A 1 711 ? 12.622 5.757 -7.671 1.00 95.38 711 ALA A CA 1
ATOM 5461 C C . ALA A 1 711 ? 14.014 5.452 -7.093 1.00 95.38 711 ALA A C 1
ATOM 5463 O O . ALA A 1 711 ? 15.000 6.060 -7.513 1.00 95.38 711 ALA A O 1
ATOM 5464 N N . LEU A 1 712 ? 14.082 4.527 -6.133 1.00 95.38 712 LEU A N 1
ATOM 5465 C CA . LEU A 1 712 ? 15.300 4.017 -5.492 1.00 95.38 712 LEU A CA 1
ATOM 5466 C C . LEU A 1 712 ? 15.388 2.502 -5.735 1.00 95.38 712 LEU A C 1
ATOM 5468 O O . LEU A 1 712 ? 14.437 1.783 -5.419 1.00 95.38 712 LEU A O 1
ATOM 5472 N N . ARG A 1 713 ? 16.519 2.021 -6.263 1.00 95.75 713 ARG A N 1
ATOM 5473 C CA . ARG A 1 713 ? 16.755 0.618 -6.659 1.00 95.75 713 ARG A CA 1
ATOM 5474 C C . ARG A 1 713 ? 18.105 0.105 -6.155 1.00 95.75 713 ARG A C 1
ATOM 5476 O O . ARG A 1 713 ? 19.090 0.838 -6.194 1.00 95.75 713 ARG A O 1
ATOM 5483 N N . MET A 1 714 ? 18.152 -1.158 -5.735 1.00 95.56 714 MET A N 1
ATOM 5484 C CA . MET A 1 714 ? 19.362 -1.865 -5.278 1.00 95.56 714 MET A CA 1
ATOM 5485 C C . MET A 1 714 ? 19.499 -3.230 -5.978 1.00 95.56 714 MET A C 1
ATOM 5487 O O . MET A 1 714 ? 18.616 -3.622 -6.742 1.00 95.56 714 MET A O 1
ATOM 5491 N N . ALA A 1 715 ? 20.589 -3.953 -5.703 1.00 96.38 715 ALA A N 1
ATOM 5492 C CA . ALA A 1 715 ? 20.798 -5.345 -6.104 1.00 96.38 715 ALA A CA 1
ATOM 5493 C C . ALA A 1 715 ? 19.637 -6.280 -5.697 1.00 96.38 715 ALA A C 1
ATOM 5495 O O . ALA A 1 715 ? 18.847 -5.997 -4.786 1.00 96.38 715 ALA A O 1
ATOM 5496 N N . ARG A 1 716 ? 19.508 -7.411 -6.400 1.00 95.12 716 ARG A N 1
ATOM 5497 C CA . ARG A 1 716 ? 18.341 -8.294 -6.293 1.00 95.12 716 ARG A CA 1
ATOM 5498 C C . ARG A 1 716 ? 18.329 -9.073 -4.971 1.00 95.12 716 ARG A C 1
ATOM 5500 O O . ARG A 1 716 ? 19.181 -9.904 -4.713 1.00 95.12 716 ARG A O 1
ATOM 5507 N N . GLY A 1 717 ? 17.314 -8.841 -4.145 1.00 94.38 717 GLY A N 1
ATOM 5508 C CA . GLY A 1 717 ? 17.183 -9.406 -2.797 1.00 94.38 717 GLY A CA 1
ATOM 5509 C C . GLY A 1 717 ? 17.511 -8.425 -1.669 1.00 94.38 717 GLY A C 1
ATOM 5510 O O . GLY A 1 717 ? 17.350 -8.764 -0.500 1.00 94.38 717 GLY A O 1
ATOM 5511 N N . CYS A 1 718 ? 17.905 -7.190 -1.993 1.00 94.62 718 CYS A N 1
ATOM 5512 C CA . CYS A 1 718 ? 18.154 -6.138 -1.005 1.00 94.62 718 CYS A CA 1
ATOM 5513 C C . CYS A 1 718 ? 16.880 -5.450 -0.481 1.00 94.62 718 CYS A C 1
ATOM 5515 O O . CYS A 1 718 ? 16.967 -4.374 0.099 1.00 94.62 718 CYS A O 1
ATOM 5517 N N . ASP A 1 719 ? 15.696 -6.039 -0.658 1.00 94.19 719 ASP A N 1
ATOM 5518 C CA . ASP A 1 719 ? 14.385 -5.473 -0.314 1.00 94.19 719 ASP A CA 1
ATOM 5519 C C . ASP A 1 719 ? 14.287 -4.972 1.136 1.00 94.19 719 ASP A C 1
ATOM 5521 O O . ASP A 1 719 ? 13.859 -3.842 1.384 1.00 94.19 719 ASP A O 1
ATOM 5525 N N . HIS A 1 720 ? 14.722 -5.787 2.104 1.00 89.62 720 HIS A N 1
ATOM 5526 C CA . HIS A 1 720 ? 14.751 -5.407 3.524 1.00 89.62 720 HIS A CA 1
ATOM 5527 C C . HIS A 1 720 ? 15.755 -4.285 3.807 1.00 89.62 720 HIS A C 1
ATOM 5529 O O . HIS A 1 720 ? 15.510 -3.456 4.682 1.00 89.62 720 HIS A O 1
ATOM 5535 N N . HIS A 1 721 ? 16.862 -4.232 3.061 1.00 87.56 721 HIS A N 1
ATOM 5536 C CA . HIS A 1 721 ? 17.895 -3.210 3.213 1.00 87.56 721 HIS A CA 1
ATOM 5537 C C . HIS A 1 721 ? 17.473 -1.869 2.583 1.00 87.56 721 HIS A C 1
ATOM 5539 O O . HIS A 1 721 ? 17.603 -0.819 3.208 1.00 87.56 721 HIS A O 1
ATOM 5545 N N . LEU A 1 722 ? 16.848 -1.909 1.403 1.00 88.62 722 LEU A N 1
ATOM 5546 C CA . LEU A 1 722 ? 16.181 -0.778 0.751 1.00 88.62 722 LEU A CA 1
ATOM 5547 C C . LEU A 1 722 ? 15.076 -0.192 1.650 1.00 88.62 722 LEU A C 1
ATOM 5549 O O . LEU A 1 722 ? 14.920 1.025 1.735 1.00 88.62 722 LEU A O 1
ATOM 5553 N N . ALA A 1 723 ? 14.353 -1.047 2.383 1.00 85.00 723 ALA A N 1
ATOM 5554 C CA . ALA A 1 723 ? 13.405 -0.638 3.420 1.00 85.00 723 ALA A CA 1
ATOM 5555 C C . ALA A 1 723 ? 14.061 -0.123 4.717 1.00 85.00 723 ALA A C 1
ATOM 5557 O O . ALA A 1 723 ? 13.423 0.612 5.474 1.00 85.00 723 ALA A O 1
ATOM 5558 N N . ASN A 1 724 ? 15.325 -0.463 4.980 1.00 73.75 724 ASN A N 1
ATOM 5559 C CA . ASN A 1 724 ? 16.067 0.012 6.148 1.00 73.75 724 ASN A CA 1
ATOM 5560 C C . ASN A 1 724 ? 16.653 1.421 5.995 1.00 73.75 724 ASN A C 1
ATOM 5562 O O . ASN A 1 724 ? 17.057 1.963 7.018 1.00 73.75 724 ASN A O 1
ATOM 5566 N N . LEU A 1 725 ? 16.581 2.068 4.817 1.00 65.44 725 LEU A N 1
ATOM 5567 C CA . LEU A 1 725 ? 16.928 3.491 4.564 1.00 65.44 725 LEU A CA 1
ATOM 5568 C C . LEU A 1 725 ? 16.043 4.520 5.333 1.00 65.44 725 LEU A C 1
ATOM 5570 O O . LEU A 1 725 ? 15.768 5.628 4.870 1.00 65.44 725 LEU A O 1
ATOM 5574 N N . ARG A 1 726 ? 15.557 4.144 6.518 1.00 48.97 726 ARG A N 1
ATOM 5575 C CA . ARG A 1 726 ? 14.799 4.932 7.488 1.00 48.97 726 ARG A CA 1
ATOM 5576 C C . ARG A 1 726 ? 15.671 6.016 8.126 1.00 48.97 726 ARG A C 1
ATOM 5578 O O . ARG A 1 726 ? 16.817 5.788 8.494 1.00 48.97 726 ARG A O 1
ATOM 5585 N N . VAL A 1 727 ? 15.055 7.175 8.351 1.00 33.34 727 VAL A N 1
ATOM 5586 C CA . VAL A 1 727 ? 15.665 8.378 8.936 1.00 33.34 727 VAL A CA 1
ATOM 5587 C C . VAL A 1 727 ? 14.884 8.755 10.205 1.00 33.34 727 VAL A C 1
ATOM 5589 O O . VAL A 1 727 ? 13.874 9.449 10.124 1.00 33.34 727 VAL A O 1
ATOM 5592 N N . TYR A 1 728 ? 15.316 8.235 11.360 1.00 33.00 728 TYR A N 1
ATOM 5593 C CA . TYR A 1 728 ? 14.681 8.324 12.693 1.00 33.00 728 TYR A CA 1
ATOM 5594 C C . TYR A 1 728 ? 15.759 8.036 13.774 1.00 33.00 728 TYR A C 1
ATOM 5596 O O . TYR A 1 728 ? 16.647 7.234 13.497 1.00 33.00 728 TYR A O 1
ATOM 5604 N N . ILE A 1 729 ? 15.796 8.588 15.001 1.00 33.78 729 ILE A N 1
ATOM 5605 C CA . ILE A 1 729 ? 14.887 9.443 15.813 1.00 33.78 729 ILE A CA 1
ATOM 5606 C C . ILE A 1 729 ? 15.716 10.623 16.407 1.00 33.78 729 ILE A C 1
ATOM 5608 O O . ILE A 1 729 ? 16.924 10.669 16.225 1.00 33.78 729 ILE A O 1
ATOM 5612 N N . MET A 1 730 ? 15.104 11.584 17.108 1.00 53.88 730 MET A N 1
ATOM 5613 C CA . MET A 1 730 ? 15.766 12.553 18.014 1.00 53.88 730 MET A CA 1
ATOM 5614 C C . MET A 1 730 ? 16.488 11.906 19.215 1.00 53.88 730 MET A C 1
ATOM 5616 O O . MET A 1 730 ? 16.343 10.700 19.408 1.00 53.88 730 MET A O 1
ATOM 5620 N N . PRO A 1 731 ? 17.266 12.667 20.027 1.00 60.78 731 PRO A N 1
ATOM 5621 C CA . PRO A 1 731 ? 17.774 12.230 21.330 1.00 60.78 731 PRO A CA 1
ATOM 5622 C C . PRO A 1 731 ? 16.694 11.581 22.208 1.00 60.78 731 PRO A C 1
ATOM 5624 O O . PRO A 1 731 ? 15.925 12.265 22.885 1.00 60.78 731 PRO A O 1
ATOM 5627 N N . PHE A 1 732 ? 16.622 10.250 22.161 1.00 75.62 732 PHE A N 1
ATOM 5628 C CA . PHE A 1 732 ? 15.474 9.477 22.631 1.00 75.62 732 PHE A CA 1
ATOM 5629 C C . PHE A 1 732 ? 15.902 8.497 23.715 1.00 75.62 732 PHE A C 1
ATOM 5631 O O . PHE A 1 732 ? 16.562 7.491 23.447 1.00 75.62 732 PHE A O 1
ATOM 5638 N N . TYR A 1 733 ? 15.517 8.817 24.946 1.00 87.75 733 TYR A N 1
ATOM 5639 C CA . TYR A 1 733 ? 15.860 8.090 26.158 1.00 87.75 733 TYR A CA 1
ATOM 5640 C C . TYR A 1 733 ? 14.737 7.120 26.534 1.00 87.75 733 TYR A C 1
ATOM 5642 O O . TYR A 1 733 ? 13.707 7.512 27.083 1.00 87.75 733 TYR A O 1
ATOM 5650 N N . GLN A 1 734 ? 14.951 5.835 26.268 1.00 89.62 734 GLN A N 1
ATOM 5651 C CA . GLN A 1 734 ? 14.106 4.738 26.724 1.00 89.62 734 GLN A CA 1
ATOM 5652 C C . GLN A 1 734 ? 14.549 4.274 28.114 1.00 89.62 734 GLN A C 1
ATOM 5654 O O . GLN A 1 734 ? 15.625 3.702 28.288 1.00 89.62 734 GLN A O 1
ATOM 5659 N N . ILE A 1 735 ? 13.697 4.500 29.108 1.00 92.00 735 ILE A N 1
ATOM 5660 C CA . ILE A 1 735 ? 13.926 4.143 30.506 1.00 92.00 735 ILE A CA 1
ATOM 5661 C C . ILE A 1 735 ? 13.149 2.868 30.804 1.00 92.00 735 ILE A C 1
ATOM 5663 O O . ILE A 1 735 ? 11.963 2.900 31.137 1.00 92.00 735 ILE A O 1
ATOM 5667 N N . TYR A 1 736 ? 13.825 1.734 30.667 1.00 88.75 736 TYR A N 1
ATOM 5668 C CA . TYR A 1 736 ? 13.290 0.434 31.040 1.00 88.75 736 TYR A CA 1
ATOM 5669 C C . TYR A 1 736 ? 13.380 0.287 32.558 1.00 88.75 736 TYR A C 1
ATOM 5671 O O . TYR A 1 736 ? 14.466 0.431 33.118 1.00 88.75 736 TYR A O 1
ATOM 5679 N N . HIS A 1 737 ? 12.264 0.012 33.235 1.00 88.38 737 HIS A N 1
ATOM 5680 C CA . HIS A 1 737 ? 12.254 -0.091 34.695 1.00 88.38 737 HIS A CA 1
ATOM 5681 C C . HIS A 1 737 ? 11.376 -1.235 35.214 1.00 88.38 737 HIS A C 1
ATOM 5683 O O . HIS A 1 737 ? 10.203 -1.351 34.862 1.00 88.38 737 HIS A O 1
ATOM 5689 N N . THR A 1 738 ? 11.944 -2.057 36.095 1.00 82.00 738 THR A N 1
ATOM 5690 C CA . THR A 1 738 ? 11.221 -3.040 36.918 1.00 82.00 738 THR A CA 1
ATOM 5691 C C . THR A 1 738 ? 10.824 -2.435 38.267 1.00 82.00 738 THR A C 1
ATOM 5693 O O . THR A 1 738 ? 9.785 -2.787 38.824 1.00 82.00 738 THR A O 1
ATOM 5696 N N . TYR A 1 739 ? 11.602 -1.473 38.780 1.00 83.94 739 TYR A N 1
ATOM 5697 C CA . TYR A 1 739 ? 11.257 -0.736 39.996 1.00 83.94 739 TYR A CA 1
ATOM 5698 C C . TYR A 1 739 ? 10.004 0.143 39.786 1.00 83.94 739 TYR A C 1
ATOM 5700 O O . TYR A 1 739 ? 9.930 0.872 38.790 1.00 83.94 739 TYR A O 1
ATOM 5708 N N . PRO A 1 740 ? 9.007 0.137 40.693 1.00 81.12 740 PRO A N 1
ATOM 5709 C CA . PRO A 1 740 ? 7.774 0.909 40.530 1.00 81.12 740 PRO A CA 1
ATOM 5710 C C . PRO A 1 740 ? 7.970 2.408 40.831 1.00 81.12 740 PRO A C 1
ATOM 5712 O O . PRO A 1 740 ? 7.635 2.893 41.911 1.00 81.12 740 PRO A O 1
ATOM 5715 N N . LEU A 1 741 ? 8.467 3.159 39.844 1.00 84.50 741 LEU A N 1
ATOM 5716 C CA . LEU A 1 741 ? 8.610 4.619 39.907 1.00 84.50 741 LEU A CA 1
ATOM 5717 C C . LEU A 1 741 ? 7.254 5.329 40.080 1.00 84.50 741 LEU A C 1
ATOM 5719 O O . LEU A 1 741 ? 6.324 5.140 39.291 1.00 84.50 741 LEU A O 1
ATOM 5723 N N . ALA A 1 742 ? 7.158 6.207 41.079 1.00 87.00 742 ALA A N 1
ATOM 5724 C CA . ALA A 1 742 ? 6.042 7.136 41.229 1.00 87.00 742 ALA A CA 1
ATOM 5725 C C . ALA A 1 742 ? 6.109 8.270 40.189 1.00 87.00 742 ALA A C 1
ATOM 5727 O O . ALA A 1 742 ? 7.179 8.597 39.676 1.00 87.00 742 ALA A O 1
ATOM 5728 N N . GLN A 1 743 ? 4.976 8.928 39.919 1.00 81.31 743 GLN A N 1
ATOM 5729 C CA . GLN A 1 743 ? 4.883 9.979 38.895 1.00 81.31 743 GLN A CA 1
ATOM 5730 C C . GLN A 1 743 ? 5.940 11.084 39.073 1.00 81.31 743 GLN A C 1
ATOM 5732 O O . GLN A 1 743 ? 6.693 11.345 38.141 1.00 81.31 743 GLN A O 1
ATOM 5737 N N . LYS A 1 744 ? 6.099 11.614 40.295 1.00 82.06 744 LYS A N 1
ATOM 5738 C CA . LYS A 1 744 ? 7.126 12.622 40.624 1.00 82.06 744 LYS A CA 1
ATOM 5739 C C . LYS A 1 744 ? 8.567 12.152 40.404 1.00 82.06 744 LYS A C 1
ATOM 5741 O O . LYS A 1 744 ? 9.439 12.969 40.138 1.00 82.06 744 LYS A O 1
ATOM 5746 N N . GLN A 1 745 ? 8.828 10.848 40.510 1.00 88.62 745 GLN A N 1
ATOM 5747 C CA . GLN A 1 745 ? 10.152 10.283 40.239 1.00 88.62 745 GLN A CA 1
ATOM 5748 C C . GLN A 1 745 ? 10.398 10.216 38.730 1.00 88.62 745 GLN A C 1
ATOM 5750 O O . GLN A 1 745 ? 11.473 10.593 38.283 1.00 88.62 745 GLN A O 1
ATOM 5755 N N . ARG A 1 746 ? 9.388 9.831 37.936 1.00 88.00 746 ARG A N 1
ATOM 5756 C CA . ARG A 1 746 ? 9.463 9.879 36.465 1.00 88.00 746 ARG A CA 1
ATOM 5757 C C . ARG A 1 746 ? 9.649 11.310 35.954 1.00 88.00 746 ARG A C 1
ATOM 5759 O O . ARG A 1 746 ? 10.532 11.550 35.142 1.00 88.00 746 ARG A O 1
ATOM 5766 N N . GLU A 1 747 ? 8.884 12.259 36.491 1.00 83.81 747 GLU A N 1
ATOM 5767 C CA . GLU A 1 747 ? 9.019 13.695 36.200 1.00 83.81 747 GLU A CA 1
ATOM 5768 C C . GLU A 1 747 ? 10.424 14.211 36.545 1.00 83.81 747 GLU A C 1
ATOM 5770 O O . GLU A 1 747 ? 11.059 14.850 35.710 1.00 83.81 747 GLU A O 1
ATOM 5775 N N . SER A 1 748 ? 10.950 13.873 37.729 1.00 90.88 748 SER A N 1
ATOM 5776 C CA . SER A 1 748 ? 12.309 14.253 38.134 1.00 90.88 748 SER A CA 1
ATOM 5777 C C . SER A 1 748 ? 13.385 13.637 37.238 1.00 90.88 748 SER A C 1
ATOM 5779 O O . SER A 1 748 ? 14.304 14.342 36.838 1.00 90.88 748 SER A O 1
ATOM 5781 N N . ILE A 1 749 ? 13.287 12.343 36.912 1.00 91.88 749 ILE A N 1
ATOM 5782 C CA . ILE A 1 749 ? 14.273 11.642 36.075 1.00 91.88 749 ILE A CA 1
ATOM 5783 C C . ILE A 1 749 ? 14.261 12.206 34.649 1.00 91.88 749 ILE A C 1
ATOM 5785 O O . ILE A 1 749 ? 15.327 12.477 34.102 1.00 91.88 749 ILE A O 1
ATOM 5789 N N . ALA A 1 750 ? 13.080 12.440 34.067 1.00 88.31 750 ALA A N 1
ATOM 5790 C CA . ALA A 1 750 ? 12.958 13.045 32.743 1.00 88.31 750 ALA A CA 1
ATOM 5791 C C . ALA A 1 750 ? 13.538 14.462 32.712 1.00 88.31 750 ALA A C 1
ATOM 5793 O O . ALA A 1 750 ? 14.406 14.742 31.891 1.00 88.31 750 ALA A O 1
ATOM 5794 N N . LEU A 1 751 ? 13.132 15.324 33.652 1.00 88.19 751 LEU A N 1
ATOM 5795 C CA . LEU A 1 751 ? 13.631 16.697 33.745 1.00 88.19 751 LEU A CA 1
ATOM 5796 C C . LEU A 1 751 ? 15.153 16.739 33.948 1.00 88.19 751 LEU A C 1
ATOM 5798 O O . LEU A 1 751 ? 15.832 17.549 33.320 1.00 88.19 751 LEU A O 1
ATOM 5802 N N . SER A 1 752 ? 15.709 15.850 34.777 1.00 92.50 752 SER A N 1
ATOM 5803 C CA . SER A 1 752 ? 17.159 15.718 34.933 1.00 92.50 752 SER A CA 1
ATOM 5804 C C . SER A 1 752 ? 17.841 15.268 33.641 1.00 92.50 752 SER A C 1
ATOM 5806 O O . SER A 1 752 ? 18.813 15.901 33.246 1.00 92.50 752 SER A O 1
ATOM 5808 N N . ILE A 1 753 ? 17.349 14.232 32.957 1.00 92.88 753 ILE A N 1
ATOM 5809 C CA . ILE A 1 753 ? 17.937 13.740 31.697 1.00 92.88 753 ILE A CA 1
ATOM 5810 C C . ILE A 1 753 ? 17.904 14.818 30.611 1.00 92.88 753 ILE A C 1
ATOM 5812 O O . ILE A 1 753 ? 18.935 15.074 29.988 1.00 92.88 753 ILE A O 1
ATOM 5816 N N . THR A 1 754 ? 16.766 15.495 30.437 1.00 85.81 754 THR A N 1
ATOM 5817 C CA . THR A 1 754 ? 16.626 16.632 29.523 1.00 85.81 754 THR A CA 1
ATOM 5818 C C . THR A 1 754 ? 17.639 17.719 29.874 1.00 85.81 754 THR A C 1
ATOM 5820 O O . THR A 1 754 ? 18.505 18.014 29.055 1.00 85.81 754 THR A O 1
ATOM 5823 N N . ASN A 1 755 ? 17.638 18.243 31.104 1.00 87.19 755 ASN A N 1
ATOM 5824 C CA . ASN A 1 755 ? 18.560 19.309 31.513 1.00 87.19 755 ASN A CA 1
ATOM 5825 C C . ASN A 1 755 ? 20.042 18.914 31.370 1.00 87.19 755 ASN A C 1
ATOM 5827 O O . ASN A 1 755 ? 20.865 19.739 30.968 1.00 87.19 755 ASN A O 1
ATOM 5831 N N . LEU A 1 756 ? 20.400 17.662 31.666 1.00 91.94 756 LEU A N 1
ATOM 5832 C CA . LEU A 1 756 ? 21.765 17.147 31.539 1.00 91.94 756 LEU A CA 1
ATOM 5833 C C . LEU A 1 756 ? 22.200 17.014 30.072 1.00 91.94 756 LEU A C 1
ATOM 5835 O O . LEU A 1 756 ? 23.321 17.400 29.741 1.00 91.94 756 LEU A O 1
ATOM 5839 N N . HIS A 1 757 ? 21.328 16.534 29.181 1.00 88.94 757 HIS A N 1
ATOM 5840 C CA . HIS A 1 757 ? 21.610 16.483 27.744 1.00 88.94 757 HIS A CA 1
ATOM 5841 C C . HIS A 1 757 ? 21.725 17.897 27.154 1.00 88.94 757 HIS A C 1
ATOM 5843 O O . HIS A 1 757 ? 22.694 18.204 26.460 1.00 88.94 757 HIS A O 1
ATOM 5849 N N . CYS A 1 758 ? 20.783 18.785 27.487 1.00 82.19 758 CYS A N 1
ATOM 5850 C CA . CYS A 1 758 ? 20.750 20.164 26.998 1.00 82.19 758 CYS A CA 1
ATOM 5851 C C . CYS A 1 758 ? 21.998 20.951 27.421 1.00 82.19 758 CYS A C 1
ATOM 5853 O O . CYS A 1 758 ? 22.630 21.598 26.589 1.00 82.19 758 CYS A O 1
ATOM 5855 N N . SER A 1 759 ? 22.403 20.843 28.692 1.00 81.75 759 SER A N 1
ATOM 5856 C CA . SER A 1 759 ? 23.598 21.520 29.220 1.00 81.75 759 SER A CA 1
ATOM 5857 C C . SER A 1 759 ? 24.925 20.908 28.760 1.00 81.75 759 SER A C 1
ATOM 5859 O O . SER A 1 759 ? 25.915 21.629 28.685 1.00 81.75 759 SER A O 1
ATOM 5861 N N . THR A 1 760 ? 24.965 19.614 28.418 1.00 84.25 760 THR A N 1
ATOM 5862 C CA . THR A 1 760 ? 26.184 18.968 27.889 1.00 84.25 760 THR A CA 1
ATOM 5863 C C . THR A 1 760 ? 26.373 19.239 26.390 1.00 84.25 760 THR A C 1
ATOM 5865 O O . THR A 1 760 ? 27.504 19.309 25.923 1.00 84.25 760 THR A O 1
ATOM 5868 N N . PHE A 1 761 ? 25.286 19.423 25.629 1.00 80.12 761 PHE A N 1
ATOM 5869 C CA . PHE A 1 761 ? 25.325 19.426 24.159 1.00 80.12 761 PHE A CA 1
ATOM 5870 C C . PHE A 1 761 ? 24.655 20.625 23.467 1.00 80.12 761 PHE A C 1
ATOM 5872 O O . PHE A 1 761 ? 24.448 20.576 22.249 1.00 80.12 761 PHE A O 1
ATOM 5879 N N . SER A 1 762 ? 24.291 21.670 24.218 1.00 72.38 762 SER A N 1
ATOM 5880 C CA . SER A 1 762 ? 23.626 22.903 23.742 1.00 72.38 762 SER A CA 1
ATOM 5881 C C . SER A 1 762 ? 22.389 22.657 22.863 1.00 72.38 762 SER A C 1
ATOM 5883 O O . SER A 1 762 ? 22.071 23.436 21.967 1.00 72.38 762 SER A O 1
ATOM 5885 N N . THR A 1 763 ? 21.695 21.547 23.112 1.00 73.31 763 THR A N 1
ATOM 5886 C CA . THR A 1 763 ? 20.469 21.145 22.409 1.00 73.31 763 THR A CA 1
ATOM 5887 C C . THR A 1 763 ? 19.257 21.672 23.189 1.00 73.31 763 THR A C 1
ATOM 5889 O O . THR A 1 763 ? 19.260 21.495 24.403 1.00 73.31 763 THR A O 1
ATOM 5892 N N . PRO A 1 764 ? 18.247 22.303 22.559 1.00 72.62 764 PRO A N 1
ATOM 5893 C CA . PRO A 1 764 ? 17.034 22.738 23.261 1.00 72.62 764 PRO A CA 1
ATOM 5894 C C . PRO A 1 764 ? 16.231 21.565 23.853 1.00 72.62 764 PRO A C 1
ATOM 5896 O O . PRO A 1 764 ? 16.186 20.478 23.271 1.00 72.62 764 PRO A O 1
ATOM 5899 N N . ALA A 1 765 ? 15.557 21.792 24.977 1.00 75.00 765 ALA A N 1
ATOM 5900 C CA . ALA A 1 765 ? 14.801 20.805 25.745 1.00 75.00 765 ALA A CA 1
ATOM 5901 C C . ALA A 1 765 ? 13.650 20.171 24.958 1.00 75.00 765 ALA A C 1
ATOM 5903 O O . ALA A 1 765 ? 13.403 18.973 25.106 1.00 75.00 765 ALA A O 1
ATOM 5904 N N . PHE A 1 766 ? 13.012 20.936 24.065 1.00 70.19 766 PHE A N 1
ATOM 5905 C CA . PHE A 1 766 ? 12.006 20.437 23.115 1.00 70.19 766 PHE A CA 1
ATOM 5906 C C . PHE A 1 766 ? 12.478 19.202 22.313 1.00 70.19 766 PHE A C 1
ATOM 5908 O O . PHE A 1 766 ? 11.685 18.329 21.962 1.00 70.19 766 PHE A O 1
ATOM 5915 N N . PHE A 1 767 ? 13.786 19.103 22.064 1.00 67.50 767 PHE A N 1
ATOM 5916 C CA . PHE A 1 767 ? 14.413 18.074 21.237 1.00 67.50 767 PHE A CA 1
ATOM 5917 C C . PHE A 1 767 ? 14.951 16.861 22.021 1.00 67.50 767 PHE A C 1
ATOM 5919 O O . PHE A 1 767 ? 15.609 16.006 21.425 1.00 67.50 767 PHE A O 1
ATOM 5926 N N . VAL A 1 768 ? 14.705 16.765 23.336 1.00 76.56 768 VAL A N 1
ATOM 5927 C CA . VAL A 1 768 ? 15.154 15.634 24.173 1.00 76.56 768 VAL A CA 1
ATOM 5928 C C . VAL A 1 768 ? 13.951 14.875 24.724 1.00 76.56 768 VAL A C 1
ATOM 5930 O O . VAL A 1 768 ? 13.273 15.324 25.647 1.00 76.56 768 VAL A O 1
ATOM 5933 N N . HIS A 1 769 ? 13.683 13.703 24.151 1.00 79.06 769 HIS A N 1
ATOM 5934 C CA . HIS A 1 769 ? 12.473 12.926 24.419 1.00 79.06 769 HIS A CA 1
ATOM 5935 C C . HIS A 1 769 ? 12.767 11.783 25.395 1.00 79.06 769 HIS A C 1
ATOM 5937 O O . HIS A 1 769 ? 13.696 11.002 25.188 1.00 79.06 769 HIS A O 1
ATOM 5943 N N . VAL A 1 770 ? 11.955 11.651 26.448 1.00 87.12 770 VAL A N 1
ATOM 5944 C CA . VAL A 1 770 ? 12.135 10.638 27.503 1.00 87.12 770 VAL A CA 1
ATOM 5945 C C . VAL A 1 770 ? 10.882 9.772 27.633 1.00 87.12 770 VAL A C 1
ATOM 5947 O O . VAL A 1 770 ? 9.796 10.277 27.907 1.00 87.12 770 VAL A O 1
ATOM 5950 N N . ASN A 1 771 ? 11.034 8.457 27.468 1.00 86.19 771 ASN A N 1
ATOM 5951 C CA . ASN A 1 771 ? 9.952 7.473 27.528 1.00 86.19 771 ASN A CA 1
ATOM 5952 C C . ASN A 1 771 ? 10.201 6.441 28.642 1.00 86.19 771 ASN A C 1
ATOM 5954 O O . ASN A 1 771 ? 11.297 5.894 28.741 1.00 86.19 771 ASN A O 1
ATOM 5958 N N . PHE A 1 772 ? 9.182 6.123 29.446 1.00 88.38 772 PHE A N 1
ATOM 5959 C CA . PHE A 1 772 ? 9.270 5.140 30.533 1.00 88.38 772 PHE A CA 1
ATOM 5960 C C . PHE A 1 772 ? 8.576 3.834 30.151 1.00 88.38 772 PHE A C 1
ATOM 5962 O O . PHE A 1 772 ? 7.355 3.781 30.009 1.00 88.38 772 PHE A O 1
ATOM 5969 N N . ILE A 1 773 ? 9.359 2.763 30.051 1.00 84.50 773 ILE A N 1
ATOM 5970 C CA . ILE A 1 773 ? 8.904 1.427 29.675 1.00 84.50 773 ILE A CA 1
ATOM 5971 C C . ILE A 1 773 ? 8.937 0.550 30.928 1.00 84.50 773 ILE A C 1
ATOM 5973 O O . ILE A 1 773 ? 9.989 0.047 31.332 1.00 84.50 773 ILE A O 1
ATOM 5977 N N . LYS A 1 774 ? 7.776 0.362 31.563 1.00 81.19 774 LYS A N 1
ATOM 5978 C CA . LYS A 1 774 ? 7.658 -0.567 32.691 1.00 81.19 774 LYS A CA 1
ATOM 5979 C C . LYS A 1 774 ? 7.870 -1.999 32.189 1.00 81.19 774 LYS A C 1
ATOM 5981 O O . LYS A 1 774 ? 7.170 -2.447 31.285 1.00 81.19 774 LYS A O 1
ATOM 5986 N N . GLN A 1 775 ? 8.793 -2.723 32.808 1.00 72.31 775 GLN A N 1
ATOM 5987 C CA . GLN A 1 775 ? 8.946 -4.165 32.642 1.00 72.31 775 GLN A CA 1
ATOM 5988 C C . GLN A 1 775 ? 8.280 -4.854 33.835 1.00 72.31 775 GLN A C 1
ATOM 5990 O O . GLN A 1 775 ? 8.643 -4.603 34.984 1.00 72.31 775 GLN A O 1
ATOM 5995 N N . GLU A 1 776 ? 7.274 -5.692 33.577 1.00 63.41 776 GLU A N 1
ATOM 5996 C CA . GLU A 1 776 ? 6.727 -6.557 34.624 1.00 63.41 776 GLU A CA 1
ATOM 5997 C C . GLU A 1 776 ? 7.790 -7.589 35.030 1.00 63.41 776 GLU A C 1
ATOM 5999 O O . GLU A 1 776 ? 8.414 -8.183 34.142 1.00 63.41 776 GLU A O 1
ATOM 6004 N N . PRO A 1 777 ? 8.003 -7.842 36.334 1.00 57.19 777 PRO A N 1
ATOM 6005 C CA . PRO A 1 777 ? 8.833 -8.955 36.761 1.00 57.19 777 PRO A CA 1
ATOM 6006 C C . PRO A 1 777 ? 8.149 -10.259 36.338 1.00 57.19 777 PRO A C 1
ATOM 6008 O O . PRO A 1 777 ? 7.097 -10.628 36.867 1.00 57.19 777 PRO A O 1
ATOM 6011 N N . LYS A 1 778 ? 8.742 -10.954 35.360 1.00 49.06 778 LYS A N 1
ATOM 6012 C CA . LYS A 1 778 ? 8.416 -12.360 35.108 1.00 49.06 778 LYS A CA 1
ATOM 6013 C C . LYS A 1 778 ? 8.809 -13.186 36.342 1.00 49.06 778 LYS A C 1
ATOM 6015 O O . LYS A 1 778 ? 9.619 -12.751 37.158 1.00 49.06 778 LYS A O 1
ATOM 6020 N N . SER A 1 779 ? 8.157 -14.333 36.500 1.00 48.59 779 SER A N 1
ATOM 6021 C CA . SER A 1 779 ? 8.277 -15.244 37.646 1.00 48.59 779 SER A CA 1
ATOM 6022 C C . SER A 1 779 ? 9.711 -15.723 37.921 1.00 48.59 779 SER A C 1
ATOM 6024 O O . SER A 1 779 ? 10.598 -15.539 37.095 1.00 48.59 779 SER A O 1
ATOM 6026 N N . ASP A 1 780 ? 9.921 -16.417 39.048 1.00 52.28 780 ASP A N 1
ATOM 6027 C CA . ASP A 1 780 ? 11.202 -17.007 39.495 1.00 52.28 780 ASP A CA 1
ATOM 6028 C C . ASP A 1 780 ? 11.805 -18.105 38.569 1.00 52.28 780 ASP A C 1
ATOM 6030 O O . ASP A 1 780 ? 12.552 -18.972 39.021 1.00 52.28 780 ASP A O 1
ATOM 6034 N N . ASP A 1 781 ? 11.511 -18.089 37.264 1.00 52.62 781 ASP A N 1
ATOM 6035 C CA . ASP A 1 781 ? 12.099 -18.966 36.241 1.00 52.62 781 ASP A CA 1
ATOM 6036 C C . ASP A 1 781 ? 13.581 -18.665 35.948 1.00 52.62 781 ASP A C 1
ATOM 6038 O O . ASP A 1 781 ? 14.296 -19.511 35.408 1.00 52.62 781 ASP A O 1
ATOM 6042 N N . GLY A 1 782 ? 14.061 -17.484 36.347 1.00 51.19 782 GLY A N 1
ATOM 6043 C CA . GLY A 1 782 ? 15.456 -17.077 36.218 1.00 51.19 782 GLY A CA 1
ATOM 6044 C C . GLY A 1 782 ? 15.867 -16.599 34.827 1.00 51.19 782 GLY A C 1
ATOM 6045 O O . GLY A 1 782 ? 17.045 -16.670 34.496 1.00 51.19 782 GLY A O 1
ATOM 6046 N N . THR A 1 783 ? 14.936 -16.080 34.023 1.00 51.47 783 THR A N 1
ATOM 6047 C CA . THR A 1 783 ? 15.166 -15.579 32.649 1.00 51.47 783 THR A CA 1
ATOM 6048 C C . THR A 1 783 ? 16.216 -14.462 32.471 1.00 51.47 783 THR A C 1
ATOM 6050 O O . THR A 1 783 ? 16.514 -14.105 31.330 1.00 51.47 783 THR A O 1
ATOM 6053 N N . TYR A 1 784 ? 16.832 -13.931 33.535 1.00 60.03 784 TYR A N 1
ATOM 6054 C CA . TYR A 1 784 ? 17.948 -12.978 33.455 1.00 60.03 784 TYR A CA 1
ATOM 6055 C C . TYR A 1 784 ? 19.186 -13.490 34.206 1.00 60.03 784 TYR A C 1
ATOM 6057 O O . TYR A 1 784 ? 19.136 -13.735 35.413 1.00 60.03 784 TYR A O 1
ATOM 6065 N N . PHE A 1 785 ? 20.315 -13.611 33.495 1.00 64.56 785 PHE A N 1
ATOM 6066 C CA . PHE A 1 785 ? 21.579 -14.113 34.041 1.00 64.56 785 PHE A CA 1
ATOM 6067 C C . PHE A 1 785 ? 22.703 -13.071 33.980 1.00 64.56 785 PHE A C 1
ATOM 6069 O O . PHE A 1 785 ? 23.026 -12.563 32.908 1.00 64.56 785 PHE A O 1
ATOM 6076 N N . MET A 1 786 ? 23.391 -12.843 35.103 1.00 62.53 786 MET A N 1
ATOM 6077 C CA . MET A 1 786 ? 24.672 -12.124 35.152 1.00 62.53 786 MET A CA 1
ATOM 6078 C C . MET A 1 786 ? 25.769 -13.073 35.643 1.00 62.53 786 MET A C 1
ATOM 6080 O O . MET A 1 786 ? 25.587 -13.786 36.627 1.00 62.53 786 MET A O 1
ATOM 6084 N N . ALA A 1 787 ? 26.902 -13.129 34.933 1.00 67.69 787 ALA A N 1
ATOM 6085 C CA . ALA A 1 787 ? 28.005 -14.065 35.210 1.00 67.69 787 ALA A CA 1
ATOM 6086 C C . ALA A 1 787 ? 27.554 -15.537 35.416 1.00 67.69 787 ALA A C 1
ATOM 6088 O O . ALA A 1 787 ? 28.092 -16.254 36.260 1.00 67.69 787 ALA A O 1
ATOM 6089 N N . GLY A 1 788 ? 26.535 -15.980 34.666 1.00 64.75 788 GLY A N 1
ATOM 6090 C CA . GLY A 1 788 ? 25.971 -17.335 34.752 1.00 64.75 788 GLY A CA 1
ATOM 6091 C C . GLY A 1 788 ? 25.063 -17.603 35.962 1.00 64.75 788 GLY A C 1
ATOM 6092 O O . GLY A 1 788 ? 24.665 -18.746 36.170 1.00 64.75 788 GLY A O 1
ATOM 6093 N N . LYS A 1 789 ? 24.716 -16.584 36.759 1.00 67.25 789 LYS A N 1
ATOM 6094 C CA . LYS A 1 789 ? 23.786 -16.686 37.897 1.00 67.25 789 LYS A CA 1
ATOM 6095 C C . LYS A 1 789 ? 22.472 -15.980 37.581 1.00 67.25 789 LYS A C 1
ATOM 6097 O O . LYS A 1 789 ? 22.502 -14.898 37.006 1.00 67.25 789 LYS A O 1
ATOM 6102 N N . SER A 1 790 ? 21.350 -16.582 37.970 1.00 68.00 790 SER A N 1
ATOM 6103 C CA . SER A 1 790 ? 20.016 -15.975 37.860 1.00 68.00 790 SER A CA 1
ATOM 6104 C C . SER A 1 790 ? 19.871 -14.777 38.811 1.00 68.00 790 SER A C 1
ATOM 6106 O O . SER A 1 790 ? 20.323 -14.843 39.956 1.00 68.00 790 SER A O 1
ATOM 6108 N N . HIS A 1 791 ? 19.235 -13.701 38.341 1.00 63.22 791 HIS A N 1
ATOM 6109 C CA . HIS A 1 791 ? 18.833 -12.533 39.132 1.00 63.22 791 HIS A CA 1
ATOM 6110 C C . HIS A 1 791 ? 17.336 -12.259 38.905 1.00 63.22 791 HIS A C 1
ATOM 6112 O O . HIS A 1 791 ? 16.923 -11.970 37.785 1.00 63.22 791 HIS A O 1
ATOM 6118 N N . THR A 1 792 ? 16.519 -12.337 39.961 1.00 57.00 792 THR A N 1
ATOM 6119 C CA . THR A 1 792 ? 15.050 -12.470 39.846 1.00 57.00 792 THR A CA 1
ATOM 6120 C C . THR A 1 792 ? 14.235 -11.177 40.003 1.00 57.00 792 THR A C 1
ATOM 6122 O O . THR A 1 792 ? 13.011 -11.234 39.938 1.00 57.00 792 THR A O 1
ATOM 6125 N N . SER A 1 793 ? 14.856 -10.009 40.224 1.00 55.88 793 SER A N 1
ATOM 6126 C CA . SER A 1 793 ? 14.120 -8.818 40.704 1.00 55.88 793 SER A CA 1
ATOM 6127 C C . SER A 1 793 ? 14.434 -7.465 40.050 1.00 55.88 793 SER A C 1
ATOM 6129 O O . SER A 1 793 ? 13.694 -6.510 40.296 1.00 55.88 793 SER A O 1
ATOM 6131 N N . ASN A 1 794 ? 15.482 -7.333 39.224 1.00 65.12 794 ASN A N 1
ATOM 6132 C CA . ASN A 1 794 ? 15.856 -6.036 38.647 1.00 65.12 794 ASN A CA 1
ATOM 6133 C C . ASN A 1 794 ? 16.372 -6.116 37.199 1.00 65.12 794 ASN A C 1
ATOM 6135 O O . ASN A 1 794 ? 17.268 -6.901 36.894 1.00 65.12 794 ASN A O 1
ATOM 6139 N N . SER A 1 795 ? 15.844 -5.246 36.329 1.00 72.69 795 SER A N 1
ATOM 6140 C CA . SER A 1 795 ? 16.365 -4.989 34.979 1.00 72.69 795 SER A CA 1
ATOM 6141 C C . SER A 1 795 ? 16.354 -3.496 34.579 1.00 72.69 795 SER A C 1
ATOM 6143 O O . SER A 1 795 ? 16.338 -3.170 33.389 1.00 72.69 795 SER A O 1
ATOM 6145 N N . ASN A 1 796 ? 16.356 -2.572 35.553 1.00 86.69 796 ASN A N 1
ATOM 6146 C CA . ASN A 1 796 ? 16.369 -1.123 35.314 1.00 86.69 796 ASN A CA 1
ATOM 6147 C C . ASN A 1 796 ? 17.568 -0.727 34.428 1.00 86.69 796 ASN A C 1
ATOM 6149 O O . ASN A 1 796 ? 18.718 -1.005 34.780 1.00 86.69 796 ASN A O 1
ATOM 6153 N N . ARG A 1 797 ? 17.321 -0.051 33.300 1.00 90.50 797 ARG A N 1
ATOM 6154 C CA . ARG A 1 797 ? 18.353 0.430 32.362 1.00 90.50 797 ARG A CA 1
ATOM 6155 C C . ARG A 1 797 ? 17.850 1.599 31.520 1.00 90.50 797 ARG A C 1
ATOM 6157 O O . ARG A 1 797 ? 16.666 1.665 31.193 1.00 90.50 797 ARG A O 1
ATOM 6164 N N . ILE A 1 798 ? 18.759 2.482 31.121 1.00 93.06 798 ILE A N 1
ATOM 6165 C CA . ILE A 1 798 ? 18.462 3.608 30.230 1.00 93.06 798 ILE A CA 1
ATOM 6166 C C . ILE A 1 798 ? 19.188 3.376 28.905 1.00 93.06 798 ILE A C 1
ATOM 6168 O O . ILE A 1 798 ? 20.400 3.183 28.889 1.00 93.06 798 ILE A O 1
ATOM 6172 N N . VAL A 1 799 ? 18.452 3.395 27.796 1.00 90.62 799 VAL A N 1
ATOM 6173 C CA . VAL A 1 799 ? 19.003 3.305 26.437 1.00 90.62 799 VAL A CA 1
ATOM 6174 C C . VAL A 1 799 ? 18.672 4.598 25.708 1.00 90.62 799 VAL A C 1
ATOM 6176 O O . VAL A 1 799 ? 17.508 4.977 25.619 1.00 90.62 799 VAL A O 1
ATOM 6179 N N . ALA A 1 800 ? 19.694 5.286 25.219 1.00 87.88 800 ALA A N 1
ATOM 6180 C CA . ALA A 1 800 ? 19.597 6.608 24.632 1.00 87.88 800 ALA A CA 1
ATOM 6181 C C . ALA A 1 800 ? 20.126 6.593 23.197 1.00 87.88 800 ALA A C 1
ATOM 6183 O O . ALA A 1 800 ? 21.322 6.412 22.961 1.00 87.88 800 ALA A O 1
ATOM 6184 N N . LEU A 1 801 ? 19.240 6.824 22.233 1.00 84.38 801 LEU A N 1
ATOM 6185 C CA . LEU A 1 801 ? 19.647 7.107 20.860 1.00 84.38 801 LEU A CA 1
ATOM 6186 C C . LEU A 1 801 ? 20.144 8.566 20.816 1.00 84.38 801 LEU A C 1
ATOM 6188 O O . LEU A 1 801 ? 19.446 9.444 21.317 1.00 84.38 801 LEU A O 1
ATOM 6192 N N . VAL A 1 802 ? 21.346 8.846 20.295 1.00 82.50 802 VAL A N 1
ATOM 6193 C CA . VAL A 1 802 ? 22.001 10.175 20.342 1.00 82.50 802 VAL A CA 1
ATOM 6194 C C . VAL A 1 802 ? 22.818 10.507 19.082 1.00 82.50 802 VAL A C 1
ATOM 6196 O O . VAL A 1 802 ? 23.411 9.634 18.456 1.00 82.50 802 VAL A O 1
ATOM 6199 N N . ARG A 1 803 ? 22.895 11.792 18.698 1.00 76.50 803 ARG A N 1
ATOM 6200 C CA . ARG A 1 803 ? 23.747 12.249 17.578 1.00 76.50 803 ARG A CA 1
ATOM 6201 C C . ARG A 1 803 ? 25.184 12.478 18.061 1.00 76.50 803 ARG A C 1
ATOM 6203 O O . ARG A 1 803 ? 25.406 13.349 18.903 1.00 76.50 803 ARG A O 1
ATOM 6210 N N . THR A 1 804 ? 26.134 11.734 17.499 1.00 75.25 804 THR A N 1
ATOM 6211 C CA . THR A 1 804 ? 27.583 11.805 17.768 1.00 75.25 804 THR A CA 1
ATOM 6212 C C . THR A 1 804 ? 28.316 12.631 16.708 1.00 75.25 804 THR A C 1
ATOM 6214 O O . THR A 1 804 ? 27.940 12.594 15.540 1.00 75.25 804 THR A O 1
ATOM 6217 N N . SER A 1 805 ? 29.397 13.323 17.075 1.00 72.69 805 SER A N 1
ATOM 6218 C CA . SER A 1 805 ? 30.299 14.006 16.130 1.00 72.69 805 SER A CA 1
ATOM 6219 C C . SER A 1 805 ? 31.672 14.245 16.768 1.00 72.69 805 SER A C 1
ATOM 6221 O O . SER A 1 805 ? 31.878 13.940 17.940 1.00 72.69 805 SER A O 1
ATOM 6223 N N . ALA A 1 806 ? 32.613 14.845 16.033 1.00 70.25 806 ALA A N 1
ATOM 6224 C CA . ALA A 1 806 ? 33.909 15.254 16.587 1.00 70.25 806 ALA A CA 1
ATOM 6225 C C . ALA A 1 806 ? 33.806 16.284 17.738 1.00 70.25 806 ALA A C 1
ATOM 6227 O O . ALA A 1 806 ? 34.768 16.451 18.481 1.00 70.25 806 ALA A O 1
ATOM 6228 N N . SER A 1 807 ? 32.655 16.951 17.904 1.00 67.88 807 SER A N 1
ATOM 6229 C CA . SER A 1 807 ? 32.345 17.860 19.020 1.00 67.88 807 SER A CA 1
ATOM 6230 C C . SER A 1 807 ? 31.424 17.244 20.087 1.00 67.88 807 SER A C 1
ATOM 6232 O O . SER A 1 807 ? 30.960 17.954 20.976 1.00 67.88 807 SER A O 1
ATOM 6234 N N . ARG A 1 808 ? 31.151 15.932 20.009 1.00 82.69 808 ARG A N 1
ATOM 6235 C CA . ARG A 1 808 ? 30.466 15.134 21.041 1.00 82.69 808 ARG A CA 1
ATOM 6236 C C . ARG A 1 808 ? 31.204 13.812 21.205 1.00 82.69 808 ARG A C 1
ATOM 6238 O O . ARG A 1 808 ? 30.861 12.807 20.580 1.00 82.69 808 ARG A O 1
ATOM 6245 N N . THR A 1 809 ? 32.279 13.866 21.978 1.00 81.81 809 THR A N 1
ATOM 6246 C CA . THR A 1 809 ? 33.241 12.778 22.154 1.00 81.81 809 THR A CA 1
ATOM 6247 C C . THR A 1 809 ? 32.674 11.655 23.022 1.00 81.81 809 THR A C 1
ATOM 6249 O O . THR A 1 809 ? 31.662 11.823 23.703 1.00 81.81 809 THR A O 1
ATOM 6252 N N . LYS A 1 810 ? 33.348 10.496 23.039 1.00 84.38 810 LYS A N 1
ATOM 6253 C CA . LYS A 1 810 ? 33.003 9.410 23.968 1.00 84.38 810 LYS A CA 1
ATOM 6254 C C . LYS A 1 810 ? 33.024 9.900 25.421 1.00 84.38 810 LYS A C 1
ATOM 6256 O O . LYS A 1 810 ? 32.113 9.580 26.173 1.00 84.38 810 LYS A O 1
ATOM 6261 N N . ASP A 1 811 ? 34.017 10.707 25.780 1.00 88.44 811 ASP A N 1
ATOM 6262 C CA . ASP A 1 811 ? 34.225 11.198 27.142 1.00 88.44 811 ASP A CA 1
ATOM 6263 C C . ASP A 1 811 ? 33.075 12.121 27.593 1.00 88.44 811 ASP A C 1
ATOM 6265 O O . ASP A 1 811 ? 32.658 12.062 28.750 1.00 88.44 811 ASP A O 1
ATOM 6269 N N . ASP A 1 812 ? 32.484 12.897 26.673 1.00 86.50 812 ASP A N 1
ATOM 6270 C CA . ASP A 1 812 ? 31.278 13.698 26.943 1.00 86.50 812 ASP A CA 1
ATOM 6271 C C . ASP A 1 812 ? 30.057 12.809 27.240 1.00 86.50 812 ASP A C 1
ATOM 6273 O O . ASP A 1 812 ? 29.276 13.099 28.151 1.00 86.50 812 ASP A O 1
ATOM 6277 N N . PHE A 1 813 ? 29.896 11.704 26.500 1.00 90.69 813 PHE A N 1
ATOM 6278 C CA . PHE A 1 813 ? 28.825 10.730 26.731 1.00 90.69 813 PHE A CA 1
ATOM 6279 C C . PHE A 1 813 ? 29.052 9.887 27.995 1.00 90.69 813 PHE A C 1
ATOM 6281 O O . PHE A 1 813 ? 28.091 9.638 28.718 1.00 90.69 813 PHE A O 1
ATOM 6288 N N . ASP A 1 814 ? 30.290 9.516 28.325 1.00 90.31 814 ASP A N 1
ATOM 6289 C CA . ASP A 1 814 ? 30.636 8.851 29.590 1.00 90.31 814 ASP A CA 1
ATOM 6290 C C . ASP A 1 814 ? 30.352 9.779 30.788 1.00 90.31 814 ASP A C 1
ATOM 6292 O O . ASP A 1 814 ? 29.724 9.378 31.772 1.00 90.31 814 ASP A O 1
ATOM 6296 N N . ALA A 1 815 ? 30.741 11.055 30.687 1.00 92.00 815 ALA A N 1
ATOM 6297 C CA . ALA A 1 815 ? 30.450 12.066 31.701 1.00 92.00 815 ALA A CA 1
ATOM 6298 C C . ALA A 1 815 ? 28.948 12.385 31.808 1.00 92.00 815 ALA A C 1
ATOM 6300 O O . ALA A 1 815 ? 28.478 12.768 32.882 1.00 92.00 815 ALA A O 1
ATOM 6301 N N . LEU A 1 816 ? 28.178 12.239 30.725 1.00 93.94 816 LEU A N 1
ATOM 6302 C CA . LEU A 1 816 ? 26.718 12.340 30.752 1.00 93.94 816 LEU A CA 1
ATOM 6303 C C . LEU A 1 816 ? 26.065 11.089 31.360 1.00 93.94 816 LEU A C 1
ATOM 6305 O O . LEU A 1 816 ? 25.111 11.234 32.122 1.00 93.94 816 LEU A O 1
ATOM 6309 N N . ALA A 1 817 ? 26.588 9.888 31.085 1.00 94.31 817 ALA A N 1
ATOM 6310 C CA . ALA A 1 817 ? 26.112 8.636 31.675 1.00 94.31 817 ALA A CA 1
ATOM 6311 C C . ALA A 1 817 ? 26.165 8.704 33.205 1.00 94.31 817 ALA A C 1
ATOM 6313 O O . ALA A 1 817 ? 25.129 8.557 33.850 1.00 94.31 817 ALA A O 1
ATOM 6314 N N . ALA A 1 818 ? 27.325 9.049 33.774 1.00 93.88 818 ALA A N 1
ATOM 6315 C CA . ALA A 1 818 ? 27.505 9.166 35.223 1.00 93.88 818 ALA A CA 1
ATOM 6316 C C . ALA A 1 818 ? 26.505 10.146 35.874 1.00 93.88 818 ALA A C 1
ATOM 6318 O O . ALA A 1 818 ? 25.865 9.815 36.869 1.00 93.88 818 ALA A O 1
ATOM 6319 N N . LYS A 1 819 ? 26.283 11.324 35.269 1.00 95.00 819 LYS A N 1
ATOM 6320 C CA . LYS A 1 819 ? 25.302 12.308 35.772 1.00 95.00 819 LYS A CA 1
ATOM 6321 C C . LYS A 1 819 ? 23.856 11.795 35.696 1.00 95.00 819 LYS A C 1
ATOM 6323 O O . LYS A 1 819 ? 23.028 12.175 36.523 1.00 95.00 819 LYS A O 1
ATOM 6328 N N . ILE A 1 820 ? 23.531 10.961 34.705 1.00 95.06 820 ILE A N 1
ATOM 6329 C CA . ILE A 1 820 ? 22.209 10.330 34.566 1.00 95.06 820 ILE A CA 1
ATOM 6330 C C . ILE A 1 820 ? 22.031 9.199 35.592 1.00 95.06 820 ILE A C 1
ATOM 6332 O O . ILE A 1 820 ? 20.941 9.059 36.149 1.00 95.06 820 ILE A O 1
ATOM 6336 N N . GLU A 1 821 ? 23.089 8.447 35.906 1.00 93.75 821 GLU A N 1
ATOM 6337 C CA . GLU A 1 821 ? 23.088 7.475 37.007 1.00 93.75 821 GLU A CA 1
ATOM 6338 C C . GLU A 1 821 ? 22.889 8.172 38.364 1.00 93.75 821 GLU A C 1
ATOM 6340 O O . GLU A 1 821 ? 22.019 7.765 39.135 1.00 93.75 821 GLU A O 1
ATOM 6345 N N . ASP A 1 822 ? 23.588 9.281 38.625 1.00 91.88 822 ASP A N 1
ATOM 6346 C CA . ASP A 1 822 ? 23.370 10.122 39.813 1.00 91.88 822 ASP A CA 1
ATOM 6347 C C . ASP A 1 822 ? 21.935 10.671 39.888 1.00 91.88 822 ASP A C 1
ATOM 6349 O O . ASP A 1 822 ? 21.309 10.636 40.951 1.00 91.88 822 ASP A O 1
ATOM 6353 N N . ALA A 1 823 ? 21.375 11.138 38.767 1.00 92.00 823 ALA A N 1
ATOM 6354 C CA . ALA A 1 823 ? 19.999 11.630 38.704 1.00 92.00 823 ALA A CA 1
ATOM 6355 C C . ALA A 1 823 ? 18.963 10.531 39.002 1.00 92.00 823 ALA A C 1
ATOM 6357 O O . ALA A 1 823 ? 18.009 10.768 39.749 1.00 92.00 823 ALA A O 1
ATOM 6358 N N . TRP A 1 824 ? 19.164 9.319 38.472 1.00 92.81 824 TRP A N 1
ATOM 6359 C CA . TRP A 1 824 ? 18.355 8.149 38.818 1.00 92.81 824 TRP A CA 1
ATOM 6360 C C . TRP A 1 824 ? 18.456 7.837 40.315 1.00 92.81 824 TRP A C 1
ATOM 6362 O O . TRP A 1 824 ? 17.435 7.773 41.004 1.00 92.81 824 TRP A O 1
ATOM 6372 N N . ASN A 1 825 ? 19.681 7.703 40.832 1.00 90.00 825 ASN A N 1
ATOM 6373 C CA . ASN A 1 825 ? 19.961 7.360 42.228 1.00 90.00 825 ASN A CA 1
ATOM 6374 C C . ASN A 1 825 ? 19.370 8.392 43.205 1.00 90.00 825 ASN A C 1
ATOM 6376 O O . ASN A 1 825 ? 18.812 8.021 44.240 1.00 90.00 825 ASN A O 1
ATOM 6380 N N . GLY A 1 826 ? 19.422 9.681 42.858 1.00 87.69 826 GLY A N 1
ATOM 6381 C CA . GLY A 1 826 ? 18.772 10.756 43.604 1.00 87.69 826 GLY A CA 1
ATOM 6382 C C . GLY A 1 826 ? 17.244 10.649 43.602 1.00 87.69 826 GLY A C 1
ATOM 6383 O O . GLY A 1 826 ? 16.622 10.781 44.655 1.00 87.69 826 GLY A O 1
ATOM 6384 N N . ALA A 1 827 ? 16.632 10.360 42.450 1.00 88.69 827 ALA A N 1
ATOM 6385 C CA . ALA A 1 827 ? 15.178 10.273 42.314 1.00 88.69 827 ALA A CA 1
ATOM 6386 C C . ALA A 1 827 ? 14.555 9.029 42.978 1.00 88.69 827 ALA A C 1
ATOM 6388 O O . ALA A 1 827 ? 13.397 9.084 43.402 1.00 88.69 827 ALA A O 1
ATOM 6389 N N . VAL A 1 828 ? 15.290 7.915 43.099 1.00 87.44 828 VAL A N 1
ATOM 6390 C CA . VAL A 1 828 ? 14.820 6.698 43.799 1.00 87.44 828 VAL A CA 1
ATOM 6391 C C . VAL A 1 828 ? 15.078 6.708 45.313 1.00 87.44 828 VAL A C 1
ATOM 6393 O O . VAL A 1 828 ? 14.589 5.819 46.016 1.00 87.44 828 VAL A O 1
ATOM 6396 N N . LYS A 1 829 ? 15.800 7.708 45.839 1.00 82.62 829 LYS A N 1
ATOM 6397 C CA . LYS A 1 829 ? 16.108 7.834 47.272 1.00 82.62 829 LYS A CA 1
ATOM 6398 C C . LYS A 1 829 ? 14.898 8.304 48.088 1.00 82.62 829 LYS A C 1
ATOM 6400 O O . LYS A 1 829 ? 14.187 9.236 47.720 1.00 82.62 829 LYS A O 1
ATOM 6405 N N . GLU A 1 830 ? 14.695 7.689 49.250 1.00 69.50 830 GLU A N 1
ATOM 6406 C CA . GLU A 1 830 ? 13.617 8.053 50.176 1.00 69.50 830 GLU A CA 1
ATOM 6407 C C . GLU A 1 830 ? 14.018 9.250 51.071 1.00 69.50 830 GLU A C 1
ATOM 6409 O O . GLU A 1 830 ? 15.095 9.224 51.679 1.00 69.50 830 GLU A O 1
ATOM 6414 N N . PRO A 1 831 ? 13.179 10.301 51.198 1.00 62.03 831 PRO A N 1
ATOM 6415 C CA . PRO A 1 831 ? 13.491 11.461 52.033 1.00 62.03 831 PRO A CA 1
ATOM 6416 C C . PRO A 1 831 ? 13.711 11.093 53.506 1.00 62.03 831 PRO A C 1
ATOM 6418 O O . PRO A 1 831 ? 12.878 10.433 54.123 1.00 62.03 831 PRO A O 1
ATOM 6421 N N . GLY A 1 832 ? 14.818 11.564 54.084 1.00 59.31 832 GLY A N 1
ATOM 6422 C CA . GLY A 1 832 ? 15.127 11.386 55.508 1.00 59.31 832 GLY A CA 1
ATOM 6423 C C . GLY A 1 832 ? 15.714 10.026 55.905 1.00 59.31 832 GLY A C 1
ATOM 6424 O O . GLY A 1 832 ? 15.940 9.815 57.093 1.00 59.31 832 GLY A O 1
ATOM 6425 N N . LYS A 1 833 ? 15.993 9.123 54.953 1.00 60.22 833 LYS A N 1
ATOM 6426 C CA . LYS A 1 833 ? 16.742 7.878 55.201 1.00 60.22 833 LYS A CA 1
ATOM 6427 C C . LYS A 1 833 ? 18.200 7.983 54.739 1.00 60.22 833 LYS A C 1
ATOM 6429 O O . LYS A 1 833 ? 18.518 8.682 53.770 1.00 60.22 833 LYS A O 1
ATOM 6434 N N . GLU A 1 834 ? 19.082 7.252 55.417 1.00 57.94 834 GLU A N 1
ATOM 6435 C CA . GLU A 1 834 ? 20.438 6.990 54.923 1.00 57.94 834 GLU A CA 1
ATOM 6436 C C . GLU A 1 834 ? 20.406 6.087 53.677 1.00 57.94 834 GLU A C 1
ATOM 6438 O O . GLU A 1 834 ? 19.387 5.478 53.348 1.00 57.94 834 GLU A O 1
ATOM 6443 N N . ALA A 1 835 ? 21.510 6.057 52.928 1.00 57.19 835 ALA A N 1
ATOM 6444 C CA . ALA A 1 835 ? 21.598 5.347 51.654 1.00 57.19 835 ALA A CA 1
ATOM 6445 C C . ALA A 1 835 ? 21.929 3.856 51.855 1.00 57.19 835 ALA A C 1
ATOM 6447 O O . ALA A 1 835 ? 23.049 3.419 51.601 1.00 57.19 835 ALA A O 1
ATOM 6448 N N . GLU A 1 836 ? 20.949 3.081 52.318 1.00 63.78 836 GLU A N 1
ATOM 6449 C CA . GLU A 1 836 ? 21.021 1.617 52.300 1.00 63.78 836 GLU A CA 1
ATOM 6450 C C . GLU A 1 836 ? 20.907 1.092 50.854 1.00 63.78 836 GLU A C 1
ATOM 6452 O O . GLU A 1 836 ? 20.146 1.627 50.042 1.00 63.78 836 GLU A O 1
ATOM 6457 N N . PHE A 1 837 ? 21.698 0.071 50.508 1.00 69.44 837 PHE A N 1
ATOM 6458 C CA . PHE A 1 837 ? 21.785 -0.446 49.141 1.00 69.44 837 PHE A CA 1
ATOM 6459 C C . PHE A 1 837 ? 20.606 -1.373 48.814 1.00 69.44 837 PHE A C 1
ATOM 6461 O O . PHE A 1 837 ? 20.490 -2.474 49.350 1.00 69.44 837 PHE A O 1
ATOM 6468 N N . ASP A 1 838 ? 19.756 -0.930 47.890 1.00 77.44 838 ASP A N 1
ATOM 6469 C CA . ASP A 1 838 ? 18.558 -1.634 47.435 1.00 77.44 838 ASP A CA 1
ATOM 6470 C C . ASP A 1 838 ? 18.762 -2.124 45.988 1.00 77.44 838 ASP A C 1
ATOM 6472 O O . ASP A 1 838 ? 18.676 -1.354 45.025 1.00 77.44 838 ASP A O 1
ATOM 6476 N N . GLU A 1 839 ? 19.039 -3.423 45.832 1.00 76.19 839 GLU A N 1
ATOM 6477 C CA . GLU A 1 839 ? 19.288 -4.063 44.529 1.00 76.19 839 GLU A CA 1
ATOM 6478 C C . GLU A 1 839 ? 18.068 -3.983 43.589 1.00 76.19 839 GLU A C 1
ATOM 6480 O O . GLU A 1 839 ? 18.249 -4.113 42.383 1.00 76.19 839 GLU A O 1
ATOM 6485 N N . ALA A 1 840 ? 16.847 -3.704 44.077 1.00 77.81 840 ALA A N 1
ATOM 6486 C CA . ALA A 1 840 ? 15.685 -3.459 43.215 1.00 77.81 840 ALA A CA 1
ATOM 6487 C C . ALA A 1 840 ? 15.650 -2.022 42.657 1.00 77.81 840 ALA A C 1
ATOM 6489 O O . ALA A 1 840 ? 15.141 -1.806 41.555 1.00 77.81 840 ALA A O 1
ATOM 6490 N N . LYS A 1 841 ? 16.203 -1.041 43.385 1.00 84.31 841 LYS A N 1
ATOM 6491 C CA . LYS A 1 841 ? 16.307 0.373 42.959 1.00 84.31 841 LYS A CA 1
ATOM 6492 C C . LYS A 1 841 ? 17.497 0.651 42.039 1.00 84.31 841 LYS A C 1
ATOM 6494 O O . LYS A 1 841 ? 17.461 1.624 41.288 1.00 84.31 841 LYS A O 1
ATOM 6499 N N . ARG A 1 842 ? 18.546 -0.174 42.095 1.00 85.38 842 ARG A N 1
ATOM 6500 C CA . ARG A 1 842 ? 19.775 -0.052 41.289 1.00 85.38 842 ARG A CA 1
ATOM 6501 C C . ARG A 1 842 ? 19.488 0.137 39.793 1.00 85.38 842 ARG A C 1
ATOM 6503 O O . ARG A 1 842 ? 18.628 -0.548 39.241 1.00 85.38 842 ARG A O 1
ATOM 6510 N N . LEU A 1 843 ? 20.250 1.008 39.134 1.00 88.56 843 LEU A N 1
ATOM 6511 C CA . LEU A 1 843 ? 20.342 1.097 37.673 1.00 88.56 843 LEU A CA 1
ATOM 6512 C C . LEU A 1 843 ? 21.480 0.182 37.183 1.00 88.56 843 LEU A C 1
ATOM 6514 O O . LEU A 1 843 ? 22.541 0.143 37.806 1.00 88.56 843 LEU A O 1
ATOM 6518 N N . LEU A 1 844 ? 21.257 -0.598 36.121 1.00 86.00 844 LEU A N 1
ATOM 6519 C CA . LEU A 1 844 ? 22.251 -1.564 35.623 1.00 86.00 844 LEU A CA 1
ATOM 6520 C C . LEU A 1 844 ? 23.196 -0.985 34.565 1.00 86.00 844 LEU A C 1
ATOM 6522 O O . LEU A 1 844 ? 24.326 -1.454 34.454 1.00 86.00 844 LEU A O 1
ATOM 6526 N N . MET A 1 845 ? 22.717 -0.032 33.761 1.00 86.56 845 MET A N 1
ATOM 6527 C CA . MET A 1 845 ? 23.474 0.622 32.690 1.00 86.56 845 MET A CA 1
ATOM 6528 C C . MET A 1 845 ? 22.754 1.875 32.172 1.00 86.56 845 MET A C 1
ATOM 6530 O O . MET A 1 845 ? 21.518 1.899 32.087 1.00 86.56 845 MET A O 1
ATOM 6534 N N . VAL A 1 846 ? 23.541 2.854 31.723 1.00 93.38 846 VAL A N 1
ATOM 6535 C CA . VAL A 1 846 ? 23.147 3.859 30.725 1.00 93.38 846 VAL A CA 1
ATOM 6536 C C . VAL A 1 846 ? 23.898 3.547 29.427 1.00 93.38 846 VAL A C 1
ATOM 6538 O O . VAL A 1 846 ? 25.117 3.401 29.436 1.00 93.38 846 VAL A O 1
ATOM 6541 N N . VAL A 1 847 ? 23.183 3.415 28.309 1.00 89.69 847 VAL A N 1
ATOM 6542 C CA . VAL A 1 847 ? 23.750 3.060 26.996 1.00 89.69 847 VAL A CA 1
ATOM 6543 C C . VAL A 1 847 ? 23.467 4.168 25.993 1.00 89.69 847 VAL A C 1
ATOM 6545 O O . VAL A 1 847 ? 22.315 4.560 25.829 1.00 89.69 847 VAL A O 1
ATOM 6548 N N . PHE A 1 848 ? 24.500 4.627 25.287 1.00 88.50 848 PHE A N 1
ATOM 6549 C CA . PHE A 1 848 ? 24.386 5.587 24.189 1.00 88.50 848 PHE A CA 1
ATOM 6550 C C . PHE A 1 848 ? 24.580 4.899 22.833 1.00 88.50 848 PHE A C 1
ATOM 6552 O O . PHE A 1 848 ? 25.543 4.159 22.639 1.00 88.50 848 PHE A O 1
ATOM 6559 N N . THR A 1 849 ? 23.671 5.148 21.891 1.00 84.12 849 THR A N 1
ATOM 6560 C CA . THR A 1 849 ? 23.688 4.574 20.536 1.00 84.12 849 THR A CA 1
ATOM 6561 C C . THR A 1 849 ? 23.740 5.699 19.495 1.00 84.12 849 THR A C 1
ATOM 6563 O O . THR A 1 849 ? 22.878 6.578 19.541 1.00 84.12 849 THR A O 1
ATOM 6566 N N . PRO A 1 850 ? 24.716 5.710 18.565 1.00 78.25 850 PRO A N 1
ATOM 6567 C CA . PRO A 1 850 ? 24.849 6.774 17.572 1.00 78.25 850 PRO A CA 1
ATOM 6568 C C . PRO A 1 850 ? 23.693 6.773 16.559 1.00 78.25 850 PRO A C 1
ATOM 6570 O O . PRO A 1 850 ? 23.181 5.719 16.183 1.00 78.25 850 PRO A O 1
ATOM 6573 N N . MET A 1 851 ? 23.310 7.960 16.087 1.00 67.75 851 MET A N 1
ATOM 6574 C CA . MET A 1 851 ? 22.234 8.174 15.110 1.00 67.75 851 MET A CA 1
ATOM 6575 C C . MET A 1 851 ? 22.748 8.902 13.870 1.00 67.75 851 MET A C 1
ATOM 6577 O O . MET A 1 851 ? 23.452 9.903 13.996 1.00 67.75 851 MET A O 1
ATOM 6581 N N . LEU A 1 852 ? 22.358 8.418 12.686 1.00 50.84 852 LEU A N 1
ATOM 6582 C CA . LEU A 1 852 ? 22.905 8.871 11.401 1.00 50.84 852 LEU A CA 1
ATOM 6583 C C . LEU A 1 852 ? 22.147 10.055 10.775 1.00 50.84 852 LEU A C 1
ATOM 6585 O O . LEU A 1 852 ? 22.784 10.952 10.238 1.00 50.84 852 LEU A O 1
ATOM 6589 N N . ALA A 1 853 ? 20.809 10.083 10.829 1.00 51.97 853 ALA A N 1
ATOM 6590 C CA . ALA A 1 853 ? 19.999 11.188 10.297 1.00 51.97 853 ALA A CA 1
ATOM 6591 C C . ALA A 1 853 ? 18.573 11.200 10.874 1.00 51.97 853 ALA A C 1
ATOM 6593 O O . ALA A 1 853 ? 18.055 10.162 11.288 1.00 51.97 853 ALA A O 1
ATOM 6594 N N . ILE A 1 854 ? 17.919 12.371 10.867 1.00 60.81 854 ILE A N 1
ATOM 6595 C CA . ILE A 1 854 ? 16.594 12.578 11.480 1.00 60.81 854 ILE A CA 1
ATOM 6596 C C . ILE A 1 854 ? 15.774 13.615 10.696 1.00 60.81 854 ILE A C 1
ATOM 6598 O O . ILE A 1 854 ? 16.314 14.614 10.210 1.00 60.81 854 ILE A O 1
ATOM 6602 N N . ARG A 1 855 ? 14.449 13.425 10.643 1.00 57.53 855 ARG A N 1
ATOM 6603 C CA . ARG A 1 855 ? 13.484 14.490 10.336 1.00 57.53 855 ARG A CA 1
ATOM 6604 C C . ARG A 1 855 ? 12.388 14.563 11.397 1.00 57.53 855 ARG A C 1
ATOM 6606 O O . ARG A 1 855 ? 11.902 13.527 11.837 1.00 57.53 855 ARG A O 1
ATOM 6613 N N . GLU A 1 856 ? 11.966 15.772 11.748 1.00 50.25 856 GLU A N 1
ATOM 6614 C CA . GLU A 1 856 ? 10.898 16.044 12.720 1.00 50.25 856 GLU A CA 1
ATOM 6615 C C . GLU A 1 856 ? 10.118 17.294 12.293 1.00 50.25 856 GLU A C 1
ATOM 6617 O O . GLU A 1 856 ? 10.703 18.220 11.733 1.00 50.25 856 GLU A O 1
ATOM 6622 N N . GLY A 1 857 ? 8.791 17.310 12.474 1.00 49.50 857 GLY A N 1
ATOM 6623 C CA . GLY A 1 857 ? 7.942 18.440 12.057 1.00 49.50 857 GLY A CA 1
ATOM 6624 C C . GLY A 1 857 ? 8.106 18.839 10.580 1.00 49.50 857 GLY A C 1
ATOM 6625 O O . GLY A 1 857 ? 8.017 20.009 10.238 1.00 49.50 857 GLY A O 1
ATOM 6626 N N . GLY A 1 858 ? 8.453 17.888 9.704 1.00 51.66 858 GLY A N 1
ATOM 6627 C CA . GLY A 1 858 ? 8.782 18.143 8.295 1.00 51.66 858 GLY A CA 1
ATOM 6628 C C . GLY A 1 858 ? 10.213 18.639 8.025 1.00 51.66 858 GLY A C 1
ATOM 6629 O O . GLY A 1 858 ? 10.669 18.553 6.884 1.00 51.66 858 GLY A O 1
ATOM 6630 N N . MET A 1 859 ? 10.969 19.076 9.033 1.00 57.69 859 MET A N 1
ATOM 6631 C CA . MET A 1 859 ? 12.336 19.607 8.916 1.00 57.69 859 MET A CA 1
ATOM 6632 C C . MET A 1 859 ? 13.388 18.487 8.965 1.00 57.69 859 MET A C 1
ATOM 6634 O O . MET A 1 859 ? 13.156 17.452 9.577 1.00 57.69 859 MET A O 1
ATOM 6638 N N . ALA A 1 860 ? 14.560 18.673 8.344 1.00 63.41 860 ALA A N 1
ATOM 6639 C CA . ALA A 1 860 ? 15.734 17.823 8.607 1.00 63.41 860 ALA A CA 1
ATOM 6640 C C . ALA A 1 860 ? 16.546 18.422 9.751 1.00 63.41 860 ALA A C 1
ATOM 6642 O O . ALA A 1 860 ? 16.839 19.610 9.697 1.00 63.41 860 ALA A O 1
ATOM 6643 N N . ILE A 1 861 ? 16.917 17.602 10.728 1.00 67.75 861 ILE A N 1
ATOM 6644 C CA . ILE A 1 861 ? 17.732 17.984 11.888 1.00 67.75 861 ILE A CA 1
ATOM 6645 C C . ILE A 1 861 ? 19.214 17.933 11.477 1.00 67.75 861 ILE A C 1
ATOM 6647 O O . ILE A 1 861 ? 19.583 17.029 10.726 1.00 67.75 861 ILE A O 1
ATOM 6651 N N . PRO A 1 862 ? 20.067 18.876 11.914 1.00 65.94 862 PRO A N 1
ATOM 6652 C CA . PRO A 1 862 ? 21.447 18.965 11.447 1.00 65.94 862 PRO A CA 1
ATOM 6653 C C . PRO A 1 862 ? 22.370 17.965 12.156 1.00 65.94 862 PRO A C 1
ATOM 6655 O O . PRO A 1 862 ? 22.015 17.359 13.176 1.00 65.94 862 PRO A O 1
ATOM 6658 N N . ASP A 1 863 ? 23.604 17.869 11.668 1.00 69.62 863 ASP A N 1
ATOM 6659 C CA . ASP A 1 863 ? 24.685 17.155 12.347 1.00 69.62 863 ASP A CA 1
ATOM 6660 C C . ASP A 1 863 ? 24.945 17.729 13.751 1.00 69.62 863 ASP A C 1
ATOM 6662 O O . ASP A 1 863 ? 24.736 18.917 14.017 1.00 69.62 863 ASP A O 1
ATOM 6666 N N . ALA A 1 864 ? 25.429 16.888 14.665 1.00 69.25 864 ALA A N 1
ATOM 6667 C CA . ALA A 1 864 ? 25.755 17.300 16.029 1.00 69.25 864 ALA A CA 1
ATOM 6668 C C . ALA A 1 864 ? 26.843 18.391 16.058 1.00 69.25 864 ALA A C 1
ATOM 6670 O O . ALA A 1 864 ? 27.968 18.165 15.609 1.00 69.25 864 ALA A O 1
ATOM 6671 N N . GLY A 1 865 ? 26.509 19.555 16.624 1.00 66.69 865 GLY A N 1
ATOM 6672 C CA . GLY A 1 865 ? 27.356 20.750 16.658 1.00 66.69 865 GLY A CA 1
ATOM 6673 C C . GLY A 1 865 ? 26.908 21.871 15.710 1.00 66.69 865 GLY A C 1
ATOM 6674 O O . GLY A 1 865 ? 27.470 22.961 15.771 1.00 66.69 865 GLY A O 1
ATOM 6675 N N . HIS A 1 866 ? 25.902 21.639 14.859 1.00 72.88 866 HIS A N 1
ATOM 6676 C CA . HIS A 1 866 ? 25.390 22.619 13.888 1.00 72.88 866 HIS A CA 1
ATOM 6677 C C . HIS A 1 866 ? 23.970 23.129 14.211 1.00 72.88 866 HIS A C 1
ATOM 6679 O O . HIS A 1 866 ? 23.379 23.870 13.420 1.00 72.88 866 HIS A O 1
ATOM 6685 N N . GLU A 1 867 ? 23.428 22.778 15.383 1.00 71.62 867 GLU A N 1
ATOM 6686 C CA . GLU A 1 867 ? 22.101 23.184 15.864 1.00 71.62 867 GLU A CA 1
ATOM 6687 C C . GLU A 1 867 ? 21.874 24.694 15.771 1.00 71.62 867 GLU A C 1
ATOM 6689 O O . GLU A 1 867 ? 20.837 25.127 15.278 1.00 71.62 867 GLU A O 1
ATOM 6694 N N . GLU A 1 868 ? 22.844 25.507 16.191 1.00 71.19 868 GLU A N 1
ATOM 6695 C CA . GLU A 1 868 ? 22.685 26.962 16.249 1.00 71.19 868 GLU A CA 1
ATOM 6696 C C . GLU A 1 868 ? 22.453 27.586 14.862 1.00 71.19 868 GLU A C 1
ATOM 6698 O O . GLU A 1 868 ? 21.604 28.462 14.703 1.00 71.19 868 GLU A O 1
ATOM 6703 N N . ALA A 1 869 ? 23.173 27.125 13.835 1.00 70.94 869 ALA A N 1
ATOM 6704 C CA . ALA A 1 869 ? 23.006 27.605 12.462 1.00 70.94 869 ALA A CA 1
ATOM 6705 C C . ALA A 1 869 ? 21.655 27.175 11.864 1.00 70.94 869 ALA A C 1
ATOM 6707 O O . ALA A 1 869 ? 21.026 27.927 11.119 1.00 70.94 869 ALA A O 1
ATOM 6708 N N . TRP A 1 870 ? 21.191 25.981 12.228 1.00 77.50 870 TRP A N 1
ATOM 6709 C CA . TRP A 1 870 ? 19.930 25.419 11.763 1.00 77.50 870 TRP A CA 1
ATOM 6710 C C . TRP A 1 870 ? 18.700 26.034 12.444 1.00 77.50 870 TRP A C 1
ATOM 6712 O O . TRP A 1 870 ? 17.730 26.361 11.762 1.00 77.50 870 TRP A O 1
ATOM 6722 N N . LEU A 1 871 ? 18.744 26.268 13.760 1.00 74.25 871 LEU A N 1
ATOM 6723 C CA . LEU A 1 871 ? 17.659 26.916 14.510 1.00 74.25 871 LEU A CA 1
ATOM 6724 C C . LEU A 1 871 ? 17.362 28.316 13.952 1.00 74.25 871 LEU A C 1
ATOM 6726 O O . LEU A 1 871 ? 16.201 28.690 13.807 1.00 74.25 871 LEU A O 1
ATOM 6730 N N . LYS A 1 872 ? 18.403 29.052 13.535 1.00 76.50 872 LYS A N 1
ATOM 6731 C CA . LYS A 1 872 ? 18.276 30.333 12.816 1.00 76.50 872 LYS A CA 1
ATOM 6732 C C . LYS A 1 872 ? 17.550 30.187 11.474 1.00 76.50 872 LYS A C 1
ATOM 6734 O O . LYS A 1 872 ? 16.781 31.069 11.105 1.00 76.50 872 LYS A O 1
ATOM 6739 N N . GLN A 1 873 ? 17.774 29.085 10.753 1.00 79.69 873 GLN A N 1
ATOM 6740 C CA . GLN A 1 873 ? 17.125 28.803 9.470 1.00 79.69 873 GLN A CA 1
ATOM 6741 C C . GLN A 1 873 ? 15.645 28.418 9.632 1.00 79.69 873 GLN A C 1
ATOM 6743 O O . GLN A 1 873 ? 14.824 28.844 8.824 1.00 79.69 873 GLN A O 1
ATOM 6748 N N . GLN A 1 874 ? 15.294 27.636 10.661 1.00 81.12 874 GLN A N 1
ATOM 6749 C CA . GLN A 1 874 ? 13.911 27.188 10.898 1.00 81.12 874 GLN A CA 1
ATOM 6750 C C . GLN A 1 874 ? 13.058 28.198 11.687 1.00 81.12 874 GLN A C 1
ATOM 6752 O O . GLN A 1 874 ? 11.840 28.049 11.763 1.00 81.12 874 GLN A O 1
ATOM 6757 N N . LEU A 1 875 ? 13.664 29.260 12.231 1.00 82.88 875 LEU A N 1
ATOM 6758 C CA . LEU A 1 875 ? 12.986 30.286 13.032 1.00 82.88 875 LEU A CA 1
ATOM 6759 C C . LEU A 1 875 ? 11.697 30.870 12.403 1.00 82.88 875 LEU A C 1
ATOM 6761 O O . LEU A 1 875 ? 10.741 31.078 13.152 1.00 82.88 875 LEU A O 1
ATOM 6765 N N . PRO A 1 876 ? 11.600 31.109 11.074 1.00 84.94 876 PRO A N 1
ATOM 6766 C CA . PRO A 1 876 ? 10.352 31.558 10.450 1.00 84.94 876 PRO A CA 1
ATOM 6767 C C . PRO A 1 876 ? 9.227 30.518 10.536 1.00 84.94 876 PRO A C 1
ATOM 6769 O O . PRO A 1 876 ? 8.081 30.885 10.778 1.00 84.94 876 PRO A O 1
ATOM 6772 N N . TYR A 1 877 ? 9.552 29.228 10.398 1.00 80.94 877 TYR A N 1
ATOM 6773 C CA . TYR A 1 877 ? 8.591 28.129 10.515 1.00 80.94 877 TYR A CA 1
ATOM 6774 C C . TYR A 1 877 ? 8.122 27.947 11.964 1.00 80.94 877 TYR A C 1
ATOM 6776 O O . TYR A 1 877 ? 6.926 27.808 12.203 1.00 80.94 877 TYR A O 1
ATOM 6784 N N . PHE A 1 878 ? 9.027 28.047 12.947 1.00 84.38 878 PHE A N 1
ATOM 6785 C CA . PHE A 1 878 ? 8.648 28.029 14.366 1.00 84.38 878 PHE A CA 1
ATOM 6786 C C . PHE A 1 878 ? 7.674 29.168 14.707 1.00 84.38 878 PHE A C 1
ATOM 6788 O O . PHE A 1 878 ? 6.663 28.939 15.373 1.00 84.38 878 PHE A O 1
ATOM 6795 N N . LYS A 1 879 ? 7.940 30.383 14.202 1.00 85.50 879 LYS A N 1
ATOM 6796 C CA . LYS A 1 879 ? 7.028 31.528 14.345 1.00 85.50 879 LYS A CA 1
ATOM 6797 C C . LYS A 1 879 ? 5.694 31.283 13.655 1.00 85.50 879 LYS A C 1
ATOM 6799 O O . LYS A 1 879 ? 4.665 31.517 14.271 1.00 85.50 879 LYS A O 1
ATOM 6804 N N . GLU A 1 880 ? 5.674 30.744 12.438 1.00 84.69 880 GLU A N 1
ATOM 6805 C CA . GLU A 1 880 ? 4.418 30.417 11.758 1.00 84.69 880 GLU A CA 1
ATOM 6806 C C . GLU A 1 880 ? 3.586 29.379 12.538 1.00 84.69 880 GLU A C 1
ATOM 6808 O O . GLU A 1 880 ? 2.399 29.597 12.789 1.00 84.69 880 GLU A O 1
ATOM 6813 N N . MET A 1 881 ? 4.197 28.283 12.991 1.00 77.62 881 MET A N 1
ATOM 6814 C CA . MET A 1 881 ? 3.492 27.238 13.743 1.00 77.62 881 MET A CA 1
ATOM 6815 C C . MET A 1 881 ? 2.967 27.731 15.102 1.00 77.62 881 MET A C 1
ATOM 6817 O O . MET A 1 881 ? 1.863 27.358 15.500 1.00 77.62 881 MET A O 1
ATOM 6821 N N . SER A 1 882 ? 3.706 28.612 15.782 1.00 86.06 882 SER A N 1
ATOM 6822 C CA . SER A 1 882 ? 3.283 29.237 17.041 1.00 86.06 882 SER A CA 1
ATOM 6823 C C . SER A 1 882 ? 2.220 30.330 16.837 1.00 86.06 882 SER A C 1
ATOM 6825 O O . SER A 1 882 ? 1.148 30.278 17.432 1.00 86.06 882 SER A O 1
ATOM 6827 N N . GLU A 1 883 ? 2.497 31.332 15.999 1.00 87.44 883 GLU A N 1
ATOM 6828 C CA . GLU A 1 883 ? 1.729 32.585 15.911 1.00 87.44 883 GLU A CA 1
ATOM 6829 C C . GLU A 1 883 ? 0.493 32.478 15.001 1.00 87.44 883 GLU A C 1
ATOM 6831 O O . GLU A 1 883 ? -0.532 33.098 15.285 1.00 87.44 883 GLU A O 1
ATOM 6836 N N . LYS A 1 884 ? 0.570 31.698 13.912 1.00 81.81 884 LYS A N 1
ATOM 6837 C CA . LYS A 1 884 ? -0.514 31.540 12.921 1.00 81.81 884 LYS A CA 1
ATOM 6838 C C . LYS A 1 884 ? -1.341 30.275 13.156 1.00 81.81 884 LYS A C 1
ATOM 6840 O O . LYS A 1 884 ? -2.549 30.304 12.936 1.00 81.81 884 LYS A O 1
ATOM 6845 N N . HIS A 1 885 ? -0.708 29.184 13.597 1.00 75.06 885 HIS A N 1
ATOM 6846 C CA . HIS A 1 885 ? -1.378 27.890 13.820 1.00 75.06 885 HIS A CA 1
ATOM 6847 C C . HIS A 1 885 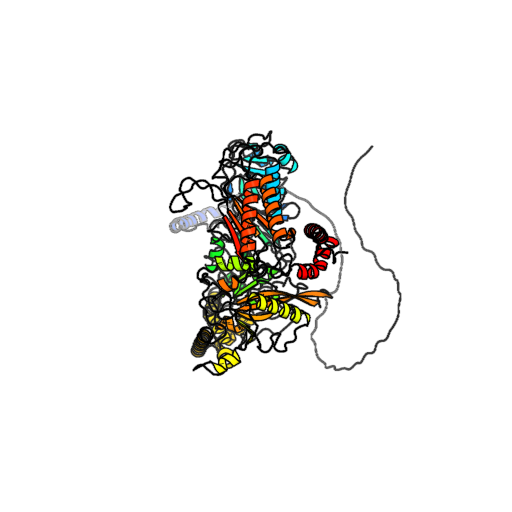? -1.611 27.545 15.300 1.00 75.06 885 HIS A C 1
ATOM 6849 O O . HIS A 1 885 ? -2.284 26.559 15.588 1.00 75.06 885 HIS A O 1
ATOM 6855 N N . GLY A 1 886 ? -1.115 28.356 16.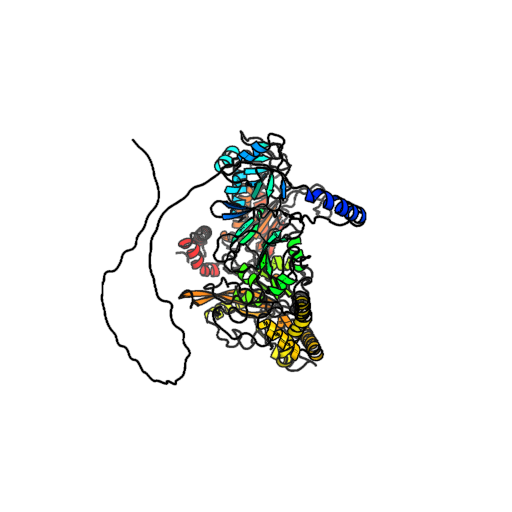243 1.00 78.88 886 GLY A N 1
ATOM 6856 C CA . GLY A 1 886 ? -1.410 28.214 17.675 1.00 78.88 886 GLY A CA 1
ATOM 6857 C C . GLY A 1 886 ? -0.811 26.971 18.340 1.00 78.88 886 GLY A C 1
ATOM 6858 O O . GLY A 1 886 ? -1.285 26.556 19.400 1.00 78.88 886 GLY A O 1
ATOM 6859 N N . VAL A 1 887 ? 0.202 26.345 17.732 1.00 73.00 887 VAL A N 1
ATOM 6860 C CA . VAL A 1 887 ? 0.800 25.105 18.240 1.00 73.00 887 VAL A CA 1
ATOM 6861 C C . VAL A 1 887 ? 1.731 25.430 19.407 1.00 73.00 887 VAL A C 1
ATOM 6863 O O . VAL A 1 887 ? 2.885 25.816 19.214 1.00 73.00 887 VAL A O 1
ATOM 6866 N N . LYS A 1 888 ? 1.201 25.255 20.625 1.00 75.00 888 LYS A N 1
ATOM 6867 C CA . LYS A 1 888 ? 1.838 25.597 21.909 1.00 75.00 888 LYS A CA 1
ATOM 6868 C C . LYS A 1 888 ? 3.290 25.128 22.027 1.00 75.00 888 LYS A C 1
ATOM 6870 O O . LYS A 1 888 ? 4.117 25.867 22.546 1.00 75.00 888 LYS A O 1
ATOM 6875 N N . ASP A 1 889 ? 3.611 23.943 21.524 1.00 65.88 889 ASP A N 1
ATOM 6876 C CA . ASP A 1 889 ? 4.957 23.371 21.618 1.00 65.88 889 ASP A CA 1
ATOM 6877 C C . ASP A 1 889 ? 6.014 24.243 20.909 1.00 65.88 889 ASP A C 1
ATOM 6879 O O . ASP A 1 889 ? 7.126 24.414 21.407 1.00 65.88 889 ASP A O 1
ATOM 6883 N N . PHE A 1 890 ? 5.647 24.890 19.793 1.00 77.69 890 PHE A N 1
ATOM 6884 C CA . PHE A 1 890 ? 6.506 25.872 19.124 1.00 77.69 890 PHE A CA 1
ATOM 6885 C C . PHE A 1 890 ? 6.537 27.221 19.856 1.00 77.69 890 PHE A C 1
ATOM 6887 O O . PHE A 1 890 ? 7.541 27.926 19.773 1.00 77.69 890 PHE A O 1
ATOM 6894 N N . THR A 1 891 ? 5.487 27.580 20.601 1.00 81.88 891 THR A N 1
ATOM 6895 C CA . THR A 1 891 ? 5.499 28.747 21.498 1.00 81.88 891 THR A CA 1
ATOM 6896 C C . THR A 1 891 ? 6.483 28.541 22.649 1.00 81.88 891 THR A C 1
ATOM 6898 O O . THR A 1 891 ? 7.317 29.409 22.901 1.00 81.88 891 THR A O 1
ATOM 6901 N N . ASP A 1 892 ? 6.444 27.376 23.300 1.00 77.56 892 ASP A N 1
ATOM 6902 C CA . ASP A 1 892 ? 7.354 27.028 24.394 1.00 77.56 892 ASP A CA 1
ATOM 6903 C C . ASP A 1 892 ? 8.814 26.953 23.897 1.00 77.56 892 ASP A C 1
ATOM 6905 O O . ASP A 1 892 ? 9.705 27.521 24.530 1.00 77.56 892 ASP A O 1
ATOM 6909 N N . LEU A 1 893 ? 9.058 26.362 22.715 1.00 78.75 893 LEU A N 1
ATOM 6910 C CA . LEU A 1 893 ? 10.368 26.387 22.046 1.00 78.75 893 LEU A CA 1
ATOM 6911 C C . LEU A 1 893 ? 10.846 27.823 21.757 1.00 78.75 893 LEU A C 1
ATOM 6913 O O . LEU A 1 893 ? 12.012 28.143 21.982 1.00 78.75 893 LEU A O 1
ATOM 6917 N N . LEU A 1 894 ? 9.976 28.717 21.274 1.00 81.81 894 LEU A N 1
ATOM 6918 C CA . LEU A 1 894 ? 10.351 30.112 21.014 1.00 81.81 894 LEU A CA 1
ATOM 6919 C C . LEU A 1 894 ? 10.677 30.893 22.296 1.00 81.81 894 LEU A C 1
ATOM 6921 O O . LEU A 1 894 ? 11.529 31.779 22.246 1.00 81.81 894 LEU A O 1
ATOM 6925 N N . GLU A 1 895 ? 10.053 30.580 23.435 1.00 83.06 895 GLU A N 1
ATOM 6926 C CA . GLU A 1 895 ? 10.443 31.148 24.734 1.00 83.06 895 GLU A CA 1
ATOM 6927 C C . GLU A 1 895 ? 11.742 30.534 25.285 1.00 83.06 895 GLU A C 1
ATOM 6929 O O . GLU A 1 895 ? 12.527 31.247 25.915 1.00 83.06 895 GLU A O 1
ATOM 6934 N N . GLU A 1 896 ? 12.026 29.254 25.021 1.00 79.94 896 GLU A N 1
ATOM 6935 C CA . GLU A 1 896 ? 13.319 28.633 25.346 1.00 79.94 896 GLU A CA 1
ATOM 6936 C C . GLU A 1 896 ? 14.466 29.292 24.558 1.00 79.94 896 GLU A C 1
ATOM 6938 O O . GLU A 1 896 ? 15.466 29.728 25.137 1.00 79.94 896 GLU A O 1
ATOM 6943 N N . LEU A 1 897 ? 14.305 29.457 23.241 1.00 77.94 897 LEU A N 1
ATOM 6944 C CA . LEU A 1 897 ? 15.331 30.029 22.360 1.00 77.94 897 LEU A CA 1
ATOM 6945 C C . LEU A 1 897 ? 15.693 31.489 22.711 1.00 77.94 897 LEU A C 1
ATOM 6947 O O . LEU A 1 897 ? 16.820 31.915 22.457 1.00 77.94 897 LEU A O 1
ATOM 6951 N N . LYS A 1 898 ? 14.786 32.252 23.343 1.00 80.06 898 LYS A N 1
ATOM 6952 C CA . LYS A 1 898 ? 15.074 33.601 23.885 1.00 80.06 898 LYS A CA 1
ATOM 6953 C C . LYS A 1 898 ? 15.979 33.580 25.121 1.00 80.06 898 LYS A C 1
ATOM 6955 O O . LYS A 1 898 ? 16.594 34.600 25.438 1.00 80.06 898 LYS A O 1
ATOM 6960 N N . GLN A 1 899 ? 16.029 32.460 25.840 1.00 75.12 899 GLN A N 1
ATOM 6961 C CA . GLN A 1 899 ? 16.800 32.293 27.076 1.00 75.12 899 GLN A CA 1
ATOM 6962 C C . GLN A 1 899 ? 18.200 31.716 26.810 1.00 75.12 899 GLN A C 1
ATOM 6964 O O . GLN A 1 899 ? 19.117 31.968 27.589 1.00 75.12 899 GLN A O 1
ATOM 6969 N N . MET A 1 900 ? 18.395 31.013 25.688 1.00 69.81 900 MET A N 1
ATOM 6970 C CA . MET A 1 900 ? 19.701 30.502 25.255 1.00 69.81 900 MET A CA 1
ATOM 6971 C C . MET A 1 900 ? 20.648 31.642 24.841 1.00 69.81 900 MET A C 1
ATOM 6973 O O . MET A 1 900 ? 20.394 32.362 23.876 1.00 69.81 900 MET A O 1
ATOM 6977 N N . GLU A 1 901 ? 21.775 31.787 25.543 1.00 64.44 901 GLU A N 1
ATOM 6978 C CA . GLU A 1 901 ? 22.672 32.949 25.422 1.00 64.44 901 GLU A CA 1
ATOM 6979 C C . GLU A 1 901 ? 23.245 33.161 24.005 1.00 64.44 901 GLU A C 1
ATOM 6981 O O . GLU A 1 901 ? 23.355 34.305 23.564 1.00 64.44 901 GLU A O 1
ATOM 6986 N N . SER A 1 902 ? 23.512 32.090 23.245 1.00 55.31 902 SER A N 1
ATOM 6987 C CA . SER A 1 902 ? 24.007 32.186 21.861 1.00 55.31 902 SER A CA 1
ATOM 6988 C C . SER A 1 902 ? 22.928 32.468 20.800 1.00 55.31 902 SER A C 1
ATOM 6990 O O . SER A 1 902 ? 23.249 32.900 19.693 1.00 55.31 902 SER A O 1
ATOM 6992 N N . LEU A 1 903 ? 21.644 32.266 21.121 1.00 57.81 903 LEU A N 1
ATOM 6993 C CA . LEU A 1 903 ? 20.515 32.399 20.181 1.00 57.81 903 LEU A CA 1
ATOM 6994 C C . LEU A 1 903 ? 19.610 33.602 20.469 1.00 57.81 903 LEU A C 1
ATOM 6996 O O . LEU A 1 903 ? 18.948 34.111 19.561 1.00 57.81 903 LEU A O 1
ATOM 7000 N N . ARG A 1 904 ? 19.658 34.132 21.694 1.00 63.50 904 ARG A N 1
ATOM 7001 C CA . ARG A 1 904 ? 18.926 35.327 22.135 1.00 63.50 904 ARG A CA 1
ATOM 7002 C C . ARG A 1 904 ? 19.095 36.533 21.203 1.00 63.50 904 ARG A C 1
ATOM 7004 O O . ARG A 1 904 ? 18.150 37.291 21.015 1.00 63.50 904 ARG A O 1
ATOM 7011 N N . GLY A 1 905 ? 20.269 36.691 20.587 1.00 57.03 905 GLY A N 1
ATOM 7012 C CA . GLY A 1 905 ? 20.578 37.790 19.664 1.00 57.03 905 GLY A CA 1
ATOM 7013 C C . GLY A 1 905 ? 19.859 37.757 18.306 1.00 57.03 905 GLY A C 1
ATOM 7014 O O . GLY A 1 905 ? 20.066 38.673 17.518 1.00 57.03 905 GLY A O 1
ATOM 7015 N N . LEU A 1 906 ? 19.050 36.730 18.007 1.00 53.16 906 LEU A N 1
ATO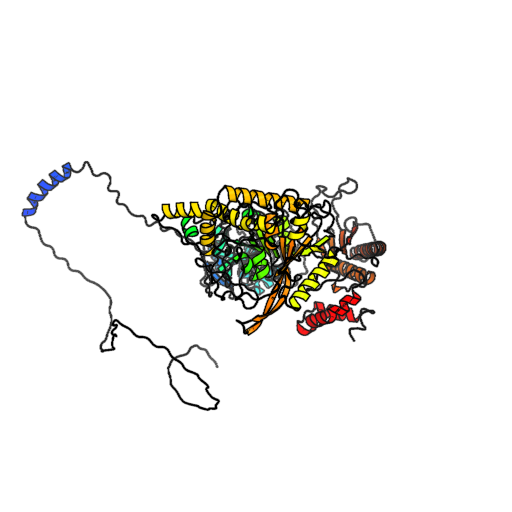M 7016 C CA . LEU A 1 906 ? 18.309 36.598 16.736 1.00 53.16 906 LEU A CA 1
ATOM 7017 C C . LEU A 1 906 ? 16.780 36.589 16.920 1.00 53.16 906 LEU A C 1
ATOM 7019 O O . LEU A 1 906 ? 16.031 36.352 15.971 1.00 53.16 906 LEU A O 1
ATOM 7023 N N . LEU A 1 907 ? 16.321 36.832 18.150 1.00 51.84 907 LEU A N 1
ATOM 7024 C CA . LEU A 1 907 ? 14.912 36.872 18.555 1.00 51.84 907 LEU A CA 1
ATOM 7025 C C . LEU A 1 907 ? 14.484 38.249 19.102 1.00 51.84 907 LEU A C 1
ATOM 7027 O O . LEU A 1 907 ? 13.388 38.368 19.652 1.00 51.84 907 LEU A O 1
ATOM 7031 N N . ILE A 1 908 ? 15.343 39.261 18.934 1.00 48.41 908 ILE A N 1
ATOM 7032 C CA . ILE A 1 908 ? 15.168 40.671 19.323 1.00 48.41 908 ILE A CA 1
ATOM 7033 C C . ILE A 1 908 ? 15.000 41.513 18.054 1.00 48.41 908 ILE A C 1
ATOM 7035 O O . ILE A 1 908 ? 15.799 41.290 17.118 1.00 48.41 908 ILE A O 1
#

Secondary structure (DSSP, 8-state):
--------------------------------------------------------------------------GGGGGTHHHHHHHHHTTTTS-------------------EEEEETTEEEEE-SS-SEE--BSS-HHHHHHTTPPTT-SEEEEEEEEESSSS--HHHHHHHHHHHHTT-SS--GGGGSEEEEEE-SS-PPP-S--SS-HHHHHHHHT--EEEESS--TT--S-EEESB----PPSEEEEEETTT-EEEE-EEEEE-TT--EEEEEEE-SSS-EEE-----S-TT--EEEEE-GGG----SS-TTTT-EEEEETTB--BTSB--TT-HHHHHHH-BBSS--HHHHHHHHTT-EEEEEE--SGGG----TTTT--SSPPPPB-STTTTB---SSSHHHHHHHHH-TT--EEEEEESSSTTHHHHHHHT-EEEE--TTSS--TTB--S-TTT-EEEEEES-HHHHHHHHHHH--S------S--SEEEEE--TTSGGGT----HHHHHHHHHHHHHHHHHHT--EEEE-HHHHHHHH-TTS-S-HHHHHHTHHHHHHHHHHIIIIIHHHHHHHHHHTTT------HHHHHHHHHHHHH--HHHHHHHHHHHHHHHHHHHHTSTT---TTTSSSEEEEEEEEE----BTT---PPPSS---S--TTTHHHHS---EEEEEEEEEEEE-SSSSSEEEEEEEEEEE-STT-HHHHHH-----SSEEEEEESS---HHHHHHHHHHHHHHHHHHH---GGG-EEEEEEPP---TT---EETTEE--S---EEEEEE--BTTB-HHHHHHHHHHHHHHHHHHHSPTT------TTT----EEEEE----EETTEEPPPTT-HHHHHHHHHHHHHIIIIIT--HHHHHHHHHHTTSTTTGGG--

Radius of gyration: 36.54 Å; chains: 1; bounding box: 117×101×108 Å

Foldseek 3Di:
DDDDDDDDDDDDDDDDDDDDDDDDDDDDDDDDDDDDDDDDDDDDDDDDDDDDDDDDDDDDDDDDDDDDDDDDDDPPVPVVVVVVVVVVVVVVPPPDDPPVPPPPPPPDDQWLADWDADPNWIKGKDRAFPDFKDAPPPQLVQLVLLDDVPDQKAKEWEDEAAALAHALVRVVVRLVVQVVAKPQDDLSNLLEYEYEYDPDHDDDPPPGPGGNCRSSVVSNHRAYEYQDHRPRHDPHYRYNMDDDPAFGGMWMAGSVTRGIIFIWTKDDQPQQFFPFWWDDPVPQFIETNSDFDDDPVRGIWTQTIQRRWDADPQQNQASQEEEEELQWATAQAFRALLFPLSCVLPPHDRHGFQLRVLNVRSRYHYTGHGAFQRLFFFDWFQAFSPRDHFGFAPAWPRFFILGAGSRSQLRCQLPPPSHFKYKDKDQQCRFVGNCQFRQWKKKLAFLPQDDCPRGRDLFNLQMGMMMTGRDLVSRLSCLPSSRPDFDDQAAAAAQEEEEECFCQFPNVPHPFDPVLVVLVVVVQVVVCQLSVHDYDYDDPQVLCCVQLPPDDNGLFVLQQCLSLQRSLQRCCVRPVVVSQVSSCVVPVNDGGDDTQRNVLSNVCNVVPHDVVNNVSSVVSLVSLLVCCCPRNQADQDPRRRFNYKYKTKSYSWDGHGSNPHDHHDNGGHGTDDPSCSCSSNSWMKIKHFSDWDWDQDPNVRHTTIGTTIMIITYHHRCSSSSSVPDFDDFFEKEWEAQQDADPVLLVQLLVQLLVLCCVLQVDFSLRHHYDYHYDHQDDPPQPDDDPRDGDRATDTEMETEHFDDPSCDPVSVVVSFVSSQVSQQVSLDDPPDDDDDDPNSHYDGYHYDHHSWHDDPNHTQDHRPCNLVVCLVCVVVLCCCCPVVVPVSSVVVLVRLCVRPSRVVSSD